Protein AF-0000000071712464 (afdb_homodimer)

Radius of gyration: 34.08 Å; Cα contacts (8 Å, |Δi|>4): 1507; chains: 2; bounding box: 91×116×108 Å

Nearest PDB structures (foldseek):
  1itq-assembly1_B  TM=9.499E-01  e=4.815E-50  Homo sapiens
  6vgo-assembly1_A  TM=9.066E-01  e=2.234E-34  Homo sapiens
  3fdg-assembly1_A  TM=8.667E-01  e=4.500E-21  Cereibacter sphaeroides 2.4.1
  3ly0-assembly1_A  TM=8.441E-01  e=1.075E-21  Cereibacter sphaeroides 2.4.1
  3fdg-assembly1_B  TM=8.505E-01  e=1.003E-20  Cereibacter sphaeroides 2.4.1

Structure (mmCIF, N/CA/C/O backbone):
data_AF-0000000071712464-model_v1
#
loop_
_entity.id
_entity.type
_entity.pdbx_description
1 polymer Dipeptidase
#
loop_
_atom_site.group_PDB
_atom_site.id
_atom_site.type_symbol
_atom_site.label_atom_id
_atom_site.label_alt_id
_atom_site.label_comp_id
_atom_site.label_asym_id
_atom_site.label_entity_id
_atom_site.label_seq_id
_atom_site.pdbx_PDB_ins_code
_atom_site.Cartn_x
_atom_site.Cartn_y
_atom_site.Cartn_z
_atom_site.occupancy
_atom_site.B_iso_or_equiv
_atom_site.auth_seq_id
_atom_site.auth_comp_id
_atom_site.auth_asym_id
_atom_site.auth_atom_id
_atom_site.pdbx_PDB_model_num
ATOM 1 N N . MET A 1 1 ? 20.703 -51.75 -50.5 1 29.52 1 MET A N 1
ATOM 2 C CA . MET A 1 1 ? 19.438 -51.438 -49.844 1 29.52 1 MET A CA 1
ATOM 3 C C . MET A 1 1 ? 19.656 -50.469 -48.656 1 29.52 1 MET A C 1
ATOM 5 O O . MET A 1 1 ? 18.75 -50.219 -47.875 1 29.52 1 MET A O 1
ATOM 9 N N . TRP A 1 2 ? 20.906 -50.031 -48.375 1 38.97 2 TRP A N 1
ATOM 10 C CA . TRP A 1 2 ? 21.328 -49.312 -47.188 1 38.97 2 TRP A CA 1
ATOM 11 C C . TRP A 1 2 ? 20.984 -47.844 -47.281 1 38.97 2 TRP A C 1
ATOM 13 O O . TRP A 1 2 ? 21.359 -47.031 -46.406 1 38.97 2 TRP A O 1
ATOM 23 N N . ILE A 1 3 ? 20.609 -47.312 -48.438 1 43.41 3 ILE A N 1
ATOM 24 C CA . ILE A 1 3 ? 20.438 -45.875 -48.656 1 43.41 3 ILE A CA 1
ATOM 25 C C . ILE A 1 3 ? 19.172 -45.375 -47.938 1 43.41 3 ILE A C 1
ATOM 27 O O . ILE A 1 3 ? 18.938 -44.156 -47.875 1 43.41 3 ILE A O 1
ATOM 31 N N . ARG A 1 4 ? 18.234 -46.219 -47.625 1 43.78 4 ARG A N 1
ATOM 32 C CA . ARG A 1 4 ? 16.922 -45.75 -47.188 1 43.78 4 ARG A CA 1
ATOM 33 C C . ARG A 1 4 ? 16.984 -45.188 -45.781 1 43.78 4 ARG A C 1
ATOM 35 O O . ARG A 1 4 ? 16.016 -44.594 -45.281 1 43.78 4 ARG A O 1
ATOM 42 N N . TRP A 1 5 ? 18.109 -45.5 -45.031 1 42.66 5 TRP A N 1
ATOM 43 C CA . TRP A 1 5 ? 17.984 -45.156 -43.625 1 42.66 5 TRP A CA 1
ATOM 44 C C . TRP A 1 5 ? 18.297 -43.688 -43.375 1 42.66 5 TRP A C 1
ATOM 46 O O . TRP A 1 5 ? 18.172 -43.188 -42.25 1 42.66 5 TRP A O 1
ATOM 56 N N . TRP A 1 6 ? 18.922 -42.969 -44.469 1 42.91 6 TRP A N 1
ATOM 57 C CA . TRP A 1 6 ? 19.391 -41.625 -44.125 1 42.91 6 TRP A CA 1
ATOM 58 C C . TRP A 1 6 ? 18.234 -40.625 -44.188 1 42.91 6 TRP A C 1
ATOM 60 O O . TRP A 1 6 ? 18.422 -39.438 -43.906 1 42.91 6 TRP A O 1
ATOM 70 N N . LEU A 1 7 ? 17.062 -40.969 -44.844 1 42.22 7 LEU A N 1
ATOM 71 C CA . LEU A 1 7 ? 16.047 -39.938 -45.094 1 42.22 7 LEU A CA 1
ATOM 72 C C . LEU A 1 7 ? 15.219 -39.719 -43.812 1 42.22 7 LEU A C 1
ATOM 74 O O . LEU A 1 7 ? 14.414 -38.781 -43.781 1 42.22 7 LEU A O 1
ATOM 78 N N . TRP A 1 8 ? 15.414 -40.531 -42.812 1 41.28 8 TRP A N 1
ATOM 79 C CA . TRP A 1 8 ? 14.508 -40.406 -41.688 1 41.28 8 TRP A CA 1
ATOM 80 C C . TRP A 1 8 ? 14.875 -39.219 -40.812 1 41.28 8 TRP A C 1
ATOM 82 O O . TRP A 1 8 ? 14.008 -38.594 -40.188 1 41.28 8 TRP A O 1
ATOM 92 N N . PRO A 1 9 ? 16.219 -38.875 -40.812 1 44.97 9 PRO A N 1
ATOM 93 C CA . PRO A 1 9 ? 16.5 -37.75 -39.906 1 44.97 9 PRO A CA 1
ATOM 94 C C . PRO A 1 9 ? 16.047 -36.438 -40.5 1 44.97 9 PRO A C 1
ATOM 96 O O . PRO A 1 9 ? 15.719 -35.5 -39.75 1 44.97 9 PRO A O 1
ATOM 99 N N . LEU A 1 10 ? 16 -36.344 -41.812 1 42.16 10 LEU A N 1
ATOM 100 C CA . LEU A 1 10 ? 15.664 -35.031 -42.406 1 42.16 10 LEU A CA 1
ATOM 101 C C . LEU A 1 10 ? 14.18 -34.719 -42.188 1 42.16 10 LEU A C 1
ATOM 103 O O . LEU A 1 10 ? 13.805 -33.562 -42 1 42.16 10 LEU A O 1
ATOM 107 N N . VAL A 1 11 ? 13.336 -35.719 -42.25 1 41.78 11 VAL A N 1
ATOM 108 C CA . VAL A 1 11 ? 11.898 -35.5 -42.125 1 41.78 11 VAL A CA 1
ATOM 109 C C . VAL A 1 11 ? 11.562 -35.125 -40.688 1 41.78 11 VAL A C 1
ATOM 111 O O . VAL A 1 11 ? 10.703 -34.25 -40.438 1 41.78 11 VAL A O 1
ATOM 114 N N . ALA A 1 12 ? 12.297 -35.656 -39.75 1 42.16 12 ALA A N 1
ATOM 115 C CA . ALA A 1 12 ? 12.008 -35.375 -38.344 1 42.16 12 ALA A CA 1
ATOM 116 C C . ALA A 1 12 ? 12.398 -33.938 -38 1 42.16 12 ALA A C 1
ATOM 118 O O . ALA A 1 12 ? 11.703 -33.281 -37.219 1 42.16 12 ALA A O 1
ATOM 119 N N . ILE A 1 13 ? 13.484 -33.438 -38.625 1 43.16 13 ILE A N 1
ATOM 120 C CA . ILE A 1 13 ? 13.93 -32.094 -38.344 1 43.16 13 ILE A CA 1
ATOM 121 C C . ILE A 1 13 ? 12.938 -31.094 -38.969 1 43.16 13 ILE A C 1
ATOM 123 O O . ILE A 1 13 ? 12.578 -30.094 -38.312 1 43.16 13 ILE A O 1
ATOM 127 N N . CYS A 1 14 ? 12.461 -31.438 -40.156 1 43.34 14 CYS A N 1
ATOM 128 C CA . CYS A 1 14 ? 11.539 -30.531 -40.812 1 43.34 14 CYS A CA 1
ATOM 129 C C . CYS A 1 14 ? 10.211 -30.453 -40.094 1 43.34 14 CYS A C 1
ATOM 131 O O . CYS A 1 14 ? 9.578 -29.391 -40.062 1 43.34 14 CYS A O 1
ATOM 133 N N . SER A 1 15 ? 9.781 -31.516 -39.469 1 43.5 15 SER A N 1
ATOM 134 C CA . SER A 1 15 ? 8.5 -31.516 -38.781 1 43.5 15 SER A CA 1
ATOM 135 C C . SER A 1 15 ? 8.578 -30.734 -37.469 1 43.5 15 SER A C 1
ATOM 137 O O . SER A 1 15 ? 7.676 -29.953 -37.156 1 43.5 15 SER A O 1
ATOM 139 N N . ALA A 1 16 ? 9.758 -30.906 -36.875 1 49.62 16 ALA A N 1
ATOM 140 C CA . ALA A 1 16 ? 9.938 -30.156 -35.625 1 49.62 16 ALA A CA 1
ATOM 141 C C . ALA A 1 16 ? 9.953 -28.656 -35.906 1 49.62 16 ALA A C 1
ATOM 143 O O . ALA A 1 16 ? 9.352 -27.875 -35.156 1 49.62 16 ALA A O 1
ATOM 144 N N . ASP A 1 17 ? 10.609 -28.312 -37.031 1 51.28 17 ASP A N 1
ATOM 145 C CA . ASP A 1 17 ? 10.719 -26.906 -37.406 1 51.28 17 ASP A CA 1
ATOM 146 C C . ASP A 1 17 ? 9.359 -26.344 -37.812 1 51.28 17 ASP A C 1
ATOM 148 O O . ASP A 1 17 ? 9.023 -25.203 -37.5 1 51.28 17 ASP A O 1
ATOM 152 N N . GLN A 1 18 ? 8.578 -27.141 -38.531 1 50.03 18 GLN A N 1
ATOM 153 C CA . GLN A 1 18 ? 7.262 -26.688 -38.969 1 50.03 18 GLN A CA 1
ATOM 154 C C . GLN A 1 18 ? 6.34 -26.484 -37.781 1 50.03 18 GLN A C 1
ATOM 156 O O . GLN A 1 18 ? 5.586 -25.5 -37.719 1 50.03 18 GLN A O 1
ATOM 161 N N . PHE A 1 19 ? 6.43 -27.344 -36.875 1 52.41 19 PHE A N 1
ATOM 162 C CA . PHE A 1 19 ? 5.605 -27.203 -35.688 1 52.41 19 PHE A CA 1
ATOM 163 C C . PHE A 1 19 ? 6.051 -26.016 -34.844 1 52.41 19 PHE A C 1
ATOM 165 O O . PHE A 1 19 ? 5.219 -25.297 -34.281 1 52.41 19 PHE A O 1
ATOM 172 N N . ARG A 1 20 ? 7.32 -25.766 -35 1 58.38 20 ARG A N 1
ATOM 173 C CA . ARG A 1 20 ? 7.828 -24.594 -34.281 1 58.38 20 ARG A CA 1
ATOM 174 C C . ARG A 1 20 ? 7.277 -23.297 -34.906 1 58.38 20 ARG A C 1
ATOM 176 O O . ARG A 1 20 ? 6.871 -22.391 -34.188 1 58.38 20 ARG A O 1
ATOM 183 N N . ASP A 1 21 ? 7.391 -23.266 -36.188 1 60.34 21 ASP A N 1
ATOM 184 C CA . ASP A 1 21 ? 6.91 -22.078 -36.875 1 60.34 21 ASP A CA 1
ATOM 185 C C . ASP A 1 21 ? 5.418 -21.859 -36.625 1 60.34 21 ASP A C 1
ATOM 187 O O . ASP A 1 21 ? 4.973 -20.719 -36.438 1 60.34 21 ASP A O 1
ATOM 191 N N . GLU A 1 22 ? 4.711 -22.938 -36.656 1 57.91 22 GLU A N 1
ATOM 192 C CA . GLU A 1 22 ? 3.273 -22.828 -36.438 1 57.91 22 GLU A CA 1
ATOM 193 C C . GLU A 1 22 ? 2.982 -22.438 -34.969 1 57.91 22 GLU A C 1
ATOM 195 O O . GLU A 1 22 ? 2.109 -21.609 -34.719 1 57.91 22 GLU A O 1
ATOM 200 N N . ALA A 1 23 ? 3.754 -23.016 -34.094 1 56.16 23 ALA A N 1
ATOM 201 C CA . ALA A 1 23 ? 3.605 -22.641 -32.688 1 56.16 23 ALA A CA 1
ATOM 202 C C . ALA A 1 23 ? 3.916 -21.172 -32.469 1 56.16 23 ALA A C 1
ATOM 204 O O . ALA A 1 23 ? 3.197 -20.484 -31.75 1 56.16 23 ALA A O 1
ATOM 205 N N . GLU A 1 24 ? 4.926 -20.766 -33.156 1 63.38 24 GLU A N 1
ATOM 206 C CA . GLU A 1 24 ? 5.312 -19.359 -33.031 1 63.38 24 GLU A CA 1
ATOM 207 C C . GLU A 1 24 ? 4.227 -18.453 -33.594 1 63.38 24 GLU A C 1
ATOM 209 O O . GLU A 1 24 ? 3.951 -17.391 -33 1 63.38 24 GLU A O 1
ATOM 214 N N . ARG A 1 25 ? 3.678 -18.844 -34.625 1 61.38 25 ARG A N 1
ATOM 215 C CA . ARG A 1 25 ? 2.604 -18.062 -35.25 1 61.38 25 ARG A CA 1
ATOM 216 C C . ARG A 1 25 ? 1.4 -17.984 -34.312 1 61.38 25 ARG A C 1
ATOM 218 O O . ARG A 1 25 ? 0.812 -16.906 -34.156 1 61.38 25 ARG A O 1
ATOM 225 N N . ILE A 1 26 ? 1.087 -19.047 -33.688 1 56.81 26 ILE A N 1
ATOM 226 C CA . ILE A 1 26 ? -0.055 -19.094 -32.781 1 56.81 26 ILE A CA 1
ATOM 227 C C . ILE A 1 26 ? 0.242 -18.266 -31.547 1 56.81 26 ILE A C 1
ATOM 229 O O . ILE A 1 26 ? -0.604 -17.484 -31.094 1 56.81 26 ILE A O 1
ATOM 233 N N . MET A 1 27 ? 1.455 -18.375 -31.141 1 60.47 27 MET A N 1
ATOM 234 C CA . MET A 1 27 ? 1.808 -17.688 -29.906 1 60.47 27 MET A CA 1
ATOM 235 C C . MET A 1 27 ? 1.9 -16.172 -30.125 1 60.47 27 MET A C 1
ATOM 237 O O . MET A 1 27 ? 1.629 -15.391 -29.219 1 60.47 27 MET A O 1
ATOM 241 N N . ARG A 1 28 ? 2.287 -15.852 -31.344 1 61.91 28 ARG A N 1
ATOM 242 C CA . ARG A 1 28 ? 2.34 -14.438 -31.688 1 61.91 28 ARG A CA 1
ATOM 243 C C . ARG A 1 28 ? 0.942 -13.82 -31.688 1 61.91 28 ARG A C 1
ATOM 245 O O . ARG A 1 28 ? 0.772 -12.641 -31.375 1 61.91 28 ARG A O 1
ATOM 252 N N . GLY A 1 29 ? 0.027 -14.695 -31.938 1 60.88 29 GLY A N 1
ATOM 253 C CA . GLY A 1 29 ? -1.345 -14.219 -32 1 60.88 29 GLY A CA 1
ATOM 254 C C . GLY A 1 29 ? -2.084 -14.32 -30.688 1 60.88 29 GLY A C 1
ATOM 255 O O . GLY A 1 29 ? -3.051 -13.586 -30.453 1 60.88 29 GLY A O 1
ATOM 256 N N . THR A 1 30 ? -1.629 -15.297 -29.875 1 66.88 30 THR A N 1
ATOM 257 C CA . THR A 1 30 ? -2.264 -15.484 -28.578 1 66.88 30 THR A CA 1
ATOM 258 C C . THR A 1 30 ? -1.215 -15.609 -27.469 1 66.88 30 THR A C 1
ATOM 260 O O . THR A 1 30 ? -0.877 -16.719 -27.047 1 66.88 30 THR A O 1
ATOM 263 N N . PRO A 1 31 ? -0.755 -14.516 -27.047 1 69.31 31 PRO A N 1
ATOM 264 C CA . PRO A 1 31 ? 0.323 -14.562 -26.047 1 69.31 31 PRO A CA 1
ATOM 265 C C . PRO A 1 31 ? -0.064 -15.336 -24.797 1 69.31 31 PRO A C 1
ATOM 267 O O . PRO A 1 31 ? -1.248 -15.422 -24.453 1 69.31 31 PRO A O 1
ATOM 270 N N . VAL A 1 32 ? 0.953 -15.984 -24.203 1 78.94 32 VAL A N 1
ATOM 271 C CA . VAL A 1 32 ? 0.79 -16.859 -23.047 1 78.94 32 VAL A CA 1
ATOM 272 C C . VAL A 1 32 ? 0.81 -16.016 -21.766 1 78.94 32 VAL A C 1
ATOM 274 O O . VAL A 1 32 ? 1.589 -15.078 -21.641 1 78.94 32 VAL A O 1
ATOM 277 N N . ILE A 1 33 ? -0.109 -16.375 -20.906 1 85.44 33 ILE A N 1
ATOM 278 C CA . ILE A 1 33 ? -0.086 -15.781 -19.578 1 85.44 33 ILE A CA 1
ATOM 279 C C . ILE A 1 33 ? 0.491 -16.781 -18.578 1 85.44 33 ILE A C 1
ATOM 281 O O . ILE A 1 33 ? 0.01 -17.906 -18.469 1 85.44 33 ILE A O 1
ATOM 285 N N . ASP A 1 34 ? 1.552 -16.438 -17.953 1 90.31 34 ASP A N 1
ATOM 286 C CA . ASP A 1 34 ? 2.18 -17.266 -16.922 1 90.31 34 ASP A CA 1
ATOM 287 C C . ASP A 1 34 ? 1.699 -16.859 -15.531 1 90.31 34 ASP A C 1
ATOM 289 O O . ASP A 1 34 ? 1.854 -15.703 -15.133 1 90.31 34 ASP A O 1
ATOM 293 N N . GLY A 1 35 ? 1.28 -17.812 -14.758 1 93.81 35 GLY A N 1
ATOM 294 C CA . GLY A 1 35 ? 0.563 -17.531 -13.516 1 93.81 35 GLY A CA 1
ATOM 295 C C . GLY A 1 35 ? 1.481 -17.219 -12.359 1 93.81 35 GLY A C 1
ATOM 296 O O . GLY A 1 35 ? 1.033 -16.688 -11.328 1 93.81 35 GLY A O 1
ATOM 297 N N . HIS A 1 36 ? 2.795 -17.438 -12.547 1 95.88 36 HIS A N 1
ATOM 298 C CA . HIS A 1 36 ? 3.635 -17.234 -11.367 1 95.88 36 HIS A CA 1
ATOM 299 C C . HIS A 1 36 ? 5.109 -17.141 -11.758 1 95.88 36 HIS A C 1
ATOM 301 O O . HIS A 1 36 ? 5.625 -18.016 -12.453 1 95.88 36 HIS A O 1
ATOM 307 N N . ASN A 1 37 ? 5.738 -16.109 -11.305 1 96.12 37 ASN A N 1
ATOM 308 C CA . ASN A 1 37 ? 7.16 -15.891 -11.555 1 96.12 37 ASN A CA 1
ATOM 309 C C . ASN A 1 37 ? 7.828 -15.156 -10.391 1 96.12 37 ASN A C 1
ATOM 311 O O . ASN A 1 37 ? 7.355 -14.109 -9.961 1 96.12 37 ASN A O 1
ATOM 315 N N . ASP A 1 38 ? 8.938 -15.68 -9.914 1 97.06 38 ASP A N 1
ATOM 316 C CA . ASP A 1 38 ? 9.578 -15.188 -8.695 1 97.06 38 ASP A CA 1
ATOM 317 C C . ASP A 1 38 ? 10.742 -14.258 -9.023 1 97.06 38 ASP A C 1
ATOM 319 O O . ASP A 1 38 ? 11.641 -14.062 -8.203 1 97.06 38 ASP A O 1
ATOM 323 N N . LEU A 1 39 ? 10.781 -13.664 -10.172 1 96.88 39 LEU A N 1
ATOM 324 C CA . LEU A 1 39 ? 11.859 -12.75 -10.523 1 96.88 39 LEU A CA 1
ATOM 325 C C . LEU A 1 39 ? 12.031 -11.672 -9.461 1 96.88 39 LEU A C 1
ATOM 327 O O . LEU A 1 39 ? 13.156 -11.344 -9.078 1 96.88 39 LEU A O 1
ATOM 331 N N . PRO A 1 40 ? 10.977 -11.062 -8.898 1 98.06 40 PRO A N 1
ATOM 332 C CA . PRO A 1 40 ? 11.164 -10.055 -7.855 1 98.06 40 PRO A CA 1
ATOM 333 C C . PRO A 1 40 ? 11.945 -10.586 -6.656 1 98.06 40 PRO A C 1
ATOM 335 O O . PRO A 1 40 ? 12.734 -9.859 -6.051 1 98.06 40 PRO A O 1
ATOM 338 N N . TRP A 1 41 ? 11.742 -11.836 -6.336 1 96.62 41 TRP A N 1
ATOM 339 C CA . TRP A 1 41 ? 12.492 -12.453 -5.246 1 96.62 41 TRP A CA 1
ATOM 340 C C . TRP A 1 41 ? 13.977 -12.547 -5.59 1 96.62 41 TRP A C 1
ATOM 342 O O . TRP A 1 41 ? 14.836 -12.273 -4.746 1 96.62 41 TRP A O 1
ATOM 352 N N . LYS A 1 42 ? 14.273 -12.883 -6.805 1 95.81 42 LYS A N 1
ATOM 353 C CA . LYS A 1 42 ? 15.664 -12.953 -7.254 1 95.81 42 LYS A CA 1
ATOM 354 C C . LYS A 1 42 ? 16.312 -11.578 -7.23 1 95.81 42 LYS A C 1
ATOM 356 O O . LYS A 1 42 ? 17.484 -11.445 -6.855 1 95.81 42 LYS A O 1
ATOM 361 N N . LEU A 1 43 ? 15.555 -10.578 -7.645 1 96.69 43 LEU A N 1
ATOM 362 C CA . LEU A 1 43 ? 16.078 -9.219 -7.641 1 96.69 43 LEU A CA 1
ATOM 363 C C . LEU A 1 43 ? 16.438 -8.781 -6.227 1 96.69 43 LEU A C 1
ATOM 365 O O . LEU A 1 43 ? 17.453 -8.102 -6.02 1 96.69 43 LEU A O 1
ATOM 369 N N . LEU A 1 44 ? 15.617 -9.172 -5.289 1 96.94 44 LEU A N 1
ATOM 370 C CA . LEU A 1 44 ? 15.922 -8.867 -3.896 1 96.94 44 LEU A CA 1
ATOM 371 C C . LEU A 1 44 ? 17.188 -9.609 -3.447 1 96.94 44 LEU A C 1
ATOM 373 O O . LEU A 1 44 ? 18.125 -8.984 -2.955 1 96.94 44 LEU A O 1
ATOM 377 N N . ASN A 1 45 ? 17.297 -10.898 -3.699 1 95.44 45 ASN A N 1
ATOM 378 C CA . ASN A 1 45 ? 18.359 -11.758 -3.18 1 95.44 45 ASN A CA 1
ATOM 379 C C . ASN A 1 45 ? 19.703 -11.438 -3.832 1 95.44 45 ASN A C 1
ATOM 381 O O . ASN A 1 45 ? 20.734 -11.469 -3.168 1 95.44 45 ASN A O 1
ATOM 385 N N . MET A 1 46 ? 19.641 -11.117 -5.094 1 95.06 46 MET A N 1
ATOM 386 C CA . MET A 1 46 ? 20.891 -10.945 -5.832 1 95.06 46 MET A CA 1
ATOM 387 C C . MET A 1 46 ? 21.375 -9.5 -5.773 1 95.06 46 MET A C 1
ATOM 389 O O . MET A 1 46 ? 22.578 -9.242 -5.75 1 95.06 46 MET A O 1
ATOM 393 N N . PHE A 1 47 ? 20.391 -8.539 -5.668 1 96 47 PHE A N 1
ATOM 394 C CA . PHE A 1 47 ? 20.797 -7.156 -5.887 1 96 47 PHE A CA 1
ATOM 395 C C . PHE A 1 47 ? 20.188 -6.238 -4.832 1 96 47 PHE A C 1
ATOM 397 O O . PHE A 1 47 ? 20.328 -5.016 -4.902 1 96 47 PHE A O 1
ATOM 404 N N . ASN A 1 48 ? 19.438 -6.793 -3.867 1 96.19 48 ASN A N 1
ATOM 405 C CA . ASN A 1 48 ? 18.766 -6.02 -2.826 1 96.19 48 ASN A CA 1
ATOM 406 C C . ASN A 1 48 ? 17.844 -4.965 -3.422 1 96.19 48 ASN A C 1
ATOM 408 O O . ASN A 1 48 ? 17.781 -3.834 -2.936 1 96.19 48 ASN A O 1
ATOM 412 N N . ASN A 1 49 ? 17.281 -5.344 -4.535 1 96.31 49 ASN A N 1
ATOM 413 C CA . ASN A 1 49 ? 16.281 -4.535 -5.242 1 96.31 49 ASN A CA 1
ATOM 414 C C . ASN A 1 49 ? 16.906 -3.246 -5.781 1 96.31 49 ASN A C 1
ATOM 416 O O . ASN A 1 49 ? 16.203 -2.256 -5.984 1 96.31 49 ASN A O 1
ATOM 420 N N . GLN A 1 50 ? 18.219 -3.17 -5.934 1 96.06 50 GLN A N 1
ATOM 421 C CA . GLN A 1 50 ? 18.891 -2.051 -6.594 1 96.06 50 GLN A CA 1
ATOM 422 C C . GLN A 1 50 ? 18.891 -2.227 -8.109 1 96.06 50 GLN A C 1
ATOM 424 O O . GLN A 1 50 ? 19.875 -2.662 -8.695 1 96.06 50 GLN A O 1
ATOM 429 N N . LEU A 1 51 ? 17.875 -1.781 -8.758 1 95.75 51 LEU A N 1
ATOM 430 C CA . LEU A 1 51 ? 17.609 -2.08 -10.164 1 95.75 51 LEU A CA 1
ATOM 431 C C . LEU A 1 51 ? 18.531 -1.274 -11.07 1 95.75 51 LEU A C 1
ATOM 433 O O . LEU A 1 51 ? 18.703 -1.606 -12.242 1 95.75 51 LEU A O 1
ATOM 437 N N . GLN A 1 52 ? 19.125 -0.221 -10.523 1 93.69 52 GLN A N 1
ATOM 438 C CA . GLN A 1 52 ? 20.016 0.605 -11.328 1 93.69 52 GLN A CA 1
ATOM 439 C C . GLN A 1 52 ? 21.422 -0.009 -11.414 1 93.69 52 GLN A C 1
ATOM 441 O O . GLN A 1 52 ? 22.25 0.433 -12.211 1 93.69 52 GLN A O 1
ATOM 446 N N . ASP A 1 53 ? 21.625 -1.001 -10.609 1 93.81 53 ASP A N 1
ATOM 447 C CA . ASP A 1 53 ? 22.859 -1.767 -10.734 1 93.81 53 ASP A CA 1
ATOM 448 C C . ASP A 1 53 ? 22.969 -2.408 -12.117 1 93.81 53 ASP A C 1
ATOM 450 O O . ASP A 1 53 ? 22.047 -3.086 -12.57 1 93.81 53 ASP A O 1
ATOM 454 N N . GLU A 1 54 ? 24.094 -2.273 -12.695 1 93.88 54 GLU A N 1
ATOM 455 C CA . GLU A 1 54 ? 24.312 -2.801 -14.039 1 93.88 54 GLU A CA 1
ATOM 456 C C . GLU A 1 54 ? 24.125 -4.312 -14.078 1 93.88 54 GLU A C 1
ATOM 458 O O . GLU A 1 54 ? 23.641 -4.859 -15.07 1 93.88 54 GLU A O 1
ATOM 463 N N . LYS A 1 55 ? 24.469 -4.914 -13.031 1 95.12 55 LYS A N 1
ATOM 464 C CA . LYS A 1 55 ? 24.359 -6.367 -12.953 1 95.12 55 LYS A CA 1
ATOM 465 C C . LYS A 1 55 ? 22.906 -6.809 -12.875 1 95.12 55 LYS A C 1
ATOM 467 O O . LYS A 1 55 ? 22.594 -7.98 -13.102 1 95.12 55 LYS A O 1
ATOM 472 N N . ALA A 1 56 ? 21.984 -5.875 -12.57 1 96 56 ALA A N 1
ATOM 473 C CA . ALA A 1 56 ? 20.562 -6.184 -12.43 1 96 56 ALA A CA 1
ATOM 474 C C . ALA A 1 56 ? 19.812 -5.883 -13.719 1 96 56 ALA A C 1
ATOM 476 O O . ALA A 1 56 ? 18.578 -5.988 -13.766 1 96 56 ALA A O 1
ATOM 477 N N . ASN A 1 57 ? 20.562 -5.527 -14.758 1 97.19 57 ASN A N 1
ATOM 478 C CA . ASN A 1 57 ? 19.953 -5.164 -16.031 1 97.19 57 ASN A CA 1
ATOM 479 C C . ASN A 1 57 ? 19.219 -6.344 -16.656 1 97.19 57 ASN A C 1
ATOM 481 O O . ASN A 1 57 ? 19.828 -7.34 -17.031 1 97.19 57 ASN A O 1
ATOM 485 N N . LEU A 1 58 ? 17.891 -6.207 -16.859 1 97.25 58 LEU A N 1
ATOM 486 C CA . LEU A 1 58 ? 17.047 -7.324 -17.266 1 97.25 58 LEU A CA 1
ATOM 487 C C . LEU A 1 58 ? 17.234 -7.621 -18.75 1 97.25 58 LEU A C 1
ATOM 489 O O . LEU A 1 58 ? 16.797 -8.672 -19.234 1 97.25 58 LEU A O 1
ATOM 493 N N . THR A 1 59 ? 17.875 -6.75 -19.438 1 96.06 59 THR A N 1
ATOM 494 C CA . THR A 1 59 ? 18.156 -7.004 -20.859 1 96.06 59 THR A CA 1
ATOM 495 C C . THR A 1 59 ? 19.312 -7.977 -21.016 1 96.06 59 THR A C 1
ATOM 497 O O . THR A 1 59 ? 19.453 -8.641 -22.031 1 96.06 59 THR A O 1
ATOM 500 N N . SER A 1 60 ? 20.125 -8.086 -19.938 1 94.19 60 SER A N 1
ATOM 501 C CA . SER A 1 60 ? 21.328 -8.891 -20.078 1 94.19 60 SER A CA 1
ATOM 502 C C . SER A 1 60 ? 21.5 -9.852 -18.906 1 94.19 60 SER A C 1
ATOM 504 O O . SER A 1 60 ? 22.391 -10.703 -18.922 1 94.19 60 SER A O 1
ATOM 506 N N . LEU A 1 61 ? 20.641 -9.75 -17.938 1 92.12 61 LEU A N 1
ATOM 507 C CA . LEU A 1 61 ? 20.75 -10.586 -16.75 1 92.12 61 LEU A CA 1
ATOM 508 C C . LEU A 1 61 ? 20.734 -12.062 -17.125 1 92.12 61 LEU A C 1
ATOM 510 O O . LEU A 1 61 ? 19.75 -12.555 -17.688 1 92.12 61 LEU A O 1
ATOM 514 N N . ALA A 1 62 ? 21.797 -12.859 -16.797 1 86.38 62 ALA A N 1
ATOM 515 C CA . ALA A 1 62 ? 21.922 -14.219 -17.328 1 86.38 62 ALA A CA 1
ATOM 516 C C . ALA A 1 62 ? 21.688 -15.258 -16.234 1 86.38 62 ALA A C 1
ATOM 518 O O . ALA A 1 62 ? 21.266 -16.375 -16.516 1 86.38 62 ALA A O 1
ATOM 519 N N . ASP A 1 63 ? 21.844 -14.961 -14.961 1 86.94 63 ASP A N 1
ATOM 520 C CA . ASP A 1 63 ? 21.828 -15.961 -13.898 1 86.94 63 ASP A CA 1
ATOM 521 C C . ASP A 1 63 ? 20.422 -16.141 -13.328 1 86.94 63 ASP A C 1
ATOM 523 O O . ASP A 1 63 ? 20.266 -16.578 -12.188 1 86.94 63 ASP A O 1
ATOM 527 N N . THR A 1 64 ? 19.453 -15.758 -14.07 1 90.56 64 THR A N 1
ATOM 528 C CA . THR A 1 64 ? 18.062 -15.953 -13.711 1 90.56 64 THR A CA 1
ATOM 529 C C . THR A 1 64 ? 17.312 -16.703 -14.812 1 90.56 64 THR A C 1
ATOM 531 O O . THR A 1 64 ? 17.797 -16.797 -15.945 1 90.56 64 THR A O 1
ATOM 534 N N . HIS A 1 65 ? 16.203 -17.359 -14.422 1 89.5 65 HIS A N 1
ATOM 535 C CA . HIS A 1 65 ? 15.352 -17.984 -15.43 1 89.5 65 HIS A CA 1
ATOM 536 C C . HIS A 1 65 ? 14.695 -16.938 -16.328 1 89.5 65 HIS A C 1
ATOM 538 O O . HIS A 1 65 ? 14.32 -17.234 -17.453 1 89.5 65 HIS A O 1
ATOM 544 N N . THR A 1 66 ? 14.617 -15.766 -15.797 1 93.31 66 THR A N 1
ATOM 545 C CA . THR A 1 66 ? 13.828 -14.734 -16.453 1 93.31 66 THR A CA 1
ATOM 546 C C . THR A 1 66 ? 14.688 -13.516 -16.781 1 93.31 66 THR A C 1
ATOM 548 O O . THR A 1 66 ? 15.484 -13.07 -15.953 1 93.31 66 THR A O 1
ATOM 551 N N . ASN A 1 67 ? 14.68 -13.078 -17.938 1 94.62 67 ASN A N 1
ATOM 552 C CA . ASN A 1 67 ? 15.102 -11.766 -18.438 1 94.62 67 ASN A CA 1
ATOM 553 C C . ASN A 1 67 ? 14.289 -11.344 -19.656 1 94.62 67 ASN A C 1
ATOM 555 O O . ASN A 1 67 ? 13.391 -12.062 -20.078 1 94.62 67 ASN A O 1
ATOM 559 N N . ILE A 1 68 ? 14.5 -10.172 -20.172 1 95.94 68 ILE A N 1
ATOM 560 C CA . ILE A 1 68 ? 13.633 -9.633 -21.219 1 95.94 68 ILE A CA 1
ATOM 561 C C . ILE A 1 68 ? 13.781 -10.453 -22.5 1 95.94 68 ILE A C 1
ATOM 563 O O . ILE A 1 68 ? 12.789 -10.875 -23.094 1 95.94 68 ILE A O 1
ATOM 567 N N . PRO A 1 69 ? 15.023 -10.859 -22.922 1 92.12 69 PRO A N 1
ATOM 568 C CA . PRO A 1 69 ? 15.164 -11.695 -24.109 1 92.12 69 PRO A CA 1
ATOM 569 C C . PRO A 1 69 ? 14.5 -13.062 -23.953 1 92.12 69 PRO A C 1
ATOM 571 O O . PRO A 1 69 ? 13.875 -13.555 -24.891 1 92.12 69 PRO A O 1
ATOM 574 N N . LYS A 1 70 ? 14.602 -13.664 -22.781 1 88.69 70 LYS A N 1
ATOM 575 C CA . LYS A 1 70 ? 13.984 -14.969 -22.547 1 88.69 70 LYS A CA 1
ATOM 576 C C . LYS A 1 70 ? 12.461 -14.867 -22.594 1 88.69 70 LYS A C 1
ATOM 578 O O . LYS A 1 70 ? 11.797 -15.766 -23.109 1 88.69 70 LYS A O 1
ATOM 583 N N . LEU A 1 71 ? 11.898 -13.828 -22.047 1 90.38 71 LEU A N 1
ATOM 584 C CA . LEU A 1 71 ? 10.453 -13.609 -22.094 1 90.38 71 LEU A CA 1
ATOM 585 C C . LEU A 1 71 ? 9.969 -13.461 -23.531 1 90.38 71 LEU A C 1
ATOM 587 O O . LEU A 1 71 ? 8.938 -14.039 -23.906 1 90.38 71 LEU A O 1
ATOM 591 N N . ARG A 1 72 ? 10.719 -12.719 -24.281 1 85.81 72 ARG A N 1
ATOM 592 C CA . ARG A 1 72 ? 10.367 -12.516 -25.688 1 85.81 72 ARG A CA 1
ATOM 593 C C . ARG A 1 72 ? 10.453 -13.828 -26.469 1 85.81 72 ARG A C 1
ATOM 595 O O . ARG A 1 72 ? 9.562 -14.148 -27.25 1 85.81 72 ARG A O 1
ATOM 602 N N . ALA A 1 73 ? 11.508 -14.547 -26.156 1 81.62 73 ALA A N 1
ATOM 603 C CA . ALA A 1 73 ? 11.719 -15.828 -26.828 1 81.62 73 ALA A CA 1
ATOM 604 C C . ALA A 1 73 ? 10.609 -16.812 -26.469 1 81.62 73 ALA A C 1
ATOM 606 O O . ALA A 1 73 ? 10.234 -17.656 -27.297 1 81.62 73 ALA A O 1
ATOM 607 N N . GLY A 1 74 ? 10.078 -16.656 -25.266 1 77.75 74 GLY A N 1
ATOM 608 C CA . GLY A 1 74 ? 9.023 -17.547 -24.797 1 77.75 74 GLY A CA 1
ATOM 609 C C . GLY A 1 74 ? 7.629 -17.047 -25.141 1 77.75 74 GLY A C 1
ATOM 610 O O . GLY A 1 74 ? 6.633 -17.688 -24.797 1 77.75 74 GLY A O 1
ATOM 611 N N . PHE A 1 75 ? 7.508 -15.883 -25.766 1 79.62 75 PHE A N 1
ATOM 612 C CA . PHE A 1 75 ? 6.254 -15.266 -26.188 1 79.62 75 PHE A CA 1
ATOM 613 C C . PHE A 1 75 ? 5.336 -15.062 -24.984 1 79.62 75 PHE A C 1
ATOM 615 O O . PHE A 1 75 ? 4.133 -15.32 -25.078 1 79.62 75 PHE A O 1
ATOM 622 N N . VAL A 1 76 ? 5.934 -14.727 -23.938 1 86.25 76 VAL A N 1
ATOM 623 C CA . VAL A 1 76 ? 5.137 -14.414 -22.766 1 86.25 76 VAL A CA 1
ATOM 624 C C . VAL A 1 76 ? 4.449 -13.062 -22.938 1 86.25 76 VAL A C 1
ATOM 626 O O . VAL A 1 76 ? 5.113 -12.039 -23.125 1 86.25 76 VAL A O 1
ATOM 629 N N . GLY A 1 77 ? 3.113 -13.102 -22.953 1 87 77 GLY A N 1
ATOM 630 C CA . GLY A 1 77 ? 2.35 -11.875 -23.109 1 87 77 GLY A CA 1
ATOM 631 C C . GLY A 1 77 ? 1.821 -11.336 -21.797 1 87 77 GLY A C 1
ATOM 632 O O . GLY A 1 77 ? 1.487 -10.156 -21.688 1 87 77 GLY A O 1
ATOM 633 N N . GLY A 1 78 ? 1.687 -12.18 -20.844 1 91.44 78 GLY A N 1
ATOM 634 C CA . GLY A 1 78 ? 1.254 -11.82 -19.5 1 91.44 78 GLY A CA 1
ATOM 635 C C . GLY A 1 78 ? 1.988 -12.578 -18.406 1 91.44 78 GLY A C 1
ATOM 636 O O . GLY A 1 78 ? 2.25 -13.773 -18.547 1 91.44 78 GLY A O 1
ATOM 637 N N . GLN A 1 79 ? 2.342 -11.875 -17.391 1 95.19 79 GLN A N 1
ATOM 638 C CA . GLN A 1 79 ? 3.102 -12.492 -16.312 1 95.19 79 GLN A CA 1
ATOM 639 C C . GLN A 1 79 ? 2.629 -11.984 -14.953 1 95.19 79 GLN A C 1
ATOM 641 O O . GLN A 1 79 ? 2.592 -10.773 -14.711 1 95.19 79 GLN A O 1
ATOM 646 N N . PHE A 1 80 ? 2.197 -12.953 -14.125 1 96.75 80 PHE A N 1
ATOM 647 C CA . PHE A 1 80 ? 2.051 -12.602 -12.719 1 96.75 80 PHE A CA 1
ATOM 648 C C . PHE A 1 80 ? 3.396 -12.648 -12 1 96.75 80 PHE A C 1
ATOM 650 O O . PHE A 1 80 ? 4.008 -13.711 -11.883 1 96.75 80 PHE A O 1
ATOM 657 N N . TRP A 1 81 ? 3.844 -11.484 -11.625 1 98.31 81 TRP A N 1
ATOM 658 C CA . TRP A 1 81 ? 5.043 -11.391 -10.797 1 98.31 81 TRP A CA 1
ATOM 659 C C . TRP A 1 81 ? 4.707 -11.609 -9.328 1 98.31 81 TRP A C 1
ATOM 661 O O . TRP A 1 81 ? 3.828 -10.945 -8.773 1 98.31 81 TRP A O 1
ATOM 671 N N . SER A 1 82 ? 5.43 -12.5 -8.703 1 98.38 82 SER A N 1
ATOM 672 C CA . SER A 1 82 ? 5.16 -12.836 -7.309 1 98.38 82 SER A CA 1
ATOM 673 C C . SER A 1 82 ? 5.797 -11.828 -6.359 1 98.38 82 SER A C 1
ATOM 675 O O . SER A 1 82 ? 7.012 -11.625 -6.379 1 98.38 82 SER A O 1
ATOM 677 N N . ALA A 1 83 ? 4.988 -11.148 -5.602 1 98.75 83 ALA A N 1
ATOM 678 C CA . ALA A 1 83 ? 5.461 -10.414 -4.43 1 98.75 83 ALA A CA 1
ATOM 679 C C . ALA A 1 83 ? 5.512 -11.328 -3.203 1 98.75 83 ALA A C 1
ATOM 681 O O . ALA A 1 83 ? 4.535 -11.43 -2.457 1 98.75 83 ALA A O 1
ATOM 682 N N . TYR A 1 84 ? 6.676 -11.898 -3.043 1 97.88 84 TYR A N 1
ATOM 683 C CA . TYR A 1 84 ? 6.855 -12.93 -2.025 1 97.88 84 TYR A CA 1
ATOM 684 C C . TYR A 1 84 ? 7.77 -12.438 -0.909 1 97.88 84 TYR A C 1
ATOM 686 O O . TYR A 1 84 ? 8.734 -11.711 -1.16 1 97.88 84 TYR A O 1
ATOM 694 N N . THR A 1 85 ? 7.395 -12.805 0.297 1 96.94 85 THR A N 1
ATOM 695 C CA . THR A 1 85 ? 8.281 -12.695 1.452 1 96.94 85 THR A CA 1
ATOM 696 C C . THR A 1 85 ? 8.32 -14.008 2.225 1 96.94 85 THR A C 1
ATOM 698 O O . THR A 1 85 ? 7.332 -14.75 2.264 1 96.94 85 THR A O 1
ATOM 701 N N . PRO A 1 86 ? 9.398 -14.375 2.836 1 97 86 PRO A N 1
ATOM 702 C CA . PRO A 1 86 ? 9.523 -15.656 3.543 1 97 86 PRO A CA 1
ATOM 703 C C . PRO A 1 86 ? 8.586 -15.758 4.742 1 97 86 PRO A C 1
ATOM 705 O O . PRO A 1 86 ? 8.219 -14.734 5.336 1 97 86 PRO A O 1
ATOM 708 N N . CYS A 1 87 ? 8.32 -16.969 5.113 1 97 87 CYS A N 1
ATOM 709 C CA . CYS A 1 87 ? 7.426 -17.266 6.227 1 97 87 CYS A CA 1
ATOM 710 C C . CYS A 1 87 ? 7.973 -16.688 7.531 1 97 87 CYS A C 1
ATOM 712 O O . CYS A 1 87 ? 7.203 -16.312 8.414 1 97 87 CYS A O 1
ATOM 714 N N . ASP A 1 88 ? 9.258 -16.578 7.664 1 96.38 88 ASP A N 1
ATOM 715 C CA . ASP A 1 88 ? 9.875 -16.109 8.898 1 96.38 88 ASP A CA 1
ATOM 716 C C . ASP A 1 88 ? 9.562 -14.625 9.141 1 96.38 88 ASP A C 1
ATOM 718 O O . ASP A 1 88 ? 9.789 -14.109 10.242 1 96.38 88 ASP A O 1
ATOM 722 N N . THR A 1 89 ? 9.016 -13.961 8.164 1 96.31 89 THR A N 1
ATOM 723 C CA . THR A 1 89 ? 8.633 -12.562 8.32 1 96.31 89 THR A CA 1
ATOM 724 C C . THR A 1 89 ? 7.258 -12.445 8.969 1 96.31 89 THR A C 1
ATOM 726 O O . THR A 1 89 ? 6.859 -11.367 9.414 1 96.31 89 THR A O 1
ATOM 729 N N . GLN A 1 90 ? 6.531 -13.547 9.031 1 95.94 90 GLN A N 1
ATOM 730 C CA . GLN A 1 90 ? 5.195 -13.523 9.625 1 95.94 90 GLN A CA 1
ATOM 731 C C . GLN A 1 90 ? 5.23 -12.984 11.047 1 95.94 90 GLN A C 1
ATOM 733 O O . GLN A 1 90 ? 6.113 -13.344 11.828 1 95.94 90 GLN A O 1
ATOM 738 N N . ASN A 1 91 ? 4.273 -12.086 11.391 1 93.06 91 ASN A N 1
ATOM 739 C CA . ASN A 1 91 ? 4.152 -11.43 12.688 1 93.06 91 ASN A CA 1
ATOM 740 C C . ASN A 1 91 ? 5.324 -10.492 12.953 1 93.06 91 ASN A C 1
ATOM 742 O O . ASN A 1 91 ? 5.59 -10.133 14.102 1 93.06 91 ASN A O 1
ATOM 746 N N . LYS A 1 92 ? 6.129 -10.219 12.008 1 95.31 92 LYS A N 1
ATOM 747 C CA . LYS A 1 92 ? 7.246 -9.281 12.07 1 95.31 92 LYS A CA 1
ATOM 748 C C . LYS A 1 92 ? 7.121 -8.203 10.992 1 95.31 92 LYS A C 1
ATOM 750 O O . LYS A 1 92 ? 6.285 -7.309 11.102 1 95.31 92 LYS A O 1
ATOM 755 N N . ASP A 1 93 ? 7.875 -8.258 9.977 1 95.81 93 ASP A N 1
ATOM 756 C CA . ASP A 1 93 ? 7.914 -7.164 9.016 1 95.81 93 ASP A CA 1
ATOM 757 C C . ASP A 1 93 ? 7.363 -7.605 7.66 1 95.81 93 ASP A C 1
ATOM 759 O O . ASP A 1 93 ? 7.762 -7.078 6.617 1 95.81 93 ASP A O 1
ATOM 763 N N . ALA A 1 94 ? 6.445 -8.594 7.613 1 97.94 94 ALA A N 1
ATOM 764 C CA . ALA A 1 94 ? 5.906 -9.156 6.379 1 97.94 94 ALA A CA 1
ATOM 765 C C . ALA A 1 94 ? 5.25 -8.07 5.527 1 97.94 94 ALA A C 1
ATOM 767 O O . ALA A 1 94 ? 5.438 -8.023 4.309 1 97.94 94 ALA A O 1
ATOM 768 N N . VAL A 1 95 ? 4.543 -7.215 6.172 1 98.62 95 VAL A N 1
ATOM 769 C CA . VAL A 1 95 ? 3.82 -6.176 5.441 1 98.62 95 VAL A CA 1
ATOM 770 C C . VAL A 1 95 ? 4.812 -5.238 4.762 1 98.62 95 VAL A C 1
ATOM 772 O O . VAL A 1 95 ? 4.703 -4.969 3.562 1 98.62 95 VAL A O 1
ATOM 775 N N . ARG A 1 96 ? 5.773 -4.773 5.504 1 98.19 96 ARG A N 1
ATOM 776 C CA . ARG A 1 96 ? 6.781 -3.881 4.949 1 98.19 96 ARG A CA 1
ATOM 777 C C . ARG A 1 96 ? 7.504 -4.531 3.773 1 98.19 96 ARG A C 1
ATOM 779 O O . ARG A 1 96 ? 7.629 -3.928 2.705 1 98.19 96 ARG A O 1
ATOM 786 N N . ARG A 1 97 ? 7.906 -5.738 3.955 1 98.25 97 ARG A N 1
ATOM 787 C CA . ARG A 1 97 ? 8.672 -6.445 2.934 1 98.25 97 ARG A CA 1
ATOM 788 C C . ARG A 1 97 ? 7.82 -6.699 1.692 1 98.25 97 ARG A C 1
ATOM 790 O O . ARG A 1 97 ? 8.32 -6.645 0.568 1 98.25 97 ARG A O 1
ATOM 797 N N . THR A 1 98 ? 6.598 -7.016 1.878 1 98.75 98 THR A N 1
ATOM 798 C CA . THR A 1 98 ? 5.688 -7.203 0.754 1 98.75 98 THR A CA 1
ATOM 799 C C . THR A 1 98 ? 5.547 -5.918 -0.053 1 98.75 98 THR A C 1
ATOM 801 O O . THR A 1 98 ? 5.586 -5.941 -1.284 1 98.75 98 THR A O 1
ATOM 804 N N . LEU A 1 99 ? 5.406 -4.793 0.648 1 98.88 99 LEU A N 1
ATOM 805 C CA . LEU A 1 99 ? 5.324 -3.504 -0.033 1 98.88 99 LEU A CA 1
ATOM 806 C C . LEU A 1 99 ? 6.582 -3.238 -0.849 1 98.88 99 LEU A C 1
ATOM 808 O O . LEU A 1 99 ? 6.508 -2.729 -1.97 1 98.88 99 LEU A O 1
ATOM 812 N N . GLU A 1 100 ? 7.688 -3.578 -0.307 1 98.69 100 GLU A N 1
ATOM 813 C CA . GLU A 1 100 ? 8.953 -3.406 -1.019 1 98.69 100 GLU A CA 1
ATOM 814 C C . GLU A 1 100 ? 8.992 -4.262 -2.283 1 98.69 100 GLU A C 1
ATOM 816 O O . GLU A 1 100 ? 9.5 -3.824 -3.316 1 98.69 100 GLU A O 1
ATOM 821 N N . GLN A 1 101 ? 8.422 -5.441 -2.193 1 98.75 101 GLN A N 1
ATOM 822 C CA . GLN A 1 101 ? 8.391 -6.316 -3.361 1 98.75 101 GLN A CA 1
ATOM 823 C C . GLN A 1 101 ? 7.41 -5.793 -4.41 1 98.75 101 GLN A C 1
ATOM 825 O O . GLN A 1 101 ? 7.656 -5.914 -5.613 1 98.75 101 GLN A O 1
ATOM 830 N N . ILE A 1 102 ? 6.312 -5.266 -4.008 1 98.88 102 ILE A N 1
ATOM 831 C CA . ILE A 1 102 ? 5.395 -4.641 -4.953 1 98.88 102 ILE A CA 1
ATOM 832 C C . ILE A 1 102 ? 6.066 -3.434 -5.605 1 98.88 102 ILE A C 1
ATOM 834 O O . ILE A 1 102 ? 5.941 -3.223 -6.812 1 98.88 102 ILE A O 1
ATOM 838 N N . ASP A 1 103 ? 6.816 -2.699 -4.824 1 98.75 103 ASP A N 1
ATOM 839 C CA . ASP A 1 103 ? 7.555 -1.544 -5.32 1 98.75 103 ASP A CA 1
ATOM 840 C C . ASP A 1 103 ? 8.531 -1.95 -6.426 1 98.75 103 ASP A C 1
ATOM 842 O O . ASP A 1 103 ? 8.633 -1.273 -7.449 1 98.75 103 ASP A O 1
ATOM 846 N N . VAL A 1 104 ? 9.227 -3.033 -6.211 1 98.44 104 VAL A N 1
ATOM 847 C CA . VAL A 1 104 ? 10.227 -3.453 -7.191 1 98.44 104 VAL A CA 1
ATOM 848 C C . VAL A 1 104 ? 9.531 -3.842 -8.492 1 98.44 104 VAL A C 1
ATOM 850 O O . VAL A 1 104 ? 10.062 -3.592 -9.586 1 98.44 104 VAL A O 1
ATOM 853 N N . ILE A 1 105 ? 8.367 -4.414 -8.445 1 98.69 105 ILE A N 1
ATOM 854 C CA . ILE A 1 105 ? 7.613 -4.77 -9.641 1 98.69 105 ILE A CA 1
ATOM 855 C C . ILE A 1 105 ? 7.207 -3.504 -10.391 1 98.69 105 ILE A C 1
ATOM 857 O O . ILE A 1 105 ? 7.367 -3.42 -11.609 1 98.69 105 ILE A O 1
ATOM 861 N N . HIS A 1 106 ? 6.742 -2.52 -9.648 1 98.62 106 HIS A N 1
ATOM 862 C CA . HIS A 1 106 ? 6.383 -1.245 -10.266 1 98.62 106 HIS A CA 1
ATOM 863 C C . HIS A 1 106 ? 7.59 -0.596 -10.93 1 98.62 106 HIS A C 1
ATOM 865 O O . HIS A 1 106 ? 7.496 -0.116 -12.062 1 98.62 106 HIS A O 1
ATOM 871 N N . ARG A 1 107 ? 8.664 -0.602 -10.234 1 98.25 107 ARG A N 1
ATOM 872 C CA . ARG A 1 107 ? 9.867 0.039 -10.758 1 98.25 107 ARG A CA 1
ATOM 873 C C . ARG A 1 107 ? 10.398 -0.705 -11.977 1 98.25 107 ARG A C 1
ATOM 875 O O . ARG A 1 107 ? 10.93 -0.09 -12.898 1 98.25 107 ARG A O 1
ATOM 882 N N . MET A 1 108 ? 10.234 -2.012 -11.969 1 97.81 108 MET A N 1
ATOM 883 C CA . MET A 1 108 ? 10.594 -2.799 -13.148 1 97.81 108 MET A CA 1
ATOM 884 C C . MET A 1 108 ? 9.812 -2.336 -14.375 1 97.81 108 MET A C 1
ATOM 886 O O . MET A 1 108 ? 10.383 -2.135 -15.445 1 97.81 108 MET A O 1
ATOM 890 N N . CYS A 1 109 ? 8.562 -2.148 -14.258 1 98.19 109 CYS A N 1
ATOM 891 C CA . CYS A 1 109 ? 7.711 -1.706 -15.359 1 98.19 109 CYS A CA 1
ATOM 892 C C . CYS A 1 109 ? 8.102 -0.306 -15.82 1 98.19 109 CYS A C 1
ATOM 894 O O . CYS A 1 109 ? 8.062 -0.009 -17.016 1 98.19 109 CYS A O 1
ATOM 896 N N . GLN A 1 110 ? 8.508 0.527 -14.875 1 97.38 110 GLN A N 1
ATOM 897 C CA . GLN A 1 110 ? 8.906 1.894 -15.195 1 97.38 110 GLN A CA 1
ATOM 898 C C . GLN A 1 110 ? 10.25 1.919 -15.914 1 97.38 110 GLN A C 1
ATOM 900 O O . GLN A 1 110 ? 10.445 2.709 -16.844 1 97.38 110 GLN A O 1
ATOM 905 N N . MET A 1 111 ? 11.117 1.095 -15.516 1 97.5 111 MET A N 1
ATOM 906 C CA . MET A 1 111 ? 12.484 1.104 -16.016 1 97.5 111 MET A CA 1
ATOM 907 C C . MET A 1 111 ? 12.555 0.514 -17.422 1 97.5 111 MET A C 1
ATOM 909 O O . MET A 1 111 ? 13.414 0.895 -18.219 1 97.5 111 MET A O 1
ATOM 913 N N . TYR A 1 112 ? 11.664 -0.414 -17.703 1 98.06 112 TYR A N 1
ATOM 914 C CA . TYR A 1 112 ? 11.648 -1.066 -19.016 1 98.06 112 TYR A CA 1
ATOM 915 C C . TYR A 1 112 ? 10.281 -0.911 -19.672 1 98.06 112 TYR A C 1
ATOM 917 O O . TYR A 1 112 ? 9.617 -1.902 -19.969 1 98.06 112 TYR A O 1
ATOM 925 N N . PRO A 1 113 ? 9.891 0.297 -20.078 1 97.38 113 PRO A N 1
ATOM 926 C CA . PRO A 1 113 ? 8.547 0.559 -20.578 1 97.38 113 PRO A CA 1
ATOM 927 C C . PRO A 1 113 ? 8.297 -0.078 -21.953 1 97.38 113 PRO A C 1
ATOM 929 O O . PRO A 1 113 ? 7.141 -0.248 -22.359 1 97.38 113 PRO A O 1
ATOM 932 N N . GLU A 1 114 ? 9.32 -0.416 -22.625 1 97.19 114 GLU A N 1
ATOM 933 C CA . GLU A 1 114 ? 9.156 -1.067 -23.922 1 97.19 114 GLU A CA 1
ATOM 934 C C . GLU A 1 114 ? 8.867 -2.559 -23.766 1 97.19 114 GLU A C 1
ATOM 936 O O . GLU A 1 114 ? 8.336 -3.197 -24.672 1 97.19 114 GLU A O 1
ATOM 941 N N . ALA A 1 115 ? 9.195 -3.1 -22.609 1 97.88 115 ALA A N 1
ATOM 942 C CA . ALA A 1 115 ? 9.047 -4.535 -22.391 1 97.88 115 ALA A CA 1
ATOM 943 C C . ALA A 1 115 ? 7.836 -4.832 -21.5 1 97.88 115 ALA A C 1
ATOM 945 O O . ALA A 1 115 ? 7.113 -5.801 -21.734 1 97.88 115 ALA A O 1
ATOM 946 N N . PHE A 1 116 ? 7.664 -3.961 -20.531 1 98.5 116 PHE A N 1
ATOM 947 C CA . PHE A 1 116 ? 6.668 -4.258 -19.5 1 98.5 116 PHE A CA 1
ATOM 948 C C . PHE A 1 116 ? 5.664 -3.121 -19.375 1 98.5 116 PHE A C 1
ATOM 950 O O . PHE A 1 116 ? 6.008 -1.957 -19.594 1 98.5 116 PHE A O 1
ATOM 957 N N . VAL A 1 117 ? 4.434 -3.461 -19.031 1 98.38 117 VAL A N 1
ATOM 958 C CA . VAL A 1 117 ? 3.445 -2.504 -18.547 1 98.38 117 VAL A CA 1
ATOM 959 C C . VAL A 1 117 ? 2.65 -3.115 -17.406 1 98.38 117 VAL A C 1
ATOM 961 O O . VAL A 1 117 ? 2.119 -4.223 -17.516 1 98.38 117 VAL A O 1
ATOM 964 N N . CYS A 1 118 ? 2.672 -2.488 -16.266 1 98.25 118 CYS A N 1
ATOM 965 C CA . CYS A 1 118 ? 1.891 -2.951 -15.117 1 98.25 118 CYS A CA 1
ATOM 966 C C . CYS A 1 118 ? 0.404 -2.699 -15.336 1 98.25 118 CYS A C 1
ATOM 968 O O . CYS A 1 118 ? -0.001 -1.578 -15.648 1 98.25 118 CYS A O 1
ATOM 970 N N . VAL A 1 119 ? -0.39 -3.736 -15.242 1 96.88 119 VAL A N 1
ATOM 971 C CA . VAL A 1 119 ? -1.819 -3.645 -15.523 1 96.88 119 VAL A CA 1
ATOM 972 C C . VAL A 1 119 ? -2.611 -4.305 -14.398 1 96.88 119 VAL A C 1
ATOM 974 O O . VAL A 1 119 ? -2.051 -5.055 -13.594 1 96.88 119 VAL A O 1
ATOM 977 N N . THR A 1 120 ? -3.967 -3.977 -14.367 1 95.06 120 THR A N 1
ATOM 978 C CA . THR A 1 120 ? -4.785 -4.477 -13.266 1 95.06 120 THR A CA 1
ATOM 979 C C . THR A 1 120 ? -6.109 -5.027 -13.781 1 95.06 120 THR A C 1
ATOM 981 O O . THR A 1 120 ? -6.98 -5.414 -13 1 95.06 120 THR A O 1
ATOM 984 N N . ASP A 1 121 ? -6.266 -5.02 -15.094 1 89.75 121 ASP A N 1
ATOM 985 C CA . ASP A 1 121 ? -7.539 -5.488 -15.617 1 89.75 121 ASP A CA 1
ATOM 986 C C . ASP A 1 121 ? -7.371 -6.066 -17.031 1 89.75 121 ASP A C 1
ATOM 988 O O . ASP A 1 121 ? -6.281 -6.02 -17.594 1 89.75 121 ASP A O 1
ATOM 992 N N . SER A 1 122 ? -8.445 -6.609 -17.484 1 87.56 122 SER A N 1
ATOM 993 C CA . SER A 1 122 ? -8.414 -7.305 -18.766 1 87.56 122 SER A CA 1
ATOM 994 C C . SER A 1 122 ? -8.156 -6.336 -19.922 1 87.56 122 SER A C 1
ATOM 996 O O . SER A 1 122 ? -7.496 -6.688 -20.906 1 87.56 122 SER A O 1
ATOM 998 N N . THR A 1 123 ? -8.672 -5.129 -19.812 1 90.06 123 THR A N 1
ATOM 999 C CA . THR A 1 123 ? -8.422 -4.121 -20.844 1 90.06 123 THR A CA 1
ATOM 1000 C C . THR A 1 123 ? -6.934 -3.803 -20.953 1 90.06 123 THR A C 1
ATOM 1002 O O . THR A 1 123 ? -6.379 -3.748 -22.047 1 90.06 123 THR A O 1
ATOM 1005 N N . GLY A 1 124 ? -6.355 -3.662 -19.812 1 92.56 124 GLY A N 1
ATOM 1006 C CA . GLY A 1 124 ? -4.922 -3.418 -19.797 1 92.56 124 GLY A CA 1
ATOM 1007 C C . GLY A 1 124 ? -4.113 -4.566 -20.375 1 92.56 124 GLY A C 1
ATOM 1008 O O . GLY A 1 124 ? -3.123 -4.348 -21.062 1 92.56 124 GLY A O 1
ATOM 1009 N N . ILE A 1 125 ? -4.496 -5.73 -20.094 1 90.81 125 ILE A N 1
ATOM 1010 C CA . ILE A 1 125 ? -3.812 -6.918 -20.609 1 90.81 125 ILE A CA 1
ATOM 1011 C C . ILE A 1 125 ? -3.893 -6.949 -22.125 1 90.81 125 ILE A C 1
ATOM 1013 O O . ILE A 1 125 ? -2.881 -7.148 -22.812 1 90.81 125 ILE A O 1
ATOM 1017 N N . ARG A 1 126 ? -5.078 -6.727 -22.656 1 88.12 126 ARG A N 1
ATOM 1018 C CA . ARG A 1 126 ? -5.273 -6.746 -24.094 1 88.12 126 ARG A CA 1
ATOM 1019 C C . ARG A 1 126 ? -4.441 -5.668 -24.781 1 88.12 126 ARG A C 1
ATOM 1021 O O . ARG A 1 126 ? -3.818 -5.914 -25.812 1 88.12 126 ARG A O 1
ATOM 1028 N N . GLN A 1 127 ? -4.445 -4.516 -24.172 1 93 127 GLN A N 1
ATOM 1029 C CA . GLN A 1 127 ? -3.668 -3.414 -24.734 1 93 127 GLN A CA 1
ATOM 1030 C C . GLN A 1 127 ? -2.178 -3.742 -24.734 1 93 127 GLN A C 1
ATOM 1032 O O . GLN A 1 127 ? -1.474 -3.432 -25.703 1 93 127 GLN A O 1
ATOM 1037 N N . ALA A 1 128 ? -1.739 -4.352 -23.688 1 93.44 128 ALA A N 1
ATOM 1038 C CA . ALA A 1 128 ? -0.337 -4.754 -23.609 1 93.44 128 ALA A CA 1
ATOM 1039 C C . ALA A 1 128 ? 0.018 -5.727 -24.734 1 93.44 128 ALA A C 1
ATOM 1041 O O . ALA A 1 128 ? 1.061 -5.59 -25.375 1 93.44 128 ALA A O 1
ATOM 1042 N N . PHE A 1 129 ? -0.859 -6.629 -24.969 1 86.62 129 PHE A N 1
ATOM 1043 C CA . PHE A 1 129 ? -0.667 -7.598 -26.047 1 86.62 129 PHE A CA 1
ATOM 1044 C C . PHE A 1 129 ? -0.551 -6.898 -27.391 1 86.62 129 PHE A C 1
ATOM 1046 O O . PHE A 1 129 ? 0.352 -7.195 -28.172 1 86.62 129 PHE A O 1
ATOM 1053 N N . TRP A 1 130 ? -1.449 -5.98 -27.547 1 89.38 130 TRP A N 1
ATOM 1054 C CA . TRP A 1 130 ? -1.474 -5.254 -28.812 1 89.38 130 TRP A CA 1
ATOM 1055 C C . TRP A 1 130 ? -0.188 -4.457 -29.016 1 89.38 130 TRP A C 1
ATOM 1057 O O . TRP A 1 130 ? 0.294 -4.312 -30.141 1 89.38 130 TRP A O 1
ATOM 1067 N N . GLU A 1 131 ? 0.367 -4.039 -27.969 1 93.56 131 GLU A N 1
ATOM 1068 C CA . GLU A 1 131 ? 1.561 -3.199 -28.031 1 93.56 131 GLU A CA 1
ATOM 1069 C C . GLU A 1 131 ? 2.83 -4.043 -28.016 1 93.56 131 GLU A C 1
ATOM 1071 O O . GLU A 1 131 ? 3.939 -3.51 -28.078 1 93.56 131 GLU A O 1
ATOM 1076 N N . GLY A 1 132 ? 2.67 -5.363 -27.891 1 90.12 132 GLY A N 1
ATOM 1077 C CA . GLY A 1 132 ? 3.82 -6.254 -27.875 1 90.12 132 GLY A CA 1
ATOM 1078 C C . GLY A 1 132 ? 4.594 -6.211 -26.578 1 90.12 132 GLY A C 1
ATOM 1079 O O . GLY A 1 132 ? 5.805 -6.453 -26.547 1 90.12 132 GLY A O 1
ATOM 1080 N N . ARG A 1 133 ? 3.949 -5.809 -25.516 1 95.81 133 ARG A N 1
ATOM 1081 C CA . ARG A 1 133 ? 4.555 -5.742 -24.203 1 95.81 133 ARG A CA 1
ATOM 1082 C C . ARG A 1 133 ? 4.039 -6.863 -23.297 1 95.81 133 ARG A C 1
ATOM 1084 O O . ARG A 1 133 ? 3.014 -7.477 -23.594 1 95.81 133 ARG A O 1
ATOM 1091 N N . VAL A 1 134 ? 4.746 -7.223 -22.312 1 95.5 134 VAL A N 1
ATOM 1092 C CA . VAL A 1 134 ? 4.309 -8.195 -21.312 1 95.5 134 VAL A CA 1
ATOM 1093 C C . VAL A 1 134 ? 3.391 -7.52 -20.297 1 95.5 134 VAL A C 1
ATOM 1095 O O . VAL A 1 134 ? 3.826 -6.641 -19.547 1 95.5 134 VAL A O 1
ATOM 1098 N N . ALA A 1 135 ? 2.094 -7.883 -20.328 1 96.25 135 ALA A N 1
ATOM 1099 C CA . ALA A 1 135 ? 1.208 -7.438 -19.25 1 96.25 135 ALA A CA 1
ATOM 1100 C C . ALA A 1 135 ? 1.703 -7.93 -17.906 1 96.25 135 ALA A C 1
ATOM 1102 O O . ALA A 1 135 ? 1.709 -9.133 -17.641 1 96.25 135 ALA A O 1
ATOM 1103 N N . SER A 1 136 ? 2.094 -7.008 -17.094 1 98.06 136 SER A N 1
ATOM 1104 C CA . SER A 1 136 ? 2.691 -7.32 -15.797 1 98.06 136 SER A CA 1
ATOM 1105 C C . SER A 1 136 ? 1.685 -7.148 -14.664 1 98.06 136 SER A C 1
ATOM 1107 O O . SER A 1 136 ? 1.195 -6.043 -14.422 1 98.06 136 SER A O 1
ATOM 1109 N N . LEU A 1 137 ? 1.383 -8.281 -14.023 1 97.62 137 LEU A N 1
ATOM 1110 C CA . LEU A 1 137 ? 0.432 -8.289 -12.914 1 97.62 137 LEU A CA 1
ATOM 1111 C C . LEU A 1 137 ? 1.127 -8.641 -11.602 1 97.62 137 LEU A C 1
ATOM 1113 O O . LEU A 1 137 ? 2.18 -9.281 -11.602 1 97.62 137 LEU A O 1
ATOM 1117 N N . VAL A 1 138 ? 0.547 -8.195 -10.484 1 98.62 138 VAL A N 1
ATOM 1118 C CA . VAL A 1 138 ? 1.119 -8.461 -9.172 1 98.62 138 VAL A CA 1
ATOM 1119 C C . VAL A 1 138 ? 0.33 -9.562 -8.477 1 98.62 138 VAL A C 1
ATOM 1121 O O . VAL A 1 138 ? -0.891 -9.469 -8.328 1 98.62 138 VAL A O 1
ATOM 1124 N N . GLY A 1 139 ? 0.955 -10.633 -8.164 1 98.62 139 GLY A N 1
ATOM 1125 C CA . GLY A 1 139 ? 0.434 -11.641 -7.258 1 98.62 139 GLY A CA 1
ATOM 1126 C C . GLY A 1 139 ? 1.177 -11.695 -5.934 1 98.62 139 GLY A C 1
ATOM 1127 O O . GLY A 1 139 ? 2.402 -11.82 -5.91 1 98.62 139 GLY A O 1
ATOM 1128 N N . VAL A 1 140 ? 0.44 -11.523 -4.855 1 98.88 140 VAL A N 1
ATOM 1129 C CA . VAL A 1 140 ? 1.057 -11.617 -3.537 1 98.88 140 VAL A CA 1
ATOM 1130 C C . VAL A 1 140 ? 1.021 -13.07 -3.053 1 98.88 140 VAL A C 1
ATOM 1132 O O . VAL A 1 140 ? -0.038 -13.703 -3.045 1 98.88 140 VAL A O 1
ATOM 1135 N N . GLU A 1 141 ? 2.182 -13.594 -2.721 1 98.5 141 GLU A N 1
ATOM 1136 C CA . GLU A 1 141 ? 2.285 -15.016 -2.416 1 98.5 141 GLU A CA 1
ATOM 1137 C C . GLU A 1 141 ? 2.406 -15.25 -0.912 1 98.5 141 GLU A C 1
ATOM 1139 O O . GLU A 1 141 ? 3.488 -15.109 -0.341 1 98.5 141 GLU A O 1
ATOM 1144 N N . GLY A 1 142 ? 1.307 -15.656 -0.302 1 98.69 142 GLY A N 1
ATOM 1145 C CA . GLY A 1 142 ? 1.268 -15.953 1.12 1 98.69 142 GLY A CA 1
ATOM 1146 C C . GLY A 1 142 ? 0.388 -15 1.908 1 98.69 142 GLY A C 1
ATOM 1147 O O . GLY A 1 142 ? 0.612 -13.789 1.9 1 98.69 142 GLY A O 1
ATOM 1148 N N . GLY A 1 143 ? -0.463 -15.562 2.627 1 98.75 143 GLY A N 1
ATOM 1149 C CA . GLY A 1 143 ? -1.419 -14.781 3.395 1 98.75 143 GLY A CA 1
ATOM 1150 C C . GLY A 1 143 ? -0.782 -14.016 4.543 1 98.75 143 GLY A C 1
ATOM 1151 O O . GLY A 1 143 ? -1.364 -13.062 5.059 1 98.75 143 GLY A O 1
ATOM 1152 N N . HIS A 1 144 ? 0.424 -14.422 5.031 1 98.56 144 HIS A N 1
ATOM 1153 C CA . HIS A 1 144 ? 1.103 -13.695 6.098 1 98.56 144 HIS A CA 1
ATOM 1154 C C . HIS A 1 144 ? 1.419 -12.266 5.676 1 98.56 144 HIS A C 1
ATOM 1156 O O . HIS A 1 144 ? 1.67 -11.406 6.523 1 98.56 144 HIS A O 1
ATOM 1162 N N . SER A 1 145 ? 1.317 -11.984 4.387 1 98.69 145 SER A N 1
ATOM 1163 C CA . SER A 1 145 ? 1.611 -10.672 3.83 1 98.69 145 SER A CA 1
ATOM 1164 C C . SER A 1 145 ? 0.581 -9.641 4.277 1 98.69 145 SER A C 1
ATOM 1166 O O . SER A 1 145 ? 0.825 -8.438 4.195 1 98.69 145 SER A O 1
ATOM 1168 N N . ILE A 1 146 ? -0.6 -10.07 4.699 1 98.62 146 ILE A N 1
ATOM 1169 C CA . ILE A 1 146 ? -1.603 -9.094 5.098 1 98.62 146 ILE A CA 1
ATOM 1170 C C . ILE A 1 146 ? -1.654 -8.992 6.621 1 98.62 146 ILE A C 1
ATOM 1172 O O . ILE A 1 146 ? -2.434 -8.219 7.176 1 98.62 146 ILE A O 1
ATOM 1176 N N . ASP A 1 147 ? -0.869 -9.852 7.305 1 97.94 147 ASP A N 1
ATOM 1177 C CA . ASP A 1 147 ? -0.747 -9.812 8.758 1 97.94 147 ASP A CA 1
ATOM 1178 C C . ASP A 1 147 ? -2.121 -9.789 9.422 1 97.94 147 ASP A C 1
ATOM 1180 O O . ASP A 1 147 ? -2.363 -8.984 10.328 1 97.94 147 ASP A O 1
ATOM 1184 N N . SER A 1 148 ? -3.035 -10.609 8.906 1 98.06 148 SER A N 1
ATOM 1185 C CA . SER A 1 148 ? -4.383 -10.812 9.422 1 98.06 148 SER A CA 1
ATOM 1186 C C . SER A 1 148 ? -5.16 -9.5 9.484 1 98.06 148 SER A C 1
ATOM 1188 O O . SER A 1 148 ? -5.91 -9.258 10.43 1 98.06 148 SER A O 1
ATOM 1190 N N . SER A 1 149 ? -4.969 -8.609 8.5 1 98.31 149 SER A N 1
ATOM 1191 C CA . SER A 1 149 ? -5.648 -7.324 8.422 1 98.31 149 SER A CA 1
ATOM 1192 C C . SER A 1 149 ? -6.402 -7.176 7.109 1 98.31 149 SER A C 1
ATOM 1194 O O . SER A 1 149 ? -5.793 -7.168 6.035 1 98.31 149 SER A O 1
ATOM 1196 N N . LEU A 1 150 ? -7.719 -7 7.191 1 98.38 150 LEU A N 1
ATOM 1197 C CA . LEU A 1 150 ? -8.508 -6.754 5.988 1 98.38 150 LEU A CA 1
ATOM 1198 C C . LEU A 1 150 ? -8.203 -5.379 5.406 1 98.38 150 LEU A C 1
ATOM 1200 O O . LEU A 1 150 ? -8.32 -5.176 4.195 1 98.38 150 LEU A O 1
ATOM 1204 N N . GLY A 1 151 ? -7.789 -4.414 6.285 1 98.44 151 GLY A N 1
ATOM 1205 C CA . GLY A 1 151 ? -7.34 -3.121 5.797 1 98.44 151 GLY A CA 1
ATOM 1206 C C . GLY A 1 151 ? -6.109 -3.211 4.914 1 98.44 151 GLY A C 1
ATOM 1207 O O . GLY A 1 151 ? -6.039 -2.564 3.867 1 98.44 151 GLY A O 1
ATOM 1208 N N . VAL A 1 152 ? -5.176 -4.043 5.355 1 98.75 152 VAL A N 1
ATOM 1209 C CA . VAL A 1 152 ? -3.975 -4.254 4.551 1 98.75 152 VAL A CA 1
ATOM 1210 C C . VAL A 1 152 ? -4.344 -4.953 3.246 1 98.75 152 VAL A C 1
ATOM 1212 O O . VAL A 1 152 ? -3.848 -4.586 2.178 1 98.75 152 VAL A O 1
ATOM 1215 N N . LEU A 1 153 ? -5.238 -5.93 3.287 1 98.81 153 LEU A N 1
ATOM 1216 C CA . LEU A 1 153 ? -5.711 -6.617 2.09 1 98.81 153 LEU A CA 1
ATOM 1217 C C . LEU A 1 153 ? -6.242 -5.617 1.067 1 98.81 153 LEU A C 1
ATOM 1219 O O . LEU A 1 153 ? -5.863 -5.66 -0.104 1 98.81 153 LEU A O 1
ATOM 1223 N N . ARG A 1 154 ? -7.055 -4.684 1.474 1 98.56 154 ARG A N 1
ATOM 1224 C CA . ARG A 1 154 ? -7.652 -3.699 0.577 1 98.56 154 ARG A CA 1
ATOM 1225 C C . ARG A 1 154 ? -6.594 -2.756 0.015 1 98.56 154 ARG A C 1
ATOM 1227 O O . ARG A 1 154 ? -6.652 -2.377 -1.156 1 98.56 154 ARG A O 1
ATOM 1234 N N . THR A 1 155 ? -5.637 -2.406 0.877 1 98.62 155 THR A N 1
ATOM 1235 C CA . THR A 1 155 ? -4.602 -1.496 0.397 1 98.62 155 THR A CA 1
ATOM 1236 C C . THR A 1 155 ? -3.709 -2.186 -0.632 1 98.62 155 THR A C 1
ATOM 1238 O O . THR A 1 155 ? -3.264 -1.557 -1.594 1 98.62 155 THR A O 1
ATOM 1241 N N . LEU A 1 156 ? -3.447 -3.471 -0.442 1 98.88 156 LEU A N 1
ATOM 1242 C CA . LEU A 1 156 ? -2.676 -4.211 -1.437 1 98.88 156 LEU A CA 1
ATOM 1243 C C . LEU A 1 156 ? -3.422 -4.273 -2.766 1 98.88 156 LEU A C 1
ATOM 1245 O O . LEU A 1 156 ? -2.809 -4.188 -3.83 1 98.88 156 LEU A O 1
ATOM 1249 N N . TYR A 1 157 ? -4.746 -4.391 -2.703 1 98.62 157 TYR A N 1
ATOM 1250 C CA . TYR A 1 157 ? -5.562 -4.332 -3.91 1 98.62 157 TYR A CA 1
ATOM 1251 C C . TYR A 1 157 ? -5.363 -3.01 -4.641 1 98.62 157 TYR A C 1
ATOM 1253 O O . TYR A 1 157 ? -5.164 -2.99 -5.859 1 98.62 157 TYR A O 1
ATOM 1261 N N . HIS A 1 158 ? -5.305 -1.949 -3.912 1 97.94 158 HIS A N 1
ATOM 1262 C CA . HIS A 1 158 ? -5.145 -0.628 -4.508 1 97.94 158 HIS A CA 1
ATOM 1263 C C . HIS A 1 158 ? -3.744 -0.453 -5.086 1 97.94 158 HIS A C 1
ATOM 1265 O O . HIS A 1 158 ? -3.547 0.333 -6.016 1 97.94 158 HIS A O 1
ATOM 1271 N N . LEU A 1 159 ? -2.834 -1.233 -4.582 1 98.56 159 LEU A N 1
ATOM 1272 C CA . LEU A 1 159 ? -1.464 -1.157 -5.078 1 98.56 159 LEU A CA 1
ATOM 1273 C C . LEU A 1 159 ? -1.278 -2.047 -6.301 1 98.56 159 LEU A C 1
ATOM 1275 O O . LEU A 1 159 ? -0.178 -2.131 -6.852 1 98.56 159 LEU A O 1
ATOM 1279 N N . GLY A 1 160 ? -2.332 -2.791 -6.691 1 97.94 160 GLY A N 1
ATOM 1280 C CA . GLY A 1 160 ? -2.297 -3.516 -7.953 1 97.94 160 GLY A CA 1
ATOM 1281 C C . GLY A 1 160 ? -2.352 -5.02 -7.777 1 97.94 160 GLY A C 1
ATOM 1282 O O . GLY A 1 160 ? -2.395 -5.766 -8.758 1 97.94 160 GLY A O 1
ATOM 1283 N N . MET A 1 161 ? -2.387 -5.473 -6.508 1 98.62 161 MET A N 1
ATOM 1284 C CA . MET A 1 161 ? -2.482 -6.914 -6.293 1 98.62 161 MET A CA 1
ATOM 1285 C C . MET A 1 161 ? -3.742 -7.477 -6.938 1 98.62 161 MET A C 1
ATOM 1287 O O . MET A 1 161 ? -4.832 -6.93 -6.762 1 98.62 161 MET A O 1
ATOM 1291 N N . ARG A 1 162 ? -3.57 -8.578 -7.629 1 97.75 162 ARG A N 1
ATOM 1292 C CA . ARG A 1 162 ? -4.75 -9.141 -8.281 1 97.75 162 ARG A CA 1
ATOM 1293 C C . ARG A 1 162 ? -4.926 -10.609 -7.906 1 97.75 162 ARG A C 1
ATOM 1295 O O . ARG A 1 162 ? -5.984 -11.195 -8.156 1 97.75 162 ARG A O 1
ATOM 1302 N N . TYR A 1 163 ? -3.979 -11.25 -7.262 1 97.38 163 TYR A N 1
ATOM 1303 C CA . TYR A 1 163 ? -4.277 -12.477 -6.535 1 97.38 163 TYR A CA 1
ATOM 1304 C C . TYR A 1 163 ? -3.494 -12.539 -5.227 1 97.38 163 TYR A C 1
ATOM 1306 O O . TYR A 1 163 ? -2.488 -11.844 -5.062 1 97.38 163 TYR A O 1
ATOM 1314 N N . LEU A 1 164 ? -3.986 -13.25 -4.305 1 98.81 164 LEU A N 1
ATOM 1315 C CA . LEU A 1 164 ? -3.342 -13.547 -3.029 1 98.81 164 LEU A CA 1
ATOM 1316 C C . LEU A 1 164 ? -3.344 -15.047 -2.752 1 98.81 164 LEU A C 1
ATOM 1318 O O . LEU A 1 164 ? -4.402 -15.68 -2.752 1 98.81 164 LEU A O 1
ATOM 1322 N N . THR A 1 165 ? -2.129 -15.586 -2.658 1 98.88 165 THR A N 1
ATOM 1323 C CA . THR A 1 165 ? -2.033 -16.953 -2.176 1 98.88 165 THR A CA 1
ATOM 1324 C C . THR A 1 165 ? -2.32 -17.031 -0.679 1 98.88 165 THR A C 1
ATOM 1326 O O . THR A 1 165 ? -1.755 -16.266 0.103 1 98.88 165 THR A O 1
ATOM 1329 N N . LEU A 1 166 ? -3.121 -17.922 -0.271 1 98.88 166 LEU A N 1
ATOM 1330 C CA . LEU A 1 166 ? -3.621 -17.906 1.1 1 98.88 166 LEU A CA 1
ATOM 1331 C C . LEU A 1 166 ? -2.525 -18.297 2.084 1 98.88 166 LEU A C 1
ATOM 1333 O O . LEU A 1 166 ? -2.521 -17.844 3.23 1 98.88 166 LEU A O 1
ATOM 1337 N N . THR A 1 167 ? -1.652 -19.172 1.694 1 98.81 167 THR A N 1
ATOM 1338 C CA . THR A 1 167 ? -0.508 -19.562 2.504 1 98.81 167 THR A CA 1
ATOM 1339 C C . THR A 1 167 ? 0.741 -19.719 1.639 1 98.81 167 THR A C 1
ATOM 1341 O O . THR A 1 167 ? 0.665 -19.641 0.411 1 98.81 167 THR A O 1
ATOM 1344 N N . HIS A 1 168 ? 1.823 -19.781 2.221 1 98 168 HIS A N 1
ATOM 1345 C CA . HIS A 1 168 ? 3.027 -20.375 1.657 1 98 168 HIS A CA 1
ATOM 1346 C C . HIS A 1 168 ? 3.395 -21.672 2.385 1 98 168 HIS A C 1
ATOM 1348 O O . HIS A 1 168 ? 2.531 -22.516 2.633 1 98 168 HIS A O 1
ATOM 1354 N N . SER A 1 169 ? 4.641 -21.969 2.623 1 97.88 169 SER A N 1
ATOM 1355 C CA . SER A 1 169 ? 5.016 -23.172 3.354 1 97.88 169 SER A CA 1
ATOM 1356 C C . SER A 1 169 ? 4.98 -22.938 4.859 1 97.88 169 SER A C 1
ATOM 1358 O O . SER A 1 169 ? 5.906 -23.328 5.574 1 97.88 169 SER A O 1
ATOM 1360 N N . CYS A 1 170 ? 3.975 -22.219 5.332 1 97.75 170 CYS A N 1
ATOM 1361 C CA . CYS A 1 170 ? 3.645 -21.969 6.73 1 97.75 170 CYS A CA 1
ATOM 1362 C C . CYS A 1 170 ? 2.17 -21.609 6.887 1 97.75 170 CYS A C 1
ATOM 1364 O O . CYS A 1 170 ? 1.573 -21.016 5.992 1 97.75 170 CYS A O 1
ATOM 1366 N N . ASN A 1 171 ? 1.655 -22.016 8.031 1 98.44 171 ASN A N 1
ATOM 1367 C CA . ASN A 1 171 ? 0.283 -21.625 8.328 1 98.44 171 ASN A CA 1
ATOM 1368 C C . ASN A 1 171 ? 0.172 -20.109 8.562 1 98.44 171 ASN A C 1
ATOM 1370 O O . ASN A 1 171 ? 1.09 -19.5 9.102 1 98.44 171 ASN A O 1
ATOM 1374 N N . THR A 1 172 ? -0.875 -19.516 8.039 1 98.31 172 THR A N 1
ATOM 1375 C CA . THR A 1 172 ? -1.328 -18.266 8.633 1 98.31 172 THR A CA 1
ATOM 1376 C C . THR A 1 172 ? -2.207 -18.531 9.852 1 98.31 172 THR A C 1
ATOM 1378 O O . THR A 1 172 ? -2.631 -19.656 10.086 1 98.31 172 THR A O 1
ATOM 1381 N N . PRO A 1 173 ? -2.492 -17.516 10.625 1 98.06 173 PRO A N 1
ATOM 1382 C CA . PRO A 1 173 ? -3.41 -17.734 11.75 1 98.06 173 PRO A CA 1
ATOM 1383 C C . PRO A 1 173 ? -4.805 -18.172 11.289 1 98.06 173 PRO A C 1
ATOM 1385 O O . PRO A 1 173 ? -5.637 -18.547 12.117 1 98.06 173 PRO A O 1
ATOM 1388 N N . TRP A 1 174 ? -5.059 -18.219 9.992 1 98.75 174 TRP A N 1
ATOM 1389 C CA . TRP A 1 174 ? -6.449 -18.359 9.578 1 98.75 174 TRP A CA 1
ATOM 1390 C C . TRP A 1 174 ? -6.566 -19.359 8.422 1 98.75 174 TRP A C 1
ATOM 1392 O O . TRP A 1 174 ? -7.668 -19.625 7.938 1 98.75 174 TRP A O 1
ATOM 1402 N N . ALA A 1 175 ? -5.469 -19.953 7.914 1 98.88 175 ALA A N 1
ATOM 1403 C CA . ALA A 1 175 ? -5.469 -20.953 6.848 1 98.88 175 ALA A CA 1
ATOM 1404 C C . ALA A 1 175 ? -4.312 -21.922 7.008 1 98.88 175 ALA A C 1
ATOM 1406 O O . ALA A 1 175 ? -3.211 -21.547 7.406 1 98.88 175 ALA A O 1
ATOM 1407 N N . ASP A 1 176 ? -4.535 -23.156 6.602 1 98.88 176 ASP A N 1
ATOM 1408 C CA . ASP A 1 176 ? -3.527 -24.203 6.734 1 98.88 176 ASP A CA 1
ATOM 1409 C C . ASP A 1 176 ? -2.766 -24.406 5.422 1 98.88 176 ASP A C 1
ATOM 1411 O O . ASP A 1 176 ? -3.361 -24.391 4.344 1 98.88 176 ASP A O 1
ATOM 1415 N N . ASN A 1 177 ? -1.468 -24.641 5.508 1 98.81 177 ASN A N 1
ATOM 1416 C CA . ASN A 1 177 ? -0.589 -24.812 4.355 1 98.81 177 ASN A CA 1
ATOM 1417 C C . ASN A 1 177 ? -0.448 -26.281 3.975 1 98.81 177 ASN A C 1
ATOM 1419 O O . ASN A 1 177 ? -0.949 -27.172 4.676 1 98.81 177 ASN A O 1
ATOM 1423 N N . TRP A 1 178 ? 0.257 -26.578 2.908 1 98.56 178 TRP A N 1
ATOM 1424 C CA . TRP A 1 178 ? 0.35 -27.906 2.314 1 98.56 178 TRP A CA 1
ATOM 1425 C C . TRP A 1 178 ? 1.156 -28.844 3.203 1 98.56 178 TRP A C 1
ATOM 1427 O O . TRP A 1 178 ? 0.986 -30.062 3.145 1 98.56 178 TRP A O 1
ATOM 1437 N N . LEU A 1 179 ? 2.023 -28.344 4.066 1 98.62 179 LEU A N 1
ATOM 1438 C CA . LEU A 1 179 ? 2.84 -29.172 4.945 1 98.62 179 LEU A CA 1
ATOM 1439 C C . LEU A 1 179 ? 1.975 -29.891 5.969 1 98.62 179 LEU A C 1
ATOM 1441 O O . LEU A 1 179 ? 2.406 -30.875 6.562 1 98.62 179 LEU A O 1
ATOM 1445 N N . VAL A 1 180 ? 0.818 -29.391 6.234 1 98.5 180 VAL A N 1
ATOM 1446 C CA . VAL A 1 180 ? -0.137 -30.078 7.102 1 98.5 180 VAL A CA 1
ATOM 1447 C C . VAL A 1 180 ? -0.476 -31.438 6.52 1 98.5 180 VAL A C 1
ATOM 1449 O O . VAL A 1 180 ? -0.635 -32.406 7.262 1 98.5 180 VAL A O 1
ATOM 1452 N N . ASP A 1 181 ? -0.545 -31.578 5.262 1 98.38 181 ASP A N 1
ATOM 1453 C CA . ASP A 1 181 ? -0.926 -32.812 4.578 1 98.38 181 ASP A CA 1
ATOM 1454 C C . ASP A 1 181 ? 0.222 -33.812 4.582 1 98.38 181 ASP A C 1
ATOM 1456 O O . ASP A 1 181 ? 0.023 -35 4.277 1 98.38 181 ASP A O 1
ATOM 1460 N N . THR A 1 182 ? 1.427 -33.438 4.844 1 97.62 182 THR A N 1
ATOM 1461 C CA . THR A 1 182 ? 2.568 -34.344 4.965 1 97.62 182 THR A CA 1
ATOM 1462 C C . THR A 1 182 ? 2.801 -34.719 6.422 1 97.62 182 THR A C 1
ATOM 1464 O O . THR A 1 182 ? 3.57 -35.656 6.711 1 97.62 182 THR A O 1
ATOM 1467 N N . GLY A 1 183 ? 2.143 -34.031 7.281 1 96.88 183 GLY A N 1
ATOM 1468 C CA . GLY A 1 183 ? 2.322 -34.25 8.703 1 96.88 183 GLY A CA 1
ATOM 1469 C C . GLY A 1 183 ? 3.418 -33.406 9.32 1 96.88 183 GLY A C 1
ATOM 1470 O O . GLY A 1 183 ? 3.633 -33.438 10.531 1 96.88 183 GLY A O 1
ATOM 1471 N N . GLU A 1 184 ? 4.133 -32.562 8.578 1 96.75 184 GLU A N 1
ATOM 1472 C CA . GLU A 1 184 ? 5.223 -31.719 9.07 1 96.75 184 GLU A CA 1
ATOM 1473 C C . GLU A 1 184 ? 4.688 -30.547 9.891 1 96.75 184 GLU A C 1
ATOM 1475 O O . GLU A 1 184 ? 5.355 -30.078 10.812 1 96.75 184 GLU A O 1
ATOM 1480 N N . ASP A 1 185 ? 3.547 -30 9.461 1 97 185 ASP A N 1
ATOM 1481 C CA . ASP A 1 185 ? 2.85 -28.984 10.227 1 97 185 ASP A CA 1
ATOM 1482 C C . ASP A 1 185 ? 1.538 -29.516 10.797 1 97 185 ASP A C 1
ATOM 1484 O O . ASP A 1 185 ? 0.967 -30.469 10.273 1 97 185 ASP A O 1
ATOM 1488 N N . LYS A 1 186 ? 1.125 -28.906 11.898 1 97.56 186 LYS A N 1
ATOM 1489 C CA . LYS A 1 186 ? -0.166 -29.25 12.484 1 97.56 186 LYS A CA 1
ATOM 1490 C C . LYS A 1 186 ? -1.284 -28.391 11.898 1 97.56 186 LYS A C 1
ATOM 1492 O O . LYS A 1 186 ? -1.107 -27.188 11.695 1 97.56 186 LYS A O 1
ATOM 1497 N N . ALA A 1 187 ? -2.375 -29.047 11.648 1 97.69 187 ALA A N 1
ATOM 1498 C CA . ALA A 1 187 ? -3.557 -28.281 11.234 1 97.69 187 ALA A CA 1
ATOM 1499 C C . ALA A 1 187 ? -4.043 -27.359 12.344 1 97.69 187 ALA A C 1
ATOM 1501 O O . ALA A 1 187 ? -4.262 -27.812 13.477 1 97.69 187 ALA A O 1
ATOM 1502 N N . GLU A 1 188 ? -4.219 -26.109 12.07 1 97.62 188 GLU A N 1
ATOM 1503 C CA . GLU A 1 188 ? -4.648 -25.156 13.086 1 97.62 188 GLU A CA 1
ATOM 1504 C C . GLU A 1 188 ? -6.02 -24.578 12.758 1 97.62 188 GLU A C 1
ATOM 1506 O O . GLU A 1 188 ? -6.773 -24.203 13.656 1 97.62 188 GLU A O 1
ATOM 1511 N N . SER A 1 189 ? -6.402 -24.516 11.523 1 98.06 189 SER A N 1
ATOM 1512 C CA . SER A 1 189 ? -7.633 -23.859 11.094 1 98.06 189 SER A CA 1
ATOM 1513 C C . SER A 1 189 ? -8.602 -24.859 10.469 1 98.06 189 SER A C 1
ATOM 1515 O O . SER A 1 189 ? -9.734 -24.5 10.117 1 98.06 189 SER A O 1
ATOM 1517 N N . GLN A 1 190 ? -8.141 -26.141 10.266 1 96.62 190 GLN A N 1
ATOM 1518 C CA . GLN A 1 190 ? -8.938 -27.141 9.578 1 96.62 190 GLN A CA 1
ATOM 1519 C C . GLN A 1 190 ? -9.398 -26.656 8.211 1 96.62 190 GLN A C 1
ATOM 1521 O O . GLN A 1 190 ? -10.57 -26.781 7.855 1 96.62 190 GLN A O 1
ATOM 1526 N N . GLY A 1 191 ? -8.461 -26.078 7.543 1 98.06 191 GLY A N 1
ATOM 1527 C CA . GLY A 1 191 ? -8.719 -25.406 6.273 1 98.06 191 GLY A CA 1
ATOM 1528 C C . GLY A 1 191 ? -8.75 -23.906 6.387 1 98.06 191 GLY A C 1
ATOM 1529 O O . GLY A 1 191 ? -7.727 -23.234 6.195 1 98.06 191 GLY A O 1
ATOM 1530 N N . LEU A 1 192 ? -9.945 -23.406 6.809 1 98.81 192 LEU A N 1
ATOM 1531 C CA . LEU A 1 192 ? -10.141 -21.984 7.016 1 98.81 192 LEU A CA 1
ATOM 1532 C C . LEU A 1 192 ? -10.781 -21.719 8.375 1 98.81 192 LEU A C 1
ATOM 1534 O O . LEU A 1 192 ? -11.797 -22.312 8.719 1 98.81 192 LEU A O 1
ATOM 1538 N N . SER A 1 193 ? -10.148 -20.812 9.172 1 98.69 193 SER A N 1
ATOM 1539 C CA . SER A 1 193 ? -10.82 -20.297 10.367 1 98.69 193 SER A CA 1
ATOM 1540 C C . SER A 1 193 ? -11.961 -19.359 10.008 1 98.69 193 SER A C 1
ATOM 1542 O O . SER A 1 193 ? -12.203 -19.094 8.828 1 98.69 193 SER A O 1
ATOM 1544 N N . SER A 1 194 ? -12.68 -18.859 11.047 1 98.31 194 SER A N 1
ATOM 1545 C CA . SER A 1 194 ? -13.727 -17.875 10.797 1 98.31 194 SER A CA 1
ATOM 1546 C C . SER A 1 194 ? -13.164 -16.609 10.133 1 98.31 194 SER A C 1
ATOM 1548 O O . SER A 1 194 ? -13.766 -16.078 9.203 1 98.31 194 SER A O 1
ATOM 1550 N N . PHE A 1 195 ? -12.078 -16.188 10.648 1 98.5 195 PHE A N 1
ATOM 1551 C CA . PHE A 1 195 ? -11.445 -15.023 10.031 1 98.5 195 PHE A CA 1
ATOM 1552 C C . PHE A 1 195 ? -11.023 -15.344 8.602 1 98.5 195 PHE A C 1
ATOM 1554 O O . PHE A 1 195 ? -11.164 -14.508 7.703 1 98.5 195 PHE A O 1
ATOM 1561 N N . GLY A 1 196 ? -10.438 -16.562 8.383 1 98.81 196 GLY A N 1
ATOM 1562 C CA . GLY A 1 196 ? -10.086 -16.984 7.039 1 98.81 196 GLY A CA 1
ATOM 1563 C C . GLY A 1 196 ? -11.25 -16.922 6.07 1 98.81 196 GLY A C 1
ATOM 1564 O O . GLY A 1 196 ? -11.078 -16.531 4.91 1 98.81 196 GLY A O 1
ATOM 1565 N N . GLN A 1 197 ? -12.398 -17.281 6.535 1 98.81 197 GLN A N 1
ATOM 1566 C CA . GLN A 1 197 ? -13.594 -17.172 5.715 1 98.81 197 GLN A CA 1
ATOM 1567 C C . GLN A 1 197 ? -13.914 -15.719 5.387 1 98.81 197 GLN A C 1
ATOM 1569 O O . GLN A 1 197 ? -14.328 -15.406 4.27 1 98.81 197 GLN A O 1
ATOM 1574 N N . SER A 1 198 ? -13.688 -14.805 6.332 1 98.5 198 SER A N 1
ATOM 1575 C CA . SER A 1 198 ? -13.883 -13.375 6.098 1 98.5 198 SER A CA 1
ATOM 1576 C C . SER A 1 198 ? -12.906 -12.852 5.047 1 98.5 198 SER A C 1
ATOM 1578 O O . SER A 1 198 ? -13.258 -11.984 4.246 1 98.5 198 SER A O 1
ATOM 1580 N N . VAL A 1 199 ? -11.703 -13.383 5.078 1 98.75 199 VAL A N 1
ATOM 1581 C CA . VAL A 1 199 ? -10.703 -13 4.086 1 98.75 199 VAL A CA 1
ATOM 1582 C C . VAL A 1 199 ? -11.172 -13.406 2.691 1 98.75 199 VAL A C 1
ATOM 1584 O O . VAL A 1 199 ? -11.133 -12.602 1.758 1 98.75 199 VAL A O 1
ATOM 1587 N N . VAL A 1 200 ? -11.664 -14.625 2.559 1 98.75 200 VAL A N 1
ATOM 1588 C CA . VAL A 1 200 ? -12.156 -15.141 1.285 1 98.75 200 VAL A CA 1
ATOM 1589 C C . VAL A 1 200 ? -13.305 -14.273 0.784 1 98.75 200 VAL A C 1
ATOM 1591 O O . VAL A 1 200 ? -13.328 -13.867 -0.381 1 98.75 200 VAL A O 1
ATOM 1594 N N . LYS A 1 201 ? -14.219 -13.922 1.645 1 98.5 201 LYS A N 1
ATOM 1595 C CA . LYS A 1 201 ? -15.375 -13.102 1.273 1 98.5 201 LYS A CA 1
ATOM 1596 C C . LYS A 1 201 ? -14.938 -11.703 0.833 1 98.5 201 LYS A C 1
ATOM 1598 O O . LYS A 1 201 ? -15.469 -11.164 -0.137 1 98.5 201 LYS A O 1
ATOM 1603 N N . GLU A 1 202 ? -13.969 -11.164 1.562 1 98.06 202 GLU A N 1
ATOM 1604 C CA . GLU A 1 202 ? -13.477 -9.836 1.203 1 98.06 202 GLU A CA 1
ATOM 1605 C C . GLU A 1 202 ? -12.758 -9.867 -0.143 1 98.06 202 GLU A C 1
ATOM 1607 O O . GLU A 1 202 ? -12.891 -8.93 -0.939 1 98.06 202 GLU A O 1
ATOM 1612 N N . MET A 1 203 ? -12.016 -10.898 -0.37 1 98.44 203 MET A N 1
ATOM 1613 C CA . MET A 1 203 ? -11.352 -11.039 -1.664 1 98.44 203 MET A CA 1
ATOM 1614 C C . MET A 1 203 ? -12.375 -11.141 -2.791 1 98.44 203 MET A C 1
ATOM 1616 O O . MET A 1 203 ? -12.203 -10.539 -3.85 1 98.44 203 MET A O 1
ATOM 1620 N N . ASN A 1 204 ? -13.469 -11.859 -2.566 1 97.5 204 ASN A N 1
ATOM 1621 C CA . ASN A 1 204 ? -14.555 -11.922 -3.539 1 97.5 204 ASN A CA 1
ATOM 1622 C C . ASN A 1 204 ? -15.148 -10.547 -3.807 1 97.5 204 ASN A C 1
ATOM 1624 O O . ASN A 1 204 ? -15.359 -10.172 -4.961 1 97.5 204 ASN A O 1
ATOM 1628 N N . ARG A 1 205 ? -15.352 -9.828 -2.795 1 96.69 205 ARG A N 1
ATOM 1629 C CA . ARG A 1 205 ? -15.945 -8.5 -2.924 1 96.69 205 ARG 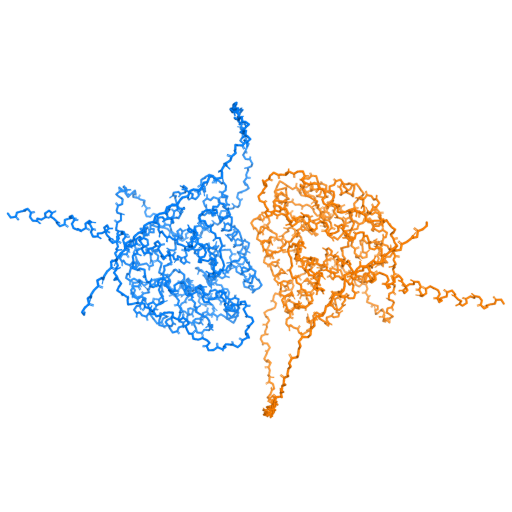A CA 1
ATOM 1630 C C . ARG A 1 205 ? -15.039 -7.574 -3.732 1 96.69 205 ARG A C 1
ATOM 1632 O O . ARG A 1 205 ? -15.516 -6.82 -4.586 1 96.69 205 ARG A O 1
ATOM 1639 N N . LEU A 1 206 ? -13.758 -7.637 -3.496 1 96.06 206 LEU A N 1
ATOM 1640 C CA . LEU A 1 206 ? -12.789 -6.746 -4.113 1 96.06 206 LEU A CA 1
ATOM 1641 C C . LEU A 1 206 ? -12.5 -7.16 -5.551 1 96.06 206 LEU A C 1
ATOM 1643 O O . LEU A 1 206 ? -12.07 -6.336 -6.363 1 96.06 206 LEU A O 1
ATOM 1647 N N . GLY A 1 207 ? -12.672 -8.445 -5.82 1 95.19 207 GLY A N 1
ATOM 1648 C CA . GLY A 1 207 ? -12.266 -8.977 -7.109 1 95.19 207 GLY A CA 1
ATOM 1649 C C . GLY A 1 207 ? -10.812 -9.438 -7.133 1 95.19 207 GLY A C 1
ATOM 1650 O O . GLY A 1 207 ? -10.172 -9.43 -8.188 1 95.19 207 GLY A O 1
ATOM 1651 N N . VAL A 1 208 ? -10.336 -9.734 -6.004 1 97.12 208 VAL A N 1
ATOM 1652 C CA . VAL A 1 208 ? -9.016 -10.344 -5.898 1 97.12 208 VAL A CA 1
ATOM 1653 C C . VAL A 1 208 ? -9.125 -11.852 -6.09 1 97.12 208 VAL A C 1
ATOM 1655 O O . VAL A 1 208 ? -9.938 -12.508 -5.434 1 97.12 208 VAL A O 1
ATOM 1658 N N . ILE A 1 209 ? -8.328 -12.391 -6.992 1 97.19 209 ILE A N 1
ATOM 1659 C CA . ILE A 1 209 ? -8.359 -13.828 -7.242 1 97.19 209 ILE A CA 1
ATOM 1660 C C . ILE A 1 209 ? -7.75 -14.57 -6.055 1 97.19 209 ILE A C 1
ATOM 1662 O O . ILE A 1 209 ? -6.691 -14.188 -5.555 1 97.19 209 ILE A O 1
ATOM 1666 N N . ILE A 1 210 ? -8.492 -15.555 -5.621 1 98.62 210 ILE A N 1
ATOM 1667 C CA . ILE A 1 210 ? -7.973 -16.406 -4.559 1 98.62 210 ILE A CA 1
ATOM 1668 C C . ILE A 1 210 ? -7.043 -17.453 -5.152 1 98.62 210 ILE A C 1
ATOM 1670 O O . ILE A 1 210 ? -7.453 -18.234 -6.016 1 98.62 210 ILE A O 1
ATOM 1674 N N . ASP A 1 211 ? -5.812 -17.453 -4.734 1 98.69 211 ASP A N 1
ATOM 1675 C CA . ASP A 1 211 ? -4.836 -18.438 -5.207 1 98.69 211 ASP A CA 1
ATOM 1676 C C . ASP A 1 211 ? -4.629 -19.547 -4.176 1 98.69 211 ASP A C 1
ATOM 1678 O O . ASP A 1 211 ? -4.312 -19.281 -3.018 1 98.69 211 ASP A O 1
ATOM 1682 N N . LEU A 1 212 ? -4.738 -20.766 -4.598 1 98.81 212 LEU A N 1
ATOM 1683 C CA . LEU A 1 212 ? -4.723 -21.906 -3.689 1 98.81 212 LEU A CA 1
ATOM 1684 C C . LEU A 1 212 ? -3.459 -22.75 -3.887 1 98.81 212 LEU A C 1
ATOM 1686 O O . LEU A 1 212 ? -3.389 -23.891 -3.434 1 98.81 212 LEU A O 1
ATOM 1690 N N . ALA A 1 213 ? -2.486 -22.094 -4.5 1 98.19 213 ALA A N 1
ATOM 1691 C CA . ALA A 1 213 ? -1.177 -22.734 -4.445 1 98.19 213 ALA A CA 1
ATOM 1692 C C . ALA A 1 213 ? -0.634 -22.75 -3.02 1 98.19 213 ALA A C 1
ATOM 1694 O O . ALA A 1 213 ? -0.878 -21.828 -2.24 1 98.19 213 ALA A O 1
ATOM 1695 N N . HIS A 1 214 ? 0.066 -23.797 -2.545 1 98.12 214 HIS A N 1
ATOM 1696 C CA . HIS A 1 214 ? 0.79 -23.891 -1.281 1 98.12 214 HIS A CA 1
ATOM 1697 C C . HIS A 1 214 ? -0.159 -24.172 -0.121 1 98.12 214 HIS A C 1
ATOM 1699 O O . HIS A 1 214 ? 0.217 -24.016 1.044 1 98.12 214 HIS A O 1
ATOM 1705 N N . VAL A 1 215 ? -1.424 -24.531 -0.397 1 98.81 215 VAL A N 1
ATOM 1706 C CA . VAL A 1 215 ? -2.355 -24.703 0.715 1 98.81 215 VAL A CA 1
ATOM 1707 C C . VAL A 1 215 ? -2.607 -26.188 0.97 1 98.81 215 VAL A C 1
ATOM 1709 O O . VAL A 1 215 ? -2.223 -27.031 0.163 1 98.81 215 VAL A O 1
ATOM 1712 N N . SER A 1 216 ? -3.23 -26.516 2.068 1 98.81 216 SER A N 1
ATOM 1713 C CA . SER A 1 216 ? -3.629 -27.891 2.373 1 98.81 216 SER A CA 1
ATOM 1714 C C . SER A 1 216 ? -4.855 -28.297 1.567 1 98.81 216 SER A C 1
ATOM 1716 O O . SER A 1 216 ? -5.582 -27.438 1.052 1 98.81 216 SER A O 1
ATOM 1718 N N . VAL A 1 217 ? -5.078 -29.562 1.504 1 98.88 217 VAL A N 1
ATOM 1719 C CA . VAL A 1 217 ? -6.262 -30.094 0.825 1 98.88 217 VAL A CA 1
ATOM 1720 C C . VAL A 1 217 ? -7.523 -29.562 1.511 1 98.88 217 VAL A C 1
ATOM 1722 O O . VAL A 1 217 ? -8.492 -29.203 0.845 1 98.88 217 VAL A O 1
ATOM 1725 N N . ALA A 1 218 ? -7.5 -29.516 2.852 1 98.81 218 ALA A N 1
ATOM 1726 C CA . ALA A 1 218 ? -8.641 -28.984 3.59 1 98.81 218 ALA A CA 1
ATOM 1727 C C . ALA A 1 218 ? -8.914 -27.547 3.205 1 98.81 218 ALA A C 1
ATOM 1729 O O . ALA A 1 218 ? -10.07 -27.141 3.051 1 98.81 218 ALA A O 1
ATOM 1730 N N . THR A 1 219 ? -7.895 -26.719 3.08 1 98.94 219 THR A N 1
ATOM 1731 C CA . THR A 1 219 ? -8.023 -25.328 2.678 1 98.94 219 THR A CA 1
ATOM 1732 C C . THR A 1 219 ? -8.555 -25.219 1.249 1 98.94 219 THR A C 1
ATOM 1734 O O . THR A 1 219 ? -9.406 -24.375 0.956 1 98.94 219 THR A O 1
ATOM 1737 N N . MET A 1 220 ? -8.039 -26.125 0.335 1 98.94 220 MET A N 1
ATOM 1738 C CA . MET A 1 220 ? -8.555 -26.156 -1.029 1 98.94 220 MET A CA 1
ATOM 1739 C C . MET A 1 220 ? -10.07 -26.344 -1.03 1 98.94 220 MET A C 1
ATOM 1741 O O . MET A 1 220 ? -10.797 -25.516 -1.604 1 98.94 220 MET A O 1
ATOM 1745 N N . LYS A 1 221 ? -10.477 -27.312 -0.36 1 98.81 221 LYS A N 1
ATOM 1746 C CA . LYS A 1 221 ? -11.883 -27.703 -0.381 1 98.81 221 LYS A CA 1
ATOM 1747 C C . LYS A 1 221 ? -12.758 -26.641 0.288 1 98.81 221 LYS A C 1
ATOM 1749 O O . LYS A 1 221 ? -13.797 -26.266 -0.249 1 98.81 221 LYS A O 1
ATOM 1754 N N . ALA A 1 222 ? -12.32 -26.172 1.453 1 98.81 222 ALA A N 1
ATOM 1755 C CA . ALA A 1 222 ? -13.086 -25.156 2.168 1 98.81 222 ALA A CA 1
ATOM 1756 C C . ALA A 1 222 ? -13.258 -23.906 1.31 1 98.81 222 ALA A C 1
ATOM 1758 O O . ALA A 1 222 ? -14.352 -23.328 1.246 1 98.81 222 ALA A O 1
ATOM 1759 N N . THR A 1 223 ? -12.211 -23.469 0.644 1 98.88 223 THR A N 1
ATOM 1760 C CA . THR A 1 223 ? -12.234 -22.25 -0.158 1 98.88 223 THR A CA 1
ATOM 1761 C C . THR A 1 223 ? -13.102 -22.438 -1.401 1 98.88 223 THR A C 1
ATOM 1763 O O . THR A 1 223 ? -13.906 -21.578 -1.738 1 98.88 223 THR A O 1
ATOM 1766 N N . LEU A 1 224 ? -12.953 -23.578 -2.109 1 98.75 224 LEU A N 1
ATOM 1767 C CA . LEU A 1 224 ? -13.719 -23.859 -3.318 1 98.75 224 LEU A CA 1
ATOM 1768 C C . LEU A 1 224 ? -15.211 -23.922 -3.012 1 98.75 224 LEU A C 1
ATOM 1770 O O . LEU A 1 224 ? -16.031 -23.516 -3.836 1 98.75 224 LEU A O 1
ATOM 1774 N N . ARG A 1 225 ? -15.562 -24.312 -1.854 1 98.25 225 ARG A N 1
ATOM 1775 C CA . ARG A 1 225 ? -16.969 -24.406 -1.46 1 98.25 225 ARG A CA 1
ATOM 1776 C C . ARG A 1 225 ? -17.516 -23.047 -1.041 1 98.25 225 ARG A C 1
ATOM 1778 O O . ARG A 1 225 ? -18.688 -22.75 -1.243 1 98.25 225 ARG A O 1
ATOM 1785 N N . LEU A 1 226 ? -16.672 -22.266 -0.518 1 98.5 226 LEU A N 1
ATOM 1786 C CA . LEU A 1 226 ? -17.094 -20.984 0.068 1 98.5 226 LEU A CA 1
ATOM 1787 C C . LEU A 1 226 ? -17.094 -19.875 -0.977 1 98.5 226 LEU A C 1
ATOM 1789 O O . LEU A 1 226 ? -17.969 -19.016 -0.972 1 98.5 226 LEU A O 1
ATOM 1793 N N . SER A 1 227 ? -16.109 -19.844 -1.845 1 98.06 227 SER A N 1
ATOM 1794 C CA . SER A 1 227 ? -15.906 -18.734 -2.768 1 98.06 227 SER A CA 1
ATOM 1795 C C . SER A 1 227 ? -17.078 -18.594 -3.734 1 98.06 227 SER A C 1
ATOM 1797 O O . SER A 1 227 ? -17.594 -19.594 -4.234 1 98.06 227 SER A O 1
ATOM 1799 N N . LYS A 1 228 ? -17.422 -17.328 -3.998 1 96.25 228 LYS A N 1
ATOM 1800 C CA . LYS A 1 228 ? -18.5 -17.031 -4.938 1 96.25 228 LYS A CA 1
ATOM 1801 C C . LYS A 1 228 ? -17.953 -16.812 -6.344 1 96.25 228 LYS A C 1
ATOM 1803 O O . LYS A 1 228 ? -18.719 -16.688 -7.301 1 96.25 228 LYS A O 1
ATOM 1808 N N . ALA A 1 229 ? -16.688 -16.781 -6.43 1 95.12 229 ALA A N 1
ATOM 1809 C CA . ALA A 1 229 ? -16 -16.594 -7.699 1 95.12 229 ALA A CA 1
ATOM 1810 C C . ALA A 1 229 ? -14.984 -17.703 -7.945 1 95.12 229 ALA A C 1
ATOM 1812 O O . ALA A 1 229 ? -14.555 -18.375 -7.008 1 95.12 229 ALA A O 1
ATOM 1813 N N . PRO A 1 230 ? -14.656 -17.984 -9.25 1 95 230 PRO A N 1
ATOM 1814 C CA . PRO A 1 230 ? -13.617 -18.969 -9.531 1 95 230 PRO A CA 1
ATOM 1815 C C . PRO A 1 230 ? -12.305 -18.656 -8.82 1 95 230 PRO A C 1
ATOM 1817 O O . PRO A 1 230 ? -11.977 -17.484 -8.594 1 95 230 PRO A O 1
ATOM 1820 N N . VAL A 1 231 ? -11.57 -19.703 -8.5 1 97.12 231 VAL A N 1
ATOM 1821 C CA . VAL A 1 231 ? -10.289 -19.547 -7.824 1 97.12 231 VAL A CA 1
ATOM 1822 C C . VAL A 1 231 ? -9.156 -20.016 -8.734 1 97.12 231 VAL A C 1
ATOM 1824 O O . VAL A 1 231 ? -9.406 -20.531 -9.828 1 97.12 231 VAL A O 1
ATOM 1827 N N . LEU A 1 232 ? -7.945 -19.766 -8.266 1 96.88 232 LEU A N 1
ATOM 1828 C CA . LEU A 1 232 ? -6.75 -20.031 -9.055 1 96.88 232 LEU A CA 1
ATOM 1829 C C . LEU A 1 232 ? -5.777 -20.922 -8.289 1 96.88 232 LEU A C 1
ATOM 1831 O O . LEU A 1 232 ? -5.625 -20.781 -7.074 1 96.88 232 LEU A O 1
ATOM 1835 N N . PHE A 1 233 ? -5.32 -21.891 -8.93 1 98.19 233 PHE A N 1
ATOM 1836 C CA . PHE A 1 233 ? -4.035 -22.484 -8.555 1 98.19 233 PHE A CA 1
ATOM 1837 C C . PHE A 1 233 ? -2.924 -21.969 -9.461 1 98.19 233 PHE A C 1
ATOM 1839 O O . PHE A 1 233 ? -2.746 -22.453 -10.578 1 98.19 233 PHE A O 1
ATOM 1846 N N . SER A 1 234 ? -2.146 -21.016 -8.961 1 96.94 234 SER A N 1
ATOM 1847 C CA . SER A 1 234 ? -1.277 -20.219 -9.82 1 96.94 234 SER A CA 1
ATOM 1848 C C . SER A 1 234 ? -0.102 -21.047 -10.336 1 96.94 234 SER A C 1
ATOM 1850 O O . SER A 1 234 ? 0.467 -20.734 -11.383 1 96.94 234 SER A O 1
ATOM 1852 N N . HIS A 1 235 ? 0.344 -22.031 -9.555 1 96.19 235 HIS A N 1
ATOM 1853 C CA . HIS A 1 235 ? 1.481 -22.859 -9.938 1 96.19 235 HIS A CA 1
ATOM 1854 C C . HIS A 1 235 ? 1.465 -24.203 -9.203 1 96.19 235 HIS A C 1
ATOM 1856 O O . HIS A 1 235 ? 2.318 -24.453 -8.352 1 96.19 235 HIS A O 1
ATOM 1862 N N . SER A 1 236 ? 0.597 -25.062 -9.609 1 97.69 236 SER A N 1
ATOM 1863 C CA . SER A 1 236 ? 0.426 -26.406 -9.047 1 97.69 236 SER A CA 1
ATOM 1864 C C . SER A 1 236 ? 0.215 -27.438 -10.141 1 97.69 236 SER A C 1
ATOM 1866 O O . SER A 1 236 ? -0.354 -27.125 -11.195 1 97.69 236 SER A O 1
ATOM 1868 N N . SER A 1 237 ? 0.639 -28.656 -9.922 1 96.94 237 SER A N 1
ATOM 1869 C CA . SER A 1 237 ? 0.453 -29.766 -10.859 1 96.94 237 SER A CA 1
ATOM 1870 C C . SER A 1 237 ? -0.562 -30.781 -10.336 1 96.94 237 SER A C 1
ATOM 1872 O O . SER A 1 237 ? -1.385 -30.453 -9.477 1 96.94 237 SER A O 1
ATOM 1874 N N . ALA A 1 238 ? -0.677 -31.906 -11.039 1 98.31 238 ALA A N 1
ATOM 1875 C CA . ALA A 1 238 ? -1.663 -32.906 -10.68 1 98.31 238 ALA A CA 1
ATOM 1876 C C . ALA A 1 238 ? -1.063 -33.938 -9.734 1 98.31 238 ALA A C 1
ATOM 1878 O O . ALA A 1 238 ? -0.038 -34.562 -10.039 1 98.31 238 ALA A O 1
ATOM 1879 N N . TYR A 1 239 ? -1.73 -34.219 -8.641 1 98.69 239 TYR A N 1
ATOM 1880 C CA . TYR A 1 239 ? -1.245 -35.125 -7.613 1 98.69 239 TYR A CA 1
ATOM 1881 C C . TYR A 1 239 ? -1.158 -36.562 -8.148 1 98.69 239 TYR A C 1
ATOM 1883 O O . TYR A 1 239 ? -0.256 -37.312 -7.777 1 98.69 239 TYR A O 1
ATOM 1891 N N . SER A 1 240 ? -2.045 -36.969 -9.016 1 98.19 240 SER A N 1
ATOM 1892 C CA . SER A 1 240 ? -2.131 -38.344 -9.523 1 98.19 240 SER A CA 1
ATOM 1893 C C . SER A 1 240 ? -0.885 -38.719 -10.32 1 98.19 240 SER A C 1
ATOM 1895 O O . SER A 1 240 ? -0.523 -39.875 -10.398 1 98.19 240 SER A O 1
ATOM 1897 N N . LEU A 1 241 ? -0.214 -37.688 -10.922 1 97.69 241 LEU A N 1
ATOM 1898 C CA . LEU A 1 241 ? 0.956 -37.969 -11.75 1 97.69 241 LEU A CA 1
ATOM 1899 C C . LEU A 1 241 ? 2.24 -37.812 -10.945 1 97.69 241 LEU A C 1
ATOM 1901 O O . LEU A 1 241 ? 3.254 -38.438 -11.258 1 97.69 241 LEU A O 1
ATOM 1905 N N . CYS A 1 242 ? 2.252 -36.969 -9.992 1 97.62 242 CYS A N 1
ATOM 1906 C CA . CYS A 1 242 ? 3.33 -36.75 -9.031 1 97.62 242 CYS A CA 1
ATOM 1907 C C . CYS A 1 242 ? 2.775 -36.531 -7.629 1 97.62 242 CYS A C 1
ATOM 1909 O O . CYS A 1 242 ? 2.207 -35.5 -7.34 1 97.62 242 CYS A O 1
ATOM 1911 N N . HIS A 1 243 ? 3.021 -37.531 -6.727 1 97.56 243 HIS A N 1
ATOM 1912 C CA . HIS A 1 243 ? 2.393 -37.531 -5.41 1 97.56 243 HIS A CA 1
ATOM 1913 C C . HIS A 1 243 ? 3.102 -36.594 -4.441 1 97.56 243 HIS A C 1
ATOM 1915 O O . HIS A 1 243 ? 3.551 -37.031 -3.373 1 97.56 243 HIS A O 1
ATOM 1921 N N . HIS A 1 244 ? 3.205 -35.406 -4.762 1 97.25 244 HIS A N 1
ATOM 1922 C CA . HIS A 1 244 ? 3.676 -34.344 -3.906 1 97.25 244 HIS A CA 1
ATOM 1923 C C . HIS A 1 244 ? 2.51 -33.5 -3.383 1 97.25 244 HIS A C 1
ATOM 1925 O O . HIS A 1 244 ? 1.605 -33.156 -4.141 1 97.25 244 HIS A O 1
ATOM 1931 N N . ARG A 1 245 ? 2.504 -33.125 -2.168 1 97.88 245 ARG A N 1
ATOM 1932 C CA . ARG A 1 245 ? 1.337 -32.531 -1.517 1 97.88 245 ARG A CA 1
ATOM 1933 C C . ARG A 1 245 ? 1.135 -31.078 -1.961 1 97.88 245 ARG A C 1
ATOM 1935 O O . ARG A 1 245 ? 0.092 -30.484 -1.688 1 97.88 245 ARG A O 1
ATOM 1942 N N . ARG A 1 246 ? 2.041 -30.516 -2.693 1 97.75 246 ARG A N 1
ATOM 1943 C CA . ARG A 1 246 ? 1.868 -29.219 -3.365 1 97.75 246 ARG A CA 1
ATOM 1944 C C . ARG A 1 246 ? 0.926 -29.359 -4.559 1 97.75 246 ARG A C 1
ATOM 1946 O O . ARG A 1 246 ? 0.451 -28.344 -5.094 1 97.75 246 ARG A O 1
ATOM 1953 N N . ASN A 1 247 ? 0.743 -30.609 -5.039 1 98.62 247 ASN A N 1
ATOM 1954 C CA . ASN A 1 247 ? -0.051 -30.844 -6.238 1 98.62 247 ASN A CA 1
ATOM 1955 C C . ASN A 1 247 ? -1.52 -31.094 -5.902 1 98.62 247 ASN A C 1
ATOM 1957 O O . ASN A 1 247 ? -1.856 -31.391 -4.758 1 98.62 247 ASN A O 1
ATOM 1961 N N . VAL A 1 248 ? -2.398 -31 -6.883 1 98.81 248 VAL A N 1
ATOM 1962 C CA . VAL A 1 248 ? -3.846 -30.953 -6.703 1 98.81 248 VAL A CA 1
ATOM 1963 C C . VAL A 1 248 ? -4.434 -32.344 -6.902 1 98.81 248 VAL A C 1
ATOM 1965 O O . VAL A 1 248 ? -4.281 -32.938 -7.969 1 98.81 248 VAL A O 1
ATOM 1968 N N . PRO A 1 249 ? -5.168 -32.906 -5.934 1 98.81 249 PRO A N 1
ATOM 1969 C CA . PRO A 1 249 ? -5.805 -34.219 -6.07 1 98.81 249 PRO A CA 1
ATOM 1970 C C . PRO A 1 249 ? -7.012 -34.188 -7.004 1 98.81 249 PRO A C 1
ATOM 1972 O O . PRO A 1 249 ? -7.609 -33.125 -7.215 1 98.81 249 PRO A O 1
ATOM 1975 N N . ASP A 1 250 ? -7.383 -35.375 -7.473 1 98.75 250 ASP A N 1
ATOM 1976 C CA . ASP A 1 250 ? -8.438 -35.469 -8.477 1 98.75 250 ASP A CA 1
ATOM 1977 C C . ASP A 1 250 ? -9.781 -35.031 -7.914 1 98.75 250 ASP A C 1
ATOM 1979 O O . ASP A 1 250 ? -10.602 -34.469 -8.641 1 98.75 250 ASP A O 1
ATOM 1983 N N . ASP A 1 251 ? -10.062 -35.344 -6.707 1 98.62 251 ASP A N 1
ATOM 1984 C CA . ASP A 1 251 ? -11.336 -34.906 -6.129 1 98.62 251 ASP A CA 1
ATOM 1985 C C . ASP A 1 251 ? -11.422 -33.375 -6.055 1 98.62 251 ASP A C 1
ATOM 1987 O O . ASP A 1 251 ? -12.5 -32.812 -6.223 1 98.62 251 ASP A O 1
ATOM 1991 N N . VAL A 1 252 ? -10.312 -32.719 -5.766 1 98.88 252 VAL A N 1
ATOM 1992 C CA . VAL A 1 252 ? -10.273 -31.25 -5.801 1 98.88 252 VAL A CA 1
ATOM 1993 C C . VAL A 1 252 ? -10.391 -30.766 -7.246 1 98.88 252 VAL A C 1
ATOM 1995 O O . VAL A 1 252 ? -11.055 -29.766 -7.516 1 98.88 252 VAL A O 1
ATOM 1998 N N . LEU A 1 253 ? -9.758 -31.453 -8.211 1 98.75 253 LEU A N 1
ATOM 1999 C CA . LEU A 1 253 ? -9.883 -31.094 -9.617 1 98.75 253 LEU A CA 1
ATOM 2000 C C . LEU A 1 253 ? -11.344 -31.125 -10.062 1 98.75 253 LEU A C 1
ATOM 2002 O O . LEU A 1 253 ? -11.758 -30.328 -10.891 1 98.75 253 LEU A O 1
ATOM 2006 N N . GLN A 1 254 ? -12.078 -32.062 -9.555 1 98.62 254 GLN A N 1
ATOM 2007 C CA . GLN A 1 254 ? -13.508 -32.094 -9.852 1 98.62 254 GLN A CA 1
ATOM 2008 C C . GLN A 1 254 ? -14.219 -30.859 -9.328 1 98.62 254 GLN A C 1
ATOM 2010 O O . GLN A 1 254 ? -15.094 -30.312 -10 1 98.62 254 GLN A O 1
ATOM 2015 N N . LEU A 1 255 ? -13.852 -30.453 -8.117 1 98.5 255 LEU A N 1
ATOM 2016 C CA . LEU A 1 255 ? -14.398 -29.219 -7.578 1 98.5 255 LEU A CA 1
ATOM 2017 C C . LEU A 1 255 ? -13.992 -28.016 -8.445 1 98.5 255 LEU A C 1
ATOM 2019 O O . LEU A 1 255 ? -14.781 -27.078 -8.617 1 98.5 255 LEU A O 1
ATOM 2023 N N . VAL A 1 256 ? -12.797 -28.031 -8.93 1 97.81 256 VAL A N 1
ATOM 2024 C CA . VAL A 1 256 ? -12.305 -27 -9.836 1 97.81 256 VAL A CA 1
ATOM 2025 C C . VAL A 1 256 ? -13.227 -26.906 -11.055 1 97.81 256 VAL A C 1
ATOM 2027 O O . VAL A 1 256 ? -13.578 -25.797 -11.477 1 97.81 256 VAL A O 1
ATOM 2030 N N . ASN A 1 257 ? -13.586 -28 -11.602 1 95.88 257 ASN A N 1
ATOM 2031 C CA . ASN A 1 257 ? -14.516 -28.031 -12.727 1 95.88 257 ASN A CA 1
ATOM 2032 C C . ASN A 1 257 ? -15.867 -27.422 -12.352 1 95.88 257 ASN A C 1
ATOM 2034 O O . ASN A 1 257 ? -16.375 -26.547 -13.055 1 95.88 257 ASN A O 1
ATOM 2038 N N . GLN A 1 258 ? -16.375 -27.828 -11.234 1 97.19 258 GLN A N 1
ATOM 2039 C CA . GLN A 1 258 ? -17.703 -27.406 -10.781 1 97.19 258 GLN A CA 1
ATOM 2040 C C . GLN A 1 258 ? -17.734 -25.891 -10.547 1 97.19 258 GLN A C 1
ATOM 2042 O O . GLN A 1 258 ? -18.781 -25.266 -10.727 1 97.19 258 GLN A O 1
ATOM 2047 N N . THR A 1 259 ? -16.625 -25.344 -10.164 1 96.06 259 THR A N 1
ATOM 2048 C CA . THR A 1 259 ? -16.594 -23.938 -9.797 1 96.06 259 THR A CA 1
ATOM 2049 C C . THR A 1 259 ? -15.961 -23.094 -10.914 1 96.06 259 THR A C 1
ATOM 2051 O O . THR A 1 259 ? -15.703 -21.906 -10.742 1 96.06 259 THR A O 1
ATOM 2054 N N . ARG A 1 260 ? -15.625 -23.734 -12.023 1 94.06 260 ARG A N 1
ATOM 2055 C CA . ARG A 1 260 ? -15.031 -23.078 -13.18 1 94.06 260 ARG A CA 1
ATOM 2056 C C . ARG A 1 260 ? -13.719 -22.391 -12.812 1 94.06 260 ARG A C 1
ATOM 2058 O O . ARG A 1 260 ? -13.461 -21.266 -13.227 1 94.06 260 ARG A O 1
ATOM 2065 N N . SER A 1 261 ? -12.984 -23.047 -11.938 1 95.94 261 SER A N 1
ATOM 2066 C CA . SER A 1 261 ? -11.695 -22.547 -11.461 1 95.94 261 SER A CA 1
ATOM 2067 C C . SER A 1 261 ? -10.555 -23 -12.375 1 95.94 261 SER A C 1
ATOM 2069 O O . SER A 1 261 ? -10.797 -23.594 -13.422 1 95.94 261 SER A O 1
ATOM 2071 N N . LEU A 1 262 ? -9.344 -22.516 -12.023 1 94.69 262 LEU A N 1
ATOM 2072 C CA . LEU A 1 262 ? -8.219 -22.703 -12.938 1 94.69 262 LEU A CA 1
ATOM 2073 C C . LEU A 1 262 ? -7.012 -23.266 -12.203 1 94.69 262 LEU A C 1
ATOM 2075 O O . LEU A 1 262 ? -6.691 -22.828 -11.094 1 94.69 262 LEU A O 1
ATOM 2079 N N . VAL A 1 263 ? -6.371 -24.281 -12.828 1 96.5 263 VAL A N 1
ATOM 2080 C CA . VAL A 1 263 ? -5.109 -24.828 -12.352 1 96.5 263 VAL A CA 1
ATOM 2081 C C . VAL A 1 263 ? -4.008 -24.562 -13.375 1 96.5 263 VAL A C 1
ATOM 2083 O O . VAL A 1 263 ? -4.086 -25.031 -14.508 1 96.5 263 VAL A O 1
ATOM 2086 N N . MET A 1 264 ? -3 -23.828 -12.93 1 94.25 264 MET A N 1
ATOM 2087 C CA . MET A 1 264 ? -1.872 -23.531 -13.812 1 94.25 264 MET A CA 1
ATOM 2088 C C . MET A 1 264 ? -0.661 -24.375 -13.445 1 94.25 264 MET A C 1
ATOM 2090 O O . MET A 1 264 ? -0.122 -24.266 -12.344 1 94.25 264 MET A O 1
ATOM 2094 N N . VAL A 1 265 ? -0.201 -25.172 -14.367 1 92.38 265 VAL A N 1
ATOM 2095 C CA . VAL A 1 265 ? 0.735 -26.266 -14.117 1 92.38 265 VAL A CA 1
ATOM 2096 C C . VAL A 1 265 ? 2.125 -25.703 -13.844 1 92.38 265 VAL A C 1
ATOM 2098 O O . VAL A 1 265 ? 2.611 -24.844 -14.578 1 92.38 265 VAL A O 1
ATOM 2101 N N . ASN A 1 266 ? 2.729 -26.172 -12.789 1 93 266 ASN A N 1
ATOM 2102 C CA . ASN A 1 266 ? 4.074 -25.797 -12.344 1 93 266 ASN A CA 1
ATOM 2103 C C . ASN A 1 266 ? 5.141 -26.484 -13.195 1 93 266 ASN A C 1
ATOM 2105 O O . ASN A 1 266 ? 4.945 -27.609 -13.664 1 93 266 ASN A O 1
ATOM 2109 N N . PHE A 1 267 ? 6.348 -25.891 -13.328 1 86.94 267 PHE A N 1
ATOM 2110 C CA . PHE A 1 267 ? 7.41 -26.453 -14.164 1 86.94 267 PHE A CA 1
ATOM 2111 C C . PHE A 1 267 ? 8.555 -26.969 -13.305 1 86.94 267 PHE A C 1
ATOM 2113 O O . PHE A 1 267 ? 9.562 -27.453 -13.82 1 86.94 267 PHE A O 1
ATOM 2120 N N . TYR A 1 268 ? 8.422 -26.828 -12.031 1 88.38 268 TYR A N 1
ATOM 2121 C CA . TYR A 1 268 ? 9.477 -27.297 -11.141 1 88.38 268 TYR A CA 1
ATOM 2122 C C . TYR A 1 268 ? 9.539 -28.828 -11.117 1 88.38 268 TYR A C 1
ATOM 2124 O O . TYR A 1 268 ? 8.516 -29.484 -10.969 1 88.38 268 TYR A O 1
ATOM 2132 N N . ASN A 1 269 ? 10.688 -29.391 -11.172 1 88.19 269 ASN A N 1
ATOM 2133 C CA . ASN A 1 269 ? 10.898 -30.828 -11.312 1 88.19 269 ASN A CA 1
ATOM 2134 C C . ASN A 1 269 ? 10.227 -31.609 -10.195 1 88.19 269 ASN A C 1
ATOM 2136 O O . ASN A 1 269 ? 9.586 -32.625 -10.438 1 88.19 269 ASN A O 1
ATOM 2140 N N . ASP A 1 270 ? 10.312 -31.094 -8.992 1 90.31 270 ASP A N 1
ATOM 2141 C CA . ASP A 1 270 ? 9.812 -31.812 -7.824 1 90.31 270 ASP A CA 1
ATOM 2142 C C . ASP A 1 270 ? 8.297 -31.953 -7.871 1 90.31 270 ASP A C 1
ATOM 2144 O O . ASP A 1 270 ? 7.73 -32.875 -7.27 1 90.31 270 ASP A O 1
ATOM 2148 N N . TYR A 1 271 ? 7.672 -31.094 -8.617 1 93.5 271 TYR A N 1
ATOM 2149 C CA . TYR A 1 271 ? 6.215 -31.109 -8.648 1 93.5 271 TYR A CA 1
ATOM 2150 C C . TYR A 1 271 ? 5.703 -31.703 -9.961 1 93.5 271 TYR A C 1
ATOM 2152 O O . TYR A 1 271 ? 4.5 -31.922 -10.117 1 93.5 271 TYR A O 1
ATOM 2160 N N . VAL A 1 272 ? 6.613 -31.953 -10.898 1 92.31 272 VAL A N 1
ATOM 2161 C CA . VAL A 1 272 ? 6.234 -32.5 -12.203 1 92.31 272 VAL A CA 1
ATOM 2162 C C . VAL A 1 272 ? 6.504 -34 -12.242 1 92.31 272 VAL A C 1
ATOM 2164 O O . VAL A 1 272 ? 5.637 -34.781 -12.633 1 92.31 272 VAL A O 1
ATOM 2167 N N . SER A 1 273 ? 7.691 -34.344 -11.75 1 92.25 273 SER A N 1
ATOM 2168 C CA . SER A 1 273 ? 8.078 -35.75 -11.922 1 92.25 273 SER A CA 1
ATOM 2169 C C . SER A 1 273 ? 8.367 -36.406 -10.578 1 92.25 273 SER A C 1
ATOM 2171 O O . SER A 1 273 ? 8.555 -37.625 -10.508 1 92.25 273 SER A O 1
ATOM 2173 N N . CYS A 1 274 ? 8.359 -35.656 -9.539 1 93.12 274 CYS A N 1
ATOM 2174 C CA . CYS A 1 274 ? 8.75 -36.156 -8.227 1 93.12 274 CYS A CA 1
ATOM 2175 C C . CYS A 1 274 ? 10.164 -36.719 -8.266 1 93.12 274 CYS A C 1
ATOM 2177 O O . CYS A 1 274 ? 10.492 -37.625 -7.48 1 93.12 274 CYS A O 1
ATOM 2179 N N . LYS A 1 275 ? 10.945 -36.281 -9.258 1 90.5 275 LYS A N 1
ATOM 2180 C CA . LYS A 1 275 ? 12.336 -36.688 -9.43 1 90.5 275 LYS A CA 1
ATOM 2181 C C . LYS A 1 275 ? 13.234 -35.5 -9.688 1 90.5 275 LYS A C 1
ATOM 2183 O O . LYS A 1 275 ? 12.742 -34.375 -9.812 1 90.5 275 LYS A O 1
ATOM 2188 N N . LYS A 1 276 ? 14.523 -35.719 -9.727 1 86.56 276 LYS A N 1
ATOM 2189 C CA . LYS A 1 276 ? 15.5 -34.656 -9.93 1 86.56 276 LYS A CA 1
ATOM 2190 C C . LYS A 1 276 ? 15.391 -34.062 -11.328 1 86.56 276 LYS A C 1
ATOM 2192 O O . LYS A 1 276 ? 15.648 -32.875 -11.523 1 86.56 276 LYS A O 1
ATOM 2197 N N . GLU A 1 277 ? 15.016 -34.875 -12.242 1 83.44 277 GLU A N 1
ATOM 2198 C CA . GLU A 1 277 ? 14.867 -34.406 -13.625 1 83.44 277 GLU A CA 1
ATOM 2199 C C . GLU A 1 277 ? 13.414 -34.531 -14.086 1 83.44 277 GLU A C 1
ATOM 2201 O O . GLU A 1 277 ? 12.656 -35.375 -13.594 1 83.44 277 GLU A O 1
ATOM 2206 N N . ALA A 1 278 ? 13.062 -33.531 -14.891 1 85 278 ALA A N 1
ATOM 2207 C CA . ALA A 1 278 ? 11.742 -33.562 -15.516 1 85 278 ALA A CA 1
ATOM 2208 C C . ALA A 1 278 ? 11.828 -33.156 -16.984 1 85 278 ALA A C 1
ATOM 2210 O O . ALA A 1 278 ? 12.82 -32.562 -17.422 1 85 278 ALA A O 1
ATOM 2211 N N . THR A 1 279 ? 10.883 -33.594 -17.719 1 79.31 279 THR A N 1
ATOM 2212 C CA . THR A 1 279 ? 10.836 -33.281 -19.141 1 79.31 279 THR A CA 1
ATOM 2213 C C . THR A 1 279 ? 9.594 -32.438 -19.469 1 79.31 279 THR A C 1
ATOM 2215 O O . THR A 1 279 ? 8.641 -32.406 -18.688 1 79.31 279 THR A O 1
ATOM 2218 N N . LEU A 1 280 ? 9.602 -31.859 -20.578 1 78.5 280 LEU A N 1
ATOM 2219 C CA . LEU A 1 280 ? 8.453 -31.094 -21.047 1 78.5 280 LEU A CA 1
ATOM 2220 C C . LEU A 1 280 ? 7.258 -32.031 -21.297 1 78.5 280 LEU A C 1
ATOM 2222 O O . LEU A 1 280 ? 6.109 -31.625 -21.094 1 78.5 280 LEU A O 1
ATOM 2226 N N . SER A 1 281 ? 7.594 -33.188 -21.719 1 81.06 281 SER A N 1
ATOM 2227 C CA . SER A 1 281 ? 6.535 -34.188 -21.938 1 81.06 281 SER A CA 1
ATOM 2228 C C . SER A 1 281 ? 5.773 -34.469 -20.641 1 81.06 281 SER A C 1
ATOM 2230 O O . SER A 1 281 ? 4.555 -34.656 -20.672 1 81.06 281 SER A O 1
ATOM 2232 N N . GLN A 1 282 ? 6.48 -34.531 -19.625 1 88.31 282 GLN A N 1
ATOM 2233 C CA . GLN A 1 282 ? 5.836 -34.781 -18.344 1 88.31 282 GLN A CA 1
ATOM 2234 C C . GLN A 1 282 ? 4.973 -33.594 -17.922 1 88.31 282 GLN A C 1
ATOM 2236 O O . GLN A 1 282 ? 3.938 -33.781 -17.266 1 88.31 282 GLN A O 1
ATOM 2241 N N . VAL A 1 283 ? 5.418 -32.375 -18.219 1 86.69 283 VAL A N 1
ATOM 2242 C CA . VAL A 1 283 ? 4.59 -31.203 -17.984 1 86.69 283 VAL A CA 1
ATOM 2243 C C . VAL A 1 283 ? 3.297 -31.297 -18.781 1 86.69 283 VAL A C 1
ATOM 2245 O O . VAL A 1 283 ? 2.211 -31.047 -18.266 1 86.69 283 VAL A O 1
ATOM 2248 N N . ALA A 1 284 ? 3.406 -31.719 -20.016 1 83.75 284 ALA A N 1
ATOM 2249 C CA . ALA A 1 284 ? 2.244 -31.906 -20.891 1 83.75 284 ALA A CA 1
ATOM 2250 C C . ALA A 1 284 ? 1.293 -32.938 -20.312 1 83.75 284 ALA A C 1
ATOM 2252 O O . ALA A 1 284 ? 0.073 -32.812 -20.438 1 83.75 284 ALA A O 1
ATOM 2253 N N . ASP A 1 285 ? 1.871 -34 -19.719 1 91.38 285 ASP A N 1
ATOM 2254 C CA . ASP A 1 285 ? 1.048 -35.031 -19.078 1 91.38 285 ASP A CA 1
ATOM 2255 C C . ASP A 1 285 ? 0.166 -34.438 -17.984 1 91.38 285 ASP A C 1
ATOM 2257 O O . ASP A 1 285 ? -0.998 -34.812 -17.844 1 91.38 285 ASP A O 1
ATOM 2261 N N . HIS A 1 286 ? 0.715 -33.531 -17.234 1 94.38 286 HIS A N 1
ATOM 2262 C CA . HIS A 1 286 ? -0.059 -32.844 -16.203 1 94.38 286 HIS A CA 1
ATOM 2263 C C . HIS A 1 286 ? -1.178 -32 -16.797 1 94.38 286 HIS A C 1
ATOM 2265 O O . HIS A 1 286 ? -2.307 -32.031 -16.312 1 94.38 286 HIS A O 1
ATOM 2271 N N . LEU A 1 287 ? -0.868 -31.25 -17.844 1 89.12 287 LEU A N 1
ATOM 2272 C CA . LEU A 1 287 ? -1.875 -30.453 -18.531 1 89.12 287 LEU A CA 1
ATOM 2273 C C . LEU A 1 287 ? -3.023 -31.328 -19.016 1 89.12 287 LEU A C 1
ATOM 2275 O O . LEU A 1 287 ? -4.195 -31.016 -18.797 1 89.12 287 LEU A O 1
ATOM 2279 N N . ASP A 1 288 ? -2.699 -32.438 -19.594 1 90.25 288 ASP A N 1
ATOM 2280 C CA . ASP A 1 288 ? -3.693 -33.375 -20.141 1 90.25 288 ASP A CA 1
ATOM 2281 C C . ASP A 1 288 ? -4.555 -33.969 -19.031 1 90.25 288 ASP A C 1
ATOM 2283 O O . ASP A 1 288 ? -5.773 -34.094 -19.188 1 90.25 288 ASP A O 1
ATOM 2287 N N . HIS A 1 289 ? -3.873 -34.344 -18.031 1 95.44 289 HIS A N 1
ATOM 2288 C CA . HIS A 1 289 ? -4.613 -34.969 -16.922 1 95.44 289 HIS A CA 1
ATOM 2289 C C . HIS A 1 289 ? -5.609 -33.969 -16.328 1 95.44 289 HIS A C 1
ATOM 2291 O O . HIS A 1 289 ? -6.77 -34.312 -16.094 1 95.44 289 HIS A O 1
ATOM 2297 N N . ILE A 1 290 ? -5.211 -32.781 -16.062 1 95.75 290 ILE A N 1
ATOM 2298 C CA . ILE A 1 290 ? -6.078 -31.766 -15.492 1 95.75 290 ILE A CA 1
ATOM 2299 C C . ILE A 1 290 ? -7.219 -31.453 -16.453 1 95.75 290 ILE A C 1
ATOM 2301 O O . ILE A 1 290 ? -8.375 -31.328 -16.031 1 95.75 290 ILE A O 1
ATOM 2305 N N . LYS A 1 291 ? -6.91 -31.359 -17.719 1 91.5 291 LYS A N 1
ATOM 2306 C CA . LYS A 1 291 ? -7.941 -31.156 -18.734 1 91.5 291 LYS A CA 1
ATOM 2307 C C . LYS A 1 291 ? -8.977 -32.281 -18.703 1 91.5 291 LYS A C 1
ATOM 2309 O O . LYS A 1 291 ? -10.18 -32.031 -18.781 1 91.5 291 LYS A O 1
ATOM 2314 N N . LYS A 1 292 ? -8.5 -33.406 -18.562 1 95.06 292 LYS A N 1
ATOM 2315 C CA . LYS A 1 292 ? -9.375 -34.594 -18.547 1 95.06 292 LYS A CA 1
ATOM 2316 C C . LYS A 1 292 ? -10.305 -34.562 -17.344 1 95.06 292 LYS A C 1
ATOM 2318 O O . LYS A 1 292 ? -11.5 -34.844 -17.469 1 95.06 292 LYS A O 1
ATOM 2323 N N . VAL A 1 293 ? -9.773 -34.25 -16.219 1 97.62 293 VAL A N 1
ATOM 2324 C CA . VAL A 1 293 ? -10.531 -34.375 -14.977 1 97.62 293 VAL A CA 1
ATOM 2325 C C . VAL A 1 293 ? -11.336 -33.094 -14.742 1 97.62 293 VAL A C 1
ATOM 2327 O O . VAL A 1 293 ? -12.508 -33.156 -14.359 1 97.62 293 VAL A O 1
ATOM 2330 N N . ALA A 1 294 ? -10.773 -31.906 -14.984 1 96.56 294 ALA A N 1
ATOM 2331 C CA . ALA A 1 294 ? -11.375 -30.625 -14.609 1 96.56 294 ALA A CA 1
ATOM 2332 C C . ALA A 1 294 ? -11.938 -29.906 -15.828 1 96.56 294 ALA A C 1
ATOM 2334 O O . ALA A 1 294 ? -12.672 -28.922 -15.688 1 96.56 294 ALA A O 1
ATOM 2335 N N . GLY A 1 295 ? -11.664 -30.344 -16.953 1 91.25 295 GLY A N 1
ATOM 2336 C CA . GLY A 1 295 ? -12.18 -29.719 -18.156 1 91.25 295 GLY A CA 1
ATOM 2337 C C . GLY A 1 295 ? -11.148 -28.859 -18.859 1 91.25 295 GLY A C 1
ATOM 2338 O O . GLY A 1 295 ? -10.195 -28.391 -18.234 1 91.25 295 GLY A O 1
ATOM 2339 N N . ALA A 1 296 ? -11.352 -28.547 -20.141 1 84.5 296 ALA A N 1
ATOM 2340 C CA . ALA A 1 296 ? -10.406 -27.844 -21 1 84.5 296 ALA A CA 1
ATOM 2341 C C . ALA A 1 296 ? -10.234 -26.391 -20.547 1 84.5 296 ALA A C 1
ATOM 2343 O O . ALA A 1 296 ? -9.156 -25.812 -20.719 1 84.5 296 ALA A O 1
ATOM 2344 N N . GLY A 1 297 ? -11.242 -25.859 -19.922 1 84.69 297 GLY A N 1
ATOM 2345 C CA . GLY A 1 297 ? -11.172 -24.484 -19.484 1 84.69 297 GLY A CA 1
ATOM 2346 C C . GLY A 1 297 ? -10.469 -24.328 -18.156 1 84.69 297 GLY A C 1
ATOM 2347 O O . GLY A 1 297 ? -10.258 -23.203 -17.688 1 84.69 297 GLY A O 1
ATOM 2348 N N . ALA A 1 298 ? -9.953 -25.359 -17.562 1 90.88 298 ALA A N 1
ATOM 2349 C CA . ALA A 1 298 ? -9.453 -25.328 -16.188 1 90.88 298 ALA A CA 1
ATOM 2350 C C . ALA A 1 298 ? -7.93 -25.438 -16.156 1 90.88 298 ALA A C 1
ATOM 2352 O O . ALA A 1 298 ? -7.34 -25.703 -15.109 1 90.88 298 ALA A O 1
ATOM 2353 N N . VAL A 1 299 ? -7.27 -25.281 -17.297 1 88.75 299 VAL A N 1
ATOM 2354 C CA . VAL A 1 299 ? -5.844 -25.578 -17.297 1 88.75 299 VAL A CA 1
ATOM 2355 C C . VAL A 1 299 ? -5.066 -24.406 -17.875 1 88.75 299 VAL A C 1
ATOM 2357 O O . VAL A 1 299 ? -5.52 -23.734 -18.812 1 88.75 299 VAL A O 1
ATOM 2360 N N . GLY A 1 300 ? -3.924 -24.062 -17.25 1 87.5 300 GLY A N 1
ATOM 2361 C CA . GLY A 1 300 ? -3.016 -23.016 -17.688 1 87.5 300 GLY A CA 1
ATOM 2362 C C . GLY A 1 300 ? -1.573 -23.266 -17.281 1 87.5 300 GLY A C 1
ATOM 2363 O O . GLY A 1 300 ? -1.242 -24.344 -16.797 1 87.5 300 GLY A O 1
ATOM 2364 N N . PHE A 1 301 ? -0.728 -22.234 -17.562 1 85.69 301 PHE A N 1
ATOM 2365 C CA . PHE A 1 301 ? 0.694 -22.344 -17.266 1 85.69 301 PHE A CA 1
ATOM 2366 C C . PHE A 1 301 ? 1.064 -21.5 -16.062 1 85.69 301 PHE A C 1
ATOM 2368 O O . PHE A 1 301 ? 0.698 -20.312 -15.992 1 85.69 301 PHE A O 1
ATOM 2375 N N . GLY A 1 302 ? 1.712 -22.078 -15.133 1 90.69 302 GLY A N 1
ATOM 2376 C CA . GLY A 1 302 ? 2.285 -21.422 -13.969 1 90.69 302 GLY A CA 1
ATOM 2377 C C . GLY A 1 302 ? 3.729 -21.812 -13.711 1 90.69 302 GLY A C 1
ATOM 2378 O O . GLY A 1 302 ? 4.016 -22.594 -12.797 1 90.69 302 GLY A O 1
ATOM 2379 N N . GLY A 1 303 ? 4.59 -21.281 -14.391 1 85.12 303 GLY A N 1
ATOM 2380 C CA . GLY A 1 303 ? 5.941 -21.781 -14.57 1 85.12 303 GLY A CA 1
ATOM 2381 C C . GLY A 1 303 ? 6.77 -21.75 -13.297 1 85.12 303 GLY A C 1
ATOM 2382 O O . GLY A 1 303 ? 7.707 -22.531 -13.133 1 85.12 303 GLY A O 1
ATOM 2383 N N . ASP A 1 304 ? 6.449 -20.859 -12.344 1 86.38 304 ASP A N 1
ATOM 2384 C CA . ASP A 1 304 ? 7.176 -20.75 -11.086 1 86.38 304 ASP A CA 1
ATOM 2385 C C . ASP A 1 304 ? 8.648 -20.422 -11.32 1 86.38 304 ASP A C 1
ATOM 2387 O O . ASP A 1 304 ? 9.516 -20.828 -10.555 1 86.38 304 ASP A O 1
ATOM 2391 N N . PHE A 1 305 ? 8.961 -19.75 -12.422 1 82.94 305 PHE A N 1
ATOM 2392 C CA . PHE A 1 305 ? 10.328 -19.375 -12.773 1 82.94 305 PHE A CA 1
ATOM 2393 C C . PHE A 1 305 ? 10.953 -18.531 -11.672 1 82.94 305 PHE A C 1
ATOM 2395 O O . PHE A 1 305 ? 10.281 -17.703 -11.062 1 82.94 305 PHE A O 1
ATOM 2402 N N . ASP A 1 306 ? 12.273 -18.844 -11.477 1 80.5 306 ASP A N 1
ATOM 2403 C CA . ASP A 1 306 ? 13.117 -18.109 -10.547 1 80.5 306 ASP A CA 1
ATOM 2404 C C . ASP A 1 306 ? 12.688 -18.359 -9.102 1 80.5 306 ASP A C 1
ATOM 2406 O O . ASP A 1 306 ? 13.18 -17.703 -8.18 1 80.5 306 ASP A O 1
ATOM 2410 N N . GLY A 1 307 ? 11.68 -19.188 -8.875 1 73.25 307 GLY A N 1
ATOM 2411 C CA . GLY A 1 307 ? 11.273 -19.578 -7.539 1 73.25 307 GLY A CA 1
ATOM 2412 C C . GLY A 1 307 ? 12.023 -20.797 -7.031 1 73.25 307 GLY A C 1
ATOM 2413 O O . GLY A 1 307 ? 11.938 -21.141 -5.848 1 73.25 307 GLY A O 1
ATOM 2414 N N . VAL A 1 308 ? 12.672 -21.469 -7.98 1 60.41 308 VAL A N 1
ATOM 2415 C CA . VAL A 1 308 ? 13.305 -22.734 -7.625 1 60.41 308 VAL A CA 1
ATOM 2416 C C . VAL A 1 308 ? 14.742 -22.75 -8.125 1 60.41 308 VAL A C 1
ATOM 2418 O O . VAL A 1 308 ? 15.086 -22.031 -9.07 1 60.41 308 VAL A O 1
ATOM 2421 N N . SER A 1 309 ? 15.688 -23.203 -7.27 1 52.19 309 SER A N 1
ATOM 2422 C CA . SER A 1 309 ? 17.109 -23.234 -7.547 1 52.19 309 SER A CA 1
ATOM 2423 C C . SER A 1 309 ? 17.422 -24.109 -8.758 1 52.19 309 SER A C 1
ATOM 2425 O O . SER A 1 309 ? 18.422 -23.891 -9.453 1 52.19 309 SER A O 1
ATOM 2427 N N . ARG A 1 310 ? 16.641 -25.109 -8.891 1 50.31 310 ARG A N 1
ATOM 2428 C CA . ARG A 1 310 ? 17.109 -26.094 -9.875 1 50.31 310 ARG A CA 1
ATOM 2429 C C . ARG A 1 310 ? 16.562 -25.766 -11.266 1 50.31 310 ARG A C 1
ATOM 2431 O O . ARG A 1 310 ? 15.734 -24.875 -11.422 1 50.31 310 ARG A O 1
ATOM 2438 N N . ARG A 1 311 ? 17.125 -26.531 -12.203 1 48.91 311 ARG A N 1
ATOM 2439 C CA . ARG A 1 311 ? 16.891 -26.453 -13.641 1 48.91 311 ARG A CA 1
ATOM 2440 C C . ARG A 1 311 ? 15.398 -26.469 -13.961 1 48.91 311 ARG A C 1
ATOM 2442 O O . ARG A 1 311 ? 14.648 -27.266 -13.383 1 48.91 311 ARG A O 1
ATOM 2449 N N . VAL A 1 312 ? 14.883 -25.25 -14.156 1 52.84 312 VAL A N 1
ATOM 2450 C CA . VAL A 1 312 ? 13.531 -25.172 -14.711 1 52.84 312 VAL A CA 1
ATOM 2451 C C . VAL A 1 312 ? 13.539 -25.688 -16.156 1 52.84 312 VAL A C 1
ATOM 2453 O O . VAL A 1 312 ? 14.539 -25.547 -16.859 1 52.84 312 VAL A O 1
ATOM 2456 N N . ILE A 1 313 ? 12.672 -26.609 -16.375 1 46.06 313 ILE A N 1
ATOM 2457 C CA . ILE A 1 313 ? 12.43 -26.969 -17.766 1 46.06 313 ILE A CA 1
ATOM 2458 C C . ILE A 1 313 ? 12.383 -25.703 -18.625 1 46.06 313 ILE A C 1
ATOM 2460 O O . ILE A 1 313 ? 11.617 -24.781 -18.344 1 46.06 313 ILE A O 1
ATOM 2464 N N . THR A 1 314 ? 13.539 -25.141 -18.953 1 43.81 314 THR A N 1
ATOM 2465 C CA . THR A 1 314 ? 13.555 -23.984 -19.828 1 43.81 314 THR A CA 1
ATOM 2466 C C . THR A 1 314 ? 12.875 -24.297 -21.156 1 43.81 314 THR A C 1
ATOM 2468 O O . THR A 1 314 ? 13.07 -25.375 -21.719 1 43.81 314 THR A O 1
ATOM 2471 N N . HIS A 1 315 ? 11.781 -24.75 -21.328 1 41.56 315 HIS A N 1
ATOM 2472 C CA . HIS A 1 315 ? 11.312 -24.953 -22.703 1 41.56 315 HIS A CA 1
ATOM 2473 C C . HIS A 1 315 ? 10.414 -23.797 -23.141 1 41.56 315 HIS A C 1
ATOM 2475 O O . HIS A 1 315 ? 9.805 -23.125 -22.312 1 41.56 315 HIS A O 1
ATOM 2481 N N . ARG A 1 316 ? 10.742 -23.203 -24.328 1 40.28 316 ARG A N 1
ATOM 2482 C CA . ARG A 1 316 ? 9.727 -22.469 -25.078 1 40.28 316 ARG A CA 1
ATOM 2483 C C . ARG A 1 316 ? 8.336 -23.031 -24.812 1 40.28 316 ARG A C 1
ATOM 2485 O O . ARG A 1 316 ? 8.117 -24.234 -24.922 1 40.28 316 ARG A O 1
ATOM 2492 N N . LEU A 1 317 ? 7.672 -22.359 -23.953 1 43.97 317 LEU A N 1
ATOM 2493 C CA . LEU A 1 317 ? 6.266 -22.609 -23.656 1 43.97 317 LEU A CA 1
ATOM 2494 C C . LEU A 1 317 ? 5.605 -23.344 -24.828 1 43.97 317 LEU A C 1
ATOM 2496 O O . LEU A 1 317 ? 5.688 -22.906 -25.969 1 43.97 317 LEU A O 1
ATOM 2500 N N . LEU A 1 318 ? 5.527 -24.562 -24.797 1 38.41 318 LEU A N 1
ATOM 2501 C CA . LEU A 1 318 ? 5.027 -25.625 -25.656 1 38.41 318 LEU A CA 1
ATOM 2502 C C . LEU A 1 318 ? 3.688 -25.25 -26.281 1 38.41 318 LEU A C 1
ATOM 2504 O O . LEU A 1 318 ? 2.941 -24.453 -25.719 1 38.41 318 LEU A O 1
ATOM 2508 N N . ARG A 1 319 ? 3.482 -25.578 -27.516 1 37.53 319 ARG A N 1
ATOM 2509 C CA . ARG A 1 319 ? 2.457 -25.609 -28.562 1 37.53 319 ARG A CA 1
ATOM 2510 C C . ARG A 1 319 ? 1.107 -26.031 -27.984 1 37.53 319 ARG A C 1
ATOM 2512 O O . ARG A 1 319 ? 0.113 -26.109 -28.703 1 37.53 319 ARG A O 1
ATOM 2519 N N . ARG A 1 320 ? 1.076 -26.953 -26.938 1 40.22 320 ARG A N 1
ATOM 2520 C CA . ARG A 1 320 ? -0.273 -27.438 -26.656 1 40.22 320 ARG A CA 1
ATOM 2521 C C . ARG A 1 320 ? -1.103 -26.375 -25.938 1 40.22 320 ARG A C 1
ATOM 2523 O O . ARG A 1 320 ? -1.098 -26.297 -24.719 1 40.22 320 ARG A O 1
ATOM 2530 N N . SER A 1 321 ? -1.078 -25.281 -26.422 1 39.91 321 SER A N 1
ATOM 2531 C CA . SER A 1 321 ? -1.736 -24.172 -25.719 1 39.91 321 SER A CA 1
ATOM 2532 C C . SER A 1 321 ? -3.166 -24.547 -25.344 1 39.91 321 SER A C 1
ATOM 2534 O O . SER A 1 321 ? -3.988 -24.844 -26.203 1 39.91 321 SER A O 1
ATOM 2536 N N . PRO A 1 322 ? -3.422 -25.266 -24.266 1 39.44 322 PRO A N 1
ATOM 2537 C CA . PRO A 1 322 ? -4.84 -25.188 -23.906 1 39.44 322 PRO A CA 1
ATOM 2538 C C . PRO A 1 322 ? -5.5 -23.891 -24.359 1 39.44 322 PRO A C 1
ATOM 2540 O O . PRO A 1 322 ? -4.809 -22.922 -24.656 1 39.44 322 PRO A O 1
ATOM 2543 N N . SER A 1 323 ? -6.82 -23.938 -24.656 1 39.59 323 SER A N 1
ATOM 2544 C CA . SER A 1 323 ? -7.641 -22.781 -25 1 39.59 323 SER A CA 1
ATOM 2545 C C . SER A 1 323 ? -7.246 -21.562 -24.188 1 39.59 323 SER A C 1
ATOM 2547 O O . SER A 1 323 ? -7.348 -21.578 -22.953 1 39.59 323 SER A O 1
ATOM 2549 N N . GLN A 1 324 ? -6.082 -20.859 -24.547 1 45.47 324 GLN A N 1
ATOM 2550 C CA . GLN A 1 324 ? -5.719 -19.516 -24.109 1 45.47 324 GLN A CA 1
ATOM 2551 C C . GLN A 1 324 ? -6.938 -18.766 -23.578 1 45.47 324 GLN A C 1
ATOM 2553 O O . GLN A 1 324 ? -6.812 -17.906 -22.703 1 45.47 324 GLN A O 1
ATOM 2558 N N . LYS A 1 325 ? -8.039 -19.203 -24 1 46.88 325 LYS A N 1
ATOM 2559 C CA . LYS A 1 325 ? -9.281 -18.531 -23.656 1 46.88 325 LYS A CA 1
ATOM 2560 C C . LYS A 1 325 ? -9.578 -18.641 -22.172 1 46.88 325 LYS A C 1
ATOM 2562 O O . LYS A 1 325 ? -10.172 -17.734 -21.578 1 46.88 325 LYS A O 1
ATOM 2567 N N . THR A 1 326 ? -8.961 -19.688 -21.625 1 43.44 326 THR A N 1
ATOM 2568 C CA . THR A 1 326 ? -9.391 -19.922 -20.25 1 43.44 326 THR A CA 1
ATOM 2569 C C . THR A 1 326 ? -8.68 -18.984 -19.281 1 43.44 326 THR A C 1
ATOM 2571 O O . THR A 1 326 ? -9.312 -18.391 -18.406 1 43.44 326 THR A O 1
ATOM 2574 N N . SER A 1 327 ? -7.273 -18.891 -19.344 1 48.56 327 SER A N 1
ATOM 2575 C CA . SER A 1 327 ? -6.594 -17.984 -18.422 1 48.56 327 SER A CA 1
ATOM 2576 C C . SER A 1 327 ? -7.086 -16.547 -18.594 1 48.56 327 SER A C 1
ATOM 2578 O O . SER A 1 327 ? -7.238 -15.82 -17.609 1 48.56 327 SER A O 1
ATOM 2580 N N . TRP A 1 328 ? -7.391 -16.266 -19.781 1 47.62 328 TRP A N 1
ATOM 2581 C CA . TRP A 1 328 ? -7.945 -14.953 -20.094 1 47.62 328 TRP A CA 1
ATOM 2582 C C . TRP A 1 328 ? -9.312 -14.773 -19.438 1 47.62 328 TRP A C 1
ATOM 2584 O O . TRP A 1 328 ? -9.641 -13.695 -18.953 1 47.62 328 TRP A O 1
ATOM 2594 N N . ARG A 1 329 ? -10.016 -15.812 -19.422 1 46.34 329 ARG A N 1
ATOM 2595 C CA . ARG A 1 329 ? -11.359 -15.719 -18.875 1 46.34 329 ARG A CA 1
ATOM 2596 C C . ARG A 1 329 ? -11.32 -15.422 -17.375 1 46.34 329 ARG A C 1
ATOM 2598 O O . ARG A 1 329 ? -12.133 -14.641 -16.875 1 46.34 329 ARG A O 1
ATOM 2605 N N . LEU A 1 330 ? -10.422 -16.016 -16.781 1 46.59 330 LEU A N 1
ATOM 2606 C CA . LEU A 1 330 ? -10.344 -15.781 -15.344 1 46.59 330 LEU A CA 1
ATOM 2607 C C . LEU A 1 330 ? -10 -14.32 -15.055 1 46.59 330 LEU A C 1
ATOM 2609 O O . LEU A 1 330 ? -10.57 -13.711 -14.148 1 46.59 330 LEU A O 1
ATOM 2613 N N . LEU A 1 331 ? -9.039 -13.844 -15.758 1 48.97 331 LEU A N 1
ATOM 2614 C CA . LEU A 1 331 ? -8.641 -12.461 -15.523 1 48.97 331 LEU A CA 1
ATOM 2615 C C . LEU A 1 331 ? -9.703 -11.492 -16.047 1 48.97 331 LEU A C 1
ATOM 2617 O O . LEU A 1 331 ? -9.922 -10.43 -15.461 1 48.97 331 LEU A O 1
ATOM 2621 N N . ALA A 1 332 ? -10.289 -11.789 -17.156 1 44.72 332 ALA A N 1
ATOM 2622 C CA . ALA A 1 332 ? -11.305 -10.922 -17.75 1 44.72 332 ALA A CA 1
ATOM 2623 C C . ALA A 1 332 ? -12.57 -10.898 -16.891 1 44.72 332 ALA A C 1
ATOM 2625 O O . ALA A 1 332 ? -13.25 -9.875 -16.812 1 44.72 332 ALA A O 1
ATOM 2626 N N . GLY A 1 333 ? -13.055 -12.016 -16.469 1 42.94 333 GLY A N 1
ATOM 2627 C CA . GLY A 1 333 ? -14.281 -12.07 -15.688 1 42.94 333 GLY A CA 1
ATOM 2628 C C . GLY A 1 333 ? -14.18 -11.336 -14.367 1 42.94 333 GLY A C 1
ATOM 2629 O O . GLY A 1 333 ? -15.164 -10.766 -13.891 1 42.94 333 GLY A O 1
ATOM 2630 N N . ARG A 1 334 ? -13.133 -11.477 -13.727 1 42.81 334 ARG A N 1
ATOM 2631 C CA . ARG A 1 334 ? -13.062 -10.961 -12.359 1 42.81 334 ARG A CA 1
ATOM 2632 C C . ARG A 1 334 ? -12.797 -9.461 -12.359 1 42.81 334 ARG A C 1
ATOM 2634 O O . ARG A 1 334 ? -13.211 -8.75 -11.438 1 42.81 334 ARG A O 1
ATOM 2641 N N . CYS A 1 335 ? -12.023 -8.961 -13.242 1 38.38 335 CYS A N 1
ATOM 2642 C CA . CYS A 1 335 ? -11.68 -7.543 -13.156 1 38.38 335 CYS A CA 1
ATOM 2643 C C . CYS A 1 335 ? -12.906 -6.676 -13.43 1 38.38 335 CYS A C 1
ATOM 2645 O O . CYS A 1 335 ? -12.914 -5.488 -13.094 1 38.38 335 CYS A O 1
ATOM 2647 N N . THR A 1 336 ? -13.867 -7.164 -14.203 1 35.25 336 THR A N 1
ATOM 2648 C CA . THR A 1 336 ? -14.984 -6.293 -14.555 1 35.25 336 THR A CA 1
ATOM 2649 C C . THR A 1 336 ? -16.047 -6.297 -13.453 1 35.25 336 THR A C 1
ATOM 2651 O O . THR A 1 336 ? -16.922 -5.434 -13.438 1 35.25 336 THR A O 1
ATOM 2654 N N . ALA A 1 337 ? -16.062 -7.23 -12.672 1 34.06 337 ALA A N 1
ATOM 2655 C CA . ALA A 1 337 ? -17.234 -7.285 -11.805 1 34.06 337 ALA A CA 1
ATOM 2656 C C . ALA A 1 337 ? -17.234 -6.133 -10.805 1 34.06 337 ALA A C 1
ATOM 2658 O O . ALA A 1 337 ? -18.297 -5.625 -10.438 1 34.06 337 ALA A O 1
ATOM 2659 N N . THR A 1 338 ? -16.094 -5.836 -10.211 1 34.53 338 THR A N 1
ATOM 2660 C CA . THR A 1 338 ? -16.297 -5.094 -8.969 1 34.53 338 THR A CA 1
ATOM 2661 C C . THR A 1 338 ? -16.594 -3.627 -9.258 1 34.53 338 THR A C 1
ATOM 2663 O O . THR A 1 338 ? -16.812 -2.842 -8.336 1 34.53 338 THR A O 1
ATOM 2666 N N . GLN A 1 339 ? -16.344 -3.074 -10.461 1 33.41 339 GLN A N 1
ATOM 2667 C CA . GLN A 1 339 ? -16.625 -1.644 -10.391 1 33.41 339 GLN A CA 1
ATOM 2668 C C . GLN A 1 339 ? -18.125 -1.371 -10.445 1 33.41 339 GLN A C 1
ATOM 2670 O O . GLN A 1 339 ? -18.547 -0.215 -10.398 1 33.41 339 GLN A O 1
ATOM 2675 N N . ARG A 1 340 ? -19 -2.209 -11.141 1 31.12 340 ARG A N 1
ATOM 2676 C CA . ARG A 1 340 ? -20.391 -1.771 -11.203 1 31.12 340 ARG A CA 1
ATOM 2677 C C . ARG A 1 340 ? -21.094 -2.047 -9.883 1 31.12 340 ARG A C 1
ATOM 2679 O O . ARG A 1 340 ? -20.828 -3.049 -9.219 1 31.12 340 ARG A O 1
ATOM 2686 N N . PRO A 1 341 ? -21.734 -1.083 -9.242 1 30.97 341 PRO A N 1
ATOM 2687 C CA . PRO A 1 341 ? -22.656 -1.409 -8.156 1 30.97 341 PRO A CA 1
ATOM 2688 C C . PRO A 1 341 ? -23.453 -2.691 -8.414 1 30.97 341 PRO A C 1
ATOM 2690 O O . PRO A 1 341 ? -23.688 -3.051 -9.57 1 30.97 341 PRO A O 1
ATOM 2693 N N . PRO A 1 342 ? -23.578 -3.625 -7.5 1 28.88 342 PRO A N 1
ATOM 2694 C CA . PRO A 1 342 ? -24.438 -4.805 -7.695 1 28.88 342 PRO A CA 1
ATOM 2695 C C . PRO A 1 342 ? -25.734 -4.48 -8.422 1 28.88 342 PRO A C 1
ATOM 2697 O O . PRO A 1 342 ? -26.719 -4.078 -7.785 1 28.88 342 PRO A O 1
ATOM 2700 N N . ALA A 1 343 ? -25.922 -3.531 -9.344 1 26.78 343 ALA A N 1
ATOM 2701 C CA . ALA A 1 343 ? -27.281 -3.6 -9.875 1 26.78 343 ALA A CA 1
ATOM 2702 C C . ALA A 1 343 ? -27.641 -5.023 -10.289 1 26.78 343 ALA A C 1
ATOM 2704 O O . ALA A 1 343 ? -26.781 -5.898 -10.336 1 26.78 343 ALA A O 1
ATOM 2705 N N . SER A 1 344 ? -28.891 -5.141 -11.195 1 24.69 344 SER A N 1
ATOM 2706 C CA . SER A 1 344 ? -29.625 -6.293 -11.711 1 24.69 344 SER A CA 1
ATOM 2707 C C . SER A 1 344 ? -28.719 -7.234 -12.484 1 24.69 344 SER A C 1
ATOM 2709 O O . SER A 1 344 ? -28 -6.805 -13.391 1 24.69 344 SER A O 1
ATOM 2711 N N . ILE A 1 345 ? -28.203 -8.258 -11.844 1 26.42 345 ILE A N 1
ATOM 2712 C CA . ILE A 1 345 ? -27.797 -9.492 -12.5 1 26.42 345 ILE A CA 1
ATOM 2713 C C . ILE A 1 345 ? -28.719 -9.773 -13.695 1 26.42 345 ILE A C 1
ATOM 2715 O O . ILE A 1 345 ? -29.797 -10.352 -13.531 1 26.42 345 ILE A O 1
ATOM 2719 N N . SER A 1 346 ? -29.266 -8.758 -14.445 1 22.91 346 SER A N 1
ATOM 2720 C CA . SER A 1 346 ? -29.953 -9.32 -15.602 1 22.91 346 SER A CA 1
ATOM 2721 C C . SER A 1 346 ? -29.078 -10.344 -16.328 1 22.91 346 SER A C 1
ATOM 2723 O O . SER A 1 346 ? -27.859 -10.328 -16.188 1 22.91 346 SER A O 1
ATOM 2725 N N . SER A 1 347 ? -29.781 -11.336 -17.156 1 23.42 347 SER A N 1
ATOM 2726 C CA . SER A 1 347 ? -29.578 -12.539 -17.969 1 23.42 347 SER A CA 1
ATOM 2727 C C . SER A 1 347 ? -28.547 -12.305 -19.062 1 23.42 347 SER A C 1
ATOM 2729 O O . SER A 1 347 ? -28.547 -12.977 -20.094 1 23.42 347 SER A O 1
ATOM 2731 N N . GLN A 1 348 ? -27.984 -11.141 -19.109 1 24.75 348 GLN A N 1
ATOM 2732 C CA . GLN A 1 348 ? -27.375 -11.117 -20.438 1 24.75 348 GLN A CA 1
ATOM 2733 C C . GLN A 1 348 ? -26.406 -12.281 -20.625 1 24.75 348 GLN A C 1
ATOM 2735 O O . GLN A 1 348 ? -25.688 -12.648 -19.688 1 24.75 348 GLN A O 1
ATOM 2740 N N . GLY A 1 349 ? -26.75 -13.188 -21.609 1 23.53 349 GLY A N 1
ATOM 2741 C CA . GLY A 1 349 ? -26.172 -14.391 -22.188 1 23.53 349 GLY A CA 1
ATOM 2742 C C . GLY A 1 349 ? -24.672 -14.312 -22.344 1 23.53 349 GLY A C 1
ATOM 2743 O O . GLY A 1 349 ? -24.094 -13.219 -22.297 1 23.53 349 GLY A O 1
ATOM 2744 N N . PRO A 1 350 ? -24.188 -15.5 -22.203 1 25.22 350 PRO A N 1
ATOM 2745 C CA . PRO A 1 350 ? -22.766 -15.859 -22.312 1 25.22 350 PRO A CA 1
ATOM 2746 C C . PRO A 1 350 ? -22.125 -15.359 -23.594 1 25.22 350 PRO A C 1
ATOM 2748 O O . PRO A 1 350 ? -22.625 -15.625 -24.688 1 25.22 350 PRO A O 1
ATOM 2751 N N . CYS A 1 351 ? -21.875 -14.094 -23.641 1 24.16 351 CYS A N 1
ATOM 2752 C CA . CYS A 1 351 ? -21.219 -13.719 -24.891 1 24.16 351 CYS A CA 1
ATOM 2753 C C . CYS A 1 351 ? -20.141 -14.727 -25.25 1 24.16 351 CYS A C 1
ATOM 2755 O O . CYS A 1 351 ? -18.984 -14.578 -24.859 1 24.16 351 CYS A O 1
ATOM 2757 N N . TRP A 1 352 ? -20.422 -16.031 -25.094 1 24.12 352 TRP A N 1
ATOM 2758 C CA . TRP A 1 352 ? -19.531 -17.094 -25.531 1 24.12 352 TRP A CA 1
ATOM 2759 C C . TRP A 1 352 ? -19.359 -17.062 -27.047 1 24.12 352 TRP A C 1
ATOM 2761 O O . TRP A 1 352 ? -20.312 -17.219 -27.797 1 24.12 352 TRP A O 1
ATOM 2771 N N . PRO A 1 353 ? -18.5 -16.266 -27.656 1 26.12 353 PRO A N 1
ATOM 2772 C CA . PRO A 1 353 ? -18.516 -16.797 -29.031 1 26.12 353 PRO A CA 1
ATOM 2773 C C . PRO A 1 353 ? -18.172 -18.281 -29.094 1 26.12 353 PRO A C 1
ATOM 2775 O O . PRO A 1 353 ? -17.531 -18.797 -28.188 1 26.12 353 PRO A O 1
ATOM 2778 N N . PRO A 1 354 ? -18.797 -19.078 -29.891 1 24.08 354 PRO A N 1
ATOM 2779 C CA . PRO A 1 354 ? -18.625 -20.516 -30.078 1 24.08 354 PRO A CA 1
ATOM 2780 C C . PRO A 1 354 ? -17.172 -20.922 -30.328 1 24.08 354 PRO A C 1
ATOM 2782 O O . PRO A 1 354 ? -16.422 -20.156 -30.922 1 24.08 354 PRO A O 1
ATOM 2785 N N . SER A 1 355 ? -16.562 -21.828 -29.5 1 27.06 355 SER A N 1
ATOM 2786 C CA . SER A 1 355 ? -15.273 -22.5 -29.5 1 27.06 355 SER A CA 1
ATOM 2787 C C . SER A 1 355 ? -15.023 -23.203 -30.828 1 27.06 355 SER A C 1
ATOM 2789 O O . SER A 1 355 ? -15.852 -24.016 -31.266 1 27.06 355 SER A O 1
ATOM 2791 N N . PRO A 1 356 ? -14.297 -22.609 -31.812 1 28.2 356 PRO A N 1
ATOM 2792 C CA . PRO A 1 356 ? -14.086 -23.562 -32.906 1 28.2 356 PRO A CA 1
ATOM 2793 C C . PRO A 1 356 ? -13.453 -24.859 -32.438 1 28.2 356 PRO A C 1
ATOM 2795 O O . PRO A 1 356 ? -12.867 -24.922 -31.359 1 28.2 356 PRO A O 1
ATOM 2798 N N . PRO A 1 357 ? -13.562 -25.984 -33.219 1 25.44 357 PRO A N 1
ATOM 2799 C CA . PRO A 1 357 ? -13.148 -27.359 -33 1 25.44 357 PRO A CA 1
ATOM 2800 C C . PRO A 1 357 ? -11.664 -27.484 -32.656 1 25.44 357 PRO A C 1
ATOM 2802 O O . PRO A 1 357 ? -10.852 -26.688 -33.125 1 25.44 357 PRO A O 1
ATOM 2805 N N . SER A 1 358 ? -11.234 -28.172 -31.547 1 28.02 358 SER A N 1
ATOM 2806 C CA . SER A 1 358 ? -10.156 -28.438 -30.609 1 28.02 358 SER A CA 1
ATOM 2807 C C . SER A 1 358 ? -9.062 -29.281 -31.25 1 28.02 358 SER A C 1
ATOM 2809 O O . SER A 1 358 ? -8.734 -30.375 -30.766 1 28.02 358 SER A O 1
ATOM 2811 N N . SER A 1 359 ? -8.719 -29.312 -32.562 1 23.48 359 SER A N 1
ATOM 2812 C CA . SER A 1 359 ? -7.656 -30.297 -32.781 1 23.48 359 SER A CA 1
ATOM 2813 C C . SER A 1 359 ? -6.359 -29.859 -32.094 1 23.48 359 SER A C 1
ATOM 2815 O O . SER A 1 359 ? -5.875 -28.75 -32.344 1 23.48 359 SER A O 1
ATOM 2817 N N . LEU A 1 360 ? -5.949 -30.469 -31.031 1 28.03 360 LEU A N 1
ATOM 2818 C CA . LEU A 1 360 ? -4.891 -30.266 -30.062 1 28.03 360 LEU A CA 1
ATOM 2819 C C . LEU A 1 360 ? -3.541 -30.719 -30.609 1 28.03 360 LEU A C 1
ATOM 2821 O O . LEU A 1 360 ? -3.326 -31.906 -30.828 1 28.03 360 LEU A O 1
ATOM 2825 N N . ALA A 1 361 ? -2.963 -30.281 -31.672 1 23.91 361 ALA A N 1
ATOM 2826 C CA . ALA A 1 361 ? -1.659 -30.844 -31.984 1 23.91 361 ALA A CA 1
ATOM 2827 C C . ALA A 1 361 ? -0.559 -30.203 -31.141 1 23.91 361 ALA A C 1
ATOM 2829 O O . ALA A 1 361 ? -0.501 -28.984 -31.016 1 23.91 361 ALA A O 1
ATOM 2830 N N . TYR A 1 362 ? 0.076 -31.031 -30.281 1 26.31 362 TYR A N 1
ATOM 2831 C CA . TYR A 1 362 ? 1.177 -30.688 -29.391 1 26.31 362 TYR A CA 1
ATOM 2832 C C . TYR A 1 362 ? 2.506 -30.688 -30.125 1 26.31 362 TYR A C 1
ATOM 2834 O O . TYR A 1 362 ? 2.797 -31.625 -30.875 1 26.31 362 TYR A O 1
ATOM 2842 N N . VAL A 1 363 ? 3.061 -29.688 -30.625 1 24.83 363 VAL A N 1
ATOM 2843 C CA . VAL A 1 363 ? 4.402 -29.812 -31.172 1 24.83 363 VAL A CA 1
ATOM 2844 C C . VAL A 1 363 ? 5.438 -29.391 -30.141 1 24.83 363 VAL A C 1
ATOM 2846 O O . VAL A 1 363 ? 5.348 -28.297 -29.578 1 24.83 363 VAL A O 1
ATOM 2849 N N . PHE A 1 364 ? 6.215 -30.234 -29.484 1 25.94 364 PHE A N 1
ATOM 2850 C CA . PHE A 1 364 ? 7.277 -30.062 -28.5 1 25.94 364 PHE A CA 1
ATOM 2851 C C . PHE A 1 364 ? 8.625 -29.875 -29.188 1 25.94 364 PHE A C 1
ATOM 2853 O O . PHE A 1 364 ? 8.969 -30.625 -30.094 1 25.94 364 PHE A O 1
ATOM 2860 N N . CYS A 1 365 ? 9.211 -28.688 -29.406 1 24.42 365 CYS A N 1
ATOM 2861 C CA . CYS A 1 365 ? 10.539 -28.609 -30 1 24.42 365 CYS A CA 1
ATOM 2862 C C . CYS A 1 365 ? 11.617 -28.609 -28.922 1 24.42 365 CYS A C 1
ATOM 2864 O O . CYS A 1 365 ? 11.555 -27.828 -27.969 1 24.42 365 CYS A O 1
ATOM 2866 N N . ASP A 1 366 ? 12.523 -29.641 -28.625 1 24.5 366 ASP A N 1
ATOM 2867 C CA . ASP A 1 366 ? 13.672 -29.906 -27.766 1 24.5 366 ASP A CA 1
ATOM 2868 C C . ASP A 1 366 ? 14.867 -29.047 -28.172 1 24.5 366 ASP A C 1
ATOM 2870 O O . ASP A 1 366 ? 15.336 -29.125 -29.312 1 24.5 366 ASP A O 1
ATOM 2874 N N . ALA A 1 367 ? 15.164 -27.812 -27.891 1 26.64 367 ALA A N 1
ATOM 2875 C CA . ALA A 1 367 ? 16.5 -27.312 -28.188 1 26.64 367 ALA A CA 1
ATOM 2876 C C . ALA A 1 367 ? 17.531 -27.828 -27.188 1 26.64 367 ALA A C 1
ATOM 2878 O O . ALA A 1 367 ? 17.469 -27.484 -26.016 1 26.64 367 ALA A O 1
ATOM 2879 N N . LEU A 1 368 ? 18.25 -28.938 -27.297 1 25.06 368 LEU A N 1
ATOM 2880 C CA . LEU A 1 368 ? 19.438 -29.469 -26.641 1 25.06 368 LEU A CA 1
ATOM 2881 C C . LEU A 1 368 ? 20.625 -28.547 -26.844 1 25.06 368 LEU A C 1
ATOM 2883 O O . LEU A 1 368 ? 21.156 -28.453 -27.953 1 25.06 368 LEU A O 1
ATOM 2887 N N . GLY A 1 369 ? 20.734 -27.281 -26.453 1 25.16 369 GLY A N 1
ATOM 2888 C CA . GLY A 1 369 ? 22.109 -26.812 -26.469 1 25.16 369 GLY A CA 1
ATOM 2889 C C . GLY A 1 369 ? 23.031 -27.625 -25.578 1 25.16 369 GLY A C 1
ATOM 2890 O O . GLY A 1 369 ? 22.656 -28.031 -24.484 1 25.16 369 GLY A O 1
ATOM 2891 N N . SER A 1 370 ? 24 -28.438 -26.016 1 25.62 370 SER A N 1
ATOM 2892 C CA . SER A 1 370 ? 25.078 -29.281 -25.5 1 25.62 370 SER A CA 1
ATOM 2893 C C . SER A 1 370 ? 25.969 -28.5 -24.531 1 25.62 370 SER A C 1
ATOM 2895 O O . SER A 1 370 ? 27.125 -28.219 -24.828 1 25.62 370 SER A O 1
ATOM 2897 N N . GLY A 1 371 ? 25.766 -27.359 -24 1 26.78 371 GLY A N 1
ATOM 2898 C CA . GLY A 1 371 ? 26.922 -26.969 -23.203 1 26.78 371 GLY A CA 1
ATOM 2899 C C . GLY A 1 371 ? 27.172 -27.891 -22.031 1 26.78 371 GLY A C 1
ATOM 2900 O O . GLY A 1 371 ? 26.281 -28.625 -21.609 1 26.78 371 GLY A O 1
ATOM 2901 N N . PRO A 1 372 ? 28.5 -28.297 -21.703 1 25.55 372 PRO A N 1
ATOM 2902 C CA . PRO A 1 372 ? 28.906 -29.25 -20.656 1 25.55 372 PRO A CA 1
ATOM 2903 C C . PRO A 1 372 ? 28.203 -28.984 -19.312 1 25.55 372 PRO A C 1
ATOM 2905 O O . PRO A 1 372 ? 27.875 -27.828 -19 1 25.55 372 PRO A O 1
ATOM 2908 N N . LEU A 1 373 ? 27.391 -29.922 -18.922 1 25.58 373 LEU A N 1
ATOM 2909 C CA . LEU A 1 373 ? 26.672 -30.062 -17.656 1 25.58 373 LEU A CA 1
ATOM 2910 C C . LEU A 1 373 ? 27.641 -29.984 -16.469 1 25.58 373 LEU A C 1
ATOM 2912 O O . LEU A 1 373 ? 28.516 -30.844 -16.312 1 25.58 373 LEU A O 1
ATOM 2916 N N . GLY A 1 374 ? 28.297 -28.812 -16.219 1 22.44 374 GLY A N 1
ATOM 2917 C CA . GLY A 1 374 ? 29.125 -28.812 -15.023 1 22.44 374 GLY A CA 1
ATOM 2918 C C . GLY A 1 374 ? 28.453 -29.484 -13.836 1 22.44 374 GLY A C 1
ATOM 2919 O O . GLY A 1 374 ? 27.234 -29.5 -13.734 1 22.44 374 GLY A O 1
ATOM 2920 N N . SER A 1 375 ? 29 -30.609 -13.414 1 20.64 375 SER A N 1
ATOM 2921 C CA . SER A 1 375 ? 28.703 -31.453 -12.258 1 20.64 375 SER A CA 1
ATOM 2922 C C . SER A 1 375 ? 28.391 -30.594 -11.023 1 20.64 375 SER A C 1
ATOM 2924 O O . SER A 1 375 ? 29.281 -29.953 -10.469 1 20.64 375 SER A O 1
ATOM 2926 N N . TYR A 1 376 ? 27.469 -29.75 -11.156 1 21.52 376 TYR A N 1
ATOM 2927 C CA . TYR A 1 376 ? 27.219 -29.078 -9.883 1 21.52 376 TYR A CA 1
ATOM 2928 C C . TYR A 1 376 ? 26.828 -30.094 -8.805 1 21.52 376 TYR A C 1
ATOM 2930 O O . TYR A 1 376 ? 26.031 -30.984 -9.055 1 21.52 376 TYR A O 1
ATOM 2938 N N . SER A 1 377 ? 27.781 -30.578 -7.984 1 21.55 377 SER A N 1
ATOM 2939 C CA . SER A 1 377 ? 27.641 -31.391 -6.781 1 21.55 377 SER A CA 1
ATOM 2940 C C . SER A 1 377 ? 26.359 -31.047 -6.031 1 21.55 377 SER A C 1
ATOM 2942 O O . SER A 1 377 ? 25.953 -29.875 -5.996 1 21.55 377 SER A O 1
ATOM 2944 N N . SER A 1 378 ? 25.469 -32.031 -5.938 1 21.61 378 SER A N 1
ATOM 2945 C CA . SER A 1 378 ? 24.188 -32.156 -5.25 1 21.61 378 SER A CA 1
ATOM 2946 C C . SER A 1 378 ? 24.266 -31.625 -3.828 1 21.61 378 SER A C 1
ATOM 2948 O O . SER A 1 378 ? 24.531 -32.375 -2.887 1 21.61 378 SER A O 1
ATOM 2950 N N . ARG A 1 379 ? 24.922 -30.531 -3.57 1 24.95 379 ARG A N 1
ATOM 2951 C CA . ARG A 1 379 ? 24.844 -30.219 -2.145 1 24.95 379 ARG A CA 1
ATOM 2952 C C . ARG A 1 379 ? 23.391 -30.219 -1.666 1 24.95 379 ARG A C 1
ATOM 2954 O O . ARG A 1 379 ? 22.484 -29.812 -2.406 1 24.95 379 ARG A O 1
ATOM 2961 N N . GLU A 1 380 ? 23.078 -31.062 -0.702 1 22.62 380 GLU A N 1
ATOM 2962 C CA . GLU A 1 380 ? 21.875 -31.234 0.105 1 22.62 380 GLU A CA 1
ATOM 2963 C C . GLU A 1 380 ? 21.188 -29.906 0.398 1 22.62 380 GLU A C 1
ATOM 2965 O O . GLU A 1 380 ? 21.812 -28.984 0.939 1 22.62 380 GLU A O 1
ATOM 2970 N N . ILE A 1 381 ? 20.438 -29.469 -0.524 1 26.45 381 ILE A N 1
ATOM 2971 C CA . ILE A 1 381 ? 19.625 -28.281 -0.305 1 26.45 381 ILE A CA 1
ATOM 2972 C C . ILE A 1 381 ? 18.906 -28.391 1.033 1 26.45 381 ILE A C 1
ATOM 2974 O O . ILE A 1 381 ? 17.938 -29.141 1.16 1 26.45 381 ILE A O 1
ATOM 2978 N N . GLY A 1 382 ? 19.656 -28.625 2.148 1 23.72 382 GLY A N 1
ATOM 2979 C CA . GLY A 1 382 ? 19.031 -28.453 3.445 1 23.72 382 GLY A CA 1
ATOM 2980 C C . GLY A 1 382 ? 18.109 -27.234 3.506 1 23.72 382 GLY A C 1
ATOM 2981 O O . GLY A 1 382 ? 18.297 -26.281 2.742 1 23.72 382 GLY A O 1
ATOM 2982 N N . HIS A 1 383 ? 16.844 -27.453 3.908 1 27 383 HIS A N 1
ATOM 2983 C CA . HIS A 1 383 ? 15.859 -26.422 4.25 1 27 383 HIS A CA 1
ATOM 2984 C C . HIS A 1 383 ? 16.547 -25.188 4.82 1 27 383 HIS A C 1
ATOM 2986 O O . HIS A 1 383 ? 16.828 -25.125 6.02 1 27 383 HIS A O 1
ATOM 2992 N N . GLN A 1 384 ? 17.547 -24.75 4.188 1 26.64 384 GLN A N 1
ATOM 2993 C CA . GLN A 1 384 ? 18.203 -23.594 4.797 1 26.64 384 GLN A CA 1
ATOM 2994 C C . GLN A 1 384 ? 17.219 -22.438 4.965 1 26.64 384 GLN A C 1
ATOM 2996 O O . GLN A 1 384 ? 16.438 -22.141 4.066 1 26.64 384 GLN A O 1
ATOM 3001 N N . SER A 1 385 ? 16.891 -22.141 6.164 1 28.56 385 SER A N 1
ATOM 3002 C CA . SER A 1 385 ? 16.234 -20.906 6.617 1 28.56 385 SER A CA 1
ATOM 3003 C C . SER A 1 385 ? 16.703 -19.703 5.812 1 28.56 385 SER A C 1
ATOM 3005 O O . SER A 1 385 ? 17.906 -19.391 5.793 1 28.56 385 SER A O 1
ATOM 3007 N N . ARG A 1 386 ? 16.047 -19.594 4.641 1 38.09 386 ARG A N 1
ATOM 3008 C CA . ARG A 1 386 ? 16.328 -18.391 3.854 1 38.09 386 ARG A CA 1
ATOM 3009 C C . ARG A 1 386 ? 16.438 -17.156 4.746 1 38.09 386 ARG A C 1
ATOM 3011 O O . ARG A 1 386 ? 15.43 -16.703 5.309 1 38.09 386 ARG A O 1
ATOM 3018 N N . GLU A 1 387 ? 17.578 -16.984 5.41 1 34 387 GLU A N 1
ATOM 3019 C CA . GLU A 1 387 ? 17.844 -15.789 6.203 1 34 387 GLU A CA 1
ATOM 3020 C C . GLU A 1 387 ? 17.875 -14.539 5.332 1 34 387 GLU A C 1
ATOM 3022 O O . GLU A 1 387 ? 18.406 -14.555 4.223 1 34 387 GLU A O 1
ATOM 3027 N N . LEU A 1 388 ? 17 -13.695 5.586 1 38.53 388 LEU A N 1
ATOM 3028 C CA . LEU A 1 388 ? 16.906 -12.398 4.918 1 38.53 388 LEU A CA 1
ATOM 3029 C C . LEU A 1 388 ? 18.25 -11.672 4.969 1 38.53 388 LEU A C 1
ATOM 3031 O O . LEU A 1 388 ? 18.891 -11.625 6.016 1 38.53 388 LEU A O 1
ATOM 3035 N N . PRO A 1 389 ? 18.984 -11.469 3.977 1 30.73 389 PRO A N 1
ATOM 3036 C CA . PRO A 1 389 ? 20.172 -10.617 4.129 1 30.73 389 PRO A CA 1
ATOM 3037 C C . PRO A 1 389 ? 19.875 -9.297 4.816 1 30.73 389 PRO A C 1
ATOM 3039 O O . PRO A 1 389 ? 18.75 -8.789 4.73 1 30.73 389 PRO A O 1
ATOM 3042 N N . ALA A 1 390 ? 20.688 -8.953 5.953 1 33.5 390 ALA A N 1
ATOM 3043 C CA . ALA A 1 390 ? 20.578 -7.664 6.633 1 33.5 390 ALA A CA 1
ATOM 3044 C C . ALA A 1 390 ? 20.641 -6.512 5.633 1 33.5 390 ALA A C 1
ATOM 3046 O O . ALA A 1 390 ? 21.312 -6.609 4.602 1 33.5 390 ALA A O 1
ATOM 3047 N N . PRO A 1 391 ? 19.922 -5.504 5.734 1 32.25 391 PRO A N 1
ATOM 3048 C CA . PRO A 1 391 ? 19.938 -4.352 4.828 1 32.25 391 PRO A CA 1
ATOM 3049 C C . PRO A 1 391 ? 21.312 -3.699 4.734 1 32.25 391 PRO A C 1
ATOM 3051 O O . PRO A 1 391 ? 21.891 -3.316 5.754 1 32.25 391 PRO A O 1
ATOM 3054 N N . GLN A 1 392 ? 22.281 -4.207 4 1 26.33 392 GLN A N 1
ATOM 3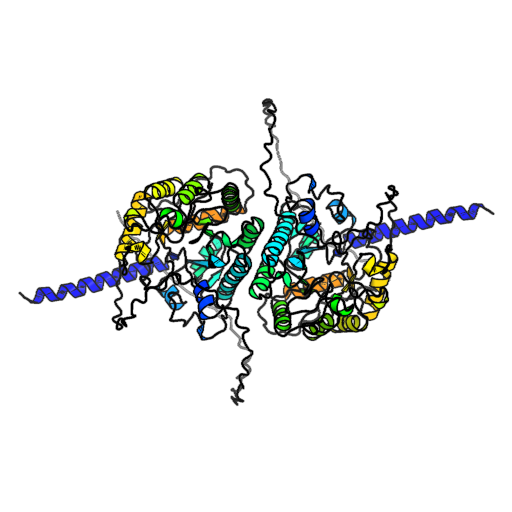055 C CA . GLN A 1 392 ? 23.531 -3.449 3.938 1 26.33 392 GLN A CA 1
ATOM 3056 C C . GLN A 1 392 ? 23.266 -1.998 3.543 1 26.33 392 GLN A C 1
ATOM 3058 O O . GLN A 1 392 ? 22.406 -1.723 2.701 1 26.33 392 GLN A O 1
ATOM 3063 N N . ALA A 1 393 ? 23.625 -1.057 4.43 1 26.84 393 ALA A N 1
ATOM 3064 C CA . ALA A 1 393 ? 23.719 0.373 4.148 1 26.84 393 ALA A CA 1
ATOM 3065 C C . ALA A 1 393 ? 24.516 0.631 2.877 1 26.84 393 ALA A C 1
ATOM 3067 O O . ALA A 1 393 ? 25.672 0.2 2.76 1 26.84 393 ALA A O 1
ATOM 3068 N N . GLN A 1 394 ? 24 0.722 1.701 1 24.81 394 GLN A N 1
ATOM 3069 C CA . GLN A 1 394 ? 24.656 0.982 0.427 1 24.81 394 GLN A CA 1
ATOM 3070 C C . GLN A 1 394 ? 25.578 2.195 0.524 1 24.81 394 GLN A C 1
ATOM 3072 O O . GLN A 1 394 ? 25.141 3.293 0.862 1 24.81 394 GLN A O 1
ATOM 3077 N N . GLY A 1 395 ? 26.859 2.031 0.978 1 21.61 395 GLY A N 1
ATOM 3078 C CA . GLY A 1 395 ? 27.953 2.988 0.984 1 21.61 395 GLY A CA 1
ATOM 3079 C C . GLY A 1 395 ? 28.141 3.686 -0.35 1 21.61 395 GLY A C 1
ATOM 3080 O O . GLY A 1 395 ? 27.906 3.096 -1.405 1 21.61 395 GLY A O 1
ATOM 3081 N N . LEU A 1 396 ? 28.109 5.02 -0.341 1 25.19 396 LEU A N 1
ATOM 3082 C CA . LEU A 1 396 ? 28.328 6.02 -1.379 1 25.19 396 LEU A CA 1
ATOM 3083 C C . LEU A 1 396 ? 29.688 5.82 -2.037 1 25.19 396 LEU A C 1
ATOM 3085 O O . LEU A 1 396 ? 30.734 5.875 -1.367 1 25.19 396 LEU A O 1
ATOM 3089 N N . GLY A 1 397 ? 29.922 4.816 -2.875 1 19.12 397 GLY A N 1
ATOM 3090 C CA . GLY A 1 397 ? 31.141 4.656 -3.65 1 19.12 397 GLY A CA 1
ATOM 3091 C C . GLY A 1 397 ? 31.562 5.926 -4.359 1 19.12 397 GLY A C 1
ATOM 3092 O O . GLY A 1 397 ? 30.719 6.703 -4.82 1 19.12 397 GLY A O 1
ATOM 3093 N N . SER A 1 398 ? 32.719 6.531 -4.027 1 21.94 398 SER A N 1
ATOM 3094 C CA . SER A 1 398 ? 33.531 7.691 -4.43 1 21.94 398 SER A CA 1
ATOM 3095 C C . SER A 1 398 ? 33.906 7.605 -5.898 1 21.94 398 SER A C 1
ATOM 3097 O O . SER A 1 398 ? 34.75 8.391 -6.371 1 21.94 398 SER A O 1
ATOM 3099 N N . SER A 1 399 ? 33.094 7.121 -6.824 1 18.75 399 SER A N 1
ATOM 3100 C CA . SER A 1 399 ? 33.75 6.922 -8.109 1 18.75 399 SER A CA 1
ATOM 3101 C C . SER A 1 399 ? 34.281 8.242 -8.68 1 18.75 399 SER A C 1
ATOM 3103 O O . SER A 1 399 ? 33.562 9.242 -8.68 1 18.75 399 SER A O 1
ATOM 3105 N N . SER A 1 400 ? 35.594 8.469 -8.703 1 19.78 400 SER A N 1
ATOM 3106 C CA . SER A 1 400 ? 36.5 9.461 -9.273 1 19.78 400 SER A CA 1
ATOM 3107 C C . SER A 1 400 ? 36.312 9.586 -10.781 1 19.78 400 SER A C 1
ATOM 3109 O O . SER A 1 400 ? 36.656 8.68 -11.531 1 19.78 400 SER A O 1
ATOM 3111 N N . ARG A 1 401 ? 35.156 9.969 -11.172 1 19.16 401 ARG A N 1
ATOM 3112 C CA . ARG A 1 401 ? 34.969 10.055 -12.617 1 19.16 401 ARG A CA 1
ATOM 3113 C C . ARG A 1 401 ? 35.969 11 -13.258 1 19.16 401 ARG A C 1
ATOM 3115 O O . ARG A 1 401 ? 36.156 12.125 -12.797 1 19.16 401 ARG A O 1
ATOM 3122 N N . GLN A 1 402 ? 36.875 10.461 -13.953 1 18.06 402 GLN A N 1
ATOM 3123 C CA . GLN A 1 402 ? 37.906 10.969 -14.875 1 18.06 402 GLN A CA 1
ATOM 3124 C C . GLN A 1 402 ? 37.281 11.906 -15.914 1 18.06 402 GLN A C 1
ATOM 3126 O O . GLN A 1 402 ? 36.062 11.828 -16.172 1 18.06 402 GLN A O 1
ATOM 3131 N N . THR A 1 403 ? 38.031 12.898 -16.484 1 19.75 403 THR A N 1
ATOM 3132 C CA . THR A 1 403 ? 38.125 14.18 -17.172 1 19.75 403 THR A CA 1
ATOM 3133 C C . THR A 1 403 ? 37.75 14.031 -18.641 1 19.75 403 THR A C 1
ATOM 3135 O O . THR A 1 403 ? 37.688 15.016 -19.375 1 19.75 403 THR A O 1
ATOM 3138 N N . HIS A 1 404 ? 37.125 12.852 -19.078 1 17.34 404 HIS A N 1
ATOM 3139 C CA . HIS A 1 404 ? 37.469 12.781 -20.484 1 17.34 404 HIS A CA 1
ATOM 3140 C C . HIS A 1 404 ? 36.875 13.945 -21.266 1 17.34 404 HIS A C 1
ATOM 3142 O O . HIS A 1 404 ? 35.844 14.484 -20.875 1 17.34 404 HIS A O 1
ATOM 3148 N N . SER A 1 405 ? 37.625 14.547 -22.203 1 18.56 405 SER A N 1
ATOM 3149 C CA . SER A 1 405 ? 37.875 15.648 -23.141 1 18.56 405 SER A CA 1
ATOM 3150 C C . SER A 1 405 ? 36.844 15.648 -24.281 1 18.56 405 SER A C 1
ATOM 3152 O O . SER A 1 405 ? 36.875 16.516 -25.156 1 18.56 405 SER A O 1
ATOM 3154 N N . GLY A 1 406 ? 35.812 14.711 -24.234 1 17.28 406 GLY A N 1
ATOM 3155 C CA . GLY A 1 406 ? 35.5 14.5 -25.625 1 17.28 406 GLY A CA 1
ATOM 3156 C C . GLY A 1 406 ? 34.875 15.711 -26.297 1 17.28 406 GLY A C 1
ATOM 3157 O O . GLY A 1 406 ? 34 16.375 -25.703 1 17.28 406 GLY A O 1
ATOM 3158 N N . PRO A 1 407 ? 35.5 16.438 -27.188 1 18.53 407 PRO A N 1
ATOM 3159 C CA . PRO A 1 407 ? 35.25 17.688 -27.922 1 18.53 407 PRO A CA 1
ATOM 3160 C C . PRO A 1 407 ? 34 17.609 -28.812 1 18.53 407 PRO A C 1
ATOM 3162 O O . PRO A 1 407 ? 33.656 18.578 -29.484 1 18.53 407 PRO A O 1
ATOM 3165 N N . LEU A 1 408 ? 32.906 16.984 -28.391 1 16.62 408 LEU A N 1
ATOM 3166 C CA . LEU A 1 408 ? 32.031 16.656 -29.516 1 16.62 408 LEU A CA 1
ATOM 3167 C C . LEU A 1 408 ? 31.734 17.906 -30.344 1 16.62 408 LEU A C 1
ATOM 3169 O O . LEU A 1 408 ? 31.703 19.016 -29.812 1 16.62 408 LEU A O 1
ATOM 3173 N N . ILE A 1 409 ? 31.359 17.547 -31.625 1 16.14 409 ILE A N 1
ATOM 3174 C CA . ILE A 1 409 ? 31.203 17.969 -33 1 16.14 409 ILE A CA 1
ATOM 3175 C C . ILE A 1 409 ? 30.016 18.906 -33.125 1 16.14 409 ILE A C 1
ATOM 3177 O O . ILE A 1 409 ? 29 18.734 -32.469 1 16.14 409 ILE A O 1
ATOM 3181 N N . LYS A 1 410 ? 30.219 19.922 -33.938 1 16.42 410 LYS A N 1
ATOM 3182 C CA . LYS A 1 410 ? 29.719 21.172 -34.5 1 16.42 410 LYS A CA 1
ATOM 3183 C C . LYS A 1 410 ? 28.375 20.969 -35.188 1 16.42 410 LYS A C 1
ATOM 3185 O O . LYS A 1 410 ? 28.266 20.188 -36.125 1 16.42 410 LYS A O 1
ATOM 3190 N N . ALA A 1 411 ? 27.25 20.844 -34.375 1 16.28 411 ALA A N 1
ATOM 3191 C CA . ALA A 1 411 ? 25.875 20.734 -34.844 1 16.28 411 ALA A CA 1
ATOM 3192 C C . ALA A 1 411 ? 25.609 21.688 -36 1 16.28 411 ALA A C 1
ATOM 3194 O O . ALA A 1 411 ? 25.891 22.891 -35.906 1 16.28 411 ALA A O 1
ATOM 3195 N N . ALA A 1 412 ? 25.422 20.969 -37.156 1 16.06 412 ALA A N 1
ATOM 3196 C CA . ALA A 1 412 ? 25.141 21.391 -38.531 1 16.06 412 ALA A CA 1
ATOM 3197 C C . ALA A 1 412 ? 23.984 22.391 -38.562 1 16.06 412 ALA A C 1
ATOM 3199 O O . ALA A 1 412 ? 23.125 22.391 -37.688 1 16.06 412 ALA A O 1
ATOM 3200 N N . THR A 1 413 ? 24 23.203 -39.656 1 16.42 413 THR A N 1
ATOM 3201 C CA . THR A 1 413 ? 23.516 24.453 -40.25 1 16.42 413 THR A CA 1
ATOM 3202 C C . THR A 1 413 ? 22.016 24.391 -40.5 1 16.42 413 THR A C 1
ATOM 3204 O O . THR A 1 413 ? 21.453 23.312 -40.625 1 16.42 413 THR A O 1
ATOM 3207 N N . LEU A 1 414 ? 21.359 25.5 -40.719 1 17.08 414 LEU A N 1
ATOM 3208 C CA . LEU A 1 414 ? 20.172 26.359 -40.781 1 17.08 414 LEU A CA 1
ATOM 3209 C C . LEU A 1 414 ? 19.281 26 -41.938 1 17.08 414 LEU A C 1
ATOM 3211 O O . LEU A 1 414 ? 19.672 26.188 -43.094 1 17.08 414 LEU A O 1
ATOM 3215 N N . LEU A 1 415 ? 18.641 24.719 -41.875 1 16.38 415 LEU A N 1
ATOM 3216 C CA . LEU A 1 415 ? 17.859 24.359 -43.031 1 16.38 415 LEU A CA 1
ATOM 3217 C C . LEU A 1 415 ? 16.844 25.438 -43.375 1 16.38 415 LEU A C 1
ATOM 3219 O O . LEU A 1 415 ? 16.031 25.828 -42.531 1 16.38 415 LEU A O 1
ATOM 3223 N N . SER A 1 416 ? 17.031 26.094 -44.562 1 16.16 416 SER A N 1
ATOM 3224 C CA . SER A 1 416 ? 16.375 27.203 -45.25 1 16.16 416 SER A CA 1
ATOM 3225 C C . SER A 1 416 ? 14.938 26.859 -45.625 1 16.16 416 SER A C 1
ATOM 3227 O O . SER A 1 416 ? 14.57 25.688 -45.656 1 16.16 416 SER A O 1
ATOM 3229 N N . HIS A 1 417 ? 14.172 27.734 -46.188 1 17.03 417 HIS A N 1
ATOM 3230 C CA . HIS A 1 417 ? 12.898 28.422 -46.344 1 17.03 417 HIS A CA 1
ATOM 3231 C C . HIS A 1 417 ? 12 27.672 -47.344 1 17.03 417 HIS A C 1
ATOM 3233 O O . HIS A 1 417 ? 10.844 27.375 -47.031 1 17.03 417 HIS A O 1
ATOM 3239 N N . GLU A 1 418 ? 12.039 27.797 -48.75 1 16.27 418 GLU A N 1
ATOM 3240 C CA . GLU A 1 418 ? 11.078 28.547 -49.531 1 16.27 418 GLU A CA 1
ATOM 3241 C C . GLU A 1 418 ? 10.102 27.609 -50.25 1 16.27 418 GLU A C 1
ATOM 3243 O O . GLU A 1 418 ? 8.906 27.906 -50.344 1 16.27 418 GLU A O 1
ATOM 3248 N N . GLY A 1 419 ? 10.414 26.484 -50.938 1 16.33 419 GLY A N 1
ATOM 3249 C CA . GLY A 1 419 ? 9.992 26.594 -52.344 1 16.33 419 GLY A CA 1
ATOM 3250 C C . GLY A 1 419 ? 8.516 26.328 -52.531 1 16.33 419 GLY A C 1
ATOM 3251 O O . GLY A 1 419 ? 7.863 25.719 -51.656 1 16.33 419 GLY A O 1
ATOM 3252 N N . VAL A 1 420 ? 7.797 26.75 -53.75 1 17.69 420 VAL A N 1
ATOM 3253 C CA . VAL A 1 420 ? 6.652 27.25 -54.531 1 17.69 420 VAL A CA 1
ATOM 3254 C C . VAL A 1 420 ? 5.852 26.078 -55.062 1 17.69 420 VAL A C 1
ATOM 3256 O O . VAL A 1 420 ? 6.309 25.391 -56 1 17.69 420 VAL A O 1
ATOM 3259 N N . CYS A 1 421 ? 5.348 25.109 -54.281 1 16.33 421 CYS A N 1
ATOM 3260 C CA . CYS A 1 421 ? 4.766 24 -55.031 1 16.33 421 CYS A CA 1
ATOM 3261 C C . CYS A 1 421 ? 3.564 24.469 -55.844 1 16.33 421 CYS A C 1
ATOM 3263 O O . CYS A 1 421 ? 2.574 24.938 -55.281 1 16.33 421 CYS A O 1
ATOM 3265 N N . SER A 1 422 ? 3.674 24.625 -57.156 1 16.11 422 SER A N 1
ATOM 3266 C CA . SER A 1 422 ? 2.771 25.062 -58.219 1 16.11 422 SER A CA 1
ATOM 3267 C C . SER A 1 422 ? 1.649 24.062 -58.438 1 16.11 422 SER A C 1
ATOM 3269 O O . SER A 1 422 ? 1.777 22.891 -58.062 1 16.11 422 SER A O 1
ATOM 3271 N N . GLN A 1 423 ? 0.501 24.406 -59.188 1 16.59 423 GLN A N 1
ATOM 3272 C CA . GLN A 1 423 ? -0.912 24.266 -59.5 1 16.59 423 GLN A CA 1
ATOM 3273 C C . GLN A 1 423 ? -1.123 23.156 -60.531 1 16.59 423 GLN A C 1
ATOM 3275 O O . GLN A 1 423 ? -2.25 22.703 -60.75 1 16.59 423 GLN A O 1
ATOM 3280 N N . HIS A 1 424 ? -0.263 22.391 -61.125 1 15.81 424 HIS A N 1
ATOM 3281 C CA . HIS A 1 424 ? -0.721 22.297 -62.531 1 15.81 424 HIS A CA 1
ATOM 3282 C C . HIS A 1 424 ? -1.978 21.438 -62.625 1 15.81 424 HIS A C 1
ATOM 3284 O O . HIS A 1 424 ? -2.252 20.609 -61.75 1 15.81 424 HIS A O 1
ATOM 3290 N N . PRO A 1 425 ? -2.434 21.062 -64 1 16.95 425 PRO A N 1
ATOM 3291 C CA . PRO A 1 425 ? -3.607 21.109 -64.875 1 16.95 425 PRO A CA 1
ATOM 3292 C C . PRO A 1 425 ? -4.344 19.781 -64.938 1 16.95 425 PRO A C 1
ATOM 3294 O O . PRO A 1 425 ? -5.566 19.734 -64.812 1 16.95 425 PRO A O 1
ATOM 3297 N N . SER A 1 426 ? -3.877 18.594 -65.688 1 15.23 426 SER A N 1
ATOM 3298 C CA . SER A 1 426 ? -4.484 18.266 -66.938 1 15.23 426 SER A CA 1
ATOM 3299 C C . SER A 1 426 ? -5.594 17.234 -66.812 1 15.23 426 SER A C 1
ATOM 3301 O O . SER A 1 426 ? -5.703 16.594 -65.75 1 15.23 426 SER A O 1
ATOM 3303 N N . PRO A 1 427 ? -5.785 16.094 -67.812 1 16.58 427 PRO A N 1
ATOM 3304 C CA . PRO A 1 427 ? -6.762 15.773 -68.875 1 16.58 427 PRO A CA 1
ATOM 3305 C C . PRO A 1 427 ? -7.578 14.523 -68.562 1 16.58 427 PRO A C 1
ATOM 3307 O O . PRO A 1 427 ? -8.812 14.562 -68.625 1 16.58 427 PRO A O 1
ATOM 3310 N N . GLY A 1 428 ? -7.203 13.148 -69 1 15.45 428 GLY A N 1
ATOM 3311 C CA . GLY A 1 428 ? -7.777 12.414 -70.125 1 15.45 428 GLY A CA 1
ATOM 3312 C C . GLY A 1 428 ? -8.75 11.336 -69.688 1 15.45 428 GLY A C 1
ATOM 3313 O O . GLY A 1 428 ? -8.945 11.117 -68.5 1 15.45 428 GLY A O 1
ATOM 3314 N N . GLY A 1 429 ? -8.625 9.859 -70.125 1 15.96 429 GLY A N 1
ATOM 3315 C CA . GLY A 1 429 ? -9.312 9.023 -71.062 1 15.96 429 GLY A CA 1
ATOM 3316 C C . GLY A 1 429 ? -10.219 7.988 -70.438 1 15.96 429 GLY A C 1
ATOM 3317 O O . GLY A 1 429 ? -10.305 7.898 -69.188 1 15.96 429 GLY A O 1
ATOM 3318 N N . GLY A 1 430 ? -10.055 6.504 -70.625 1 16.08 430 GLY A N 1
ATOM 3319 C CA . GLY A 1 430 ? -10.719 5.539 -71.5 1 16.08 430 GLY A CA 1
ATOM 3320 C C . GLY A 1 430 ? -11.594 4.566 -70.75 1 16.08 430 GLY A C 1
ATOM 3321 O O . GLY A 1 430 ? -11.578 4.543 -69.5 1 16.08 430 GLY A O 1
ATOM 3322 N N . LEU A 1 431 ? -11.75 3.014 -71.062 1 16.62 431 LEU A N 1
ATOM 3323 C CA . LEU A 1 431 ? -12.641 2.117 -71.812 1 16.62 431 LEU A CA 1
ATOM 3324 C C . LEU A 1 431 ? -13.25 1.08 -70.875 1 16.62 431 LEU A C 1
ATOM 3326 O O . LEU A 1 431 ? -14.469 0.881 -70.875 1 16.62 431 LEU A O 1
ATOM 3330 N N . LEU A 1 432 ? -12.641 -0.245 -70.438 1 16.45 432 LEU A N 1
ATOM 3331 C CA . LEU A 1 432 ? -13.07 -1.505 -71.062 1 16.45 432 LEU A CA 1
ATOM 3332 C C . LEU A 1 432 ? -14.156 -2.164 -70.188 1 16.45 432 LEU A C 1
ATOM 3334 O O . LEU A 1 432 ? -14.258 -1.907 -69 1 16.45 432 LEU A O 1
ATOM 3338 N N . ASP A 1 433 ? -14.953 -3.457 -70.688 1 17.42 433 ASP A N 1
ATOM 3339 C CA . ASP A 1 433 ? -16.078 -4.266 -71.188 1 17.42 433 ASP A CA 1
ATOM 3340 C C . ASP A 1 433 ? -16.281 -5.488 -70.25 1 17.42 433 ASP A C 1
ATOM 3342 O O . ASP A 1 433 ? -17.297 -6.176 -70.375 1 17.42 433 ASP A O 1
ATOM 3346 N N . ILE A 1 434 ? -15.523 -6.102 -69.312 1 17.61 434 ILE A N 1
ATOM 3347 C CA . ILE A 1 434 ? -15.508 -7.555 -69.438 1 17.61 434 ILE A CA 1
ATOM 3348 C C . ILE A 1 434 ? -16.812 -8.125 -68.875 1 17.61 434 ILE A C 1
ATOM 3350 O O . ILE A 1 434 ? -17.297 -7.688 -67.875 1 17.61 434 ILE A O 1
ATOM 3354 N N . HIS A 1 435 ? -17.688 -9.289 -69.5 1 18.45 435 HIS A N 1
ATOM 3355 C CA . HIS A 1 435 ? -18.812 -10.125 -69.938 1 18.45 435 HIS A CA 1
ATOM 3356 C C . HIS A 1 435 ? -19.078 -11.234 -68.938 1 18.45 435 HIS A C 1
ATOM 3358 O O . HIS A 1 435 ? -20.172 -11.797 -68.875 1 18.45 435 HIS A O 1
ATOM 3364 N N . GLY A 1 436 ? -18.234 -12.031 -68.25 1 18.66 436 GLY A N 1
ATOM 3365 C CA . GLY A 1 436 ? -18.406 -13.477 -68.312 1 18.66 436 GLY A CA 1
ATOM 3366 C C . GLY A 1 436 ? -19.672 -13.938 -67.562 1 18.66 436 GLY A C 1
ATOM 3367 O O . GLY A 1 436 ? -20.172 -13.281 -66.688 1 18.66 436 GLY A O 1
ATOM 3368 N N . GLN A 1 437 ? -20.5 -15.195 -68 1 18.38 437 GLN A N 1
ATOM 3369 C CA . GLN A 1 437 ? -21.547 -16.156 -68.312 1 18.38 437 GLN A CA 1
ATOM 3370 C C . GLN A 1 437 ? -21.797 -17.109 -67.188 1 18.38 437 GLN A C 1
ATOM 3372 O O . GLN A 1 437 ? -22.828 -17.781 -67.125 1 18.38 437 GLN A O 1
ATOM 3377 N N . VAL A 1 438 ? -20.969 -17.562 -66.25 1 19.28 438 VAL A N 1
ATOM 3378 C CA . VAL A 1 438 ? -21.078 -18.969 -65.875 1 19.28 438 VAL A CA 1
ATOM 3379 C C . VAL A 1 438 ? -22.484 -19.234 -65.312 1 19.28 438 VAL A C 1
ATOM 3381 O O . VAL A 1 438 ? -23.031 -18.406 -64.625 1 19.28 438 VAL A O 1
ATOM 3384 N N . LEU A 1 439 ? -23.125 -20.516 -65.625 1 20.77 439 LEU A N 1
ATOM 3385 C CA . LEU A 1 439 ? -24.016 -21.672 -65.562 1 20.77 439 LEU A CA 1
ATOM 3386 C C . LEU A 1 439 ? -24.281 -22.125 -64.125 1 20.77 439 LEU A C 1
ATOM 3388 O O . LEU A 1 439 ? -23.344 -22.219 -63.344 1 20.77 439 LEU A O 1
ATOM 3392 N N . MET B 1 1 ? -31.719 62 28.859 1 29.56 1 MET B N 1
ATOM 3393 C CA . MET B 1 1 ? -30.531 61.812 28.062 1 29.56 1 MET B CA 1
ATOM 3394 C C . MET B 1 1 ? -30.156 60.312 27.984 1 29.56 1 MET B C 1
ATOM 3396 O O . MET B 1 1 ? -29.109 59.969 27.453 1 29.56 1 MET B O 1
ATOM 3400 N N . TRP B 1 2 ? -30.891 59.438 28.688 1 38.69 2 TRP B N 1
ATOM 3401 C CA . TRP B 1 2 ? -30.531 58.031 28.922 1 38.69 2 TRP B CA 1
ATOM 3402 C C . TRP B 1 2 ? -30.875 57.156 27.703 1 38.69 2 TRP B C 1
ATOM 3404 O O . TRP B 1 2 ? -30.781 55.938 27.75 1 38.69 2 TRP B O 1
ATOM 3414 N N . ILE B 1 3 ? -31.609 57.625 26.719 1 42.81 3 ILE B N 1
ATOM 3415 C CA . ILE B 1 3 ? -32.125 56.812 25.625 1 42.81 3 ILE B CA 1
ATOM 3416 C C . ILE B 1 3 ? -30.984 56.438 24.672 1 42.81 3 ILE B C 1
ATOM 3418 O O . ILE B 1 3 ? -31.172 55.625 23.766 1 42.81 3 ILE B O 1
ATOM 3422 N N . ARG B 1 4 ? -29.875 57.125 24.656 1 44.31 4 ARG B N 1
ATOM 3423 C CA . ARG B 1 4 ? -28.891 56.938 23.594 1 44.31 4 ARG B CA 1
ATOM 3424 C C . ARG B 1 4 ? -28.125 55.625 23.781 1 44.31 4 ARG B C 1
ATOM 3426 O O . ARG B 1 4 ? -27.344 55.219 22.906 1 44.31 4 ARG B O 1
ATOM 3433 N N . TRP B 1 5 ? -28.234 55 24.984 1 42.16 5 TRP B N 1
ATOM 3434 C CA . TRP B 1 5 ? -27.297 53.906 25.188 1 42.16 5 TRP B CA 1
ATOM 3435 C C . TRP B 1 5 ? -27.797 52.625 24.547 1 42.16 5 TRP B C 1
ATOM 3437 O O . TRP B 1 5 ? -27.109 51.625 24.531 1 42.16 5 TRP B O 1
ATOM 3447 N N . TRP B 1 6 ? -29.172 52.594 24.141 1 42.16 6 TRP B N 1
ATOM 3448 C CA . TRP B 1 6 ? -29.656 51.281 23.719 1 42.16 6 TRP B CA 1
ATOM 3449 C C . TRP B 1 6 ? -29.281 51 22.266 1 42.16 6 TRP B C 1
ATOM 3451 O O . TRP B 1 6 ? -29.578 49.938 21.75 1 42.16 6 TRP B O 1
ATOM 3461 N N . LEU B 1 7 ? -28.875 52.031 21.453 1 41.69 7 LEU B N 1
ATOM 3462 C CA . LEU B 1 7 ? -28.703 51.781 20.016 1 41.69 7 LEU B CA 1
ATOM 3463 C C . LEU B 1 7 ? -27.375 51.094 19.734 1 41.69 7 LEU B C 1
ATOM 3465 O O . LEU B 1 7 ? -27.109 50.656 18.609 1 41.69 7 LEU B O 1
ATOM 3469 N N . TRP B 1 8 ? -26.531 50.938 20.766 1 40.28 8 TRP B N 1
ATOM 3470 C CA . TRP B 1 8 ? -25.203 50.438 20.453 1 40.28 8 TRP B CA 1
ATOM 3471 C C . TRP B 1 8 ? -25.25 48.906 20.25 1 40.28 8 TRP B C 1
ATOM 3473 O O . TRP B 1 8 ? -24.438 48.375 19.5 1 40.28 8 TRP B O 1
ATOM 3483 N N . PRO B 1 9 ? -26.203 48.219 20.984 1 44.03 9 PRO B N 1
ATOM 3484 C CA . PRO B 1 9 ? -26.125 46.781 20.781 1 44.03 9 PRO B CA 1
ATOM 3485 C C . PRO B 1 9 ? -26.656 46.344 19.422 1 44.03 9 PRO B C 1
ATOM 3487 O O . PRO B 1 9 ? -26.25 45.312 18.891 1 44.03 9 PRO B O 1
ATOM 3490 N N . LEU B 1 10 ? -27.578 47.156 18.859 1 41.75 10 LEU B N 1
ATOM 3491 C CA . LEU B 1 10 ? -28.156 46.688 17.594 1 41.75 10 LEU B CA 1
ATOM 3492 C C . LEU B 1 10 ? -27.156 46.844 16.453 1 41.75 10 LEU B C 1
ATOM 3494 O O . LEU B 1 10 ? -27.156 46.031 15.531 1 41.75 10 LEU B O 1
ATOM 3498 N N . VAL B 1 11 ? -26.312 47.844 16.484 1 41.12 11 VAL B N 1
ATOM 3499 C CA . VAL B 1 11 ? -25.359 48.031 15.398 1 41.12 11 VAL B CA 1
ATOM 3500 C C . VAL B 1 11 ? -24.266 46.969 15.461 1 41.12 11 VAL B C 1
ATOM 3502 O O . VAL B 1 11 ? -23.812 46.5 14.422 1 41.12 11 VAL B O 1
ATOM 3505 N N . ALA B 1 12 ? -23.938 46.531 16.641 1 41.97 12 ALA B N 1
ATOM 3506 C CA . ALA B 1 12 ? -22.875 45.531 16.766 1 41.97 12 ALA B CA 1
ATOM 3507 C C . ALA B 1 12 ? -23.328 44.188 16.266 1 41.97 12 ALA B C 1
ATOM 3509 O O . ALA B 1 12 ? -22.562 43.438 15.633 1 41.97 12 ALA B O 1
ATOM 3510 N N . ILE B 1 13 ? -24.609 43.844 16.469 1 43 13 ILE B N 1
ATOM 3511 C CA . ILE B 1 13 ? -25.141 42.562 16.016 1 43 13 ILE B CA 1
ATOM 3512 C C . ILE B 1 13 ? -25.234 42.562 14.492 1 43 13 ILE B C 1
ATOM 3514 O O . ILE B 1 13 ? -24.875 41.594 13.836 1 43 13 ILE B O 1
ATOM 3518 N N . CYS B 1 14 ? -25.641 43.719 13.938 1 43.06 14 CYS B N 1
ATOM 3519 C CA . CYS B 1 14 ? -25.797 43.812 12.492 1 43.06 14 CYS B CA 1
ATOM 3520 C C . CYS B 1 14 ? -24.453 43.688 11.789 1 43.06 14 CYS B C 1
ATOM 3522 O O . CYS B 1 14 ? -24.359 43.125 10.703 1 43.06 14 CYS B O 1
ATOM 3524 N N . SER B 1 15 ? -23.422 44.188 12.406 1 43.88 15 SER B N 1
ATOM 3525 C CA . SER B 1 15 ? -22.109 44.156 11.766 1 43.88 15 SER B CA 1
ATOM 3526 C C . SER B 1 15 ? -21.516 42.75 11.797 1 43.88 15 SER B C 1
ATOM 3528 O O . SER B 1 15 ? -20.953 42.281 10.805 1 43.88 15 SER B O 1
ATOM 3530 N N . ALA B 1 16 ? -21.812 42.125 12.945 1 49.25 16 ALA B N 1
ATOM 3531 C CA . ALA B 1 16 ? -21.312 40.75 13.031 1 49.25 16 ALA B CA 1
ATOM 3532 C C . ALA B 1 16 ? -22 39.844 12.008 1 49.25 16 ALA B C 1
ATOM 3534 O O . ALA B 1 16 ? -21.344 39.031 11.367 1 49.25 16 ALA B O 1
ATOM 3535 N N . ASP B 1 17 ? -23.312 40.125 11.844 1 51.47 17 ASP B N 1
ATOM 3536 C CA . ASP B 1 17 ? -24.094 39.344 10.898 1 51.47 17 ASP B CA 1
ATOM 3537 C C . ASP B 1 17 ? -23.672 39.625 9.461 1 51.47 17 ASP B C 1
ATOM 3539 O O . ASP B 1 17 ? -23.594 38.719 8.633 1 51.47 17 ASP B O 1
ATOM 3543 N N . GLN B 1 18 ? -23.406 40.906 9.164 1 50.03 18 GLN B N 1
ATOM 3544 C CA . GLN B 1 18 ? -22.984 41.25 7.809 1 50.03 18 GLN B CA 1
ATOM 3545 C C . GLN B 1 18 ? -21.625 40.656 7.473 1 50.03 18 GLN B C 1
ATOM 3547 O O . GLN B 1 18 ? -21.422 40.188 6.355 1 50.03 18 GLN B O 1
ATOM 3552 N N . PHE B 1 19 ? -20.812 40.656 8.406 1 52.25 19 PHE B N 1
ATOM 3553 C CA . PHE B 1 19 ? -19.5 40.094 8.18 1 52.25 19 PHE B CA 1
ATOM 3554 C C . PHE B 1 19 ? -19.594 38.562 8.031 1 52.25 19 PHE B C 1
ATOM 3556 O O . PHE B 1 19 ? -18.875 37.969 7.219 1 52.25 19 PHE B O 1
ATOM 3563 N N . ARG B 1 20 ? -20.594 38.094 8.695 1 57.75 20 ARG B N 1
ATOM 3564 C CA . ARG B 1 20 ? -20.812 36.656 8.562 1 57.75 20 ARG B CA 1
ATOM 3565 C C . ARG B 1 20 ? -21.281 36.312 7.152 1 57.75 20 ARG B C 1
ATOM 3567 O O . ARG B 1 20 ? -20.797 35.344 6.555 1 57.75 20 ARG B O 1
ATOM 3574 N N . ASP B 1 21 ? -22.234 37.031 6.75 1 60.09 21 ASP B N 1
ATOM 3575 C CA . ASP B 1 21 ? -22.781 36.781 5.422 1 60.09 21 ASP B CA 1
ATOM 3576 C C . ASP B 1 21 ? -21.719 36.969 4.348 1 60.09 21 ASP B C 1
ATOM 3578 O O . ASP B 1 21 ? -21.641 36.188 3.396 1 60.09 21 ASP B O 1
ATOM 3582 N N . GLU B 1 22 ? -20.922 37.969 4.527 1 57.25 22 GLU B N 1
ATOM 3583 C CA . GLU B 1 22 ? -19.859 38.188 3.559 1 57.25 22 GLU B CA 1
ATOM 3584 C C . GLU B 1 22 ? -18.797 37.094 3.621 1 57.25 22 GLU B C 1
ATOM 3586 O O . GLU B 1 22 ? -18.312 36.625 2.584 1 57.25 22 GLU B O 1
ATOM 3591 N N . ALA B 1 23 ? -18.5 36.688 4.832 1 55.5 23 ALA B N 1
ATOM 3592 C CA . ALA B 1 23 ? -17.547 35.594 5 1 55.5 23 ALA B CA 1
ATOM 3593 C C . ALA B 1 23 ? -18.062 34.312 4.367 1 55.5 23 ALA B C 1
ATOM 3595 O O . ALA B 1 23 ? -17.328 33.594 3.691 1 55.5 23 ALA B O 1
ATOM 3596 N N . GLU B 1 24 ? -19.312 34.125 4.574 1 62.56 24 GLU B N 1
ATOM 3597 C CA . GLU B 1 24 ? -19.938 32.938 3.998 1 62.56 24 GLU B CA 1
ATOM 3598 C C . GLU B 1 24 ? -19.906 32.969 2.473 1 62.56 24 GLU B C 1
ATOM 3600 O O . GLU B 1 24 ? -19.672 31.953 1.819 1 62.56 24 GLU B O 1
ATOM 3605 N N . ARG B 1 25 ? -20.156 34.094 1.988 1 60.47 25 ARG B N 1
ATOM 3606 C CA . ARG B 1 25 ? -20.141 34.281 0.54 1 60.47 25 ARG B CA 1
ATOM 3607 C C . ARG B 1 25 ? -18.75 34 -0.02 1 60.47 25 ARG B C 1
ATOM 3609 O O . ARG B 1 25 ? -18.594 33.344 -1.042 1 60.47 25 ARG B O 1
ATOM 3616 N N . ILE B 1 26 ? -17.766 34.469 0.664 1 56.16 26 ILE B N 1
ATOM 3617 C CA . ILE B 1 26 ? -16.391 34.312 0.223 1 56.16 26 ILE B CA 1
ATOM 3618 C C . ILE B 1 26 ? -15.984 32.844 0.345 1 56.16 26 ILE B C 1
ATOM 3620 O O . ILE B 1 26 ? -15.375 32.281 -0.569 1 56.16 26 ILE B O 1
ATOM 3624 N N . MET B 1 27 ? -16.453 32.281 1.396 1 60 27 MET B N 1
ATOM 3625 C CA . MET B 1 27 ? -16.047 30.891 1.644 1 60 27 MET B CA 1
ATOM 3626 C C . MET B 1 27 ? -16.75 29.938 0.685 1 60 27 MET B C 1
ATOM 3628 O O . MET B 1 27 ? -16.188 28.891 0.321 1 60 27 MET B O 1
ATOM 3632 N N . ARG B 1 28 ? -17.953 30.359 0.32 1 61.22 28 ARG B N 1
ATOM 3633 C CA . ARG B 1 28 ? -18.672 29.547 -0.65 1 61.22 28 ARG B CA 1
ATOM 3634 C C . ARG B 1 28 ? -17.984 29.562 -2.01 1 61.22 28 ARG B C 1
ATOM 3636 O O . ARG B 1 28 ? -18.031 28.578 -2.756 1 61.22 28 ARG B O 1
ATOM 3643 N N . GLY B 1 29 ? -17.297 30.641 -2.197 1 60.44 29 GLY B N 1
ATOM 3644 C CA . GLY B 1 29 ? -16.625 30.797 -3.479 1 60.44 29 GLY B CA 1
ATOM 3645 C C . GLY B 1 29 ? -15.195 30.266 -3.471 1 60.44 29 GLY B C 1
ATOM 3646 O O . GLY B 1 29 ? -14.656 29.906 -4.52 1 60.44 29 GLY B O 1
ATOM 3647 N N . THR B 1 30 ? -14.602 30.297 -2.248 1 66.44 30 THR B N 1
ATOM 3648 C CA . THR B 1 30 ? -13.227 29.812 -2.117 1 66.44 30 THR B CA 1
ATOM 3649 C C . THR B 1 30 ? -13.102 28.875 -0.916 1 66.44 30 THR B C 1
ATOM 3651 O O . THR B 1 30 ? -12.672 29.297 0.161 1 66.44 30 THR B O 1
ATOM 3654 N N . PRO B 1 31 ? -13.445 27.688 -1.117 1 68.69 31 PRO B N 1
ATOM 3655 C CA . PRO B 1 31 ? -13.438 26.75 0.016 1 68.69 31 PRO B CA 1
ATOM 3656 C C . PRO B 1 31 ? -12.062 26.656 0.684 1 68.69 31 PRO B C 1
ATOM 3658 O O . PRO B 1 31 ? -11.039 26.875 0.038 1 68.69 31 PRO B O 1
ATOM 3661 N N . VAL B 1 32 ? -12.109 26.422 2.012 1 78.5 32 VAL B N 1
ATOM 3662 C CA . VAL B 1 32 ? -10.93 26.375 2.859 1 78.5 32 VAL B CA 1
ATOM 3663 C C . VAL B 1 32 ? -10.312 24.984 2.809 1 78.5 32 VAL B C 1
ATOM 3665 O O . VAL B 1 32 ? -11.031 23.984 2.807 1 78.5 32 VAL B O 1
ATOM 3668 N N . ILE B 1 33 ? -9 25 2.686 1 84.88 33 ILE B N 1
ATOM 3669 C CA . ILE B 1 33 ? -8.281 23.734 2.803 1 84.88 33 ILE B CA 1
ATOM 3670 C C . ILE B 1 33 ? -7.633 23.641 4.184 1 84.88 33 ILE B C 1
ATOM 3672 O O . ILE B 1 33 ? -6.891 24.531 4.59 1 84.88 33 ILE B O 1
ATOM 3676 N N . ASP B 1 34 ? -7.984 22.672 4.93 1 90.06 34 ASP B N 1
ATOM 3677 C CA . ASP B 1 34 ? -7.402 22.406 6.242 1 90.06 34 ASP B CA 1
ATOM 3678 C C . ASP B 1 34 ? -6.254 21.406 6.145 1 90.06 34 ASP B C 1
ATOM 3680 O O . ASP B 1 34 ? -6.441 20.281 5.676 1 90.06 34 ASP B O 1
ATOM 3684 N N . GLY B 1 35 ? -5.129 21.75 6.715 1 93.75 35 GLY B N 1
ATOM 3685 C CA . GLY B 1 35 ? -3.893 21.016 6.48 1 93.75 35 GLY B CA 1
ATOM 3686 C C . GLY B 1 35 ? -3.773 19.766 7.328 1 93.75 35 GLY B C 1
ATOM 3687 O O . GLY B 1 35 ? -2.936 18.906 7.055 1 93.75 35 GLY B O 1
ATOM 3688 N N . HIS B 1 36 ? -4.664 19.625 8.32 1 95.88 36 HIS B N 1
ATOM 3689 C CA . HIS B 1 36 ? -4.453 18.484 9.203 1 95.88 36 HIS B CA 1
ATOM 3690 C C . HIS B 1 36 ? -5.695 18.188 10.031 1 95.88 36 HIS B C 1
ATOM 3692 O O . HIS B 1 36 ? -6.242 19.078 10.68 1 95.88 36 HIS B O 1
ATOM 3698 N N . ASN B 1 37 ? -6.117 16.969 9.992 1 96.12 37 ASN B N 1
ATOM 3699 C CA . ASN B 1 37 ? -7.273 16.516 10.758 1 96.12 37 ASN B CA 1
ATOM 3700 C C . ASN B 1 37 ? -7.125 15.055 11.18 1 96.12 37 ASN B C 1
ATOM 3702 O O . ASN B 1 37 ? -6.863 14.188 10.344 1 96.12 37 ASN B O 1
ATOM 3706 N N . ASP B 1 38 ? -7.332 14.766 12.445 1 97.06 38 ASP B N 1
ATOM 3707 C CA . ASP B 1 38 ? -7.051 13.453 13.023 1 97.06 38 ASP B CA 1
ATOM 3708 C C . ASP B 1 38 ? -8.32 12.617 13.133 1 97.06 38 ASP B C 1
ATOM 3710 O O . ASP B 1 38 ? -8.383 11.672 13.93 1 97.06 38 ASP B O 1
ATOM 3714 N N . LEU B 1 39 ? -9.336 12.906 12.391 1 96.81 39 LEU B N 1
ATOM 3715 C CA . LEU B 1 39 ? -10.57 12.125 12.445 1 96.81 39 LEU B CA 1
ATOM 3716 C C . LEU B 1 39 ? -10.281 10.641 12.266 1 96.81 39 LEU B C 1
ATOM 3718 O O . LEU B 1 39 ? -10.844 9.805 12.977 1 96.81 39 LEU B O 1
ATOM 3722 N N . PRO B 1 40 ? -9.414 10.18 11.352 1 98.06 40 PRO B N 1
ATOM 3723 C CA . PRO B 1 40 ? -9.133 8.75 11.234 1 98.06 40 PRO B CA 1
ATOM 3724 C C . PRO B 1 40 ? -8.625 8.141 12.531 1 98.06 40 PRO B C 1
ATOM 3726 O O . PRO B 1 40 ? -8.945 6.984 12.844 1 98.06 40 PRO B O 1
ATOM 3729 N N . TRP B 1 41 ? -7.875 8.898 13.281 1 96.62 41 TRP B N 1
ATOM 3730 C CA . TRP B 1 41 ? -7.398 8.422 14.578 1 96.62 41 TRP B CA 1
ATOM 3731 C C . TRP B 1 41 ? -8.562 8.219 15.539 1 96.62 41 TRP B C 1
ATOM 3733 O O . TRP B 1 41 ? -8.609 7.227 16.266 1 96.62 41 TRP B O 1
ATOM 3743 N N . LYS B 1 42 ? -9.492 9.125 15.531 1 95.81 42 LYS B N 1
ATOM 3744 C CA . LYS B 1 42 ? -10.672 9.008 16.375 1 95.81 42 LYS B CA 1
ATOM 3745 C C . LYS B 1 42 ? -11.516 7.797 15.984 1 95.81 42 LYS B C 1
ATOM 3747 O O . LYS B 1 42 ? -12.047 7.094 16.844 1 95.81 42 LYS B O 1
ATOM 3752 N N . LEU B 1 43 ? -11.633 7.598 14.672 1 96.69 43 LEU B N 1
ATOM 3753 C CA . LEU B 1 43 ? -12.398 6.453 14.195 1 96.69 43 LEU B CA 1
ATOM 3754 C C . LEU B 1 43 ? -11.781 5.145 14.672 1 96.69 43 LEU B C 1
ATOM 3756 O O . LEU B 1 43 ? -12.508 4.203 15.023 1 96.69 43 LEU B O 1
ATOM 3760 N N . LEU B 1 44 ? -10.484 5.098 14.688 1 96.94 44 LEU B N 1
ATOM 3761 C CA . LEU B 1 44 ? -9.805 3.92 15.211 1 96.94 44 LEU B CA 1
ATOM 3762 C C . LEU B 1 44 ? -10.062 3.764 16.703 1 96.94 44 LEU B C 1
ATOM 3764 O O . LEU B 1 44 ? -10.523 2.711 17.156 1 96.94 44 LEU B O 1
ATOM 3768 N N . ASN B 1 45 ? -9.891 4.812 17.5 1 95.44 45 ASN B N 1
ATOM 3769 C CA . ASN B 1 45 ? -9.938 4.762 18.953 1 95.44 45 ASN B CA 1
ATOM 3770 C C . ASN B 1 45 ? -11.352 4.504 19.469 1 95.44 45 ASN B C 1
ATOM 3772 O O . ASN B 1 45 ? -11.547 3.777 20.438 1 95.44 45 ASN B O 1
ATOM 3776 N N . MET B 1 46 ? -12.305 5.082 18.781 1 95 46 MET B N 1
ATOM 3777 C CA . MET B 1 46 ? -13.672 5.02 19.281 1 95 46 MET B CA 1
ATOM 3778 C C . MET B 1 46 ? -14.398 3.797 18.734 1 95 46 MET B C 1
ATOM 3780 O O . MET B 1 46 ? -15.242 3.213 19.422 1 95 46 MET B O 1
ATOM 3784 N N . PHE B 1 47 ? -14 3.355 17.484 1 96 47 PHE B N 1
ATOM 3785 C CA . PHE B 1 47 ? -14.852 2.375 16.828 1 96 47 PHE B CA 1
ATOM 3786 C C . PHE B 1 47 ? -14.016 1.258 16.219 1 96 47 PHE B C 1
ATOM 3788 O O . PHE B 1 47 ? -14.547 0.383 15.531 1 96 47 PHE B O 1
ATOM 3795 N N . ASN B 1 48 ? -12.688 1.298 16.375 1 96.25 48 ASN B N 1
ATOM 3796 C CA . ASN B 1 48 ? -11.781 0.312 15.805 1 96.25 48 ASN B CA 1
ATOM 3797 C C . ASN B 1 48 ? -11.938 0.225 14.289 1 96.25 48 ASN B C 1
ATOM 3799 O O . ASN B 1 48 ? -11.922 -0.869 13.719 1 96.25 48 ASN B O 1
ATOM 3803 N N . ASN B 1 49 ? -12.234 1.371 13.734 1 96.38 49 ASN B N 1
ATOM 3804 C CA . ASN B 1 49 ? -12.352 1.548 12.289 1 96.38 49 ASN B CA 1
ATOM 3805 C C . ASN B 1 49 ? -13.531 0.764 11.727 1 96.38 49 ASN B C 1
ATOM 3807 O O . ASN B 1 49 ? -13.539 0.406 10.547 1 96.38 49 ASN B O 1
ATOM 3811 N N . GLN B 1 50 ? -14.5 0.389 12.547 1 96.12 50 GLN B N 1
ATOM 3812 C CA . GLN B 1 50 ? -15.75 -0.214 12.078 1 96.12 50 GLN B CA 1
ATOM 3813 C C . GLN B 1 50 ? -16.75 0.855 11.648 1 96.12 50 GLN B C 1
ATOM 3815 O O . GLN B 1 50 ? -17.656 1.207 12.406 1 96.12 50 GLN B O 1
ATOM 3820 N N . LEU B 1 51 ? -16.703 1.254 10.43 1 95.69 51 LEU B N 1
ATOM 3821 C CA . LEU B 1 51 ? -17.422 2.424 9.93 1 95.69 51 LEU B CA 1
ATOM 3822 C C . LEU B 1 51 ? -18.906 2.115 9.75 1 95.69 51 LEU B C 1
ATOM 3824 O O . LEU B 1 51 ? -19.719 3.029 9.656 1 95.69 51 LEU B O 1
ATOM 3828 N N . GLN B 1 52 ? -19.234 0.836 9.703 1 93.75 52 GLN B N 1
ATOM 3829 C CA . GLN B 1 52 ? -20.625 0.461 9.516 1 93.75 52 GLN B CA 1
ATOM 3830 C C . GLN B 1 52 ? -21.391 0.504 10.844 1 93.75 52 GLN B C 1
ATOM 3832 O O . GLN B 1 52 ? -22.609 0.411 10.859 1 93.75 52 GLN B O 1
ATOM 3837 N N . ASP B 1 53 ? -20.625 0.646 11.891 1 93.81 53 ASP B N 1
ATOM 3838 C CA . ASP B 1 53 ? -21.266 0.871 13.188 1 93.81 53 ASP B CA 1
ATOM 3839 C C . ASP B 1 53 ? -22.109 2.15 13.172 1 93.81 53 ASP B C 1
ATOM 3841 O O . ASP B 1 53 ? -21.609 3.213 12.789 1 93.81 53 ASP B O 1
ATOM 3845 N N . GLU B 1 54 ? -23.266 2.061 13.664 1 93.88 54 GLU B N 1
ATOM 3846 C CA . GLU B 1 54 ? -24.172 3.203 13.672 1 93.88 54 GLU B CA 1
ATOM 3847 C C . GLU B 1 54 ? -23.594 4.367 14.469 1 93.88 54 GLU B C 1
ATOM 3849 O O . GLU B 1 54 ? -23.812 5.531 14.125 1 93.88 54 GLU B O 1
ATOM 3854 N N . LYS B 1 55 ? -22.906 4.039 15.461 1 95 55 LYS B N 1
ATOM 3855 C CA . LYS B 1 55 ? -22.312 5.062 16.312 1 95 55 LYS B CA 1
ATOM 3856 C C . LYS B 1 55 ? -21.188 5.797 15.602 1 95 55 LYS B C 1
ATOM 3858 O O . LYS B 1 55 ? -20.766 6.875 16.031 1 95 55 LYS B O 1
ATOM 3863 N N . ALA B 1 56 ? -20.688 5.23 14.492 1 95.94 56 ALA B N 1
ATOM 3864 C CA . ALA B 1 56 ? -19.578 5.82 13.742 1 95.94 56 ALA B CA 1
ATOM 3865 C C . ALA B 1 56 ? -20.078 6.648 12.57 1 95.94 56 ALA B C 1
ATOM 3867 O O . ALA B 1 56 ? -19.297 7.145 11.758 1 95.94 56 ALA B O 1
ATOM 3868 N N . ASN B 1 57 ? -21.406 6.797 12.5 1 97.12 57 ASN B N 1
ATOM 3869 C CA . ASN B 1 57 ? -22.016 7.527 11.398 1 97.12 57 ASN B CA 1
ATOM 3870 C C . ASN B 1 57 ? -21.594 8.992 11.398 1 97.12 57 ASN B C 1
ATOM 3872 O O . ASN B 1 57 ? -21.938 9.742 12.312 1 97.12 57 ASN B O 1
ATOM 3876 N N . LEU B 1 58 ? -20.953 9.445 10.32 1 97.12 58 LEU B N 1
ATOM 3877 C CA . LEU B 1 58 ? -20.344 10.766 10.273 1 97.12 58 LEU B CA 1
ATOM 3878 C C . LEU B 1 58 ? -21.406 11.844 10.062 1 97.12 58 LEU B C 1
ATOM 3880 O O . LEU B 1 58 ? -21.125 13.031 10.234 1 97.12 58 LEU B O 1
ATOM 3884 N N . THR B 1 59 ? -22.562 11.445 9.719 1 95.88 59 THR B N 1
ATOM 3885 C CA . THR B 1 59 ? -23.641 12.414 9.57 1 95.88 59 THR B CA 1
ATOM 3886 C C . THR B 1 59 ? -24.188 12.828 10.93 1 95.88 59 THR B C 1
ATOM 3888 O O . THR B 1 59 ? -24.781 13.906 11.07 1 95.88 59 THR B O 1
ATOM 3891 N N . SER B 1 60 ? -23.922 11.992 11.938 1 94 60 SER B N 1
ATOM 3892 C CA . SER B 1 60 ? -24.547 12.273 13.227 1 94 60 SER B CA 1
ATOM 3893 C C . SER B 1 60 ? -23.531 12.172 14.367 1 94 60 SER B C 1
ATOM 3895 O O . SER B 1 60 ? -23.844 12.492 15.516 1 94 60 SER B O 1
ATOM 3897 N N . LEU B 1 61 ? -22.344 11.781 14.047 1 91.88 61 LEU B N 1
ATOM 3898 C CA . LEU B 1 61 ? -21.312 11.602 15.062 1 91.88 61 LEU B CA 1
ATOM 3899 C C . LEU B 1 61 ? -21.078 12.891 15.836 1 91.88 61 LEU B C 1
ATOM 3901 O O . LEU B 1 61 ? -20.672 13.906 15.266 1 91.88 61 LEU B O 1
ATOM 3905 N N . ALA B 1 62 ? -21.281 12.922 17.203 1 85.88 62 ALA B N 1
ATOM 3906 C CA . ALA B 1 62 ? -21.312 14.172 17.953 1 85.88 62 ALA B CA 1
ATOM 3907 C C . ALA B 1 62 ? -20.062 14.312 18.828 1 85.88 62 ALA B C 1
ATOM 3909 O O . ALA B 1 62 ? -19.625 15.43 19.125 1 85.88 62 ALA B O 1
ATOM 3910 N N . ASP B 1 63 ? -19.375 13.266 19.203 1 86.62 63 ASP B N 1
ATOM 3911 C CA . ASP B 1 63 ? -18.297 13.32 20.188 1 86.62 63 ASP B CA 1
ATOM 3912 C C . ASP B 1 63 ? -16.938 13.547 19.531 1 86.62 63 ASP B C 1
ATOM 3914 O O . ASP B 1 63 ? -15.906 13.203 20.094 1 86.62 63 ASP B O 1
ATOM 3918 N N . THR B 1 64 ? -16.969 14.055 18.344 1 90.44 64 THR B N 1
ATOM 3919 C CA . THR B 1 64 ? -15.75 14.414 17.625 1 90.44 64 THR B CA 1
ATOM 3920 C C . THR B 1 64 ? -15.805 15.875 17.172 1 90.44 64 THR B C 1
ATOM 3922 O O . THR B 1 64 ? -16.875 16.484 17.156 1 90.44 64 THR B O 1
ATOM 3925 N N . HIS B 1 65 ? -14.609 16.453 16.953 1 88.88 65 HIS B N 1
ATOM 3926 C CA . HIS B 1 65 ? -14.562 17.797 16.375 1 88.88 65 HIS B CA 1
ATOM 3927 C C . HIS B 1 65 ? -15.094 17.812 14.953 1 88.88 65 HIS B C 1
ATOM 3929 O O . HIS B 1 65 ? -15.555 18.844 14.469 1 88.88 65 HIS B O 1
ATOM 3935 N N . THR B 1 66 ? -15.062 16.656 14.352 1 93.25 66 THR B N 1
ATOM 3936 C CA . THR B 1 66 ? -15.344 16.594 12.922 1 93.25 66 THR B CA 1
ATOM 3937 C C . THR B 1 66 ? -16.516 15.648 12.656 1 93.25 66 THR B C 1
ATOM 3939 O O . THR B 1 66 ? -16.594 14.562 13.227 1 93.25 66 THR B O 1
ATOM 3942 N N . ASN B 1 67 ? -17.438 16.062 11.961 1 94.31 67 ASN B N 1
ATOM 3943 C CA . ASN B 1 67 ? -18.484 15.297 11.266 1 94.31 67 ASN B CA 1
ATOM 3944 C C . ASN B 1 67 ? -18.953 16.016 10.008 1 94.31 67 ASN B C 1
ATOM 3946 O O . ASN B 1 67 ? -18.453 17.094 9.672 1 94.31 67 ASN B O 1
ATOM 3950 N N . ILE B 1 68 ? -19.828 15.43 9.234 1 95.75 68 ILE B N 1
ATOM 3951 C CA . ILE B 1 68 ? -20.172 15.969 7.926 1 95.75 68 ILE B CA 1
ATOM 3952 C C . ILE B 1 68 ? -20.906 17.297 8.094 1 95.75 68 ILE B C 1
ATOM 3954 O O . ILE B 1 68 ? -20.547 18.297 7.449 1 95.75 68 ILE B O 1
ATOM 3958 N N . PRO B 1 69 ? -21.859 17.453 9.062 1 91.38 69 PRO B N 1
ATOM 3959 C CA . PRO B 1 69 ? -22.516 18.75 9.25 1 91.38 69 PRO B CA 1
ATOM 3960 C C . PRO B 1 69 ? -21.547 19.844 9.695 1 91.38 69 PRO B C 1
ATOM 3962 O O . PRO B 1 69 ? -21.641 20.984 9.234 1 91.38 69 PRO B O 1
ATOM 3965 N N . LYS B 1 70 ? -20.594 19.516 10.555 1 87.94 70 LYS B N 1
ATOM 3966 C CA . LYS B 1 70 ? -19.625 20.5 11.016 1 87.94 70 LYS B CA 1
ATOM 3967 C C . LYS B 1 70 ? -18.703 20.938 9.883 1 87.94 70 LYS B C 1
ATOM 3969 O O . LYS B 1 70 ? -18.344 22.109 9.789 1 87.94 70 LYS B O 1
ATOM 3974 N N . LEU B 1 71 ? -18.297 20.031 9.023 1 89.88 71 LEU B N 1
ATOM 3975 C CA . LEU B 1 71 ? -17.484 20.359 7.867 1 89.88 71 LEU B CA 1
ATOM 3976 C C . LEU B 1 71 ? -18.219 21.297 6.926 1 89.88 71 LEU B C 1
ATOM 3978 O O . LEU B 1 71 ? -17.641 22.266 6.43 1 89.88 71 LEU B O 1
ATOM 3982 N N . ARG B 1 72 ? -19.469 21 6.715 1 85.19 72 ARG B N 1
ATOM 3983 C CA . ARG B 1 72 ? -20.281 21.844 5.848 1 85.19 72 ARG B CA 1
ATOM 3984 C C . ARG B 1 72 ? -20.469 23.234 6.445 1 85.19 72 ARG B C 1
ATOM 3986 O O . ARG B 1 72 ? -20.344 24.234 5.742 1 85.19 72 ARG B O 1
ATOM 3993 N N . ALA B 1 73 ? -20.688 23.219 7.75 1 80.31 73 ALA B N 1
ATOM 3994 C CA . ALA B 1 73 ? -20.891 24.484 8.445 1 80.31 73 ALA B CA 1
ATOM 3995 C C . ALA B 1 73 ? -19.609 25.328 8.422 1 80.31 73 ALA B C 1
ATOM 3997 O O . ALA B 1 73 ? -19.688 26.562 8.383 1 80.31 73 ALA B O 1
ATOM 3998 N N . GLY B 1 74 ? -18.484 24.625 8.391 1 76.88 74 GLY B N 1
ATOM 3999 C CA . GLY B 1 74 ? -17.203 25.328 8.367 1 76.88 74 GLY B CA 1
ATOM 4000 C C . GLY B 1 74 ? -16.703 25.609 6.961 1 76.88 74 GLY B C 1
ATOM 4001 O O . GLY B 1 74 ? -15.633 26.188 6.781 1 76.88 74 GLY B O 1
ATOM 4002 N N . PHE B 1 75 ? -17.438 25.234 5.938 1 79 75 PHE B N 1
ATOM 4003 C CA . PHE B 1 75 ? -17.125 25.438 4.527 1 79 75 PHE B CA 1
ATOM 4004 C C . PHE B 1 75 ? -15.758 24.844 4.184 1 79 75 PHE B C 1
ATOM 4006 O O . PHE B 1 75 ? -14.961 25.469 3.482 1 79 75 PHE B O 1
ATOM 4013 N N . VAL B 1 76 ? -15.508 23.766 4.762 1 85.75 76 VAL B N 1
ATOM 4014 C CA . VAL B 1 76 ? -14.273 23.062 4.43 1 85.75 76 VAL B CA 1
ATOM 4015 C C . VAL B 1 76 ? -14.391 22.422 3.045 1 85.75 76 VAL B C 1
ATOM 4017 O O . VAL B 1 76 ? -15.273 21.594 2.805 1 85.75 76 VAL B O 1
ATOM 4020 N N . GLY B 1 77 ? -13.523 22.906 2.137 1 86.5 77 GLY B N 1
ATOM 4021 C CA . GLY B 1 77 ? -13.531 22.375 0.786 1 86.5 77 GLY B CA 1
ATOM 4022 C C . GLY B 1 77 ? -12.453 21.328 0.554 1 86.5 77 GLY B C 1
ATOM 4023 O O . GLY B 1 77 ? -12.547 20.516 -0.373 1 86.5 77 GLY B O 1
ATOM 4024 N N . GLY B 1 78 ? -11.438 21.375 1.316 1 91.12 78 GLY B N 1
ATOM 4025 C CA . GLY B 1 78 ? -10.344 20.422 1.266 1 91.12 78 GLY B CA 1
ATOM 4026 C C . GLY B 1 78 ? -9.812 20.047 2.637 1 91.12 78 GLY B C 1
ATOM 4027 O O . GLY B 1 78 ? -9.688 20.906 3.516 1 91.12 78 GLY B O 1
ATOM 4028 N N . GLN B 1 79 ? -9.547 18.812 2.816 1 95 79 GLN B N 1
ATOM 4029 C CA . GLN B 1 79 ? -9.078 18.328 4.113 1 95 79 GLN B CA 1
ATOM 4030 C C . GLN B 1 79 ? -7.988 17.281 3.955 1 95 79 GLN B C 1
ATOM 4032 O O . GLN B 1 79 ? -8.18 16.281 3.264 1 95 79 GLN B O 1
ATOM 4037 N N . PHE B 1 80 ? -6.832 17.594 4.543 1 96.69 80 PHE B N 1
ATOM 4038 C CA . PHE B 1 80 ? -5.867 16.516 4.723 1 96.69 80 PHE B CA 1
ATOM 4039 C C . PHE B 1 80 ? -6.215 15.672 5.945 1 96.69 80 PHE B C 1
ATOM 4041 O O . PHE B 1 80 ? -6.184 16.172 7.074 1 96.69 80 PHE B O 1
ATOM 4048 N N . TRP B 1 81 ? -6.609 14.469 5.672 1 98.31 81 TRP B N 1
ATOM 4049 C CA . TRP B 1 81 ? -6.828 13.508 6.746 1 98.31 81 TRP B CA 1
ATOM 4050 C C . TRP B 1 81 ? -5.516 12.852 7.172 1 98.31 81 TRP B C 1
ATOM 4052 O O . TRP B 1 81 ? -4.781 12.32 6.336 1 98.31 81 TRP B O 1
ATOM 4062 N N . SER B 1 82 ? -5.262 12.859 8.445 1 98.38 82 SER B N 1
ATOM 4063 C CA . SER B 1 82 ? -4.008 12.328 8.961 1 98.38 82 SER B CA 1
ATOM 4064 C C . SER B 1 82 ? -4.074 10.812 9.117 1 98.38 82 SER B C 1
ATOM 4066 O O . SER B 1 82 ? -4.934 10.289 9.836 1 98.38 82 SER B O 1
ATOM 4068 N N . ALA B 1 83 ? -3.248 10.117 8.398 1 98.75 83 ALA B N 1
ATOM 4069 C CA . ALA B 1 83 ? -2.965 8.711 8.695 1 98.75 83 ALA B CA 1
ATOM 4070 C C . ALA B 1 83 ? -1.851 8.586 9.727 1 98.75 83 ALA B C 1
ATOM 4072 O O . ALA B 1 83 ? -0.672 8.508 9.375 1 98.75 83 ALA B O 1
ATOM 4073 N N . TYR B 1 84 ? -2.301 8.516 10.961 1 97.81 84 TYR B N 1
ATOM 4074 C CA . TYR B 1 84 ? -1.373 8.562 12.086 1 97.81 84 TYR B CA 1
ATOM 4075 C C . TYR B 1 84 ? -1.336 7.227 12.82 1 97.81 84 TYR B C 1
ATOM 4077 O O . TYR B 1 84 ? -2.359 6.551 12.938 1 97.81 84 TYR B O 1
ATOM 4085 N N . THR B 1 85 ? -0.141 6.855 13.211 1 96.94 85 THR B N 1
ATOM 4086 C CA . THR B 1 85 ? 0.066 5.777 14.164 1 96.94 85 THR B CA 1
ATOM 4087 C C . THR B 1 85 ? 1.001 6.219 15.289 1 96.94 85 THR B C 1
ATOM 4089 O O . THR B 1 85 ? 1.896 7.039 15.07 1 96.94 85 THR B O 1
ATOM 4092 N N . PRO B 1 86 ? 0.861 5.746 16.484 1 97.06 86 PRO B N 1
ATOM 4093 C CA . PRO B 1 86 ? 1.682 6.18 17.609 1 97.06 86 PRO B CA 1
ATOM 4094 C C . PRO B 1 86 ? 3.154 5.809 17.453 1 97.06 86 PRO B C 1
ATOM 4096 O O . PRO B 1 86 ? 3.479 4.832 16.781 1 97.06 86 PRO B O 1
ATOM 4099 N N . CYS B 1 87 ? 3.967 6.535 18.156 1 96.94 87 CYS B N 1
ATOM 4100 C CA . CYS B 1 87 ? 5.41 6.348 18.109 1 96.94 87 CYS B CA 1
ATOM 4101 C C . CYS B 1 87 ? 5.793 4.957 18.594 1 96.94 87 CYS B C 1
ATOM 4103 O O . CYS B 1 87 ? 6.781 4.379 18.141 1 96.94 87 CYS B O 1
ATOM 4105 N N . ASP B 1 88 ? 5.012 4.375 19.469 1 96.38 88 ASP B N 1
ATOM 4106 C CA . ASP B 1 88 ? 5.328 3.072 20.047 1 96.38 88 ASP B CA 1
ATOM 4107 C C . ASP B 1 88 ? 5.23 1.97 19 1 96.38 88 ASP B C 1
ATOM 4109 O O . ASP B 1 88 ? 5.688 0.847 19.219 1 96.38 88 ASP B O 1
ATOM 4113 N N . THR B 1 89 ? 4.688 2.27 17.844 1 96.25 89 THR B N 1
ATOM 4114 C CA . THR B 1 89 ? 4.598 1.292 16.766 1 96.25 89 THR B CA 1
ATOM 4115 C C . THR B 1 89 ? 5.895 1.253 15.969 1 96.25 89 THR B C 1
ATOM 4117 O O . THR B 1 89 ? 6.113 0.335 15.172 1 96.25 89 THR B O 1
ATOM 4120 N N . GLN B 1 90 ? 6.754 2.232 16.156 1 95.94 90 GLN B N 1
ATOM 4121 C CA . GLN B 1 90 ? 8.016 2.277 15.422 1 95.94 90 GLN B CA 1
ATOM 4122 C C . GLN B 1 90 ? 8.812 0.992 15.617 1 95.94 90 GLN B C 1
ATOM 4124 O O . GLN B 1 90 ? 8.906 0.477 16.734 1 95.94 90 GLN B O 1
ATOM 4129 N N . ASN B 1 91 ? 9.383 0.449 14.516 1 93 91 ASN B N 1
ATOM 4130 C CA . ASN B 1 91 ? 10.156 -0.787 14.477 1 93 91 ASN B CA 1
ATOM 4131 C C . ASN B 1 91 ? 9.289 -2 14.805 1 93 91 ASN B C 1
ATOM 4133 O O . ASN B 1 91 ? 9.805 -3.059 15.164 1 93 91 ASN B O 1
ATOM 4137 N N . LYS B 1 92 ? 8.031 -1.869 14.859 1 95.31 92 LYS B N 1
ATOM 4138 C CA . LYS B 1 92 ? 7.062 -2.939 15.078 1 95.31 92 LYS B CA 1
ATOM 4139 C C . LYS B 1 92 ? 6.043 -2.998 13.938 1 95.31 92 LYS B C 1
ATOM 4141 O O . LYS B 1 92 ? 6.367 -3.422 12.828 1 95.31 92 LYS B O 1
ATOM 4146 N N . ASP B 1 93 ? 4.859 -2.576 14.148 1 95.81 93 ASP B N 1
ATOM 4147 C CA . ASP B 1 93 ? 3.809 -2.77 13.156 1 95.81 93 ASP B CA 1
ATOM 4148 C C . ASP B 1 93 ? 3.359 -1.436 12.562 1 95.81 93 ASP B C 1
ATOM 4150 O O . ASP B 1 93 ? 2.207 -1.292 12.148 1 95.81 93 ASP B O 1
ATOM 4154 N N . ALA B 1 94 ? 4.227 -0.397 12.531 1 97.94 94 ALA B N 1
ATOM 4155 C CA . ALA B 1 94 ? 3.889 0.944 12.062 1 97.94 94 ALA B CA 1
ATOM 4156 C C . ALA B 1 94 ? 3.371 0.91 10.625 1 97.94 94 ALA B C 1
ATOM 4158 O O . ALA B 1 94 ? 2.389 1.577 10.297 1 97.94 94 ALA B O 1
ATOM 4159 N N . VAL B 1 95 ? 4 0.124 9.828 1 98.62 95 VAL B N 1
ATOM 4160 C CA . VAL B 1 95 ? 3.623 0.073 8.414 1 98.62 95 VAL B CA 1
ATOM 4161 C C . VAL B 1 95 ? 2.213 -0.495 8.281 1 98.62 95 VAL B C 1
ATOM 4163 O O . VAL B 1 95 ? 1.362 0.094 7.609 1 98.62 95 VAL B O 1
ATOM 4166 N N . ARG B 1 96 ? 1.966 -1.598 8.93 1 98.19 96 ARG B N 1
ATOM 4167 C CA . ARG B 1 96 ? 0.645 -2.215 8.875 1 98.19 96 ARG B CA 1
ATOM 4168 C C . ARG B 1 96 ? -0.43 -1.25 9.367 1 98.19 96 ARG B C 1
ATOM 4170 O O . ARG B 1 96 ? -1.45 -1.061 8.695 1 98.19 96 ARG B O 1
ATOM 4177 N N . ARG B 1 97 ? -0.171 -0.629 10.461 1 98.25 97 ARG B N 1
ATOM 4178 C CA . ARG B 1 97 ? -1.147 0.266 11.07 1 98.25 97 ARG B CA 1
ATOM 4179 C C . ARG B 1 97 ? -1.39 1.491 10.195 1 98.25 97 ARG B C 1
ATOM 4181 O O . ARG B 1 97 ? -2.514 1.99 10.117 1 98.25 97 ARG B O 1
ATOM 4188 N N . THR B 1 98 ? -0.381 1.996 9.602 1 98.75 98 THR B N 1
ATOM 4189 C CA . THR B 1 98 ? -0.522 3.123 8.688 1 98.75 98 THR B CA 1
ATOM 4190 C C . THR B 1 98 ? -1.406 2.75 7.504 1 98.75 98 THR B C 1
ATOM 4192 O O . THR B 1 98 ? -2.283 3.521 7.109 1 98.75 98 THR B O 1
ATOM 4195 N N . LEU B 1 99 ? -1.184 1.555 6.953 1 98.88 99 LEU B N 1
ATOM 4196 C CA . LEU B 1 99 ? -2.018 1.086 5.852 1 98.88 99 LEU B CA 1
ATOM 4197 C C . LEU B 1 99 ? -3.48 1 6.273 1 98.88 99 LEU B C 1
ATOM 4199 O O . LEU B 1 99 ? -4.375 1.356 5.504 1 98.88 99 LEU B O 1
ATOM 4203 N N . GLU B 1 100 ? -3.699 0.552 7.445 1 98.69 100 GLU B N 1
ATOM 4204 C CA . GLU B 1 100 ? -5.059 0.465 7.969 1 98.69 100 GLU B CA 1
ATOM 4205 C C . GLU B 1 100 ? -5.695 1.848 8.078 1 98.69 100 GLU B C 1
ATOM 4207 O O . GLU B 1 100 ? -6.887 2.014 7.797 1 98.69 100 GLU B O 1
ATOM 4212 N N . GLN B 1 101 ? -4.895 2.82 8.445 1 98.75 101 GLN B N 1
ATOM 4213 C CA . GLN B 1 101 ? -5.41 4.184 8.555 1 98.75 101 GLN B CA 1
ATOM 4214 C C . GLN B 1 101 ? -5.68 4.777 7.172 1 98.75 101 GLN B C 1
ATOM 4216 O O . GLN B 1 101 ? -6.637 5.531 6.992 1 98.75 101 GLN B O 1
ATOM 4221 N N . ILE B 1 102 ? -4.863 4.496 6.227 1 98.88 102 ILE B N 1
ATOM 4222 C CA . ILE B 1 102 ? -5.133 4.93 4.859 1 98.88 102 ILE B CA 1
ATOM 4223 C C . ILE B 1 102 ? -6.406 4.258 4.344 1 98.88 102 ILE B C 1
ATOM 4225 O O . ILE B 1 102 ? -7.234 4.898 3.695 1 98.88 102 ILE B O 1
ATOM 4229 N N . ASP B 1 103 ? -6.578 3.002 4.691 1 98.75 103 ASP B N 1
ATOM 4230 C CA . ASP B 1 103 ? -7.77 2.25 4.309 1 98.75 103 ASP B CA 1
ATOM 4231 C C . ASP B 1 103 ? -9.031 2.912 4.848 1 98.75 103 ASP B C 1
ATOM 4233 O O . ASP B 1 103 ? -10.031 3.033 4.133 1 98.75 103 ASP B O 1
ATOM 4237 N N . VAL B 1 104 ? -8.984 3.334 6.082 1 98.44 104 VAL B N 1
ATOM 4238 C CA . VAL B 1 104 ? -10.172 3.922 6.688 1 98.44 104 VAL B CA 1
ATOM 4239 C C . VAL B 1 104 ? -10.516 5.23 5.984 1 98.44 104 VAL B C 1
ATOM 4241 O O . VAL B 1 104 ? -11.688 5.562 5.809 1 98.44 104 VAL B O 1
ATOM 4244 N N . ILE B 1 105 ? -9.547 5.984 5.547 1 98.69 105 ILE B N 1
ATOM 4245 C CA . ILE B 1 105 ? -9.781 7.227 4.816 1 98.69 105 ILE B CA 1
ATOM 4246 C C . ILE B 1 105 ? -10.453 6.918 3.479 1 98.69 105 ILE B C 1
ATOM 4248 O O . ILE B 1 105 ? -11.43 7.566 3.104 1 98.69 105 ILE B O 1
ATOM 4252 N N . HIS B 1 106 ? -9.953 5.898 2.807 1 98.62 106 HIS B N 1
ATOM 4253 C CA . HIS B 1 106 ? -10.555 5.48 1.546 1 98.62 106 HIS B CA 1
ATOM 4254 C C . HIS B 1 106 ? -12.008 5.047 1.746 1 98.62 106 HIS B C 1
ATOM 4256 O O . HIS B 1 106 ? -12.883 5.441 0.979 1 98.62 106 HIS B O 1
ATOM 4262 N N . ARG B 1 107 ? -12.195 4.273 2.742 1 98.25 107 ARG B N 1
ATOM 4263 C CA . ARG B 1 107 ? -13.539 3.754 2.998 1 98.25 107 ARG B CA 1
ATOM 4264 C C . ARG B 1 107 ? -14.492 4.875 3.393 1 98.25 107 ARG B C 1
ATOM 4266 O O . ARG B 1 107 ? -15.68 4.84 3.055 1 98.25 107 ARG B O 1
ATOM 4273 N N . MET B 1 108 ? -13.969 5.855 4.102 1 97.75 108 MET B N 1
ATOM 4274 C CA . MET B 1 108 ? -14.773 7.031 4.422 1 97.75 108 MET B CA 1
ATOM 4275 C C . MET B 1 108 ? -15.266 7.715 3.154 1 97.75 108 MET B C 1
ATOM 4277 O O . MET B 1 108 ? -16.453 8.055 3.045 1 97.75 108 MET B O 1
ATOM 4281 N N . CYS B 1 109 ? -14.453 7.922 2.201 1 98.19 109 CYS B N 1
ATOM 4282 C CA . CYS B 1 109 ? -14.82 8.562 0.942 1 98.19 109 CYS B CA 1
ATOM 4283 C C . CYS B 1 109 ? -15.836 7.723 0.18 1 98.19 109 CYS B C 1
ATOM 4285 O O . CYS B 1 109 ? -16.75 8.266 -0.455 1 98.19 109 CYS B O 1
ATOM 4287 N N . GLN B 1 110 ? -15.703 6.402 0.286 1 97.38 110 GLN B N 1
ATOM 4288 C CA . GLN B 1 110 ? -16.625 5.496 -0.401 1 97.38 110 GLN B CA 1
ATOM 4289 C C . GLN B 1 110 ? -18 5.496 0.264 1 97.38 110 GLN B C 1
ATOM 4291 O O . GLN B 1 110 ? -19.016 5.445 -0.419 1 97.38 110 GLN B O 1
ATOM 4296 N N . MET B 1 111 ? -18 5.559 1.526 1 97.5 111 MET B N 1
ATOM 4297 C CA . MET B 1 111 ? -19.234 5.422 2.301 1 97.5 111 MET B CA 1
ATOM 4298 C C . MET B 1 111 ? -20.078 6.695 2.217 1 97.5 111 MET B C 1
ATOM 4300 O O . MET B 1 111 ? -21.297 6.641 2.301 1 97.5 111 MET B O 1
ATOM 4304 N N . TYR B 1 112 ? -19.406 7.824 2.066 1 98.06 112 TYR B N 1
ATOM 4305 C CA . TYR B 1 112 ? -20.094 9.109 1.996 1 98.06 112 TYR B CA 1
ATOM 4306 C C . TYR B 1 112 ? -19.734 9.844 0.711 1 98.06 112 TYR B C 1
ATOM 4308 O O . TYR B 1 112 ? -19.188 10.953 0.754 1 98.06 112 TYR B O 1
ATOM 4316 N N . PRO B 1 113 ? -20.156 9.352 -0.456 1 97.38 113 PRO B N 1
ATOM 4317 C CA . PRO B 1 113 ? -19.719 9.914 -1.739 1 97.38 113 PRO B CA 1
ATOM 4318 C C . PRO B 1 113 ? -20.312 11.305 -2.002 1 97.38 113 PRO B C 1
ATOM 4320 O O . PRO B 1 113 ? -19.797 12.047 -2.842 1 97.38 113 PRO B O 1
ATOM 4323 N N . GLU B 1 114 ? -21.328 11.641 -1.325 1 97.12 114 GLU B N 1
ATOM 4324 C CA . GLU B 1 114 ? -21.922 12.969 -1.497 1 97.12 114 GLU B CA 1
ATOM 4325 C C . GLU B 1 114 ? -21.141 14.023 -0.708 1 97.12 114 GLU B C 1
ATOM 4327 O O . GLU B 1 114 ? -21.234 15.219 -1.004 1 97.12 114 GLU B O 1
ATOM 4332 N N . ALA B 1 115 ? -20.391 13.586 0.267 1 97.81 115 ALA B N 1
ATOM 4333 C CA . ALA B 1 115 ? -19.672 14.516 1.143 1 97.81 115 ALA B CA 1
ATOM 4334 C C . ALA B 1 115 ? -18.188 14.57 0.794 1 97.81 115 ALA B C 1
ATOM 4336 O O . ALA B 1 115 ? -17.578 15.641 0.809 1 97.81 115 ALA B O 1
ATOM 4337 N N . PHE B 1 116 ? -17.672 13.398 0.486 1 98.44 116 PHE B N 1
ATOM 4338 C CA . PHE B 1 116 ? -16.234 13.297 0.339 1 98.44 116 PHE B CA 1
ATOM 4339 C C . PHE B 1 116 ? -15.859 12.727 -1.027 1 98.44 116 PHE B C 1
ATOM 4341 O O . PHE B 1 116 ? -16.609 11.922 -1.593 1 98.44 116 PHE B O 1
ATOM 4348 N N . VAL B 1 117 ? -14.719 13.156 -1.547 1 98.38 117 VAL B N 1
ATOM 4349 C CA . VAL B 1 117 ? -14.055 12.492 -2.662 1 98.38 117 VAL B CA 1
ATOM 4350 C C . VAL B 1 117 ? -12.547 12.461 -2.422 1 98.38 117 VAL B C 1
ATOM 4352 O O . VAL B 1 117 ? -11.938 13.5 -2.146 1 98.38 117 VAL B O 1
ATOM 4355 N N . CYS B 1 118 ? -11.977 11.297 -2.4 1 98.25 118 CYS B N 1
ATOM 4356 C CA . CYS B 1 118 ? -10.531 11.164 -2.248 1 98.25 118 CYS B CA 1
ATOM 4357 C C . CYS B 1 118 ? -9.805 11.602 -3.52 1 98.25 118 CYS B C 1
ATOM 4359 O O . CYS B 1 118 ? -10.125 11.125 -4.609 1 98.25 118 CYS B O 1
ATOM 4361 N N . VAL B 1 119 ? -8.891 12.539 -3.391 1 96.94 119 VAL B N 1
ATOM 4362 C CA . VAL B 1 119 ? -8.203 13.109 -4.543 1 96.94 119 VAL B CA 1
ATOM 4363 C C . VAL B 1 119 ? -6.695 13.133 -4.285 1 96.94 119 VAL B C 1
ATOM 4365 O O . VAL B 1 119 ? -6.254 12.984 -3.143 1 96.94 119 VAL B O 1
ATOM 4368 N N . THR B 1 120 ? -5.91 13.305 -5.426 1 94.94 120 THR B N 1
ATOM 4369 C CA . THR B 1 120 ? -4.457 13.242 -5.297 1 94.94 120 THR B CA 1
ATOM 4370 C C . THR B 1 120 ? -3.797 14.383 -6.062 1 94.94 120 THR B C 1
ATOM 4372 O O . THR B 1 120 ? -2.568 14.445 -6.152 1 94.94 120 THR B O 1
ATOM 4375 N N . ASP B 1 121 ? -4.613 15.234 -6.645 1 89.56 121 ASP B N 1
ATOM 4376 C CA . ASP B 1 121 ? -4.02 16.312 -7.434 1 89.56 121 ASP B CA 1
ATOM 4377 C C . ASP B 1 121 ? -4.922 17.531 -7.457 1 89.56 121 ASP B C 1
ATOM 4379 O O . ASP B 1 121 ? -6.031 17.5 -6.922 1 89.56 121 ASP B O 1
ATOM 4383 N N . SER B 1 122 ? -4.387 18.562 -8.031 1 87.25 122 SER B N 1
ATOM 4384 C CA . SER B 1 122 ? -5.086 19.844 -8.031 1 87.25 122 SER B CA 1
ATOM 4385 C C . SER B 1 122 ? -6.363 19.781 -8.867 1 87.25 122 SER B C 1
ATOM 4387 O O . SER B 1 122 ? -7.359 20.438 -8.531 1 87.25 122 SER B O 1
ATOM 4389 N N . THR B 1 123 ? -6.348 19.016 -9.93 1 90.31 123 THR B N 1
ATOM 4390 C CA . THR B 1 123 ? -7.543 18.859 -10.75 1 90.31 123 THR B CA 1
ATOM 4391 C C . THR B 1 123 ? -8.672 18.219 -9.945 1 90.31 123 THR B C 1
ATOM 4393 O O . THR B 1 123 ? -9.812 18.688 -9.992 1 90.31 123 THR B O 1
ATOM 4396 N N . GLY B 1 124 ? -8.289 17.234 -9.227 1 92.62 124 GLY B N 1
ATOM 4397 C CA . GLY B 1 124 ? -9.273 16.594 -8.367 1 92.62 124 GLY B CA 1
ATOM 4398 C C . GLY B 1 124 ? -9.828 17.5 -7.297 1 92.62 124 GLY B C 1
ATOM 4399 O O . GLY B 1 124 ? -11.016 17.469 -6.992 1 92.62 124 GLY B O 1
ATOM 4400 N N . ILE B 1 125 ? -9.023 18.297 -6.742 1 90.56 125 ILE B N 1
ATOM 4401 C CA . ILE B 1 125 ? -9.438 19.234 -5.707 1 90.56 125 ILE B CA 1
ATOM 4402 C C . ILE B 1 125 ? -10.438 20.234 -6.285 1 90.56 125 ILE B C 1
ATOM 4404 O O . ILE B 1 125 ? -11.492 20.469 -5.699 1 90.56 125 ILE B O 1
ATOM 4408 N N . ARG B 1 126 ? -10.117 20.781 -7.445 1 88.06 126 ARG B N 1
ATOM 4409 C CA . ARG B 1 126 ? -10.992 21.75 -8.086 1 88.06 126 ARG B CA 1
ATOM 4410 C C . ARG B 1 126 ? -12.344 21.141 -8.422 1 88.06 126 ARG B C 1
ATOM 4412 O O . ARG B 1 126 ? -13.391 21.75 -8.203 1 88.06 126 ARG B O 1
ATOM 4419 N N . GLN B 1 127 ? -12.289 19.938 -8.922 1 93 127 GLN B N 1
ATOM 4420 C CA . GLN B 1 127 ? -13.531 19.234 -9.258 1 93 127 GLN B CA 1
ATOM 4421 C C . GLN B 1 127 ? -14.383 19 -8.023 1 93 127 GLN B C 1
ATOM 4423 O O . GLN B 1 127 ? -15.609 19.141 -8.07 1 93 127 GLN B O 1
ATOM 4428 N N . ALA B 1 128 ? -13.734 18.656 -6.961 1 93.44 128 ALA B N 1
ATOM 4429 C CA . ALA B 1 128 ? -14.445 18.438 -5.703 1 93.44 128 ALA B CA 1
ATOM 4430 C C . ALA B 1 128 ? -15.148 19.719 -5.25 1 93.44 128 ALA B C 1
ATOM 4432 O O . ALA B 1 128 ? -16.312 19.688 -4.836 1 93.44 128 ALA B O 1
ATOM 4433 N N . PHE B 1 129 ? -14.469 20.797 -5.387 1 86.25 129 PHE B N 1
ATOM 4434 C CA . PHE B 1 129 ? -15.039 22.094 -5.027 1 86.25 129 PHE B CA 1
ATOM 4435 C C . PHE B 1 129 ? -16.281 22.391 -5.863 1 86.25 129 PHE B C 1
ATOM 4437 O O . PHE B 1 129 ? -17.312 22.797 -5.324 1 86.25 129 PHE B O 1
ATOM 4444 N N . TRP B 1 130 ? -16.109 22.125 -7.121 1 89.19 130 TRP B N 1
ATOM 4445 C CA . TRP B 1 130 ? -17.203 22.406 -8.039 1 89.19 130 TRP B CA 1
ATOM 4446 C C . TRP B 1 130 ? -18.422 21.547 -7.703 1 89.19 130 TRP B C 1
ATOM 4448 O O . TRP B 1 130 ? -19.562 21.984 -7.863 1 89.19 130 TRP B O 1
ATOM 4458 N N . GLU B 1 131 ? -18.188 20.406 -7.203 1 93.5 131 GLU B N 1
ATOM 4459 C CA . GLU B 1 131 ? -19.266 19.469 -6.914 1 93.5 131 GLU B CA 1
ATOM 4460 C C . GLU B 1 131 ? -19.781 19.656 -5.492 1 93.5 131 GLU B C 1
ATOM 4462 O O . GLU B 1 131 ? -20.703 18.953 -5.07 1 93.5 131 GLU B O 1
ATOM 4467 N N . GLY B 1 132 ? -19.156 20.562 -4.734 1 89.88 132 GLY B N 1
ATOM 4468 C CA . GLY B 1 132 ? -19.609 20.828 -3.375 1 89.88 132 GLY B CA 1
ATOM 4469 C C . GLY B 1 132 ? -19.203 19.75 -2.396 1 89.88 132 GLY B C 1
ATOM 4470 O O . GLY B 1 132 ? -19.891 19.516 -1.396 1 89.88 132 GLY B O 1
ATOM 4471 N N . ARG B 1 133 ? -18.188 19.016 -2.725 1 95.75 133 ARG B N 1
ATOM 4472 C CA . ARG B 1 133 ? -17.672 17.938 -1.874 1 95.75 133 ARG B CA 1
ATOM 4473 C C . ARG B 1 133 ? -16.359 18.344 -1.216 1 95.75 133 ARG B C 1
ATOM 4475 O O . ARG B 1 133 ? -15.711 19.297 -1.652 1 95.75 133 ARG B O 1
ATOM 4482 N N . VAL B 1 134 ? -16 17.766 -0.151 1 95.25 134 VAL B N 1
ATOM 4483 C CA . VAL B 1 134 ? -14.711 17.984 0.503 1 95.25 134 VAL B CA 1
ATOM 4484 C C . VAL B 1 134 ? -13.633 17.156 -0.199 1 95.25 134 VAL B C 1
ATOM 4486 O O . VAL B 1 134 ? -13.672 15.93 -0.176 1 95.25 134 VAL B O 1
ATOM 4489 N N . ALA B 1 135 ? -12.719 17.859 -0.892 1 96.19 135 ALA B N 1
ATOM 4490 C CA . ALA B 1 135 ? -11.539 17.156 -1.405 1 96.19 135 ALA B CA 1
ATOM 4491 C C . ALA B 1 135 ? -10.75 16.516 -0.272 1 96.19 135 ALA B C 1
ATOM 4493 O O . ALA B 1 135 ? -10.18 17.203 0.572 1 96.19 135 ALA B O 1
ATOM 4494 N N . SER B 1 136 ? -10.734 15.227 -0.271 1 98.06 136 SER B N 1
ATOM 4495 C CA . SER B 1 136 ? -10.109 14.453 0.8 1 98.06 136 SER B CA 1
ATOM 4496 C C . SER B 1 136 ? -8.734 13.945 0.392 1 98.06 136 SER B C 1
ATOM 4498 O O . SER B 1 136 ? -8.602 13.164 -0.551 1 98.06 136 SER B O 1
ATOM 4500 N N . LEU B 1 137 ? -7.727 14.453 1.105 1 97.62 137 LEU B N 1
ATOM 4501 C CA . LEU B 1 137 ? -6.344 14.078 0.839 1 97.62 137 LEU B CA 1
ATOM 4502 C C . LEU B 1 137 ? -5.758 13.289 2.008 1 97.62 137 LEU B C 1
ATOM 4504 O O . LEU B 1 137 ? -6.234 13.414 3.139 1 97.62 137 LEU B O 1
ATOM 4508 N N . VAL B 1 138 ? -4.746 12.477 1.727 1 98.62 138 VAL B N 1
ATOM 4509 C CA . VAL B 1 138 ? -4.109 11.656 2.754 1 98.62 138 VAL B CA 1
ATOM 4510 C C . VAL B 1 138 ? -2.766 12.266 3.143 1 98.62 138 VAL B C 1
ATOM 4512 O O . VAL B 1 138 ? -1.911 12.5 2.283 1 98.62 138 VAL B O 1
ATOM 4515 N N . GLY B 1 139 ? -2.611 12.641 4.348 1 98.62 139 GLY B N 1
ATOM 4516 C CA . GLY B 1 139 ? -1.323 12.961 4.938 1 98.62 139 GLY B CA 1
ATOM 4517 C C . GLY B 1 139 ? -0.859 11.945 5.961 1 98.62 139 GLY B C 1
ATOM 4518 O O . GLY B 1 139 ? -1.587 11.625 6.902 1 98.62 139 GLY B O 1
ATOM 4519 N N . VAL B 1 140 ? 0.306 11.383 5.73 1 98.88 140 VAL B N 1
ATOM 4520 C CA . VAL B 1 140 ? 0.86 10.43 6.684 1 98.88 140 VAL B CA 1
ATOM 4521 C C . VAL B 1 140 ? 1.685 11.172 7.734 1 98.88 140 VAL B C 1
ATOM 4523 O O . VAL B 1 140 ? 2.58 11.945 7.395 1 98.88 140 VAL B O 1
ATOM 4526 N N . GLU B 1 141 ? 1.336 10.977 8.984 1 98.5 141 GLU B N 1
ATOM 4527 C CA . GLU B 1 141 ? 1.937 11.766 10.055 1 98.5 141 GLU B CA 1
ATOM 4528 C C . GLU B 1 141 ? 2.984 10.961 10.812 1 98.5 141 GLU B C 1
ATOM 4530 O O . GLU B 1 141 ? 2.646 10.148 11.68 1 98.5 141 GLU B O 1
ATOM 4535 N N . GLY B 1 142 ? 4.238 11.219 10.516 1 98.69 142 GLY B N 1
ATOM 4536 C CA . GLY B 1 142 ? 5.355 10.57 11.188 1 98.69 142 GLY B CA 1
ATOM 4537 C C . GLY B 1 142 ? 6.164 9.68 10.258 1 98.69 142 GLY B C 1
ATOM 4538 O O . GLY B 1 142 ? 5.629 8.75 9.656 1 98.69 142 GLY B O 1
ATOM 4539 N N . GLY B 1 143 ? 7.395 9.898 10.266 1 98.75 143 GLY B N 1
ATOM 4540 C CA . GLY B 1 143 ? 8.297 9.172 9.383 1 98.75 143 GLY B CA 1
ATOM 4541 C C . GLY B 1 143 ? 8.445 7.711 9.758 1 98.75 143 GLY B C 1
ATOM 4542 O O . GLY B 1 143 ? 8.867 6.895 8.938 1 98.75 143 GLY B O 1
ATOM 4543 N N . HIS B 1 144 ? 8.148 7.309 11.031 1 98.56 144 HIS B N 1
ATOM 4544 C CA . HIS B 1 144 ? 8.227 5.91 11.43 1 98.56 144 HIS B CA 1
ATOM 4545 C C . HIS B 1 144 ? 7.27 5.047 10.609 1 98.56 144 HIS B C 1
ATOM 4547 O O . HIS B 1 144 ? 7.426 3.826 10.547 1 98.56 144 HIS B O 1
ATOM 4553 N N . SER B 1 145 ? 6.348 5.688 9.906 1 98.69 145 SER B N 1
ATOM 4554 C CA . SER B 1 145 ? 5.348 5 9.094 1 98.69 145 SER B CA 1
ATOM 4555 C C . SER B 1 145 ? 5.988 4.312 7.898 1 98.69 145 SER B C 1
ATOM 4557 O O . SER B 1 145 ? 5.387 3.426 7.285 1 98.69 145 SER B O 1
ATOM 4559 N N . ILE B 1 146 ? 7.184 4.734 7.492 1 98.62 146 ILE B N 1
ATOM 4560 C CA . ILE B 1 146 ? 7.785 4.102 6.324 1 98.62 146 ILE B CA 1
ATOM 4561 C C . ILE B 1 146 ? 8.852 3.104 6.77 1 98.62 146 ILE B C 1
ATOM 4563 O O . ILE B 1 146 ? 9.492 2.453 5.938 1 98.62 146 ILE B O 1
ATOM 4567 N N . ASP B 1 147 ? 9.109 3.035 8.086 1 98 147 ASP B N 1
ATOM 4568 C CA . ASP B 1 147 ? 10.031 2.064 8.664 1 98 147 ASP B CA 1
ATOM 4569 C C . ASP B 1 147 ? 11.367 2.068 7.926 1 98 147 ASP B C 1
ATOM 4571 O O . ASP B 1 147 ? 11.891 1.01 7.578 1 98 147 ASP B O 1
ATOM 4575 N N . SER B 1 148 ? 11.844 3.262 7.617 1 98.06 148 SER B N 1
ATOM 4576 C CA . SER B 1 148 ? 13.133 3.523 6.988 1 98.06 148 SER B CA 1
ATOM 4577 C C . SER B 1 148 ? 13.258 2.803 5.648 1 98.06 148 SER B C 1
ATOM 4579 O O . SER B 1 148 ? 14.32 2.281 5.312 1 98.06 148 SER B O 1
ATOM 4581 N N . SER B 1 149 ? 12.172 2.717 4.887 1 98.31 149 SER B N 1
ATOM 4582 C CA . SER B 1 149 ? 12.141 2.062 3.584 1 98.31 149 SER B CA 1
ATOM 4583 C C . SER B 1 149 ? 11.656 3.018 2.498 1 98.31 149 SER B C 1
ATOM 4585 O O . SER B 1 149 ? 10.516 3.48 2.535 1 98.31 149 SER B O 1
ATOM 4587 N N . LEU B 1 150 ? 12.5 3.268 1.498 1 98.38 150 LEU B N 1
ATOM 4588 C CA . LEU B 1 150 ? 12.094 4.094 0.368 1 98.38 150 LEU B CA 1
ATOM 4589 C C . LEU B 1 150 ? 11.047 3.377 -0.479 1 98.38 150 LEU B C 1
ATOM 4591 O O . LEU B 1 150 ? 10.211 4.02 -1.118 1 98.38 150 LEU B O 1
ATOM 4595 N N . GLY B 1 151 ? 11.094 2.008 -0.483 1 98.44 151 GLY B N 1
ATOM 4596 C CA . GLY B 1 151 ? 10.055 1.244 -1.15 1 98.44 151 GLY B CA 1
ATOM 4597 C C . GLY B 1 151 ? 8.68 1.461 -0.549 1 98.44 151 GLY B C 1
ATOM 4598 O O . GLY B 1 151 ? 7.695 1.63 -1.276 1 98.44 151 GLY B O 1
ATOM 4599 N N . VAL B 1 152 ? 8.648 1.479 0.777 1 98.75 152 VAL B N 1
ATOM 4600 C CA . VAL B 1 152 ? 7.387 1.742 1.46 1 98.75 152 VAL B CA 1
ATOM 4601 C C . VAL B 1 152 ? 6.934 3.174 1.177 1 98.75 152 VAL B C 1
ATOM 4603 O O . VAL B 1 152 ? 5.754 3.418 0.912 1 98.75 152 VAL B O 1
ATOM 4606 N N . LEU B 1 153 ? 7.848 4.133 1.176 1 98.81 153 LEU B N 1
ATOM 4607 C CA . LEU B 1 153 ? 7.535 5.52 0.848 1 98.81 153 LEU B CA 1
ATOM 4608 C C . LEU B 1 153 ? 6.844 5.613 -0.508 1 98.81 153 LEU B C 1
ATOM 4610 O O . LEU B 1 153 ? 5.793 6.25 -0.631 1 98.81 153 LEU B O 1
ATOM 4614 N N . ARG B 1 154 ? 7.348 4.953 -1.513 1 98.56 154 ARG B N 1
ATOM 4615 C CA . ARG B 1 154 ? 6.789 5 -2.859 1 98.56 154 ARG B CA 1
ATOM 4616 C C . ARG B 1 154 ? 5.418 4.336 -2.908 1 98.56 154 ARG B C 1
ATOM 4618 O O . ARG B 1 154 ? 4.516 4.812 -3.602 1 98.56 154 ARG B O 1
ATOM 4625 N N . THR B 1 155 ? 5.289 3.246 -2.15 1 98.62 155 THR B N 1
ATOM 4626 C CA . THR B 1 155 ? 4 2.562 -2.164 1 98.62 155 THR B CA 1
ATOM 4627 C C . THR B 1 155 ? 2.932 3.41 -1.478 1 98.62 155 THR B C 1
ATOM 4629 O O . THR B 1 155 ? 1.773 3.418 -1.899 1 98.62 155 THR B O 1
ATOM 4632 N N . LEU B 1 156 ? 3.309 4.125 -0.428 1 98.88 156 LEU B N 1
ATOM 4633 C CA . LEU B 1 156 ? 2.357 5.023 0.215 1 98.88 156 LEU B CA 1
ATOM 4634 C C . LEU B 1 156 ? 1.929 6.133 -0.738 1 98.88 156 LEU B C 1
ATOM 4636 O O . LEU B 1 156 ? 0.764 6.539 -0.744 1 98.88 156 LEU B O 1
ATOM 4640 N N . TYR B 1 157 ? 2.865 6.598 -1.571 1 98.62 157 TYR B N 1
ATOM 4641 C CA . TYR B 1 157 ? 2.529 7.57 -2.605 1 98.62 157 TYR B CA 1
ATOM 4642 C C . TYR B 1 157 ? 1.469 7.016 -3.551 1 98.62 157 TYR B C 1
ATOM 4644 O O . TYR B 1 157 ? 0.485 7.695 -3.855 1 98.62 157 TYR B O 1
ATOM 4652 N N . HIS B 1 158 ? 1.598 5.789 -3.912 1 98 158 HIS B N 1
ATOM 4653 C CA . HIS B 1 158 ? 0.655 5.164 -4.832 1 98 158 HIS B CA 1
ATOM 4654 C C . HIS B 1 158 ? -0.703 4.953 -4.172 1 98 158 HIS B C 1
ATOM 4656 O O . HIS B 1 158 ? -1.729 4.914 -4.855 1 98 158 HIS B O 1
ATOM 4662 N N . LEU B 1 159 ? -0.686 4.895 -2.871 1 98.56 159 LEU B N 1
ATOM 4663 C CA . LEU B 1 159 ? -1.935 4.707 -2.141 1 98.56 159 LEU B CA 1
ATOM 4664 C C . LEU B 1 159 ? -2.625 6.043 -1.896 1 98.56 159 LEU B C 1
ATOM 4666 O O . LEU B 1 159 ? -3.691 6.09 -1.276 1 98.56 159 LEU B O 1
ATOM 4670 N N . GLY B 1 160 ? -1.979 7.16 -2.293 1 98 160 GLY B N 1
ATOM 4671 C CA . GLY B 1 160 ? -2.65 8.445 -2.271 1 98 160 GLY B CA 1
ATOM 4672 C C . GLY B 1 160 ? -2.016 9.438 -1.309 1 98 160 GLY B C 1
ATOM 4673 O O . GLY B 1 160 ? -2.441 10.586 -1.226 1 98 160 GLY B O 1
ATOM 4674 N N . MET B 1 161 ? -0.962 8.984 -0.604 1 98.62 161 MET B N 1
ATOM 4675 C CA . MET B 1 161 ? -0.293 9.906 0.303 1 98.62 161 MET B CA 1
ATOM 4676 C C . MET B 1 161 ? 0.244 11.117 -0.454 1 98.62 161 MET B C 1
ATOM 4678 O O . MET B 1 161 ? 0.89 10.969 -1.493 1 98.62 161 MET B O 1
ATOM 4682 N N . ARG B 1 162 ? -0.01 12.281 0.103 1 97.81 162 ARG B N 1
ATOM 4683 C CA . ARG B 1 162 ? 0.474 13.469 -0.598 1 97.81 162 ARG B CA 1
ATOM 4684 C C . ARG B 1 162 ? 1.318 14.344 0.324 1 97.81 162 ARG B C 1
ATOM 4686 O O . ARG B 1 162 ? 2.006 15.258 -0.137 1 97.81 162 ARG B O 1
ATOM 4693 N N . TYR B 1 163 ? 1.374 14.094 1.616 1 97.38 163 TYR B N 1
ATOM 4694 C CA . TYR B 1 163 ? 2.469 14.617 2.43 1 97.38 163 TYR B CA 1
ATOM 4695 C C . TYR B 1 163 ? 2.898 13.594 3.479 1 97.38 163 TYR B C 1
ATOM 4697 O O . TYR B 1 163 ? 2.145 12.672 3.805 1 97.38 163 TYR B O 1
ATOM 4705 N N . LEU B 1 164 ? 4.078 13.68 3.9 1 98.81 164 LEU B N 1
ATOM 4706 C CA . LEU B 1 164 ? 4.648 12.891 4.984 1 98.81 164 LEU B CA 1
ATOM 4707 C C . LEU B 1 164 ? 5.324 13.789 6.016 1 98.81 164 LEU B C 1
ATOM 4709 O O . LEU B 1 164 ? 6.207 14.586 5.672 1 98.81 164 LEU B O 1
ATOM 4713 N N . THR B 1 165 ? 4.797 13.734 7.23 1 98.88 165 THR B N 1
ATOM 4714 C CA . THR B 1 165 ? 5.512 14.383 8.32 1 98.88 165 THR B CA 1
ATOM 4715 C C . THR B 1 165 ? 6.766 13.594 8.695 1 98.88 165 THR B C 1
ATOM 4717 O O . THR B 1 165 ? 6.703 12.383 8.898 1 98.88 165 THR B O 1
ATOM 4720 N N . LEU B 1 166 ? 7.848 14.242 8.836 1 98.88 166 LEU B N 1
ATOM 4721 C CA . LEU B 1 166 ? 9.117 13.539 8.961 1 98.88 166 LEU B CA 1
ATOM 4722 C C . LEU B 1 166 ? 9.227 12.852 10.32 1 98.88 166 LEU B C 1
ATOM 4724 O O . LEU B 1 166 ? 9.883 11.82 10.445 1 98.88 166 LEU B O 1
ATOM 4728 N N . THR B 1 167 ? 8.672 13.438 11.336 1 98.81 167 THR B N 1
ATOM 4729 C CA . THR B 1 167 ? 8.633 12.852 12.672 1 98.81 167 THR B CA 1
ATOM 4730 C C . THR B 1 167 ? 7.273 13.102 13.328 1 98.81 167 THR B C 1
ATOM 4732 O O . THR B 1 167 ? 6.441 13.836 12.789 1 98.81 167 THR B O 1
ATOM 4735 N N . HIS B 1 168 ? 7 12.43 14.328 1 98.06 168 HIS B N 1
ATOM 4736 C CA . HIS B 1 168 ? 6.031 12.82 15.344 1 98.06 168 HIS B CA 1
ATOM 4737 C C . HIS B 1 168 ? 6.719 13.18 16.656 1 98.06 168 HIS B C 1
ATOM 4739 O O . HIS B 1 168 ? 7.719 13.906 16.656 1 98.06 168 HIS B O 1
ATOM 4745 N N . SER B 1 169 ? 6.18 12.852 17.797 1 97.88 169 SER B N 1
ATOM 4746 C CA . SER B 1 169 ? 6.84 13.141 19.062 1 97.88 169 SER B CA 1
ATOM 4747 C C . SER B 1 169 ? 7.84 12.055 19.438 1 97.88 169 SER B C 1
ATOM 4749 O O . SER B 1 169 ? 7.879 11.594 20.578 1 97.88 169 SER B O 1
ATOM 4751 N N . CYS B 1 170 ? 8.578 11.547 18.453 1 97.75 170 CYS B N 1
ATOM 4752 C CA . CYS B 1 170 ? 9.68 10.609 18.562 1 97.75 170 CYS B CA 1
ATOM 4753 C C . CYS B 1 170 ? 10.625 10.727 17.375 1 97.75 170 CYS B C 1
ATOM 4755 O O . CYS B 1 170 ? 10.188 11.039 16.266 1 97.75 170 CYS B O 1
ATOM 4757 N N . ASN B 1 171 ? 11.883 10.477 17.672 1 98.44 171 ASN B N 1
ATOM 4758 C CA . ASN B 1 171 ? 12.844 10.445 16.578 1 98.44 171 ASN B CA 1
ATOM 4759 C C . ASN B 1 171 ? 12.594 9.266 15.641 1 98.44 171 ASN B C 1
ATOM 4761 O O . ASN B 1 171 ? 12.188 8.188 16.094 1 98.44 171 ASN B O 1
ATOM 4765 N N . THR B 1 172 ? 12.711 9.492 14.352 1 98.38 172 THR B N 1
ATOM 4766 C CA . THR B 1 172 ? 13.016 8.375 13.461 1 98.38 172 THR B CA 1
ATOM 4767 C C . THR B 1 172 ? 14.516 8.086 13.445 1 98.38 172 THR B C 1
ATOM 4769 O O . THR B 1 172 ? 15.312 8.891 13.938 1 98.38 172 THR B O 1
ATOM 4772 N N . PRO B 1 173 ? 14.914 6.977 12.898 1 98.06 173 PRO B N 1
ATOM 4773 C CA . PRO B 1 173 ? 16.359 6.734 12.797 1 98.06 173 PRO B CA 1
ATOM 4774 C C . PRO B 1 173 ? 17.062 7.77 11.93 1 98.06 173 PRO B C 1
ATOM 4776 O O . PRO B 1 173 ? 18.297 7.793 11.883 1 98.06 173 PRO B O 1
ATOM 4779 N N . TRP B 1 174 ? 16.344 8.688 11.312 1 98.75 174 TRP B N 1
ATOM 4780 C CA . TRP B 1 174 ? 16.984 9.5 10.289 1 98.75 174 TRP B CA 1
ATOM 4781 C C . TRP B 1 174 ? 16.578 10.961 10.414 1 98.75 174 TRP B C 1
ATOM 4783 O O . TRP B 1 174 ? 17.031 11.805 9.641 1 98.75 174 TRP B O 1
ATOM 4793 N N . ALA B 1 175 ? 15.711 11.352 11.375 1 98.88 175 ALA B N 1
ATOM 4794 C CA . ALA B 1 175 ? 15.289 12.727 11.617 1 98.88 175 ALA B CA 1
ATOM 4795 C C . ALA B 1 175 ? 14.969 12.953 13.094 1 98.88 175 ALA B C 1
ATOM 4797 O O . ALA B 1 175 ? 14.414 12.078 13.758 1 98.88 175 ALA B O 1
ATOM 4798 N N . ASP B 1 176 ? 15.219 14.156 13.562 1 98.88 176 ASP B N 1
ATOM 4799 C CA . ASP B 1 176 ? 15 14.5 14.961 1 98.88 176 ASP B CA 1
ATOM 4800 C C . ASP B 1 176 ? 13.664 15.211 15.148 1 98.88 176 ASP B C 1
ATOM 4802 O O . ASP B 1 176 ? 13.281 16.062 14.344 1 98.88 176 ASP B O 1
ATOM 4806 N N . ASN B 1 177 ? 12.969 14.914 16.234 1 98.81 177 ASN B N 1
ATOM 4807 C CA . ASN B 1 177 ? 11.656 15.477 16.547 1 98.81 177 ASN B CA 1
ATOM 4808 C C . ASN B 1 177 ? 11.773 16.719 17.422 1 98.81 177 ASN B C 1
ATOM 4810 O O . ASN B 1 177 ? 12.867 17.062 17.875 1 98.81 177 ASN B O 1
ATOM 4814 N N . TRP B 1 178 ? 10.672 17.359 17.719 1 98.56 178 TRP B N 1
ATOM 4815 C CA . TRP B 1 178 ? 10.617 18.656 18.406 1 98.56 178 TRP B CA 1
ATOM 4816 C C . TRP B 1 178 ? 11.031 18.516 19.859 1 98.56 178 TRP B C 1
ATOM 4818 O O . TRP B 1 178 ? 11.492 19.469 20.484 1 98.56 178 TRP B O 1
AT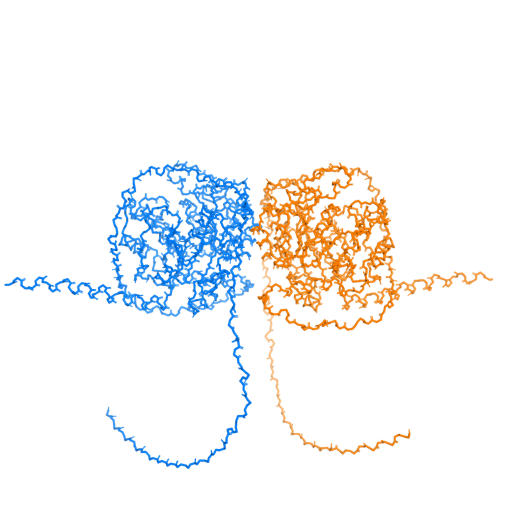OM 4828 N N . LEU B 1 179 ? 10.914 17.344 20.453 1 98.62 179 LEU B N 1
ATOM 4829 C CA . LEU B 1 179 ? 11.273 17.125 21.859 1 98.62 179 LEU B CA 1
ATOM 4830 C C . LEU B 1 179 ? 12.773 17.281 22.062 1 98.62 179 LEU B C 1
ATOM 4832 O O . LEU B 1 179 ? 13.227 17.469 23.203 1 98.62 179 LEU B O 1
ATOM 4836 N N . VAL B 1 180 ? 13.531 17.125 21.031 1 98.5 180 VAL B N 1
ATOM 4837 C CA . VAL B 1 180 ? 14.969 17.375 21.109 1 98.5 180 VAL B CA 1
ATOM 4838 C C . VAL B 1 180 ? 15.227 18.828 21.516 1 98.5 180 VAL B C 1
ATOM 4840 O O . VAL B 1 180 ? 16.156 19.109 22.266 1 98.5 180 VAL B O 1
ATOM 4843 N N . ASP B 1 181 ? 14.43 19.734 21.094 1 98.38 181 ASP B N 1
ATOM 4844 C CA . ASP B 1 181 ? 14.594 21.156 21.359 1 98.38 181 ASP B CA 1
ATOM 4845 C C . ASP B 1 181 ? 14.18 21.5 22.781 1 98.38 181 ASP B C 1
ATOM 4847 O O . ASP B 1 181 ? 14.477 22.594 23.266 1 98.38 181 ASP B O 1
ATOM 4851 N N . THR B 1 182 ? 13.469 20.688 23.484 1 97.62 182 THR B N 1
ATOM 4852 C CA . THR B 1 182 ? 13.109 20.891 24.891 1 97.62 182 THR B CA 1
ATOM 4853 C C . THR B 1 182 ? 14.109 20.188 25.812 1 97.62 182 THR B C 1
ATOM 4855 O O . THR B 1 182 ? 14.109 20.422 27.016 1 97.62 182 THR B O 1
ATOM 4858 N N . GLY B 1 183 ? 14.898 19.359 25.203 1 96.75 183 GLY B N 1
ATOM 4859 C CA . GLY B 1 183 ? 15.852 18.578 26 1 96.75 183 GLY B CA 1
ATOM 4860 C C . GLY B 1 183 ? 15.305 17.25 26.438 1 96.75 183 GLY B C 1
ATOM 4861 O O . GLY B 1 183 ? 16.031 16.453 27.047 1 96.75 183 GLY B O 1
ATOM 4862 N N . GLU B 1 184 ? 14.062 16.859 26.156 1 96.69 184 GLU B N 1
ATOM 4863 C CA . GLU B 1 184 ? 13.438 15.609 26.562 1 96.69 184 GLU B CA 1
ATOM 4864 C C . GLU B 1 184 ? 13.977 14.438 25.75 1 96.69 184 GLU B C 1
ATOM 4866 O O . GLU B 1 184 ? 14.039 13.305 26.25 1 96.69 184 GLU B O 1
ATOM 4871 N N . ASP B 1 185 ? 14.234 14.688 24.469 1 96.94 185 ASP B N 1
ATOM 4872 C CA . ASP B 1 185 ? 14.883 13.695 23.625 1 96.94 185 ASP B CA 1
ATOM 4873 C C . ASP B 1 185 ? 16.297 14.141 23.234 1 96.94 185 ASP B C 1
ATOM 4875 O O . ASP B 1 185 ? 16.594 15.336 23.25 1 96.94 185 ASP B O 1
ATOM 4879 N N . LYS B 1 186 ? 17.125 13.156 22.953 1 97.5 186 LYS B N 1
ATOM 4880 C CA . LYS B 1 186 ? 18.484 13.461 22.484 1 97.5 186 LYS B CA 1
ATOM 4881 C C . LYS B 1 186 ? 18.516 13.57 20.953 1 97.5 186 LYS B C 1
ATOM 4883 O O . LYS B 1 186 ? 17.859 12.781 20.266 1 97.5 186 LYS B O 1
ATOM 4888 N N . ALA B 1 187 ? 19.234 14.531 20.516 1 97.69 187 ALA B N 1
ATOM 4889 C CA . ALA B 1 187 ? 19.469 14.633 19.078 1 97.69 187 ALA B CA 1
ATOM 4890 C C . ALA B 1 187 ? 20.25 13.438 18.547 1 97.69 187 ALA B C 1
ATOM 4892 O O . ALA B 1 187 ? 21.328 13.125 19.078 1 97.69 187 ALA B O 1
ATOM 4893 N N . GLU B 1 188 ? 19.781 12.773 17.547 1 97.62 188 GLU B N 1
ATOM 4894 C CA . GLU B 1 188 ? 20.453 11.594 17.016 1 97.62 188 GLU B CA 1
ATOM 4895 C C . GLU B 1 188 ? 20.922 11.82 15.586 1 97.62 188 GLU B C 1
ATOM 4897 O O . GLU B 1 188 ? 21.906 11.234 15.141 1 97.62 188 GLU B O 1
ATOM 4902 N N . SER B 1 189 ? 20.281 12.672 14.836 1 98 189 SER B N 1
ATOM 4903 C CA . SER B 1 189 ? 20.562 12.867 13.422 1 98 189 SER B CA 1
ATOM 4904 C C . SER B 1 189 ? 21.062 14.273 13.141 1 98 189 SER B C 1
ATOM 4906 O O . SER B 1 189 ? 21.422 14.594 12.008 1 98 189 SER B O 1
ATOM 4908 N N . GLN B 1 190 ? 21.047 15.164 14.188 1 96.56 190 GLN B N 1
ATOM 4909 C CA . GLN B 1 190 ? 21.391 16.578 14.023 1 96.56 190 GLN B CA 1
ATOM 4910 C C . GLN B 1 190 ? 20.578 17.219 12.906 1 96.56 190 GLN B C 1
ATOM 4912 O O . GLN B 1 190 ? 21.125 17.906 12.039 1 96.56 190 GLN B O 1
ATOM 4917 N N . GLY B 1 191 ? 19.328 16.906 12.977 1 98 191 GLY B N 1
ATOM 4918 C CA . GLY B 1 191 ? 18.391 17.312 11.93 1 98 191 GLY B CA 1
ATOM 4919 C C . GLY B 1 191 ? 18 16.172 11.008 1 98 191 GLY B C 1
ATOM 4920 O O . GLY B 1 191 ? 16.984 15.492 11.234 1 98 191 GLY B O 1
ATOM 4921 N N . LEU B 1 192 ? 18.906 15.938 10.023 1 98.75 192 LEU B N 1
ATOM 4922 C CA . LEU B 1 192 ? 18.719 14.852 9.062 1 98.75 192 LEU B CA 1
ATOM 4923 C C . LEU B 1 192 ? 19.984 14.016 8.93 1 98.75 192 LEU B C 1
ATOM 4925 O O . LEU B 1 192 ? 21.078 14.562 8.727 1 98.75 192 LEU B O 1
ATOM 4929 N N . SER B 1 193 ? 19.859 12.672 9.086 1 98.69 193 SER B N 1
ATOM 4930 C CA . SER B 1 193 ? 20.953 11.781 8.727 1 98.69 193 SER B CA 1
ATOM 4931 C C . SER B 1 193 ? 21.125 11.703 7.219 1 98.69 193 SER B C 1
ATOM 4933 O O . SER B 1 193 ? 20.375 12.328 6.465 1 98.69 193 SER B O 1
ATOM 4935 N N . SER B 1 194 ? 22.156 10.93 6.77 1 98.31 194 SER B N 1
ATOM 4936 C CA . SER B 1 194 ? 22.344 10.719 5.34 1 98.31 194 SER B CA 1
ATOM 4937 C C . SER B 1 194 ? 21.125 10.047 4.715 1 98.31 194 SER B C 1
ATOM 4939 O O . SER B 1 194 ? 20.688 10.438 3.629 1 98.31 194 SER B O 1
ATOM 4941 N N . PHE B 1 195 ? 20.656 9.07 5.387 1 98.5 195 PHE B N 1
ATOM 4942 C CA . PHE B 1 195 ? 19.438 8.43 4.891 1 98.5 195 PHE B CA 1
ATOM 4943 C C . PHE B 1 195 ? 18.281 9.406 4.871 1 98.5 195 PHE B C 1
ATOM 4945 O O . PHE B 1 195 ? 17.469 9.414 3.938 1 98.5 195 PHE B O 1
ATOM 4952 N N . GLY B 1 196 ? 18.141 10.227 5.977 1 98.81 196 GLY B N 1
ATOM 4953 C CA . GLY B 1 196 ? 17.109 11.25 6 1 98.81 196 GLY B CA 1
ATOM 4954 C C . GLY B 1 196 ? 17.156 12.18 4.805 1 98.81 196 GLY B C 1
ATOM 4955 O O . GLY B 1 196 ? 16.109 12.57 4.27 1 98.81 196 GLY B O 1
ATOM 4956 N N . GLN B 1 197 ? 18.328 12.516 4.395 1 98.81 197 GLN B N 1
ATOM 4957 C CA . GLN B 1 197 ? 18.484 13.336 3.199 1 98.81 197 GLN B CA 1
ATOM 4958 C C . GLN B 1 197 ? 18 12.602 1.956 1 98.81 197 GLN B C 1
ATOM 4960 O O . GLN B 1 197 ? 17.375 13.203 1.074 1 98.81 197 GLN B O 1
ATOM 4965 N N . SER B 1 198 ? 18.219 11.289 1.873 1 98.44 198 SER B N 1
ATOM 4966 C CA . SER B 1 198 ? 17.719 10.477 0.768 1 98.44 198 SER B CA 1
ATOM 4967 C C . SER B 1 198 ? 16.188 10.445 0.75 1 98.44 198 SER B C 1
ATOM 4969 O O . SER B 1 198 ? 15.578 10.43 -0.319 1 98.44 198 SER B O 1
ATOM 4971 N N . VAL B 1 199 ? 15.609 10.414 1.938 1 98.75 199 VAL B N 1
ATOM 4972 C CA . VAL B 1 199 ? 14.156 10.438 2.047 1 98.75 199 VAL B CA 1
ATOM 4973 C C . VAL B 1 199 ? 13.617 11.75 1.473 1 98.75 199 VAL B C 1
ATOM 4975 O O . VAL B 1 199 ? 12.68 11.742 0.667 1 98.75 199 VAL B O 1
ATOM 4978 N N . VAL B 1 200 ? 14.227 12.852 1.845 1 98.75 200 VAL B N 1
ATOM 4979 C CA . VAL B 1 200 ? 13.82 14.172 1.371 1 98.75 200 VAL B CA 1
ATOM 4980 C C . VAL B 1 200 ? 13.93 14.227 -0.15 1 98.75 200 VAL B C 1
ATOM 4982 O O . VAL B 1 200 ? 13 14.672 -0.829 1 98.75 200 VAL B O 1
ATOM 4985 N N . LYS B 1 201 ? 15 13.742 -0.708 1 98.44 201 LYS B N 1
ATOM 4986 C CA . LYS B 1 201 ? 15.219 13.758 -2.152 1 98.44 201 LYS B CA 1
ATOM 4987 C C . LYS B 1 201 ? 14.188 12.898 -2.873 1 98.44 201 LYS B C 1
ATOM 4989 O O . LYS B 1 201 ? 13.68 13.281 -3.928 1 98.44 201 LYS B O 1
ATOM 4994 N N . GLU B 1 202 ? 13.906 11.75 -2.275 1 98 202 GLU B N 1
ATOM 4995 C CA . GLU B 1 202 ? 12.914 10.867 -2.881 1 98 202 GLU B CA 1
ATOM 4996 C C . GLU B 1 202 ? 11.523 11.492 -2.844 1 98 202 GLU B C 1
ATOM 4998 O O . GLU B 1 202 ? 10.758 11.359 -3.795 1 98 202 GLU B O 1
ATOM 5003 N N . MET B 1 203 ? 11.219 12.133 -1.761 1 98.44 203 MET B N 1
ATOM 5004 C CA . MET B 1 203 ? 9.938 12.828 -1.67 1 98.44 203 MET B CA 1
ATOM 5005 C C . MET B 1 203 ? 9.844 13.93 -2.723 1 98.44 203 MET B C 1
ATOM 5007 O O . MET B 1 203 ? 8.797 14.102 -3.35 1 98.44 203 MET B O 1
ATOM 5011 N N . ASN B 1 204 ? 10.93 14.648 -2.955 1 97.44 204 ASN B N 1
ATOM 5012 C CA . ASN B 1 204 ? 10.961 15.648 -4.02 1 97.44 204 ASN B CA 1
ATOM 5013 C C . ASN B 1 204 ? 10.719 15.023 -5.387 1 97.44 204 ASN B C 1
ATOM 5015 O O . ASN B 1 204 ? 9.93 15.539 -6.18 1 97.44 204 ASN B O 1
ATOM 5019 N N . ARG B 1 205 ? 11.32 13.938 -5.625 1 96.62 205 ARG B N 1
ATOM 5020 C CA . ARG B 1 205 ? 11.188 13.266 -6.91 1 96.62 205 ARG B CA 1
ATOM 5021 C C . ARG B 1 205 ? 9.742 12.82 -7.141 1 96.62 205 ARG B C 1
ATOM 5023 O O . ARG B 1 205 ? 9.219 12.961 -8.242 1 96.62 205 ARG B O 1
ATOM 5030 N N . LEU B 1 206 ? 9.109 12.312 -6.121 1 95.94 206 LEU B N 1
ATOM 5031 C CA . LEU B 1 206 ? 7.77 11.742 -6.215 1 95.94 206 LEU B CA 1
ATOM 5032 C C . LEU B 1 206 ? 6.715 12.844 -6.273 1 95.94 206 LEU B C 1
ATOM 5034 O O . LEU B 1 206 ? 5.609 12.625 -6.777 1 95.94 206 LEU B O 1
ATOM 5038 N N . GLY B 1 207 ? 7.051 13.977 -5.68 1 95.06 207 GLY B N 1
ATOM 5039 C CA . GLY B 1 207 ? 6.059 15.031 -5.52 1 95.06 207 GLY B CA 1
ATOM 5040 C C . GLY B 1 207 ? 5.262 14.906 -4.234 1 95.06 207 GLY B C 1
ATOM 5041 O O . GLY B 1 207 ? 4.113 15.344 -4.164 1 95.06 207 GLY B O 1
ATOM 5042 N N . VAL B 1 208 ? 5.84 14.258 -3.324 1 97.12 208 VAL B N 1
ATOM 5043 C CA . VAL B 1 208 ? 5.262 14.211 -1.984 1 97.12 208 VAL B CA 1
ATOM 5044 C C . VAL B 1 208 ? 5.684 15.445 -1.192 1 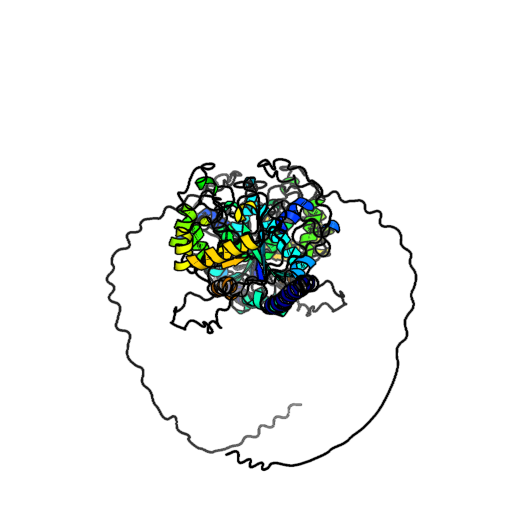97.12 208 VAL B C 1
ATOM 5046 O O . VAL B 1 208 ? 6.871 15.766 -1.115 1 97.12 208 VAL B O 1
ATOM 5049 N N . ILE B 1 209 ? 4.719 16.141 -0.623 1 97.19 209 ILE B N 1
ATOM 5050 C CA . ILE B 1 209 ? 5.023 17.328 0.164 1 97.19 209 ILE B CA 1
ATOM 5051 C C . ILE B 1 209 ? 5.695 16.922 1.474 1 97.19 209 ILE B C 1
ATOM 5053 O O . ILE B 1 209 ? 5.246 16 2.148 1 97.19 209 ILE B O 1
ATOM 5057 N N . ILE B 1 210 ? 6.785 17.594 1.72 1 98.62 210 ILE B N 1
ATOM 5058 C CA . ILE B 1 210 ? 7.465 17.375 2.99 1 98.62 210 ILE B CA 1
ATOM 5059 C C . ILE B 1 210 ? 6.801 18.188 4.086 1 98.62 210 ILE B C 1
ATOM 5061 O O . ILE B 1 210 ? 6.711 19.422 3.982 1 98.62 210 ILE B O 1
ATOM 5065 N N . ASP B 1 211 ? 6.301 17.547 5.098 1 98.69 211 ASP B N 1
ATOM 5066 C CA . ASP B 1 211 ? 5.66 18.219 6.219 1 98.69 211 ASP B CA 1
ATOM 5067 C C . ASP B 1 211 ? 6.605 18.312 7.418 1 98.69 211 ASP B C 1
ATOM 5069 O O . ASP B 1 211 ? 7.129 17.297 7.875 1 98.69 211 ASP B O 1
ATOM 5073 N N . LEU B 1 212 ? 6.766 19.484 7.953 1 98.81 212 LEU B N 1
ATOM 5074 C CA . LEU B 1 212 ? 7.754 19.734 8.992 1 98.81 212 LEU B CA 1
ATOM 5075 C C . LEU B 1 212 ? 7.074 20.047 10.32 1 98.81 212 LEU B C 1
ATOM 5077 O O . LEU B 1 212 ? 7.711 20.562 11.242 1 98.81 212 LEU B O 1
ATOM 5081 N N . ALA B 1 213 ? 5.812 19.641 10.391 1 98.19 213 ALA B N 1
ATOM 5082 C CA . ALA B 1 213 ? 5.219 19.656 11.727 1 98.19 213 ALA B CA 1
ATOM 5083 C C . ALA B 1 213 ? 5.875 18.609 12.617 1 98.19 213 ALA B C 1
ATOM 5085 O O . ALA B 1 213 ? 6.285 17.547 12.148 1 98.19 213 ALA B O 1
ATOM 5086 N N . HIS B 1 214 ? 6.086 18.844 13.93 1 98.12 214 HIS B N 1
ATOM 5087 C CA . HIS B 1 214 ? 6.535 17.875 14.93 1 98.12 214 HIS B CA 1
ATOM 5088 C C . HIS B 1 214 ? 8.039 17.656 14.852 1 98.12 214 HIS B C 1
ATOM 5090 O O . HIS B 1 214 ? 8.562 16.703 15.414 1 98.12 214 HIS B O 1
ATOM 5096 N N . VAL B 1 215 ? 8.781 18.5 14.117 1 98.81 215 VAL B N 1
ATOM 5097 C CA . VAL B 1 215 ? 10.203 18.219 13.953 1 98.81 215 VAL B CA 1
ATOM 5098 C C . VAL B 1 215 ? 11.023 19.203 14.797 1 98.81 215 VAL B C 1
ATOM 5100 O O . VAL B 1 215 ? 10.492 20.188 15.305 1 98.81 215 VAL B O 1
ATOM 5103 N N . SER B 1 216 ? 12.297 18.969 14.953 1 98.81 216 SER B N 1
ATOM 5104 C CA . SER B 1 216 ? 13.203 19.875 15.641 1 98.81 216 SER B CA 1
ATOM 5105 C C . SER B 1 216 ? 13.562 21.062 14.75 1 98.81 216 SER B C 1
ATOM 5107 O O . SER B 1 216 ? 13.391 21 13.531 1 98.81 216 SER B O 1
ATOM 5109 N N . VAL B 1 217 ? 14.055 22.078 15.359 1 98.88 217 VAL B N 1
ATOM 5110 C CA . VAL B 1 217 ? 14.508 23.25 14.617 1 98.88 217 VAL B CA 1
ATOM 5111 C C . VAL B 1 217 ? 15.625 22.859 13.656 1 98.88 217 VAL B C 1
ATOM 5113 O O . VAL B 1 217 ? 15.664 23.312 12.516 1 98.88 217 VAL B O 1
ATOM 5116 N N . ALA B 1 218 ? 16.547 21.984 14.117 1 98.81 218 ALA B N 1
ATOM 5117 C CA . ALA B 1 218 ? 17.609 21.5 13.25 1 98.81 218 ALA B CA 1
ATOM 5118 C C . ALA B 1 218 ? 17.062 20.797 12.023 1 98.81 218 ALA B C 1
ATOM 5120 O O . ALA B 1 218 ? 17.562 20.969 10.914 1 98.81 218 ALA B O 1
ATOM 5121 N N . THR B 1 219 ? 16.047 19.953 12.18 1 98.94 219 THR B N 1
ATOM 5122 C CA . THR B 1 219 ? 15.406 19.25 11.078 1 98.94 219 THR B CA 1
ATOM 5123 C C . THR B 1 219 ? 14.719 20.25 10.133 1 98.94 219 THR B C 1
ATOM 5125 O O . THR B 1 219 ? 14.789 20.094 8.914 1 98.94 219 THR B O 1
ATOM 5128 N N . MET B 1 220 ? 14.039 21.297 10.734 1 98.94 220 MET B N 1
ATOM 5129 C CA . MET B 1 220 ? 13.43 22.328 9.914 1 98.94 220 MET B CA 1
ATOM 5130 C C . MET B 1 220 ? 14.453 22.953 8.969 1 98.94 220 MET B C 1
ATOM 5132 O O . MET B 1 220 ? 14.258 22.953 7.75 1 98.94 220 MET B O 1
ATOM 5136 N N . LYS B 1 221 ? 15.492 23.359 9.523 1 98.81 221 LYS B N 1
ATOM 5137 C CA . LYS B 1 221 ? 16.5 24.094 8.773 1 98.81 221 LYS B CA 1
ATOM 5138 C C . LYS B 1 221 ? 17.188 23.203 7.746 1 98.81 221 LYS B C 1
ATOM 5140 O O . LYS B 1 221 ? 17.359 23.594 6.59 1 98.81 221 LYS B O 1
ATOM 5145 N N . ALA B 1 222 ? 17.578 22 8.172 1 98.81 222 ALA B N 1
ATOM 5146 C CA . ALA B 1 222 ? 18.234 21.062 7.262 1 98.81 222 ALA B CA 1
ATOM 5147 C C . ALA B 1 222 ? 17.344 20.766 6.055 1 98.81 222 ALA B C 1
ATOM 5149 O O . ALA B 1 222 ? 17.812 20.75 4.918 1 98.81 222 ALA B O 1
ATOM 5150 N N . THR B 1 223 ? 16.078 20.547 6.281 1 98.88 223 THR B N 1
ATOM 5151 C CA . THR B 1 223 ? 15.141 20.188 5.223 1 98.88 223 THR B CA 1
ATOM 5152 C C . THR B 1 223 ? 14.883 21.375 4.297 1 98.88 223 THR B C 1
ATOM 5154 O O . THR B 1 223 ? 14.883 21.219 3.072 1 98.88 223 THR B O 1
ATOM 5157 N N . LEU B 1 224 ? 14.664 22.578 4.855 1 98.75 224 LEU B N 1
ATOM 5158 C CA . LEU B 1 224 ? 14.398 23.766 4.062 1 98.75 224 LEU B CA 1
ATOM 5159 C C . LEU B 1 224 ? 15.586 24.109 3.168 1 98.75 224 LEU B C 1
ATOM 5161 O O . LEU B 1 224 ? 15.414 24.594 2.051 1 98.75 224 LEU B O 1
ATOM 5165 N N . ARG B 1 225 ? 16.75 23.781 3.58 1 98.31 225 ARG B N 1
ATOM 5166 C CA . ARG B 1 225 ? 17.953 24.047 2.799 1 98.31 225 ARG B CA 1
ATOM 5167 C C . ARG B 1 225 ? 18.156 22.984 1.722 1 98.31 225 ARG B C 1
ATOM 5169 O O . ARG B 1 225 ? 18.672 23.281 0.64 1 98.31 225 ARG B O 1
ATOM 5176 N N . LEU B 1 226 ? 17.734 21.828 2.01 1 98.5 226 LEU B N 1
ATOM 5177 C CA . LEU B 1 226 ? 18.016 20.703 1.132 1 98.5 226 LEU B CA 1
ATOM 5178 C C . LEU B 1 226 ? 16.922 20.547 0.072 1 98.5 226 LEU B C 1
ATOM 5180 O O . LEU B 1 226 ? 17.219 20.219 -1.078 1 98.5 226 LEU B O 1
ATOM 5184 N N . SER B 1 227 ? 15.68 20.75 0.425 1 98.06 227 SER B N 1
ATOM 5185 C CA . SER B 1 227 ? 14.547 20.469 -0.448 1 98.06 227 SER B CA 1
ATOM 5186 C C . SER B 1 227 ? 14.578 21.344 -1.697 1 98.06 227 SER B C 1
ATOM 5188 O O . SER B 1 227 ? 14.891 22.531 -1.621 1 98.06 227 SER B O 1
ATOM 5190 N N . LYS B 1 228 ? 14.203 20.719 -2.812 1 96.12 228 LYS B N 1
ATOM 5191 C CA . LYS B 1 228 ? 14.148 21.422 -4.086 1 96.12 228 LYS B CA 1
ATOM 5192 C C . LYS B 1 228 ? 12.742 21.969 -4.348 1 96.12 228 LYS B C 1
ATOM 5194 O O . LYS B 1 228 ? 12.523 22.719 -5.305 1 96.12 228 LYS B O 1
ATOM 5199 N N . ALA B 1 229 ? 11.867 21.609 -3.508 1 95.06 229 ALA B N 1
ATOM 5200 C CA . ALA B 1 229 ? 10.469 22.047 -3.592 1 95.06 229 ALA B CA 1
ATOM 5201 C C . ALA B 1 229 ? 10.008 22.672 -2.279 1 95.06 229 ALA B C 1
ATOM 5203 O O . ALA B 1 229 ? 10.602 22.422 -1.226 1 95.06 229 ALA B O 1
ATOM 5204 N N . PRO B 1 230 ? 8.977 23.562 -2.346 1 94.88 230 PRO B N 1
ATOM 5205 C CA . PRO B 1 230 ? 8.422 24.125 -1.104 1 94.88 230 PRO B CA 1
ATOM 5206 C C . PRO B 1 230 ? 7.977 23.031 -0.127 1 94.88 230 PRO B C 1
ATOM 5208 O O . PRO B 1 230 ? 7.559 21.953 -0.548 1 94.88 230 PRO B O 1
ATOM 5211 N N . VAL B 1 231 ? 8.07 23.344 1.145 1 97.19 231 VAL B N 1
ATOM 5212 C CA . VAL B 1 231 ? 7.672 22.391 2.18 1 97.19 231 VAL B CA 1
ATOM 5213 C C . VAL B 1 231 ? 6.461 22.938 2.939 1 97.19 231 VAL B C 1
ATOM 5215 O O . VAL B 1 231 ? 6.016 24.047 2.691 1 97.19 231 VAL B O 1
ATOM 5218 N N . LEU B 1 232 ? 5.938 22.062 3.783 1 96.88 232 LEU B N 1
ATOM 5219 C CA . LEU B 1 232 ? 4.703 22.359 4.504 1 96.88 232 LEU B CA 1
ATOM 5220 C C . LEU B 1 232 ? 4.902 22.203 6.008 1 96.88 232 LEU B C 1
ATOM 5222 O O . LEU B 1 232 ? 5.602 21.297 6.457 1 96.88 232 LEU B O 1
ATOM 5226 N N . PHE B 1 233 ? 4.473 23.156 6.719 1 98.19 233 PHE B N 1
ATOM 5227 C CA . PHE B 1 233 ? 4.098 22.938 8.109 1 98.19 233 PHE B CA 1
ATOM 5228 C C . PHE B 1 233 ? 2.59 22.766 8.242 1 98.19 233 PHE B C 1
ATOM 5230 O O . PHE B 1 233 ? 1.853 23.75 8.273 1 98.19 233 PHE B O 1
ATOM 5237 N N . SER B 1 234 ? 2.137 21.531 8.367 1 96.94 234 SER B N 1
ATOM 5238 C CA . SER B 1 234 ? 0.725 21.219 8.172 1 96.94 234 SER B CA 1
ATOM 5239 C C . SER B 1 234 ? -0.124 21.75 9.32 1 96.94 234 SER B C 1
ATOM 5241 O O . SER B 1 234 ? -1.319 22 9.148 1 96.94 234 SER B O 1
ATOM 5243 N N . HIS B 1 235 ? 0.468 21.844 10.531 1 96.25 235 HIS B N 1
ATOM 5244 C CA . HIS B 1 235 ? -0.263 22.312 11.703 1 96.25 235 HIS B CA 1
ATOM 5245 C C . HIS B 1 235 ? 0.69 22.812 12.781 1 96.25 235 HIS B C 1
ATOM 5247 O O . HIS B 1 235 ? 0.834 22.188 13.836 1 96.25 235 HIS B O 1
ATOM 5253 N N . SER B 1 236 ? 1.232 23.969 12.578 1 97.69 236 SER B N 1
ATOM 5254 C CA . SER B 1 236 ? 2.164 24.625 13.484 1 97.69 236 SER B CA 1
ATOM 5255 C C . SER B 1 236 ? 1.869 26.109 13.602 1 97.69 236 SER B C 1
ATOM 5257 O O . SER B 1 236 ? 1.42 26.734 12.633 1 97.69 236 SER B O 1
ATOM 5259 N N . SER B 1 237 ? 2.131 26.703 14.742 1 96.94 237 SER B N 1
ATOM 5260 C CA . SER B 1 237 ? 1.948 28.141 14.961 1 96.94 237 SER B CA 1
ATOM 5261 C C . SER B 1 237 ? 3.289 28.859 15.07 1 96.94 237 SER B C 1
ATOM 5263 O O . SER B 1 237 ? 4.309 28.359 14.594 1 96.94 237 SER B O 1
ATOM 5265 N N . ALA B 1 238 ? 3.223 30.141 15.438 1 98.25 238 ALA B N 1
ATOM 5266 C CA . ALA B 1 238 ? 4.43 30.953 15.508 1 98.25 238 ALA B CA 1
ATOM 5267 C C . ALA B 1 238 ? 5.043 30.922 16.906 1 98.25 238 ALA B C 1
ATOM 5269 O O . ALA B 1 238 ? 4.367 31.219 17.891 1 98.25 238 ALA B O 1
ATOM 5270 N N . TYR B 1 239 ? 6.324 30.641 17 1 98.62 239 TYR B N 1
ATOM 5271 C CA . TYR B 1 239 ? 7.027 30.5 18.266 1 98.62 239 TYR B CA 1
ATOM 5272 C C . TYR B 1 239 ? 7.055 31.828 19.016 1 98.62 239 TYR B C 1
ATOM 5274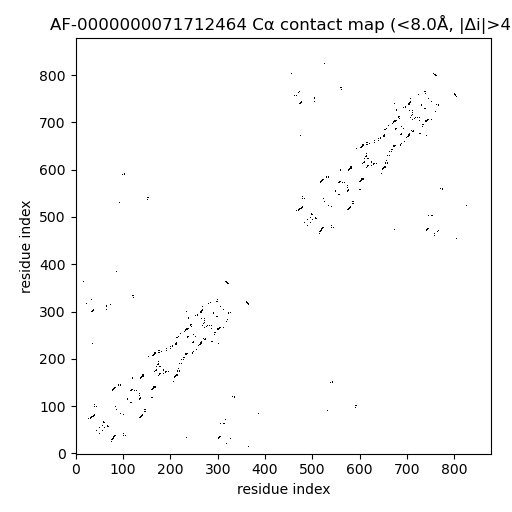 O O . TYR B 1 239 ? 6.984 31.844 20.25 1 98.62 239 TYR B O 1
ATOM 5282 N N . SER B 1 240 ? 7.148 32.938 18.359 1 98.19 240 SER B N 1
ATOM 5283 C CA . SER B 1 240 ? 7.289 34.25 18.969 1 98.19 240 SER B CA 1
ATOM 5284 C C . SER B 1 240 ? 6.055 34.625 19.781 1 98.19 240 SER B C 1
ATOM 5286 O O . SER B 1 240 ? 6.145 35.406 20.75 1 98.19 240 SER B O 1
ATOM 5288 N N . LEU B 1 241 ? 4.883 34.062 19.406 1 97.62 241 LEU B N 1
ATOM 5289 C CA . LEU B 1 241 ? 3.641 34.406 20.094 1 97.62 241 LEU B CA 1
ATOM 5290 C C . LEU B 1 241 ? 3.334 33.375 21.188 1 97.62 241 LEU B C 1
ATOM 5292 O O . LEU B 1 241 ? 2.67 33.688 22.172 1 97.62 241 LEU B O 1
ATOM 5296 N N . CYS B 1 242 ? 3.727 32.188 21.016 1 97.62 242 CYS B N 1
ATOM 5297 C CA . CYS B 1 242 ? 3.639 31.078 21.969 1 97.62 242 CYS B CA 1
ATOM 5298 C C . CYS B 1 242 ? 4.902 30.234 21.938 1 97.62 242 CYS B C 1
ATOM 5300 O O . CYS B 1 242 ? 5.125 29.484 21 1 97.62 242 CYS B O 1
ATOM 5302 N N . HIS B 1 243 ? 5.688 30.281 23.047 1 97.56 243 HIS B N 1
ATOM 5303 C CA . HIS B 1 243 ? 7.016 29.688 23.094 1 97.56 243 HIS B CA 1
ATOM 5304 C C . HIS B 1 243 ? 6.941 28.188 23.344 1 97.56 243 HIS B C 1
ATOM 5306 O O . HIS B 1 243 ? 7.543 27.688 24.297 1 97.56 243 HIS B O 1
ATOM 5312 N N . HIS B 1 244 ? 6.262 27.5 22.562 1 97.31 244 HIS B N 1
ATOM 5313 C CA . HIS B 1 244 ? 6.211 26.047 22.531 1 97.31 244 HIS B CA 1
ATOM 5314 C C . HIS B 1 244 ? 7.055 25.5 21.375 1 97.31 244 HIS B C 1
ATOM 5316 O O . HIS B 1 244 ? 6.988 26.016 20.25 1 97.31 244 HIS B O 1
ATOM 5322 N N . ARG B 1 245 ? 7.781 24.469 21.547 1 97.88 245 ARG B N 1
ATOM 5323 C CA . ARG B 1 245 ? 8.797 24.016 20.594 1 97.88 245 ARG B CA 1
ATOM 5324 C C . ARG B 1 245 ? 8.148 23.328 19.406 1 97.88 245 ARG B C 1
ATOM 5326 O O . ARG B 1 245 ? 8.812 23.062 18.391 1 97.88 245 ARG B O 1
ATOM 5333 N N . ARG B 1 246 ? 6.867 23.078 19.438 1 97.81 246 ARG B N 1
ATOM 5334 C CA . ARG B 1 246 ? 6.098 22.641 18.281 1 97.81 246 ARG B CA 1
ATOM 5335 C C . ARG B 1 246 ? 5.906 23.766 17.281 1 97.81 246 ARG B C 1
ATOM 5337 O O . ARG B 1 246 ? 5.512 23.547 16.141 1 97.81 246 ARG B O 1
ATOM 5344 N N . ASN B 1 247 ? 6.098 25.031 17.766 1 98.69 247 ASN B N 1
ATOM 5345 C CA . ASN B 1 247 ? 5.844 26.203 16.922 1 98.69 247 ASN B CA 1
ATOM 5346 C C . ASN B 1 247 ? 7.098 26.641 16.172 1 98.69 247 ASN B C 1
ATOM 5348 O O . ASN B 1 247 ? 8.211 26.234 16.516 1 98.69 247 ASN B O 1
ATOM 5352 N N . VAL B 1 248 ? 6.945 27.453 15.141 1 98.81 248 VAL B N 1
ATOM 5353 C CA . VAL B 1 248 ? 7.98 27.766 14.164 1 98.81 248 VAL B CA 1
ATOM 5354 C C . VAL B 1 248 ? 8.672 29.078 14.555 1 98.81 248 VAL B C 1
ATOM 5356 O O . VAL B 1 248 ? 8.023 30.125 14.648 1 98.81 248 VAL B O 1
ATOM 5359 N N . PRO B 1 249 ? 9.984 29.109 14.734 1 98.81 249 PRO B N 1
ATOM 5360 C CA . PRO B 1 249 ? 10.719 30.328 15.055 1 98.81 249 PRO B CA 1
ATOM 5361 C C . PRO B 1 249 ? 10.836 31.281 13.867 1 98.81 249 PRO B C 1
ATOM 5363 O O . PRO B 1 249 ? 10.734 30.859 12.719 1 98.81 249 PRO B O 1
ATOM 5366 N N . ASP B 1 250 ? 11.133 32.562 14.172 1 98.75 250 ASP B N 1
ATOM 5367 C CA . ASP B 1 250 ? 11.141 33.594 13.148 1 98.75 250 ASP B CA 1
ATOM 5368 C C . ASP B 1 250 ? 12.25 33.344 12.133 1 98.75 250 ASP B C 1
ATOM 5370 O O . ASP B 1 250 ? 12.086 33.656 10.945 1 98.75 250 ASP B O 1
ATOM 5374 N N . ASP B 1 251 ? 13.367 32.906 12.555 1 98.62 251 ASP B N 1
ATOM 5375 C CA . ASP B 1 251 ? 14.445 32.656 11.602 1 98.62 251 ASP B CA 1
ATOM 5376 C C . ASP B 1 251 ? 14.07 31.547 10.625 1 98.62 251 ASP B C 1
ATOM 5378 O O . ASP B 1 251 ? 14.453 31.578 9.453 1 98.62 251 ASP B O 1
ATOM 5382 N N . VAL B 1 252 ? 13.344 30.531 11.078 1 98.88 252 VAL B N 1
ATOM 5383 C CA . VAL B 1 252 ? 12.828 29.484 10.188 1 98.88 252 VAL B CA 1
ATOM 5384 C C . VAL B 1 252 ? 11.734 30.078 9.297 1 98.88 252 VAL B C 1
ATOM 5386 O O . VAL B 1 252 ? 11.656 29.734 8.109 1 98.88 252 VAL B O 1
ATOM 5389 N N . LEU B 1 253 ? 10.875 30.969 9.828 1 98.75 253 LEU B N 1
ATOM 5390 C CA . LEU B 1 253 ? 9.852 31.625 9.008 1 98.75 253 LEU B CA 1
ATOM 5391 C C . LEU B 1 253 ? 10.492 32.406 7.855 1 98.75 253 LEU B C 1
ATOM 5393 O O . LEU B 1 253 ? 9.922 32.469 6.766 1 98.75 253 LEU B O 1
ATOM 5397 N N . GLN B 1 254 ? 11.609 32.969 8.094 1 98.62 254 GLN B N 1
ATOM 5398 C CA . GLN B 1 254 ? 12.336 33.656 7.023 1 98.62 254 GLN B CA 1
ATOM 5399 C C . GLN B 1 254 ? 12.758 32.688 5.938 1 98.62 254 GLN B C 1
ATOM 5401 O O . GLN B 1 254 ? 12.68 33 4.75 1 98.62 254 GLN B O 1
ATOM 5406 N N . LEU B 1 255 ? 13.242 31.5 6.379 1 98.5 255 LEU B N 1
ATOM 5407 C CA . LEU B 1 255 ? 13.57 30.469 5.418 1 98.5 255 LEU B CA 1
ATOM 5408 C C . LEU B 1 255 ? 12.328 30.016 4.648 1 98.5 255 LEU B C 1
ATOM 5410 O O . LEU B 1 255 ? 12.406 29.703 3.457 1 98.5 255 LEU B O 1
ATOM 5414 N N . VAL B 1 256 ? 11.219 29.953 5.324 1 97.81 256 VAL B N 1
ATOM 5415 C CA . VAL B 1 256 ? 9.945 29.625 4.707 1 97.81 256 VAL B CA 1
ATOM 5416 C C . VAL B 1 256 ? 9.656 30.594 3.57 1 97.81 256 VAL B C 1
ATOM 5418 O O . VAL B 1 256 ? 9.227 30.188 2.484 1 97.81 256 VAL B O 1
ATOM 5421 N N . ASN B 1 257 ? 9.852 31.844 3.807 1 95.88 257 ASN B N 1
ATOM 5422 C CA . ASN B 1 257 ? 9.68 32.875 2.781 1 95.88 257 ASN B CA 1
ATOM 5423 C C . ASN B 1 257 ? 10.609 32.625 1.594 1 95.88 257 ASN B C 1
ATOM 5425 O O . ASN B 1 257 ? 10.164 32.594 0.446 1 95.88 257 ASN B O 1
ATOM 5429 N N . GLN B 1 258 ? 11.844 32.375 1.874 1 97.19 258 GLN B N 1
ATOM 5430 C CA . GLN B 1 258 ? 12.867 32.219 0.847 1 97.19 258 GLN B CA 1
ATOM 5431 C C . GLN B 1 258 ? 12.578 31 -0.038 1 97.19 258 GLN B C 1
ATOM 5433 O O . GLN B 1 258 ? 12.914 31 -1.224 1 97.19 258 GLN B O 1
ATOM 5438 N N . THR B 1 259 ? 11.953 30.016 0.535 1 96.06 259 THR B N 1
ATOM 5439 C CA . THR B 1 259 ? 11.734 28.766 -0.188 1 96.06 259 THR B CA 1
ATOM 5440 C C . THR B 1 259 ? 10.289 28.672 -0.668 1 96.06 259 THR B C 1
ATOM 5442 O O . THR B 1 259 ? 9.859 27.625 -1.174 1 96.06 259 THR B O 1
ATOM 5445 N N . ARG B 1 260 ? 9.508 29.703 -0.419 1 94 260 ARG B N 1
ATOM 5446 C CA . ARG B 1 260 ? 8.102 29.766 -0.818 1 94 260 ARG B CA 1
ATOM 5447 C C . ARG B 1 260 ? 7.309 28.625 -0.194 1 94 260 ARG B C 1
ATOM 5449 O O . ARG B 1 260 ? 6.492 27.984 -0.866 1 94 260 ARG B O 1
ATOM 5456 N N . SER B 1 261 ? 7.652 28.312 1.025 1 95.94 261 SER B N 1
ATOM 5457 C CA . SER B 1 261 ? 7.004 27.25 1.789 1 95.94 261 SER B CA 1
ATOM 5458 C C . SER B 1 261 ? 5.781 27.781 2.533 1 95.94 261 SER B C 1
ATOM 5460 O O . SER B 1 261 ? 5.391 28.938 2.359 1 95.94 261 SER B O 1
ATOM 5462 N N . LEU B 1 262 ? 5.09 26.828 3.201 1 94.69 262 LEU B N 1
ATOM 5463 C CA . LEU B 1 262 ? 3.791 27.172 3.775 1 94.69 262 LEU B CA 1
ATOM 5464 C C . LEU B 1 262 ? 3.709 26.719 5.234 1 94.69 262 LEU B C 1
ATOM 5466 O O . LEU B 1 262 ? 4.137 25.625 5.574 1 94.69 262 LEU B O 1
ATOM 5470 N N . VAL B 1 263 ? 3.188 27.625 6.094 1 96.44 263 VAL B N 1
ATOM 5471 C CA . VAL B 1 263 ? 2.889 27.312 7.488 1 96.44 263 VAL B CA 1
ATOM 5472 C C . VAL B 1 263 ? 1.385 27.406 7.727 1 96.44 263 VAL B C 1
ATOM 5474 O O . VAL B 1 263 ? 0.789 28.469 7.555 1 96.44 263 VAL B O 1
ATOM 5477 N N . MET B 1 264 ? 0.81 26.281 8.117 1 94.19 264 MET B N 1
ATOM 5478 C CA . MET B 1 264 ? -0.621 26.25 8.414 1 94.19 264 MET B CA 1
ATOM 5479 C C . MET B 1 264 ? -0.869 26.25 9.914 1 94.19 264 MET B C 1
ATOM 5481 O O . MET B 1 264 ? -0.479 25.312 10.609 1 94.19 264 MET B O 1
ATOM 5485 N N . VAL B 1 265 ? -1.547 27.25 10.406 1 92.31 265 VAL B N 1
ATOM 5486 C CA . VAL B 1 265 ? -1.622 27.562 11.828 1 92.31 265 VAL B CA 1
ATOM 5487 C C . VAL B 1 265 ? -2.5 26.547 12.539 1 92.31 265 VAL B C 1
ATOM 5489 O O . VAL B 1 265 ? -3.604 26.234 12.086 1 92.31 265 VAL B O 1
ATOM 5492 N N . ASN B 1 266 ? -1.999 26.016 13.625 1 93 266 ASN B N 1
ATOM 5493 C CA . ASN B 1 266 ? -2.664 25.062 14.492 1 93 266 ASN B CA 1
ATOM 5494 C C . ASN B 1 266 ? -3.717 25.734 15.375 1 93 266 ASN B C 1
ATOM 5496 O O . ASN B 1 266 ? -3.562 26.891 15.758 1 93 266 ASN B O 1
ATOM 5500 N N . PHE B 1 267 ? -4.77 25.016 15.805 1 86.62 267 PHE B N 1
ATOM 5501 C CA . PHE B 1 267 ? -5.844 25.578 16.609 1 86.62 267 PHE B CA 1
ATOM 5502 C C . PHE B 1 267 ? -5.812 25.047 18.031 1 86.62 267 PHE B C 1
ATOM 5504 O O . PHE B 1 267 ? -6.68 25.375 18.844 1 86.62 267 PHE B O 1
ATOM 5511 N N . TYR B 1 268 ? -4.879 24.219 18.297 1 88.38 268 TYR B N 1
ATOM 5512 C CA . TYR B 1 268 ? -4.777 23.656 19.641 1 88.38 268 TYR B CA 1
ATOM 5513 C C . TYR B 1 268 ? -4.324 24.719 20.641 1 88.38 268 TYR B C 1
ATOM 5515 O O . TYR B 1 268 ? -3.348 25.422 20.406 1 88.38 268 TYR B O 1
ATOM 5523 N N . ASN B 1 269 ? -4.914 24.781 21.781 1 88.19 269 ASN B N 1
ATOM 5524 C CA . ASN B 1 269 ? -4.695 25.828 22.766 1 88.19 269 ASN B CA 1
ATOM 5525 C C . ASN B 1 269 ? -3.227 25.906 23.188 1 88.19 269 ASN B C 1
ATOM 5527 O O . ASN B 1 269 ? -2.664 27 23.281 1 88.19 269 ASN B O 1
ATOM 5531 N N . ASP B 1 270 ? -2.617 24.766 23.344 1 90.5 270 ASP B N 1
ATOM 5532 C CA . ASP B 1 270 ? -1.252 24.719 23.859 1 90.5 270 ASP B CA 1
ATOM 5533 C C . ASP B 1 270 ? -0.267 25.328 22.875 1 90.5 270 ASP B C 1
ATOM 5535 O O . ASP B 1 270 ? 0.807 25.797 23.266 1 90.5 270 ASP B O 1
ATOM 5539 N N . TYR B 1 271 ? -0.677 25.375 21.625 1 93.69 271 TYR B N 1
ATOM 5540 C CA . TYR B 1 271 ? 0.243 25.875 20.609 1 93.69 271 TYR B CA 1
ATOM 5541 C C . TYR B 1 271 ? -0.157 27.281 20.156 1 93.69 271 TYR B C 1
ATOM 5543 O O . TYR B 1 271 ? 0.573 27.922 19.391 1 93.69 271 TYR B O 1
ATOM 5551 N N . VAL B 1 272 ? -1.307 27.75 20.609 1 92.19 272 VAL B N 1
ATOM 5552 C CA . VAL B 1 272 ? -1.805 29.062 20.219 1 92.19 272 VAL B CA 1
ATOM 5553 C C . VAL B 1 272 ? -1.526 30.078 21.328 1 92.19 272 VAL B C 1
ATOM 5555 O O . VAL B 1 272 ? -0.994 31.156 21.062 1 92.19 272 VAL B O 1
ATOM 5558 N N . SER B 1 273 ? -1.827 29.641 22.562 1 92.19 273 SER B N 1
ATOM 5559 C CA . SER B 1 273 ? -1.749 30.625 23.641 1 92.19 273 SER B CA 1
ATOM 5560 C C . SER B 1 273 ? -0.783 30.172 24.719 1 92.19 273 SER B C 1
ATOM 5562 O O . SER B 1 273 ? -0.466 30.938 25.641 1 92.19 273 SER B O 1
ATOM 5564 N N . CYS B 1 274 ? -0.29 28.984 24.609 1 93.25 274 CYS B N 1
ATOM 5565 C CA . CYS B 1 274 ? 0.534 28.406 25.656 1 93.25 274 CYS B CA 1
ATOM 5566 C C . CYS B 1 274 ? -0.21 28.391 27 1 93.25 274 CYS B C 1
ATOM 5568 O O . CYS B 1 274 ? 0.409 28.453 28.062 1 93.25 274 CYS B O 1
ATOM 5570 N N . LYS B 1 275 ? -1.533 28.453 26.938 1 90.5 275 LYS B N 1
ATOM 5571 C CA . LYS B 1 275 ? -2.416 28.406 28.094 1 90.5 275 LYS B CA 1
ATOM 5572 C C . LYS B 1 275 ? -3.555 27.406 27.891 1 90.5 275 LYS B C 1
ATOM 5574 O O . LYS B 1 275 ? -3.682 26.828 26.812 1 90.5 275 LYS B O 1
ATOM 5579 N N . LYS B 1 276 ? -4.348 27.172 28.906 1 86.5 276 LYS B N 1
ATOM 5580 C CA . LYS B 1 276 ? -5.457 26.219 28.859 1 86.5 276 LYS B CA 1
ATOM 5581 C C . LYS B 1 276 ? -6.551 26.703 27.906 1 86.5 276 LYS B C 1
ATOM 5583 O O . LYS B 1 276 ? -7.215 25.891 27.266 1 86.5 276 LYS B O 1
ATOM 5588 N N . GLU B 1 277 ? -6.688 27.984 27.844 1 83.19 277 GLU B N 1
ATOM 5589 C CA . GLU B 1 277 ? -7.703 28.547 26.953 1 83.19 277 GLU B CA 1
ATOM 5590 C C . GLU B 1 277 ? -7.066 29.375 25.844 1 83.19 277 GLU B C 1
ATOM 5592 O O . GLU B 1 277 ? -5.965 29.906 26 1 83.19 277 GLU B O 1
ATOM 5597 N N . ALA B 1 278 ? -7.711 29.281 24.688 1 84.44 278 ALA B N 1
ATOM 5598 C CA . ALA B 1 278 ? -7.301 30.094 23.547 1 84.44 278 ALA B CA 1
ATOM 5599 C C . ALA B 1 278 ? -8.508 30.688 22.828 1 84.44 278 ALA B C 1
ATOM 5601 O O . ALA B 1 278 ? -9.633 30.203 23 1 84.44 278 ALA B O 1
ATOM 5602 N N . THR B 1 279 ? -8.266 31.781 22.219 1 78.5 279 THR B N 1
ATOM 5603 C CA . THR B 1 279 ? -9.328 32.438 21.484 1 78.5 279 THR B CA 1
ATOM 5604 C C . THR B 1 279 ? -9.023 32.469 19.984 1 78.5 279 THR B C 1
ATOM 5606 O O . THR B 1 279 ? -7.879 32.281 19.578 1 78.5 279 THR B O 1
ATOM 5609 N N . LEU B 1 280 ? -9.984 32.719 19.219 1 77.69 280 LEU B N 1
ATOM 5610 C CA . LEU B 1 280 ? -9.82 32.844 17.781 1 77.69 280 LEU B CA 1
ATOM 5611 C C . LEU B 1 280 ? -8.945 34.031 17.438 1 77.69 280 LEU B C 1
ATOM 5613 O O . LEU B 1 280 ? -8.195 34 16.453 1 77.69 280 LEU B O 1
ATOM 5617 N N . SER B 1 281 ? -9.094 35.031 18.25 1 81 281 SER B N 1
ATOM 5618 C CA . SER B 1 281 ? -8.266 36.219 18.047 1 81 281 SER B CA 1
ATOM 5619 C C . SER B 1 281 ? -6.781 35.875 18.156 1 81 281 SER B C 1
ATOM 5621 O O . SER B 1 281 ? -5.957 36.406 17.406 1 81 281 SER B O 1
ATOM 5623 N N . GLN B 1 282 ? -6.5 35.031 19.047 1 88.31 282 GLN B N 1
ATOM 5624 C CA . GLN B 1 282 ? -5.105 34.625 19.203 1 88.31 282 GLN B CA 1
ATOM 5625 C C . GLN B 1 282 ? -4.633 33.812 18.016 1 88.31 282 GLN B C 1
ATOM 5627 O O . GLN B 1 282 ? -3.461 33.875 17.641 1 88.31 282 GLN B O 1
ATOM 5632 N N . VAL B 1 283 ? -5.527 32.969 17.453 1 86.44 283 VAL B N 1
ATOM 5633 C CA . VAL B 1 283 ? -5.203 32.25 16.219 1 86.44 283 VAL B CA 1
ATOM 5634 C C . VAL B 1 283 ? -4.906 33.25 15.102 1 86.44 283 VAL B C 1
ATOM 5636 O O . VAL B 1 283 ? -3.924 33.094 14.367 1 86.44 283 VAL B O 1
ATOM 5639 N N . ALA B 1 284 ? -5.707 34.281 15 1 83.56 284 ALA B N 1
ATOM 5640 C CA . ALA B 1 284 ? -5.512 35.312 14 1 83.56 284 ALA B CA 1
ATOM 5641 C C . ALA B 1 284 ? -4.168 36 14.188 1 83.56 284 ALA B C 1
ATOM 5643 O O . ALA B 1 284 ? -3.514 36.375 13.211 1 83.56 284 ALA B O 1
ATOM 5644 N N . ASP B 1 285 ? -3.781 36.219 15.469 1 91.44 285 ASP B N 1
ATOM 5645 C CA . ASP B 1 285 ? -2.48 36.812 15.75 1 91.44 285 ASP B CA 1
ATOM 5646 C C . ASP B 1 285 ? -1.35 35.969 15.141 1 91.44 285 ASP B C 1
ATOM 5648 O O . ASP B 1 285 ? -0.383 36.531 14.617 1 91.44 285 ASP B O 1
ATOM 5652 N N . HIS B 1 286 ? -1.463 34.688 15.219 1 94.38 286 HIS B N 1
ATOM 5653 C CA . HIS B 1 286 ? -0.456 33.812 14.633 1 94.38 286 HIS B CA 1
ATOM 5654 C C . HIS B 1 286 ? -0.432 33.938 13.109 1 94.38 286 HIS B C 1
ATOM 5656 O O . HIS B 1 286 ? 0.641 34 12.508 1 94.38 286 HIS B O 1
ATOM 5662 N N . LEU B 1 287 ? -1.601 33.969 12.492 1 88.88 287 LEU B N 1
ATOM 5663 C CA . LEU B 1 287 ? -1.692 34.125 11.055 1 88.88 287 LEU B CA 1
ATOM 5664 C C . LEU B 1 287 ? -1.021 35.438 10.617 1 88.88 287 LEU B C 1
ATOM 5666 O O . LEU B 1 287 ? -0.214 35.438 9.688 1 88.88 287 LEU B O 1
ATOM 5670 N N . ASP B 1 288 ? -1.27 36.469 11.352 1 90.12 288 ASP B N 1
ATOM 5671 C CA . ASP B 1 288 ? -0.725 37.812 11.031 1 90.12 288 ASP B CA 1
ATOM 5672 C C . ASP B 1 288 ? 0.792 37.812 11.195 1 90.12 288 ASP B C 1
ATOM 5674 O O . ASP B 1 288 ? 1.506 38.406 10.367 1 90.12 288 ASP B O 1
ATOM 5678 N N . HIS B 1 289 ? 1.179 37.25 12.266 1 95.31 289 HIS B N 1
ATOM 5679 C CA . HIS B 1 289 ? 2.615 37.25 12.523 1 95.31 289 HIS B CA 1
ATOM 5680 C C . HIS B 1 289 ? 3.359 36.469 11.43 1 95.31 289 HIS B C 1
ATOM 5682 O O . HIS B 1 289 ? 4.371 36.969 10.914 1 95.31 289 HIS B O 1
ATOM 5688 N N . ILE B 1 290 ? 2.9 35.344 11.047 1 95.69 290 ILE B N 1
ATOM 5689 C CA . ILE B 1 290 ? 3.537 34.531 10.016 1 95.69 290 ILE B CA 1
ATOM 5690 C C . ILE B 1 290 ? 3.494 35.25 8.68 1 95.69 290 ILE B C 1
ATOM 5692 O O . ILE B 1 290 ? 4.484 35.281 7.945 1 95.69 290 ILE B O 1
ATOM 5696 N N . LYS B 1 291 ? 2.381 35.906 8.391 1 91.31 291 LYS B N 1
ATOM 5697 C CA . LYS B 1 291 ? 2.266 36.719 7.188 1 91.31 291 LYS B CA 1
ATOM 5698 C C . LYS B 1 291 ? 3.316 37.812 7.172 1 91.31 291 LYS B C 1
ATOM 5700 O O . LYS B 1 291 ? 3.941 38.062 6.141 1 91.31 291 LYS B O 1
ATOM 5705 N N . LYS B 1 292 ? 3.465 38.406 8.266 1 95 292 LYS B N 1
ATOM 5706 C CA . LYS B 1 292 ? 4.406 39.5 8.391 1 95 292 LYS B CA 1
ATOM 5707 C C . LYS B 1 292 ? 5.84 39.031 8.156 1 95 292 LYS B C 1
ATOM 5709 O O . LYS B 1 292 ? 6.602 39.688 7.441 1 95 292 LYS B O 1
ATOM 5714 N N . VAL B 1 293 ? 6.195 37.938 8.727 1 97.56 293 VAL B N 1
ATOM 5715 C CA . VAL B 1 293 ? 7.586 37.5 8.711 1 97.56 293 VAL B CA 1
ATOM 5716 C C . VAL B 1 293 ? 7.855 36.688 7.438 1 97.56 293 VAL B C 1
ATOM 5718 O O . VAL B 1 293 ? 8.891 36.875 6.797 1 97.56 293 VAL B O 1
ATOM 5721 N N . ALA B 1 294 ? 6.949 35.812 7.004 1 96.56 294 ALA B N 1
ATOM 5722 C CA . ALA B 1 294 ? 7.191 34.875 5.922 1 96.56 294 ALA B CA 1
ATOM 5723 C C . ALA B 1 294 ? 6.473 35.281 4.645 1 96.56 294 ALA B C 1
ATOM 5725 O O . ALA B 1 294 ? 6.727 34.75 3.57 1 96.56 294 ALA B O 1
ATOM 5726 N N . GLY B 1 295 ? 5.648 36.219 4.715 1 91.06 295 GLY B N 1
ATOM 5727 C CA . GLY B 1 295 ? 4.938 36.688 3.535 1 91.06 295 GLY B CA 1
ATOM 5728 C C . GLY B 1 295 ? 3.508 36.188 3.461 1 91.06 295 GLY B C 1
ATOM 5729 O O . GLY B 1 295 ? 3.178 35.156 4.055 1 91.06 295 GLY B O 1
ATOM 5730 N N . ALA B 1 296 ? 2.641 36.812 2.674 1 84.19 296 ALA B N 1
ATOM 5731 C CA . ALA B 1 296 ? 1.208 36.531 2.588 1 84.19 296 ALA B CA 1
ATOM 5732 C C . ALA B 1 296 ? 0.946 35.188 1.967 1 84.19 296 ALA B C 1
ATOM 5734 O O . ALA B 1 296 ? -0.049 34.531 2.289 1 84.19 296 ALA B O 1
ATOM 5735 N N . GLY B 1 297 ? 1.858 34.719 1.164 1 84.31 297 GLY B N 1
ATOM 5736 C CA . GLY B 1 297 ? 1.679 33.438 0.511 1 84.31 297 GLY B CA 1
ATOM 5737 C C . GLY B 1 297 ? 2.111 32.25 1.373 1 84.31 297 GLY B C 1
ATOM 5738 O O . GLY B 1 297 ? 1.939 31.109 0.987 1 84.31 297 GLY B O 1
ATOM 5739 N N . ALA B 1 298 ? 2.527 32.5 2.592 1 90.75 298 ALA B N 1
ATOM 5740 C CA . ALA B 1 298 ? 3.154 31.453 3.408 1 90.75 298 ALA B CA 1
ATOM 5741 C C . ALA B 1 298 ? 2.238 31.031 4.551 1 90.75 298 ALA B C 1
ATOM 5743 O O . ALA B 1 298 ? 2.682 30.375 5.5 1 90.75 298 ALA B O 1
ATOM 5744 N N . VAL B 1 299 ? 0.971 31.406 4.508 1 88.5 299 VAL B N 1
ATOM 5745 C CA . VAL B 1 299 ? 0.154 31.172 5.691 1 88.5 299 VAL B CA 1
ATOM 5746 C C . VAL B 1 299 ? -1.122 30.422 5.297 1 88.5 299 VAL B C 1
ATOM 5748 O O . VAL B 1 299 ? -1.696 30.688 4.238 1 88.5 299 VAL B O 1
ATOM 5751 N N . GLY B 1 300 ? -1.535 29.422 6.094 1 87.06 300 GLY B N 1
ATOM 5752 C CA . GLY B 1 300 ? -2.76 28.656 5.918 1 87.06 300 GLY B CA 1
ATOM 5753 C C . GLY B 1 300 ? -3.322 28.125 7.227 1 87.06 300 GLY B C 1
ATOM 5754 O O . GLY B 1 300 ? -2.846 28.484 8.305 1 87.06 300 GLY B O 1
ATOM 5755 N N . PHE B 1 301 ? -4.387 27.297 7.078 1 85.12 301 PHE B N 1
ATOM 5756 C CA . PHE B 1 301 ? -5.051 26.734 8.25 1 85.12 301 PHE B CA 1
ATOM 5757 C C . PHE B 1 301 ? -4.727 25.25 8.398 1 85.12 301 PHE B C 1
ATOM 5759 O O . PHE B 1 301 ? -4.832 24.484 7.434 1 85.12 301 PHE B O 1
ATOM 5766 N N . GLY B 1 302 ? -4.293 24.875 9.547 1 90.75 302 GLY B N 1
ATOM 5767 C CA . GLY B 1 302 ? -4.062 23.5 9.945 1 90.75 302 GLY B CA 1
ATOM 5768 C C . GLY B 1 302 ? -4.68 23.156 11.297 1 90.75 302 GLY B C 1
ATOM 5769 O O . GLY B 1 302 ? -3.971 23.062 12.297 1 90.75 302 GLY B O 1
ATOM 5770 N N . GLY B 1 303 ? -5.867 22.938 11.32 1 85.06 303 GLY B N 1
ATOM 5771 C CA . GLY B 1 303 ? -6.695 22.984 12.508 1 85.06 303 GLY B CA 1
ATOM 5772 C C . GLY B 1 303 ? -6.355 21.891 13.516 1 85.06 303 GLY B C 1
ATOM 5773 O O . GLY B 1 303 ? -6.582 22.047 14.711 1 85.06 303 GLY B O 1
ATOM 5774 N N . ASP B 1 304 ? -5.773 20.766 13.078 1 85.88 304 ASP B N 1
ATOM 5775 C CA . ASP B 1 304 ? -5.395 19.672 13.969 1 85.88 304 ASP B CA 1
ATOM 5776 C C . ASP B 1 304 ? -6.613 19.109 14.703 1 85.88 304 ASP B C 1
ATOM 5778 O O . ASP B 1 304 ? -6.5 18.641 15.836 1 85.88 304 ASP B O 1
ATOM 5782 N N . PHE B 1 305 ? -7.785 19.234 14.117 1 82.12 305 PHE B N 1
ATOM 5783 C CA . PHE B 1 305 ? -9.023 18.75 14.711 1 82.12 305 PHE B CA 1
ATOM 5784 C C . PHE B 1 305 ? -8.938 17.25 15.008 1 82.12 305 PHE B C 1
ATOM 5786 O O . PHE B 1 305 ? -8.336 16.5 14.242 1 82.12 305 PHE B O 1
ATOM 5793 N N . ASP B 1 306 ? -9.586 16.938 16.172 1 80.69 306 ASP B N 1
ATOM 5794 C CA . ASP B 1 306 ? -9.711 15.555 16.625 1 80.69 306 ASP B CA 1
ATOM 5795 C C . ASP B 1 306 ? -8.352 14.977 17.016 1 80.69 306 ASP B C 1
ATOM 5797 O O . ASP B 1 306 ? -8.242 13.781 17.297 1 80.69 306 ASP B O 1
ATOM 5801 N N . GLY B 1 307 ? -7.297 15.727 16.859 1 72.38 307 GLY B N 1
ATOM 5802 C CA . GLY B 1 307 ? -5.984 15.328 17.359 1 72.38 307 GLY B CA 1
ATOM 5803 C C . GLY B 1 307 ? -5.738 15.75 18.797 1 72.38 307 GLY B C 1
ATOM 5804 O O . GLY B 1 307 ? -4.766 15.312 19.406 1 72.38 307 GLY B O 1
ATOM 5805 N N . VAL B 1 308 ? -6.613 16.656 19.219 1 57.97 308 VAL B N 1
ATOM 5806 C CA . VAL B 1 308 ? -6.41 17.25 20.531 1 57.97 308 VAL B CA 1
ATOM 5807 C C . VAL B 1 308 ? -7.68 17.109 21.375 1 57.97 308 VAL B C 1
ATOM 5809 O O . VAL B 1 308 ? -8.781 17.016 20.828 1 57.97 308 VAL B O 1
ATOM 5812 N N . SER B 1 309 ? -7.516 16.625 22.594 1 49 309 SER B N 1
ATOM 5813 C CA . SER B 1 309 ? -8.625 16.344 23.5 1 49 309 SER B CA 1
ATOM 5814 C C . SER B 1 309 ? -9.484 17.578 23.719 1 49 309 SER B C 1
ATOM 5816 O O . SER B 1 309 ? -10.688 17.469 23.953 1 49 309 SER B O 1
ATOM 5818 N N . ARG B 1 310 ? -8.812 18.672 23.812 1 46.66 310 ARG B N 1
ATOM 5819 C CA . ARG B 1 310 ? -9.57 19.797 24.344 1 46.66 310 ARG B CA 1
ATOM 5820 C C . ARG B 1 310 ? -10.273 20.547 23.219 1 46.66 310 ARG B C 1
ATOM 5822 O O . ARG B 1 310 ? -9.969 20.344 22.047 1 46.66 310 ARG B O 1
ATOM 5829 N N . ARG B 1 311 ? -11.195 21.438 23.641 1 45.09 311 ARG B N 1
ATOM 5830 C CA . ARG B 1 311 ? -12.094 22.281 22.859 1 45.09 311 ARG B CA 1
ATOM 5831 C C . ARG B 1 311 ? -11.32 23.031 21.781 1 45.09 311 ARG B C 1
ATOM 5833 O O . ARG B 1 311 ? -10.266 23.609 22.047 1 45.09 311 ARG B O 1
ATOM 5840 N N . VAL B 1 312 ? -11.32 22.406 20.594 1 49.53 312 VAL B N 1
ATOM 5841 C CA . VAL B 1 312 ? -10.812 23.156 19.453 1 49.53 312 VAL B CA 1
ATOM 5842 C C . VAL B 1 312 ? -11.641 24.438 19.266 1 49.53 312 VAL B C 1
ATOM 5844 O O . VAL B 1 312 ? -12.82 24.469 19.625 1 49.53 312 VAL B O 1
ATOM 5847 N N . ILE B 1 313 ? -10.914 25.516 19.125 1 41.16 313 ILE B N 1
ATOM 5848 C CA . ILE B 1 313 ? -11.531 26.781 18.719 1 41.16 313 ILE B CA 1
ATOM 5849 C C . ILE B 1 313 ? -12.477 26.531 17.547 1 41.16 313 ILE B C 1
ATOM 5851 O O . ILE B 1 313 ? -12.055 26.062 16.484 1 41.16 313 ILE B O 1
ATOM 5855 N N . THR B 1 314 ? -13.438 25.75 17.688 1 40.12 314 THR B N 1
ATOM 5856 C CA . THR B 1 314 ? -14.352 25.547 16.578 1 40.12 314 THR B CA 1
ATOM 5857 C C . THR B 1 314 ? -14.805 26.875 15.992 1 40.12 314 THR B C 1
ATOM 5859 O O . THR B 1 314 ? -15.664 26.922 15.109 1 40.12 314 THR B O 1
ATOM 5862 N N . HIS B 1 315 ? -14.477 27.969 16.578 1 36.31 315 HIS B N 1
ATOM 5863 C CA . HIS B 1 315 ? -15.266 29.047 15.984 1 36.31 315 HIS B CA 1
ATOM 5864 C C . HIS B 1 315 ? -14.875 29.281 14.531 1 36.31 315 HIS B C 1
ATOM 5866 O O . HIS B 1 315 ? -13.789 28.875 14.102 1 36.31 315 HIS B O 1
ATOM 5872 N N . ARG B 1 316 ? -15.781 29.984 13.711 1 36.66 316 ARG B N 1
ATOM 5873 C CA . ARG B 1 316 ? -15.883 30.469 12.336 1 36.66 316 ARG B CA 1
ATOM 5874 C C . ARG B 1 316 ? -14.562 31.078 11.867 1 36.66 316 ARG B C 1
ATOM 5876 O O . ARG B 1 316 ? -14.133 32.094 12.398 1 36.66 316 ARG B O 1
ATOM 5883 N N . LEU B 1 317 ? -13.672 30.219 11.602 1 38.91 317 LEU B N 1
ATOM 5884 C CA . LEU B 1 317 ? -12.414 30.594 10.969 1 38.91 317 LEU B CA 1
ATOM 5885 C C . LEU B 1 317 ? -12.578 31.859 10.125 1 38.91 317 LEU B C 1
ATOM 5887 O O . LEU B 1 317 ? -11.586 32.469 9.719 1 38.91 317 LEU B O 1
ATOM 5891 N N . LEU B 1 318 ? -13.672 31.984 9.352 1 37.53 318 LEU B N 1
ATOM 5892 C CA . LEU B 1 318 ? -13.586 32.594 8.031 1 37.53 318 LEU B CA 1
ATOM 5893 C C . LEU B 1 318 ? -13.258 34.062 8.125 1 37.53 318 LEU B C 1
ATOM 5895 O O . LEU B 1 318 ? -13.336 34.812 7.133 1 37.53 318 LEU B O 1
ATOM 5899 N N . ARG B 1 319 ? -13.234 34.562 9.211 1 35.41 319 ARG B N 1
ATOM 5900 C CA . ARG B 1 319 ? -13.383 35.938 8.75 1 35.41 319 ARG B CA 1
ATOM 5901 C C . ARG B 1 319 ? -12.148 36.406 7.977 1 35.41 319 ARG B C 1
ATOM 5903 O O . ARG B 1 319 ? -12.25 37.219 7.055 1 35.41 319 ARG B O 1
ATOM 5910 N N . ARG B 1 320 ? -10.906 36.281 8.578 1 39.16 320 ARG B N 1
ATOM 5911 C CA . ARG B 1 320 ? -9.758 36.906 7.941 1 39.16 320 ARG B CA 1
ATOM 5912 C C . ARG B 1 320 ? -9.094 35.969 6.945 1 39.16 320 ARG B C 1
ATOM 5914 O O . ARG B 1 320 ? -8.32 35.062 7.34 1 39.16 320 ARG B O 1
ATOM 5921 N N . SER B 1 321 ? -9.836 35.406 6.004 1 38.56 321 SER B N 1
ATOM 5922 C CA . SER B 1 321 ? -9.258 34.344 5.164 1 38.56 321 SER B CA 1
ATOM 5923 C C . SER B 1 321 ? -8.008 34.844 4.441 1 38.56 321 SER B C 1
ATOM 5925 O O . SER B 1 321 ? -8.062 35.844 3.723 1 38.56 321 SER B O 1
ATOM 5927 N N . PRO B 1 322 ? -6.82 34.719 4.969 1 38.03 322 PRO B N 1
ATOM 5928 C CA . PRO B 1 322 ? -5.695 34.938 4.051 1 38.03 322 PRO B CA 1
ATOM 5929 C C . PRO B 1 322 ? -6.012 34.469 2.627 1 38.03 322 PRO B C 1
ATOM 5931 O O . PRO B 1 322 ? -6.949 33.719 2.414 1 38.03 322 PRO B O 1
ATOM 5934 N N . SER B 1 323 ? -5.375 35.156 1.596 1 38.12 323 SER B N 1
ATOM 5935 C CA . SER B 1 323 ? -5.492 34.781 0.19 1 38.12 323 SER B CA 1
ATOM 5936 C C . SER B 1 323 ? -5.457 33.25 0.014 1 38.12 323 SER B C 1
ATOM 5938 O O . SER B 1 323 ? -4.5 32.594 0.429 1 38.12 323 SER B O 1
ATOM 5940 N N . GLN B 1 324 ? -6.625 32.531 0.173 1 43.62 324 GLN B N 1
ATOM 5941 C CA . GLN B 1 324 ? -6.934 31.172 -0.211 1 43.62 324 GLN B CA 1
ATOM 5942 C C . GLN B 1 324 ? -6.012 30.688 -1.325 1 43.62 324 GLN B C 1
ATOM 5944 O O . GLN B 1 324 ? -5.758 29.484 -1.451 1 43.62 324 GLN B O 1
ATOM 5949 N N . LYS B 1 325 ? -5.418 31.594 -2.016 1 44.78 325 LYS B N 1
ATOM 5950 C CA . LYS B 1 325 ? -4.625 31.266 -3.195 1 44.78 325 LYS B CA 1
ATOM 5951 C C . LYS B 1 325 ? -3.355 30.516 -2.809 1 44.78 325 LYS B C 1
ATOM 5953 O O . LYS B 1 325 ? -2.877 29.656 -3.564 1 44.78 325 LYS B O 1
ATOM 5958 N N . THR B 1 326 ? -2.971 30.75 -1.572 1 41.47 326 THR B N 1
ATOM 5959 C CA . THR B 1 326 ? -1.644 30.219 -1.275 1 41.47 326 THR B CA 1
ATOM 5960 C C . THR B 1 326 ? -1.708 28.719 -1.009 1 41.47 326 THR B C 1
ATOM 5962 O O . THR B 1 326 ? -0.896 27.953 -1.536 1 41.47 326 THR B O 1
ATOM 5965 N N . SER B 1 327 ? -2.631 28.219 -0.093 1 46.16 327 SER B N 1
ATOM 5966 C CA . SER B 1 327 ? -2.674 26.781 0.162 1 46.16 327 SER B CA 1
ATOM 5967 C C . SER B 1 327 ? -2.951 26.016 -1.119 1 46.16 327 SER B C 1
ATOM 5969 O O . SER B 1 327 ? -2.383 24.938 -1.333 1 46.16 327 SER B O 1
ATOM 5971 N N . TRP B 1 328 ? -3.717 26.609 -1.939 1 45.19 328 TRP B N 1
ATOM 5972 C CA . TRP B 1 328 ? -4.012 26.031 -3.24 1 45.19 328 TRP B CA 1
ATOM 5973 C C . TRP B 1 328 ? -2.758 25.953 -4.105 1 45.19 328 TRP B C 1
ATOM 5975 O O . TRP B 1 328 ? -2.547 24.984 -4.828 1 45.19 328 TRP B O 1
ATOM 5985 N N . ARG B 1 329 ? -1.968 26.922 -3.969 1 44.16 329 ARG B N 1
ATOM 5986 C CA . ARG B 1 329 ? -0.765 26.953 -4.797 1 44.16 329 ARG B CA 1
ATOM 5987 C C . ARG B 1 329 ? 0.173 25.812 -4.441 1 44.16 329 ARG B C 1
ATOM 5989 O O . ARG B 1 329 ? 0.783 25.203 -5.328 1 44.16 329 ARG B O 1
ATOM 5996 N N . LEU B 1 330 ? 0.246 25.594 -3.23 1 44.5 330 LEU B N 1
ATOM 5997 C CA . LEU B 1 330 ? 1.144 24.516 -2.838 1 44.5 330 LEU B CA 1
ATOM 5998 C C . LEU B 1 330 ? 0.664 23.188 -3.396 1 44.5 330 LEU B C 1
ATOM 6000 O O . LEU B 1 330 ? 1.468 22.375 -3.871 1 44.5 330 LEU B O 1
ATOM 6004 N N . LEU B 1 331 ? -0.588 22.938 -3.225 1 46.19 331 LEU B N 1
ATOM 6005 C CA . LEU B 1 331 ? -1.109 21.672 -3.723 1 46.19 331 LEU B CA 1
ATOM 6006 C C . LEU B 1 331 ? -1.124 21.641 -5.25 1 46.19 331 LEU B C 1
ATOM 6008 O O . LEU B 1 331 ? -0.906 20.594 -5.863 1 46.19 331 LEU B O 1
ATOM 6012 N N . ALA B 1 332 ? -1.448 22.719 -5.867 1 42.66 332 ALA B N 1
ATOM 6013 C CA . ALA B 1 332 ? -1.515 22.797 -7.324 1 42.66 332 ALA B CA 1
ATOM 6014 C C . ALA B 1 332 ? -0.127 22.672 -7.945 1 42.66 332 ALA B C 1
ATOM 6016 O O . ALA B 1 332 ? 0.027 22.109 -9.023 1 42.66 332 ALA B O 1
ATOM 6017 N N . GLY B 1 333 ? 0.834 23.344 -7.445 1 41.34 333 GLY B N 1
ATOM 6018 C CA . GLY B 1 333 ? 2.17 23.312 -8.016 1 41.34 333 GLY B CA 1
ATOM 6019 C C . GLY B 1 333 ? 2.816 21.953 -7.945 1 41.34 333 GLY B C 1
ATOM 6020 O O . GLY B 1 333 ? 3.582 21.562 -8.836 1 41.34 33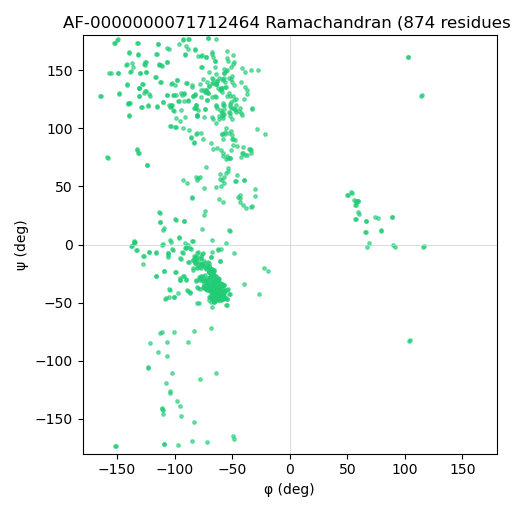3 GLY B O 1
ATOM 6021 N N . ARG B 1 334 ? 2.705 21.312 -6.879 1 41.38 334 ARG B N 1
ATOM 6022 C CA . ARG B 1 334 ? 3.469 20.094 -6.684 1 41.38 334 ARG B CA 1
ATOM 6023 C C . ARG B 1 334 ? 2.816 18.922 -7.406 1 41.38 334 ARG B C 1
ATOM 6025 O O . ARG B 1 334 ? 3.504 18 -7.848 1 41.38 334 ARG B O 1
ATOM 6032 N N . CYS B 1 335 ? 1.549 18.828 -7.441 1 37.62 335 CYS B N 1
ATOM 6033 C CA . CYS B 1 335 ? 0.942 17.641 -8.047 1 37.62 335 CYS B CA 1
ATOM 6034 C C . CYS B 1 335 ? 1.227 17.594 -9.547 1 37.62 335 CYS B C 1
ATOM 6036 O O . CYS B 1 335 ? 1.103 16.547 -10.164 1 37.62 335 CYS B O 1
ATOM 6038 N N . THR B 1 336 ? 1.425 18.719 -10.18 1 34.81 336 THR B N 1
ATOM 6039 C CA . THR B 1 336 ? 1.586 18.688 -11.625 1 34.81 336 THR B CA 1
ATOM 6040 C C . THR B 1 336 ? 3.033 18.375 -12.008 1 34.81 336 THR B C 1
ATOM 6042 O O . THR B 1 336 ? 3.324 18.062 -13.156 1 34.81 336 THR B O 1
ATOM 6045 N N . ALA B 1 337 ? 3.902 18.609 -11.156 1 33.72 337 ALA B N 1
ATOM 6046 C CA . ALA B 1 337 ? 5.266 18.531 -11.672 1 33.72 337 ALA B CA 1
ATOM 6047 C C . ALA B 1 337 ? 5.633 17.109 -12.055 1 33.72 337 ALA B C 1
ATOM 6049 O O . ALA B 1 337 ? 6.395 16.875 -13 1 33.72 337 ALA B O 1
ATOM 6050 N N . THR B 1 338 ? 5.316 16.094 -11.227 1 33.69 338 THR B N 1
ATOM 6051 C CA . THR B 1 338 ? 6.137 14.906 -11.406 1 33.69 338 THR B CA 1
ATOM 6052 C C . THR B 1 338 ? 5.66 14.094 -12.602 1 33.69 338 THR B C 1
ATOM 6054 O O . THR B 1 338 ? 6.23 13.039 -12.914 1 33.69 338 THR B O 1
ATOM 6057 N N . GLN B 1 339 ? 4.465 14.258 -13.148 1 32.94 339 GLN B N 1
ATOM 6058 C CA . GLN B 1 339 ? 4.223 13.211 -14.133 1 32.94 339 GLN B CA 1
ATOM 6059 C C . GLN B 1 339 ? 5.031 13.453 -15.398 1 32.94 339 GLN B C 1
ATOM 6061 O O . GLN B 1 339 ? 4.98 12.656 -16.344 1 32.94 339 GLN B O 1
ATOM 6066 N N . ARG B 1 340 ? 5.289 14.727 -15.875 1 32.47 340 ARG B N 1
ATOM 6067 C CA . ARG B 1 340 ? 5.984 14.797 -17.156 1 32.47 340 ARG B CA 1
ATOM 6068 C C . ARG B 1 340 ? 7.473 14.5 -16.984 1 32.47 340 ARG B C 1
ATOM 6070 O O . ARG B 1 340 ? 8.07 14.836 -15.961 1 32.47 340 ARG B O 1
ATOM 6077 N N . PRO B 1 341 ? 8.086 13.648 -17.797 1 30.59 341 PRO B N 1
ATOM 6078 C CA . PRO B 1 341 ? 9.547 13.539 -17.828 1 30.59 341 PRO B CA 1
ATOM 6079 C C . PRO B 1 341 ? 10.242 14.891 -17.703 1 30.59 341 PRO B C 1
ATOM 6081 O O . PRO B 1 341 ? 9.68 15.922 -18.078 1 30.59 341 PRO B O 1
ATOM 6084 N N . PRO B 1 342 ? 11.266 15.086 -16.922 1 28.59 342 PRO B N 1
ATOM 6085 C CA . PRO B 1 342 ? 12.031 16.344 -16.875 1 28.59 342 PRO B CA 1
ATOM 6086 C C . PRO B 1 342 ? 12.242 16.938 -18.266 1 28.59 342 PRO B C 1
ATOM 6088 O O . PRO B 1 342 ? 13.188 16.562 -18.969 1 28.59 342 PRO B O 1
ATOM 6091 N N . ALA B 1 343 ? 11.383 16.875 -19.297 1 26.73 343 ALA B N 1
ATOM 6092 C CA . ALA B 1 343 ? 11.898 17.672 -20.406 1 26.73 343 ALA B CA 1
ATOM 6093 C C . ALA B 1 343 ? 12.336 19.047 -19.938 1 26.73 343 ALA B C 1
ATOM 6095 O O . ALA B 1 343 ? 12.047 19.438 -18.797 1 26.73 343 ALA B O 1
ATOM 6096 N N . SER B 1 344 ? 12.602 20.062 -21.062 1 24.59 344 SER B N 1
ATOM 6097 C CA . SER B 1 344 ? 13.109 21.422 -21.031 1 24.59 344 SER B CA 1
ATOM 6098 C C . SER B 1 344 ? 12.266 22.312 -20.125 1 24.59 344 SER B C 1
ATOM 6100 O O . SER B 1 344 ? 11.039 22.344 -20.25 1 24.59 344 SER B O 1
ATOM 6102 N N . ILE B 1 345 ? 12.68 22.5 -18.906 1 26.91 345 ILE B N 1
ATOM 6103 C CA . ILE B 1 345 ? 12.328 23.656 -18.109 1 26.91 345 ILE B CA 1
ATOM 6104 C C . ILE B 1 345 ? 12.188 24.891 -19 1 26.91 345 ILE B C 1
ATOM 6106 O O . ILE B 1 345 ? 13.18 25.562 -19.281 1 26.91 345 ILE B O 1
ATOM 6110 N N . SER B 1 346 ? 11.734 24.797 -20.297 1 22.73 346 SER B N 1
ATOM 6111 C CA . SER B 1 346 ? 11.578 26.141 -20.828 1 22.73 346 SER B CA 1
ATOM 6112 C C . SER B 1 346 ? 10.781 27.031 -19.875 1 22.73 346 SER B C 1
ATOM 6114 O O . SER B 1 346 ? 10.055 26.531 -19.016 1 22.73 346 SER B O 1
ATOM 6116 N N . SER B 1 347 ? 10.867 28.484 -20.094 1 23.09 347 SER B N 1
ATOM 6117 C CA . SER B 1 347 ? 10.547 29.797 -19.531 1 23.09 347 SER B CA 1
ATOM 6118 C C . SER B 1 347 ? 9.047 29.953 -19.312 1 23.09 347 SER B C 1
ATOM 6120 O O . SER B 1 347 ? 8.547 31.078 -19.203 1 23.09 347 SER B O 1
ATOM 6122 N N . GLN B 1 348 ? 8.281 29 -19.703 1 24.92 348 GLN B N 1
ATOM 6123 C CA . GLN B 1 348 ? 6.973 29.641 -19.766 1 24.92 348 GLN B CA 1
ATOM 6124 C C . GLN B 1 348 ? 6.586 30.219 -18.406 1 24.92 348 GLN B C 1
ATOM 6126 O O . GLN B 1 348 ? 6.887 29.625 -17.359 1 24.92 348 GLN B O 1
ATOM 6131 N N . GLY B 1 349 ? 6.332 31.578 -18.391 1 23.28 349 GLY B N 1
ATOM 6132 C CA . GLY B 1 349 ? 5.953 32.594 -17.422 1 23.28 349 GLY B CA 1
ATOM 6133 C C . GLY B 1 349 ? 4.887 32.094 -16.453 1 23.28 349 GLY B C 1
ATOM 6134 O O . GLY B 1 349 ? 4.234 31.094 -16.688 1 23.28 349 GLY B O 1
ATOM 6135 N N . PRO B 1 350 ? 5.012 32.75 -15.305 1 25.03 350 PRO B N 1
ATOM 6136 C CA . PRO B 1 350 ? 4.219 32.594 -14.086 1 25.03 350 PRO B CA 1
ATOM 6137 C C . PRO B 1 350 ? 2.721 32.719 -14.336 1 25.03 350 PRO B C 1
ATOM 6139 O O . PRO B 1 350 ? 2.279 33.719 -14.922 1 25.03 350 PRO B O 1
ATOM 6142 N N . CYS B 1 351 ? 2.164 31.719 -14.914 1 24.12 351 CYS B N 1
ATOM 6143 C CA . CYS B 1 351 ? 0.73 31.938 -15.062 1 24.12 351 CYS B CA 1
ATOM 6144 C C . CYS B 1 351 ? 0.132 32.531 -13.797 1 24.12 351 CYS B C 1
ATOM 6146 O O . CYS B 1 351 ? -0.311 31.797 -12.914 1 24.12 351 CYS B O 1
ATOM 6148 N N . TRP B 1 352 ? 0.851 33.469 -13.148 1 23.95 352 TRP B N 1
ATOM 6149 C CA . TRP B 1 352 ? 0.3 34.219 -12.023 1 23.95 352 TRP B CA 1
ATOM 6150 C C . TRP B 1 352 ? -0.931 35 -12.445 1 23.95 352 TRP B C 1
ATOM 6152 O O . TRP B 1 352 ? -0.847 35.875 -13.32 1 23.95 352 TRP B O 1
ATOM 6162 N N . PRO B 1 353 ? -2.137 34.438 -12.539 1 26.48 353 PRO B N 1
ATOM 6163 C CA . PRO B 1 353 ? -2.984 35.625 -12.75 1 26.48 353 PRO B CA 1
ATOM 6164 C C . PRO B 1 353 ? -2.777 36.688 -11.695 1 26.48 353 PRO B C 1
ATOM 6166 O O . PRO B 1 353 ? -2.299 36.406 -10.594 1 26.48 353 PRO B O 1
ATOM 6169 N N . PRO B 1 354 ? -2.822 37.969 -12.016 1 24.45 354 PRO B N 1
ATOM 6170 C CA . PRO B 1 354 ? -2.609 39.125 -11.164 1 24.45 354 PRO B CA 1
ATOM 6171 C C . PRO B 1 354 ? -3.465 39.125 -9.898 1 24.45 354 PRO B C 1
ATOM 6173 O O . PRO B 1 354 ? -4.551 38.531 -9.898 1 24.45 354 PRO B O 1
ATOM 6176 N N . SER B 1 355 ? -2.887 39.344 -8.648 1 26.62 355 SER B N 1
ATOM 6177 C CA . SER B 1 355 ? -3.291 39.5 -7.254 1 26.62 355 SER B CA 1
ATOM 6178 C C . SER B 1 355 ? -4.395 40.531 -7.109 1 26.62 355 SER B C 1
ATOM 6180 O O . SER B 1 355 ? -4.223 41.688 -7.504 1 26.62 355 SER B O 1
ATOM 6182 N N . PRO B 1 356 ? -5.723 40.188 -7.168 1 29.19 356 PRO B N 1
ATOM 6183 C CA . PRO B 1 356 ? -6.488 41.406 -6.879 1 29.19 356 PRO B CA 1
ATOM 6184 C C . PRO B 1 356 ? -6.086 42.062 -5.559 1 29.19 356 PRO B C 1
ATOM 6186 O O . PRO B 1 356 ? -5.457 41.406 -4.715 1 29.19 356 PRO B O 1
ATOM 6189 N N . PRO B 1 357 ? -6.52 43.375 -5.293 1 25.11 357 PRO B N 1
ATOM 6190 C CA . PRO B 1 357 ? -6.156 44.25 -4.184 1 25.11 357 PRO B CA 1
ATOM 6191 C C . PRO B 1 357 ? -6.457 43.656 -2.818 1 25.11 357 PRO B C 1
ATOM 6193 O O . PRO B 1 357 ? -7.309 42.75 -2.705 1 25.11 357 PRO B O 1
ATOM 6196 N N . SER B 1 358 ? -5.691 44 -1.681 1 26.72 358 SER B N 1
ATOM 6197 C CA . SER B 1 358 ? -5.16 43.656 -0.364 1 26.72 358 SER B CA 1
ATOM 6198 C C . SER B 1 358 ? -6.23 43.781 0.714 1 26.72 358 SER B C 1
ATOM 6200 O O . SER B 1 358 ? -5.926 43.75 1.908 1 26.72 358 SER B O 1
ATOM 6202 N N . SER B 1 359 ? -7.457 44.344 0.534 1 23.3 359 SER B N 1
ATOM 6203 C CA . SER B 1 359 ? -8.016 44.75 1.819 1 23.3 359 SER B CA 1
ATOM 6204 C C . SER B 1 359 ? -8.508 43.562 2.611 1 23.3 359 SER B C 1
ATOM 6206 O O . SER B 1 359 ? -9.297 42.75 2.107 1 23.3 359 SER B O 1
ATOM 6208 N N . LEU B 1 360 ? -7.879 43.188 3.666 1 28.05 360 LEU B N 1
ATOM 6209 C CA . LEU B 1 360 ? -7.914 42.031 4.562 1 28.05 360 LEU B CA 1
ATOM 6210 C C . LEU B 1 360 ? -9.047 42.156 5.578 1 28.05 360 LEU B C 1
ATOM 6212 O O . LEU B 1 360 ? -9.023 43.062 6.422 1 28.05 360 LEU B O 1
ATOM 6216 N N . ALA B 1 361 ? -10.312 42.281 5.277 1 23.95 361 ALA B N 1
ATOM 6217 C CA . ALA B 1 361 ? -11.195 42.438 6.438 1 23.95 361 ALA B CA 1
ATOM 6218 C C . ALA B 1 361 ? -11.508 41.094 7.066 1 23.95 361 ALA B C 1
ATOM 6220 O O . ALA B 1 361 ? -11.789 40.125 6.359 1 23.95 361 ALA B O 1
ATOM 6221 N N . TYR B 1 362 ? -11.086 40.938 8.32 1 26.11 362 TYR B N 1
ATOM 6222 C CA . TYR B 1 362 ? -11.281 39.781 9.172 1 26.11 362 TYR B CA 1
ATOM 6223 C C . TYR B 1 362 ? -12.664 39.781 9.805 1 26.11 362 TYR B C 1
ATOM 6225 O O . TYR B 1 362 ? -13.125 40.812 10.297 1 26.11 362 TYR B O 1
ATOM 6233 N N . VAL B 1 363 ? -13.727 39.156 9.383 1 24.75 363 VAL B N 1
ATOM 6234 C CA . VAL B 1 363 ? -14.945 39.188 10.18 1 24.75 363 VAL B CA 1
ATOM 6235 C C . VAL B 1 363 ? -15.062 37.906 10.992 1 24.75 363 VAL B C 1
ATOM 6237 O O . VAL B 1 363 ? -14.953 36.812 10.438 1 24.75 363 VAL B O 1
ATOM 6240 N N . PHE B 1 364 ? -14.883 37.875 12.352 1 24.67 364 PHE B N 1
ATOM 6241 C CA . PHE B 1 364 ? -14.945 36.781 13.32 1 24.67 364 PHE B CA 1
ATOM 6242 C C . PHE B 1 364 ? -16.344 36.656 13.914 1 24.67 364 PHE B C 1
ATOM 6244 O O . PHE B 1 364 ? -16.969 37.656 14.242 1 24.67 364 PHE B O 1
ATOM 6251 N N . CYS B 1 365 ? -17.297 35.781 13.57 1 23.59 365 CYS B N 1
ATOM 6252 C CA . CYS B 1 365 ? -18.578 35.688 14.273 1 23.59 365 CYS B CA 1
ATOM 6253 C C . CYS B 1 365 ? -18.547 34.625 15.359 1 23.59 365 CYS B C 1
ATOM 6255 O O . CYS B 1 365 ? -18.109 33.5 15.109 1 23.59 365 CYS B O 1
ATOM 6257 N N . ASP B 1 366 ? -18.672 34.844 16.719 1 24.39 366 ASP B N 1
ATOM 6258 C CA . ASP B 1 366 ? -18.734 34.094 17.969 1 24.39 366 ASP B CA 1
ATOM 6259 C C . ASP B 1 366 ? -20.047 33.281 18.047 1 24.39 366 ASP B C 1
ATOM 6261 O O . ASP B 1 366 ? -21.125 33.844 17.938 1 24.39 366 ASP B O 1
ATOM 6265 N N . ALA B 1 367 ? -20.297 32.062 17.594 1 26.45 367 ALA B N 1
ATOM 6266 C CA . ALA B 1 367 ? -21.547 31.422 18.047 1 26.45 367 ALA B CA 1
ATOM 6267 C C . ALA B 1 367 ? -21.406 30.906 19.469 1 26.45 367 ALA B C 1
ATOM 6269 O O . ALA B 1 367 ? -20.578 30.031 19.75 1 26.45 367 ALA B O 1
ATOM 6270 N N . LEU B 1 368 ? -21.766 31.516 20.609 1 24.61 368 LEU B N 1
ATOM 6271 C CA . LEU B 1 368 ? -21.953 31.188 22 1 24.61 368 LEU B CA 1
ATOM 6272 C C . LEU B 1 368 ? -23.031 30.109 22.156 1 24.61 368 LEU B C 1
ATOM 6274 O O . LEU B 1 368 ? -24.219 30.359 21.969 1 24.61 368 LEU B O 1
ATOM 6278 N N . GLY B 1 369 ? -23.078 28.891 21.609 1 25.31 369 GLY B N 1
ATOM 6279 C CA . GLY B 1 369 ? -24.078 28.031 22.234 1 25.31 369 GLY B CA 1
ATOM 6280 C C . GLY B 1 369 ? -23.797 27.781 23.703 1 25.31 369 GLY B C 1
ATOM 6281 O O . GLY B 1 369 ? -22.641 27.578 24.094 1 25.31 369 GLY B O 1
ATOM 6282 N N . SER B 1 370 ? -24.5 28.25 24.75 1 25.86 370 SER B N 1
ATOM 6283 C CA . SER B 1 370 ? -24.562 28.172 26.203 1 25.86 370 SER B CA 1
ATOM 6284 C C . SER B 1 370 ? -24.625 26.734 26.688 1 25.86 370 SER B C 1
ATOM 6286 O O . SER B 1 370 ? -25.688 26.25 27.109 1 25.86 370 SER B O 1
ATOM 6288 N N . GLY B 1 371 ? -24.422 25.656 26.062 1 26.88 371 GLY B N 1
ATOM 6289 C CA . GLY B 1 371 ? -24.688 24.484 26.891 1 26.88 371 GLY B CA 1
ATOM 6290 C C . GLY B 1 371 ? -23.75 24.391 28.078 1 26.88 371 GLY B C 1
ATOM 6291 O O . GLY B 1 371 ? -22.688 25.016 28.094 1 26.88 371 GLY B O 1
ATOM 6292 N N . PRO B 1 372 ? -24.234 24.016 29.391 1 26 372 PRO B N 1
ATOM 6293 C CA . PRO B 1 372 ? -23.484 23.969 30.656 1 26 372 PRO B CA 1
ATOM 6294 C C . PRO B 1 372 ? -22.141 23.25 30.516 1 26 372 PRO B C 1
ATOM 6296 O O . PRO B 1 372 ? -21.984 22.359 29.688 1 26 372 PRO B O 1
ATOM 6299 N N . LEU B 1 373 ? -21.062 23.984 30.734 1 25.62 373 LEU B N 1
ATOM 6300 C CA . LEU B 1 373 ? -19.656 23.594 30.844 1 25.62 373 LEU B CA 1
ATOM 6301 C C . LEU B 1 373 ? -19.469 22.5 31.891 1 25.62 373 LEU B C 1
ATOM 6303 O O . LEU B 1 373 ? -19.703 22.719 33.062 1 25.62 373 LEU B O 1
ATOM 6307 N N . GLY B 1 374 ? -20.062 21.281 31.688 1 22.73 374 GLY B N 1
ATOM 6308 C CA . GLY B 1 374 ? -19.75 20.297 32.719 1 22.73 374 GLY B CA 1
ATOM 6309 C C . GLY B 1 374 ? -18.281 20.297 33.094 1 22.73 374 GLY B C 1
ATOM 6310 O O . GLY B 1 374 ? -17.422 20.641 32.281 1 22.73 374 GLY B O 1
ATOM 6311 N N . SER B 1 375 ? -17.984 20.672 34.344 1 21.09 375 SER B N 1
ATOM 6312 C CA . SER B 1 375 ? -16.719 20.688 35.062 1 21.09 375 SER B CA 1
ATOM 6313 C C . SER B 1 375 ? -15.891 19.453 34.75 1 21.09 375 SER B C 1
ATOM 6315 O O . SER B 1 375 ? -16.234 18.344 35.188 1 21.09 375 SER B O 1
ATOM 6317 N N . TYR B 1 376 ? -15.648 19.219 33.562 1 21.97 376 TYR B N 1
ATOM 6318 C CA . TYR B 1 376 ? -14.758 18.062 33.438 1 21.97 376 TYR B CA 1
ATOM 6319 C C . TYR B 1 376 ? -13.453 18.312 34.188 1 21.97 376 TYR B C 1
ATOM 6321 O O . TYR B 1 376 ? -12.867 19.391 34.094 1 21.97 376 TYR B O 1
ATOM 6329 N N . SER B 1 377 ? -13.344 17.859 35.438 1 21.8 377 SER B N 1
ATOM 6330 C CA . SER B 1 377 ? -12.141 17.781 36.281 1 21.8 377 SER B CA 1
ATOM 6331 C C . SER B 1 377 ? -10.906 17.516 35.438 1 21.8 377 SER B C 1
ATOM 6333 O O . SER B 1 377 ? -10.969 16.766 34.438 1 21.8 377 SER B O 1
ATOM 6335 N N . SER B 1 378 ? -9.977 18.469 35.469 1 21.77 378 SER B N 1
ATOM 6336 C CA . SER B 1 378 ? -8.641 18.578 34.906 1 21.77 378 SER B CA 1
ATOM 6337 C C . SER B 1 378 ? -7.848 17.297 35.094 1 21.77 378 SER B C 1
ATOM 6339 O O . SER B 1 378 ? -7.074 17.188 36.062 1 21.77 378 SER B O 1
ATOM 6341 N N . ARG B 1 379 ? -8.445 16.141 35 1 25.42 379 ARG B N 1
ATOM 6342 C CA . ARG B 1 379 ? -7.469 15.07 35.219 1 25.42 379 ARG B CA 1
ATOM 6343 C C . ARG B 1 379 ? -6.242 15.25 34.344 1 25.42 379 ARG B C 1
ATOM 6345 O O . ARG B 1 379 ? -6.359 15.672 33.188 1 25.42 379 ARG B O 1
ATOM 6352 N N . GLU B 1 380 ? -5.066 15.438 34.938 1 23 380 GLU B N 1
ATOM 6353 C CA . GLU B 1 380 ? -3.689 15.477 34.469 1 23 380 GLU B CA 1
ATOM 6354 C C . GLU B 1 380 ? -3.488 14.523 33.312 1 23 380 GLU B C 1
ATOM 6356 O O . GLU B 1 380 ? -3.73 13.32 33.406 1 23 380 GLU B O 1
ATOM 6361 N N . ILE B 1 381 ? -3.902 14.938 32.188 1 26.45 381 ILE B N 1
ATOM 6362 C CA . ILE B 1 381 ? -3.605 14.156 30.984 1 26.45 381 ILE B CA 1
ATOM 6363 C C . ILE B 1 381 ? -2.129 13.773 30.969 1 26.45 381 ILE B C 1
ATOM 6365 O O . ILE B 1 381 ? -1.264 14.609 30.719 1 26.45 381 ILE B O 1
ATOM 6369 N N . GLY B 1 382 ? -1.624 13.117 32.062 1 23.95 382 GLY B N 1
ATOM 6370 C CA . GLY B 1 382 ? -0.326 12.469 31.984 1 23.95 382 GLY B CA 1
ATOM 6371 C C . GLY B 1 382 ? -0.071 11.812 30.641 1 23.95 382 GLY B C 1
ATOM 6372 O O . GLY B 1 382 ? -1.012 11.5 29.906 1 23.95 382 GLY B O 1
ATOM 6373 N N . HIS B 1 383 ? 1.118 12.117 30.016 1 27.08 383 HIS B N 1
ATOM 6374 C CA . HIS B 1 383 ? 1.676 11.469 28.844 1 27.08 383 HIS B CA 1
ATOM 6375 C C . HIS B 1 383 ? 1.258 10 28.766 1 27.08 383 HIS B C 1
ATOM 6377 O O . HIS B 1 383 ? 1.926 9.133 29.328 1 27.08 383 HIS B O 1
ATOM 6383 N N . GLN B 1 384 ? 0.055 9.727 29.062 1 26.28 384 GLN B N 1
ATOM 6384 C CA . GLN B 1 384 ? -0.272 8.305 29.062 1 26.28 384 GLN B CA 1
ATOM 6385 C C . GLN B 1 384 ? 0.04 7.68 27.703 1 26.28 384 GLN B C 1
ATOM 6387 O O . GLN B 1 384 ? -0.239 8.273 26.656 1 26.28 384 GLN B O 1
ATOM 6392 N N . SER B 1 385 ? 1.019 6.82 27.672 1 28.5 385 SER B N 1
ATOM 6393 C CA . SER B 1 385 ? 1.34 5.879 26.609 1 28.5 385 SER B CA 1
ATOM 6394 C C . SER B 1 385 ? 0.077 5.379 25.922 1 28.5 385 SER B C 1
ATOM 6396 O O . SER B 1 385 ? -0.788 4.773 26.547 1 28.5 385 SER B O 1
ATOM 6398 N N . ARG B 1 386 ? -0.366 6.238 25.016 1 38.06 386 ARG B N 1
ATOM 6399 C CA . ARG B 1 386 ? -1.481 5.777 24.188 1 38.06 386 ARG B CA 1
ATOM 6400 C C . ARG B 1 386 ? -1.315 4.309 23.812 1 38.06 386 ARG B C 1
ATOM 6402 O O . ARG B 1 386 ? -0.447 3.963 23.016 1 38.06 386 ARG B O 1
ATOM 6409 N N . GLU B 1 387 ? -1.611 3.391 24.766 1 33.25 387 GLU B N 1
ATOM 6410 C CA . GLU B 1 387 ? -1.6 1.959 24.484 1 33.25 387 GLU B CA 1
ATOM 6411 C C . GLU B 1 387 ? -2.615 1.6 23.406 1 33.25 387 GLU B C 1
ATOM 6413 O O . GLU B 1 387 ? -3.732 2.121 23.391 1 33.25 387 GLU B O 1
ATOM 6418 N N . LEU B 1 388 ? -2.109 1.151 22.344 1 37.38 388 LEU B N 1
ATOM 6419 C CA . LEU B 1 388 ? -2.928 0.66 21.234 1 37.38 388 LEU B CA 1
ATOM 6420 C C . LEU B 1 388 ? -3.967 -0.339 21.734 1 37.38 388 LEU B C 1
ATOM 6422 O O . LEU B 1 388 ? -3.646 -1.24 22.516 1 37.38 388 LEU B O 1
ATOM 6426 N N . PRO B 1 389 ? -5.203 -0.079 21.812 1 30.98 389 PRO B N 1
ATOM 6427 C CA . PRO B 1 389 ? -6.117 -1.166 22.156 1 30.98 389 PRO B CA 1
ATOM 6428 C C . PRO B 1 389 ? -5.859 -2.439 21.359 1 30.98 389 PRO B C 1
ATOM 6430 O O . PRO B 1 389 ? -5.367 -2.371 20.234 1 30.98 389 PRO B O 1
ATOM 6433 N N . ALA B 1 390 ? -5.648 -3.619 22.141 1 33.03 390 ALA B N 1
ATOM 6434 C CA . ALA B 1 390 ? -5.5 -4.918 21.484 1 33.03 390 ALA B CA 1
ATOM 6435 C C . ALA B 1 390 ? -6.602 -5.145 20.453 1 33.03 390 ALA B C 1
ATOM 6437 O O . ALA B 1 390 ? -7.719 -4.648 20.609 1 33.03 390 ALA B O 1
ATOM 6438 N N . PRO B 1 391 ? -6.32 -5.645 19.344 1 32.06 391 PRO B N 1
ATOM 6439 C CA . PRO B 1 391 ? -7.348 -5.91 18.328 1 32.06 391 PRO B CA 1
ATOM 6440 C C . PRO B 1 391 ? -8.492 -6.773 18.859 1 32.06 391 PRO B C 1
ATOM 6442 O O . PRO B 1 391 ? -8.25 -7.871 19.375 1 32.06 391 PRO B O 1
ATOM 6445 N N . GLN B 1 392 ? -9.438 -6.289 19.641 1 26.8 392 GLN B N 1
ATOM 6446 C CA . GLN B 1 392 ? -10.508 -7.207 20.016 1 26.8 392 GLN B CA 1
ATOM 6447 C C . GLN B 1 392 ? -11.078 -7.922 18.797 1 26.8 392 GLN B C 1
ATOM 6449 O O . GLN B 1 392 ? -11.219 -7.32 17.734 1 26.8 392 GLN B O 1
ATOM 6454 N N . ALA B 1 393 ? -10.938 -9.266 18.766 1 26.31 393 ALA B N 1
ATOM 6455 C CA . ALA B 1 393 ? -11.641 -10.141 17.828 1 26.31 393 ALA B CA 1
ATOM 6456 C C . ALA B 1 393 ? -13.133 -9.805 17.781 1 26.31 393 ALA B C 1
ATOM 6458 O O . ALA B 1 393 ? -13.805 -9.797 18.812 1 26.31 393 ALA B O 1
ATOM 6459 N N . GLN B 1 394 ? -13.641 -8.93 16.953 1 25.05 394 GLN B N 1
ATOM 6460 C CA . GLN B 1 394 ? -15.039 -8.547 16.812 1 25.05 394 GLN B CA 1
ATOM 6461 C C . GLN B 1 394 ? -15.953 -9.773 16.781 1 25.05 394 GLN B C 1
ATOM 6463 O O . GLN B 1 394 ? -15.781 -10.656 15.93 1 25.05 394 GLN B O 1
ATOM 6468 N N . GLY B 1 395 ? -16.375 -10.32 17.969 1 21.67 395 GLY B N 1
ATOM 6469 C CA . GLY B 1 395 ? -17.375 -11.359 18.156 1 21.67 395 GLY B CA 1
ATOM 6470 C C . GLY B 1 395 ? -18.641 -11.125 17.359 1 21.67 395 GLY B C 1
ATOM 6471 O O . GLY B 1 395 ? -19.047 -9.984 17.141 1 21.67 395 GLY B O 1
ATOM 6472 N N . LEU B 1 396 ? -18.969 -12.047 16.484 1 25.27 396 LEU B N 1
ATOM 6473 C CA . LEU B 1 396 ? -20.156 -12.195 15.641 1 25.27 396 LEU B CA 1
ATOM 6474 C C . LEU B 1 396 ? -21.438 -12.109 16.469 1 25.27 396 LEU B C 1
ATOM 6476 O O . LEU B 1 396 ? -21.625 -12.891 17.406 1 25.27 396 LEU B O 1
ATOM 6480 N N . GLY B 1 397 ? -21.859 -10.875 16.938 1 19.19 397 GLY B N 1
ATOM 6481 C CA . GLY B 1 397 ? -23.141 -10.672 17.578 1 19.19 397 GLY B CA 1
ATOM 6482 C C . GLY B 1 397 ? -24.281 -11.375 16.875 1 19.19 397 GLY B C 1
ATOM 6483 O O . GLY B 1 397 ? -24.281 -11.5 15.648 1 19.19 397 GLY B O 1
ATOM 6484 N N . SER B 1 398 ? -24.969 -12.336 17.5 1 21.19 398 SER B N 1
ATOM 6485 C CA . SER B 1 398 ? -26.094 -13.203 17.203 1 21.19 398 SER B CA 1
ATOM 6486 C C . SER B 1 398 ? -27.344 -12.391 16.891 1 21.19 398 SER B C 1
ATOM 6488 O O . SER B 1 398 ? -27.969 -11.82 17.797 1 21.19 398 SER B O 1
ATOM 6490 N N . SER B 1 399 ? -27.281 -11.367 15.953 1 18.7 399 SER B N 1
ATOM 6491 C CA . SER B 1 399 ? -28.484 -10.562 15.805 1 18.7 399 SER B CA 1
ATOM 6492 C C . SER B 1 399 ? -29.703 -11.43 15.484 1 18.7 399 SER B C 1
ATOM 6494 O O . SER B 1 399 ? -29.656 -12.234 14.555 1 18.7 399 SER B O 1
ATOM 6496 N N . SER B 1 400 ? -30.547 -11.75 16.453 1 19.52 400 SER B N 1
ATOM 6497 C CA . SER B 1 400 ? -31.844 -12.422 16.438 1 19.52 400 SER B CA 1
ATOM 6498 C C . SER B 1 400 ? -32.844 -11.688 15.531 1 19.52 400 SER B C 1
ATOM 6500 O O . SER B 1 400 ? -33.281 -10.586 15.859 1 19.52 400 SER B O 1
ATOM 6502 N N . ARG B 1 401 ? -32.5 -11.547 14.273 1 18.95 401 ARG B N 1
ATOM 6503 C CA . ARG B 1 401 ? -33.406 -10.781 13.445 1 18.95 401 ARG B CA 1
ATOM 6504 C C . ARG B 1 401 ? -34.844 -11.305 13.57 1 18.95 401 ARG B C 1
ATOM 6506 O O . ARG B 1 401 ? -35.062 -12.516 13.539 1 18.95 401 ARG B O 1
ATOM 6513 N N . GLN B 1 402 ? -35.688 -10.508 14.133 1 17.66 402 GLN B N 1
ATOM 6514 C CA . GLN B 1 402 ? -37.156 -10.492 14.266 1 17.66 402 GLN B CA 1
ATOM 6515 C C . GLN B 1 402 ? -37.812 -10.664 12.906 1 17.66 402 GLN B C 1
ATOM 6517 O O . GLN B 1 402 ? -37.281 -10.258 11.883 1 17.66 402 GLN B O 1
ATOM 6522 N N . THR B 1 403 ? -38.938 -11.391 12.781 1 18.56 403 THR B N 1
ATOM 6523 C CA . THR B 1 403 ? -39.844 -12.086 11.875 1 18.56 403 THR B CA 1
ATOM 6524 C C . THR B 1 403 ? -40.688 -11.086 11.086 1 18.56 403 THR B C 1
ATOM 6526 O O . THR B 1 403 ? -41.531 -11.484 10.297 1 18.56 403 THR B O 1
ATOM 6529 N N . HIS B 1 404 ? -40.188 -9.781 10.875 1 17.42 404 HIS B N 1
ATOM 6530 C CA . HIS B 1 404 ? -41.344 -8.992 10.484 1 17.42 404 HIS B CA 1
ATOM 6531 C C . HIS B 1 404 ? -42 -9.57 9.227 1 17.42 404 HIS 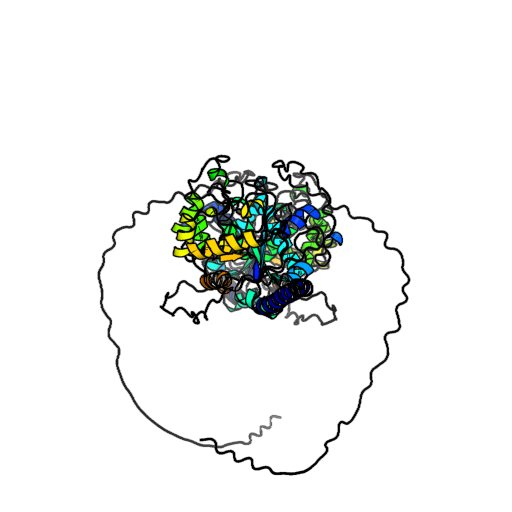B C 1
ATOM 6533 O O . HIS B 1 404 ? -41.312 -10.164 8.391 1 17.42 404 HIS B O 1
ATOM 6539 N N . SER B 1 405 ? -43.375 -9.531 9.172 1 17.56 405 SER B N 1
ATOM 6540 C CA . SER B 1 405 ? -44.531 -10.016 8.445 1 17.56 405 SER B CA 1
ATOM 6541 C C . SER B 1 405 ? -44.562 -9.5 7.012 1 17.56 405 SER B C 1
ATOM 6543 O O . SER B 1 405 ? -43.906 -8.492 6.703 1 17.56 405 SER B O 1
ATOM 6545 N N . GLY B 1 406 ? -45.219 -10.258 6.027 1 16.64 406 GLY B N 1
ATOM 6546 C CA . GLY B 1 406 ? -45.312 -10.688 4.641 1 16.64 406 GLY B CA 1
ATOM 6547 C C . GLY B 1 406 ? -45.875 -9.617 3.727 1 16.64 406 GLY B C 1
ATOM 6548 O O . GLY B 1 406 ? -45.406 -9.438 2.605 1 16.64 406 GLY B O 1
ATOM 6549 N N . PRO B 1 407 ? -46.906 -8.695 4.074 1 16.7 407 PRO B N 1
ATOM 6550 C CA . PRO B 1 407 ? -47.938 -8.938 3.066 1 16.7 407 PRO B CA 1
ATOM 6551 C C . PRO B 1 407 ? -47.688 -8.203 1.755 1 16.7 407 PRO B C 1
ATOM 6553 O O . PRO B 1 407 ? -47.75 -8.805 0.68 1 16.7 407 PRO B O 1
ATOM 6556 N N . LEU B 1 408 ? -47.906 -6.824 1.679 1 17.34 408 LEU B N 1
ATOM 6557 C CA . LEU B 1 408 ? -49 -6.301 0.858 1 17.34 408 LEU B CA 1
ATOM 6558 C C . LEU B 1 408 ? -48.5 -5.992 -0.555 1 17.34 408 LEU B C 1
ATOM 6560 O O . LEU B 1 408 ? -47.469 -5.367 -0.734 1 17.34 408 LEU B O 1
ATOM 6564 N N . ILE B 1 409 ? -49.094 -6.578 -1.681 1 15.39 409 ILE B N 1
ATOM 6565 C CA . ILE B 1 409 ? -48.938 -6.836 -3.109 1 15.39 409 ILE B CA 1
ATOM 6566 C C . ILE B 1 409 ? -49.062 -5.523 -3.883 1 15.39 409 ILE B C 1
ATOM 6568 O O . ILE B 1 409 ? -48.344 -5.316 -4.867 1 15.39 409 ILE B O 1
ATOM 6572 N N . LYS B 1 410 ? -49.844 -4.434 -3.518 1 16.03 410 LYS B N 1
ATOM 6573 C CA . LYS B 1 410 ? -50.781 -4.082 -4.586 1 16.03 410 LYS B CA 1
ATOM 6574 C C . LYS B 1 410 ? -50.062 -3.369 -5.727 1 16.03 410 LYS B C 1
ATOM 6576 O O . LYS B 1 410 ? -49.156 -2.574 -5.492 1 16.03 410 LYS B O 1
ATOM 6581 N N . ALA B 1 411 ? -50.312 -3.779 -7.035 1 15.68 411 ALA B N 1
ATOM 6582 C CA . ALA B 1 411 ? -50 -3.689 -8.461 1 15.68 411 ALA B CA 1
ATOM 6583 C C . ALA B 1 411 ? -50.312 -2.295 -9 1 15.68 411 ALA B C 1
ATOM 6585 O O . ALA B 1 411 ? -51.469 -1.921 -9.141 1 15.68 411 ALA B O 1
ATOM 6586 N N . ALA B 1 412 ? -49.812 -1.163 -8.297 1 15.54 412 ALA B N 1
ATOM 6587 C CA . ALA B 1 412 ? -50.438 0.016 -8.867 1 15.54 412 ALA B CA 1
ATOM 6588 C C . ALA B 1 412 ? -50.312 0.024 -10.391 1 15.54 412 ALA B C 1
ATOM 6590 O O . ALA B 1 412 ? -49.312 -0.441 -10.938 1 15.54 412 ALA B O 1
ATOM 6591 N N . THR B 1 413 ? -51.438 0.589 -11.07 1 15.96 413 THR B N 1
ATOM 6592 C CA . THR B 1 413 ? -52.188 0.8 -12.305 1 15.96 413 THR B CA 1
ATOM 6593 C C . THR B 1 413 ? -51.344 1.585 -13.312 1 15.96 413 THR B C 1
ATOM 6595 O O . THR B 1 413 ? -50.594 2.494 -12.945 1 15.96 413 THR B O 1
ATOM 6598 N N . LEU B 1 414 ? -51.344 1.116 -14.562 1 16.56 414 LEU B N 1
ATOM 6599 C CA . LEU B 1 414 ? -50.875 1.191 -15.945 1 16.56 414 LEU B CA 1
ATOM 6600 C C . LEU B 1 414 ? -51.219 2.537 -16.562 1 16.56 414 LEU B C 1
ATOM 6602 O O . LEU B 1 414 ? -52.406 2.812 -16.828 1 16.56 414 LEU B O 1
ATOM 6606 N N . LEU B 1 415 ? -50.781 3.734 -15.93 1 15.42 415 LEU B N 1
ATOM 6607 C CA . LEU B 1 415 ? -51.375 4.906 -16.562 1 15.42 415 LEU B CA 1
ATOM 6608 C C . LEU B 1 415 ? -51.156 4.879 -18.062 1 15.42 415 LEU B C 1
ATOM 6610 O O . LEU B 1 415 ? -50.062 4.629 -18.531 1 15.42 415 LEU B O 1
ATOM 6614 N N . SER B 1 416 ? -52.25 5.035 -18.859 1 15.48 416 SER B N 1
ATOM 6615 C CA . SER B 1 416 ? -52.75 4.902 -20.219 1 15.48 416 SER B CA 1
ATOM 6616 C C . SER B 1 416 ? -52.031 5.863 -21.172 1 15.48 416 SER B C 1
ATOM 6618 O O . SER B 1 416 ? -51.438 5.438 -22.156 1 15.48 416 SER B O 1
ATOM 6620 N N . HIS B 1 417 ? -52.75 6.934 -21.688 1 15.39 417 HIS B N 1
ATOM 6621 C CA . HIS B 1 417 ? -53.281 7.055 -23.031 1 15.39 417 HIS B CA 1
ATOM 6622 C C . HIS B 1 417 ? -52.375 7.883 -23.922 1 15.39 417 HIS B C 1
ATOM 6624 O O . HIS B 1 417 ? -51.469 8.547 -23.422 1 15.39 417 HIS B O 1
ATOM 6630 N N . GLU B 1 418 ? -53 8.953 -24.828 1 15.56 418 GLU B N 1
ATOM 6631 C CA . GLU B 1 418 ? -53.25 9.094 -26.25 1 15.56 418 GLU B CA 1
ATOM 6632 C C . GLU B 1 418 ? -52.344 10.18 -26.875 1 15.56 418 GLU B C 1
ATOM 6634 O O . GLU B 1 418 ? -51.688 9.945 -27.891 1 15.56 418 GLU B O 1
ATOM 6639 N N . GLY B 1 419 ? -52.594 11.625 -26.672 1 15.1 419 GLY B N 1
ATOM 6640 C CA . GLY B 1 419 ? -53.156 12.312 -27.828 1 15.1 419 GLY B CA 1
ATOM 6641 C C . GLY B 1 419 ? -52.125 12.75 -28.844 1 15.1 419 GLY B C 1
ATOM 6642 O O . GLY B 1 419 ? -50.938 12.734 -28.547 1 15.1 419 GLY B O 1
ATOM 6643 N N . VAL B 1 420 ? -52.438 13.977 -29.719 1 15.45 420 VAL B N 1
ATOM 6644 C CA . VAL B 1 420 ? -52.594 14.281 -31.125 1 15.45 420 VAL B CA 1
ATOM 6645 C C . VAL B 1 420 ? -51.344 15.008 -31.641 1 15.45 420 VAL B C 1
ATOM 6647 O O . VAL B 1 420 ? -50.531 15.469 -30.859 1 15.45 420 VAL B O 1
ATOM 6650 N N . CYS B 1 421 ? -51.594 16.359 -32.406 1 15.5 421 CYS B N 1
ATOM 6651 C CA . CYS B 1 421 ? -51.531 16.641 -33.812 1 15.5 421 CYS B CA 1
ATOM 6652 C C . CYS B 1 421 ? -50.219 17.359 -34.188 1 15.5 421 CYS B C 1
ATOM 6654 O O . CYS B 1 421 ? -49.375 16.812 -34.844 1 15.5 421 CYS B O 1
ATOM 6656 N N . SER B 1 422 ? -50.281 18.844 -34.625 1 15.19 422 SER B N 1
ATOM 6657 C CA . SER B 1 422 ? -50.188 19.375 -36 1 15.19 422 SER B CA 1
ATOM 6658 C C . SER B 1 422 ? -48.875 20.109 -36.188 1 15.19 422 SER B C 1
ATOM 6660 O O . SER B 1 422 ? -48.156 20.422 -35.25 1 15.19 422 SER B O 1
ATOM 6662 N N . GLN B 1 423 ? -48.812 21.344 -37.094 1 15.48 423 GLN B N 1
ATOM 6663 C CA . GLN B 1 423 ? -48.25 21.703 -38.375 1 15.48 423 GLN B CA 1
ATOM 6664 C C . GLN B 1 423 ? -47.125 22.719 -38.219 1 15.48 423 GLN B C 1
ATOM 6666 O O . GLN B 1 423 ? -46.031 22.516 -38.719 1 15.48 423 GLN B O 1
ATOM 6671 N N . HIS B 1 424 ? -47.281 24.188 -37.938 1 15.52 424 HIS B N 1
ATOM 6672 C CA . HIS B 1 424 ? -47.156 25.109 -39.062 1 15.52 424 HIS B CA 1
ATOM 6673 C C . HIS B 1 424 ? -45.75 25.688 -39.125 1 15.52 424 HIS B C 1
ATOM 6675 O O . HIS B 1 424 ? -45.031 25.703 -38.125 1 15.52 424 HIS B O 1
ATOM 6681 N N . PRO B 1 425 ? -45.438 26.812 -40.125 1 16.83 425 PRO B N 1
ATOM 6682 C CA . PRO B 1 425 ? -44.469 27.156 -41.188 1 16.83 425 PRO B CA 1
ATOM 6683 C C . PRO B 1 425 ? -43.5 28.25 -40.75 1 16.83 425 PRO B C 1
ATOM 6685 O O . PRO B 1 425 ? -42.281 28.172 -41.062 1 16.83 425 PRO B O 1
ATOM 6688 N N . SER B 1 426 ? -43.812 29.5 -40.062 1 14.88 426 SER B N 1
ATOM 6689 C CA . SER B 1 426 ? -43.688 30.703 -40.875 1 14.88 426 SER B CA 1
ATOM 6690 C C . SER B 1 426 ? -42.25 31.188 -40.875 1 14.88 426 SER B C 1
ATOM 6692 O O . SER B 1 426 ? -41.469 30.891 -39.969 1 14.88 426 SER B O 1
ATOM 6694 N N . PRO B 1 427 ? -41.938 32.625 -41.469 1 16.81 427 PRO B N 1
ATOM 6695 C CA . PRO B 1 427 ? -41.156 33.281 -42.5 1 16.81 427 PRO B CA 1
ATOM 6696 C C . PRO B 1 427 ? -39.969 34.031 -41.938 1 16.81 427 PRO B C 1
ATOM 6698 O O . PRO B 1 427 ? -38.812 33.812 -42.406 1 16.81 427 PRO B O 1
ATOM 6701 N N . GLY B 1 428 ? -40.125 35.438 -41.406 1 15.55 428 GLY B N 1
ATOM 6702 C CA . GLY B 1 428 ? -39.688 36.625 -42.094 1 15.55 428 GLY B CA 1
ATOM 6703 C C . GLY B 1 428 ? -38.312 37.094 -41.688 1 15.55 428 GLY B C 1
ATOM 6704 O O . GLY B 1 428 ? -37.719 36.594 -40.719 1 15.55 428 GLY B O 1
ATOM 6705 N N . GLY B 1 429 ? -38 38.656 -41.688 1 16.38 429 GLY B N 1
ATOM 6706 C CA . GLY B 1 429 ? -37.25 39.656 -42.406 1 16.38 429 GLY B CA 1
ATOM 6707 C C . GLY B 1 429 ? -36.031 40.156 -41.656 1 16.38 429 GLY B C 1
ATOM 6708 O O . GLY B 1 429 ? -34.906 39.781 -41.938 1 16.38 429 GLY B O 1
ATOM 6709 N N . GLY B 1 430 ? -36.094 41.438 -40.812 1 16.64 430 GLY B N 1
ATOM 6710 C CA . GLY B 1 430 ? -35.562 42.75 -41.125 1 16.64 430 GLY B CA 1
ATOM 6711 C C . GLY B 1 430 ? -34.25 43.062 -40.469 1 16.64 430 GLY B C 1
ATOM 6712 O O . GLY B 1 430 ? -33.938 42.531 -39.375 1 16.64 430 GLY B O 1
ATOM 6713 N N . LEU B 1 431 ? -33.156 43.719 -41.156 1 18.02 431 LEU B N 1
ATOM 6714 C CA . LEU B 1 431 ? -31.781 44.125 -41.281 1 18.02 431 LEU B CA 1
ATOM 6715 C C . LEU B 1 431 ? -31.422 45.156 -40.25 1 18.02 431 LEU B C 1
ATOM 6717 O O . LEU B 1 431 ? -30.375 45.062 -39.594 1 18.02 431 LEU B O 1
ATOM 6721 N N . LEU B 1 432 ? -31.969 46.531 -40.406 1 16.61 432 LEU B N 1
ATOM 6722 C CA . LEU B 1 432 ? -31.25 47.719 -40.781 1 16.61 432 LEU B CA 1
ATOM 6723 C C . LEU B 1 432 ? -30.453 48.281 -39.594 1 16.61 432 LEU B C 1
ATOM 6725 O O . LEU B 1 432 ? -29.234 48.531 -39.719 1 16.61 432 LEU B O 1
ATOM 6729 N N . ASP B 1 433 ? -30.828 49.625 -39.062 1 16.2 433 ASP B N 1
ATOM 6730 C CA . ASP B 1 433 ? -30.453 51.031 -39.25 1 16.2 433 ASP B CA 1
ATOM 6731 C C . ASP B 1 433 ? -29.672 51.562 -38.031 1 16.2 433 ASP B C 1
ATOM 6733 O O . ASP B 1 433 ? -28.859 52.469 -38.156 1 16.2 433 ASP B O 1
ATOM 6737 N N . ILE B 1 434 ? -29.938 51.438 -36.719 1 17.33 434 ILE B N 1
ATOM 6738 C CA . ILE B 1 434 ? -30.109 52.688 -36.031 1 17.33 434 ILE B CA 1
ATOM 6739 C C . ILE B 1 434 ? -28.75 53.375 -35.812 1 17.33 434 ILE B C 1
ATOM 6741 O O . ILE B 1 434 ? -27.766 52.688 -35.562 1 17.33 434 ILE B O 1
ATOM 6745 N N . HIS B 1 435 ? -28.547 54.875 -35.906 1 17.98 435 HIS B N 1
ATOM 6746 C CA . HIS B 1 435 ? -28.047 56.25 -36.062 1 17.98 435 HIS B CA 1
ATOM 6747 C C . HIS B 1 435 ? -27.281 56.688 -34.812 1 17.98 435 HIS B C 1
ATOM 6749 O O . HIS B 1 435 ? -26.5 57.625 -34.875 1 17.98 435 HIS B O 1
ATOM 6755 N N . GLY B 1 436 ? -27.594 56.406 -33.531 1 17.95 436 GLY B N 1
ATOM 6756 C CA . GLY B 1 436 ? -27.578 57.562 -32.688 1 17.95 436 GLY B CA 1
ATOM 6757 C C . GLY B 1 436 ? -26.203 58.188 -32.562 1 17.95 436 GLY B C 1
ATOM 6758 O O . GLY B 1 436 ? -25.188 57.531 -32.688 1 17.95 436 GLY B O 1
ATOM 6759 N N . GLN B 1 437 ? -26.047 59.625 -32.406 1 17.62 437 GLN B N 1
ATOM 6760 C CA . GLN B 1 437 ? -25.609 61 -32.375 1 17.62 437 GLN B CA 1
ATOM 6761 C C . GLN B 1 437 ? -24.672 61.25 -31.203 1 17.62 437 GLN B C 1
ATOM 6763 O O . GLN B 1 437 ? -23.969 62.281 -31.156 1 17.62 437 GLN B O 1
ATOM 6768 N N . VAL B 1 438 ? -24.672 60.594 -30.047 1 18.73 438 VAL B N 1
ATOM 6769 C CA . VAL B 1 438 ? -24.438 61.5 -28.938 1 18.73 438 VAL B CA 1
ATOM 6770 C C . VAL B 1 438 ? -23.078 62.188 -29.109 1 18.73 438 VAL B C 1
ATOM 6772 O O . VAL B 1 438 ? -22.094 61.531 -29.516 1 18.73 438 VAL B O 1
ATOM 6775 N N . LEU B 1 439 ? -23 63.531 -28.891 1 19.64 439 LEU B N 1
ATOM 6776 C CA . LEU B 1 439 ? -22.359 64.812 -28.656 1 19.64 439 LEU B CA 1
ATOM 6777 C C . LEU B 1 439 ? -21.172 64.688 -27.719 1 19.64 439 LEU B C 1
ATOM 6779 O O . LEU B 1 439 ? -21.266 64 -26.703 1 19.64 439 LEU B O 1
#

Secondary structure (DSSP, 8-state):
-GGGGGHHHHHHHHHHHHHHHHHHHHHHHSPEEEEEE-HHHHHHHHHTT-TTSGGG-TTT--SSS--HHHHHHTTEEEEEEEEE--GGGTTTTHHHHHHHHHHHHHHHHHH-TTTEEE--SHHHHHHHHHTT-EEEEEEEE-GGGGTT-HHHHHHHHHTTEEEEES-SSS-BTTB-BGGGGGTSS--SSSSB-HHHHHHHHHHHHHTPEEE-TTB-HHHHHHHHHH-SS--EETT--BTTTS--TTSBPHHHHHHHHHTT-EEEE---HHHHTSSS---HHHHHHHHHHHHHHH-GGGEEE---BTSSSS--------S----THHHHHHHHHHHHHTTS-S-------------------------------------------------------------------------------------------------/-GGGGGHHHHHHHHHHHHHHHHHHHHHHHSPEEEEEE-HHHHHHHHHTT-TTSGGG-TTT--SSS--HHHHHHTTEEEEEEEEE--GGGTTTTHHHHHHHHHHHHHHHHHH-TTTEEE--SHHHHHHHHHTT-EEEEEEEE-GGGGTT-HHHHHHHHHTTEEEEES-SSS-BTTB-BGGGGGTSS--SSSSB-HHHHHHHHHHHHHTPEEE-TTB-HHHHHHHHHH-SS--EETT--BTTTS--TTSBPHHHHHHHHHTT-EEEEP--HHHHTSSS---HHHHHHHHHHHHHHH-GGGEEE---BTSSSS----S-GGGG---THHHHHHHHHHHHHTTS-S-------------------------------------------------------------------------------------------------

Solvent-accessible surface area (backbone atoms only — not comparable to full-atom values): 49233 Å² total; per-residue (Å²): 132,80,74,68,69,68,59,59,62,58,55,54,53,51,48,41,49,50,36,44,52,50,35,49,53,49,32,72,73,50,50,40,56,33,45,27,25,20,53,55,47,44,38,37,75,76,50,69,62,41,65,84,39,74,82,54,33,46,79,69,36,70,95,48,74,64,27,53,62,53,37,59,71,40,38,46,21,26,38,25,38,31,26,54,60,66,70,87,27,47,96,53,50,22,43,54,49,28,39,33,34,48,36,50,54,52,48,48,24,66,75,36,61,78,51,26,41,74,36,75,38,42,68,45,36,52,51,23,46,74,68,67,17,24,16,32,31,38,25,34,47,19,36,41,45,33,66,90,32,72,36,36,47,54,45,42,43,68,72,36,38,43,30,40,16,53,14,34,98,39,64,34,99,26,27,26,12,18,44,36,76,74,61,81,38,78,74,80,26,77,11,49,26,75,64,31,49,50,50,52,52,50,28,52,62,67,37,35,36,45,23,55,29,35,26,14,70,53,25,48,52,50,47,66,70,65,48,93,56,53,40,32,23,34,46,25,27,37,17,90,76,13,88,36,66,63,26,48,44,67,74,57,33,41,50,30,36,77,49,64,15,37,39,9,36,30,42,44,21,60,49,39,48,60,35,92,63,58,53,68,67,48,44,50,49,37,50,50,50,44,24,70,64,22,30,61,62,21,33,46,44,1,45,41,42,48,67,54,94,58,79,54,66,77,56,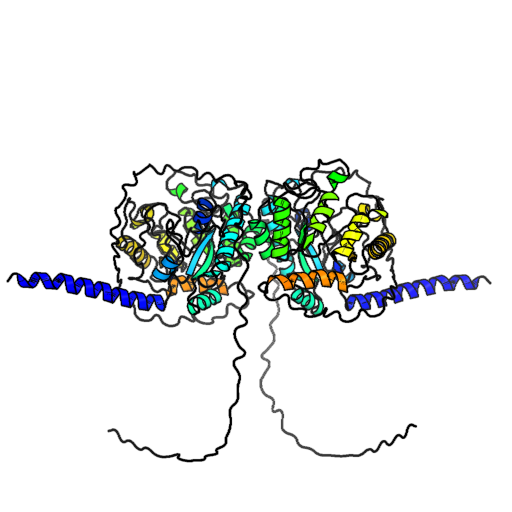65,69,57,39,56,63,50,57,66,61,25,59,48,41,56,48,42,57,36,49,61,53,52,77,54,72,89,65,84,83,64,78,79,67,76,83,61,74,82,76,75,87,77,84,77,64,67,42,78,71,83,80,79,77,81,67,84,77,73,80,70,77,81,68,76,77,60,89,61,76,82,69,73,79,73,84,72,79,81,72,86,76,74,79,78,77,77,77,81,72,80,73,79,81,83,82,79,83,80,84,83,86,79,88,81,86,80,79,85,85,90,86,88,89,93,88,96,80,98,77,95,76,94,131,133,78,75,70,69,68,60,58,62,58,54,53,53,52,50,40,50,50,29,42,53,50,29,48,54,50,31,73,74,50,49,40,56,34,45,26,26,20,52,56,48,45,38,37,75,75,48,69,61,43,64,84,40,75,80,53,32,46,78,69,36,70,95,50,75,64,27,52,61,53,37,59,75,65,37,45,21,24,38,24,37,31,24,53,60,64,69,86,26,46,97,53,52,22,44,53,49,28,39,34,34,48,32,50,55,53,48,49,23,66,76,36,60,76,52,27,40,71,36,75,37,42,67,45,36,53,51,22,47,75,69,67,17,24,16,32,31,38,25,34,47,19,36,40,45,33,66,89,32,71,36,35,47,54,46,43,43,69,73,36,38,44,29,40,16,52,15,34,97,39,64,34,99,24,27,25,12,17,45,35,74,74,62,80,36,79,74,80,27,77,10,49,27,74,64,30,49,51,51,53,52,48,29,55,63,67,36,35,36,45,23,55,30,35,25,14,70,52,25,48,52,50,46,66,70,65,48,92,56,52,39,32,22,31,46,24,28,37,18,88,74,12,87,37,63,62,26,47,43,68,74,56,33,42,50,30,37,77,51,64,15,36,38,9,36,29,43,45,24,60,51,38,48,61,36,92,64,60,54,66,67,48,43,50,50,37,51,50,50,45,24,70,64,22,31,68,62,21,36,43,44,0,44,40,41,47,66,50,92,61,82,56,64,70,60,57,68,49,16,53,63,60,64,65,61,26,59,49,43,58,48,40,57,37,48,60,53,50,77,55,73,88,64,82,82,66,77,80,68,76,84,60,75,83,78,76,88,79,84,77,64,59,33,70,48,83,80,80,78,80,69,84,76,73,79,70,74,80,67,75,78,59,90,62,77,80,68,74,77,72,84,70,78,82,72,82,74,80,75,78,77,78,78,83,84,83,78,90,75,82,77,84,81,79,87,80,90,81,88,92,88,93,87,92,85,91,89,92,89,94,86,88,76,95,74,91,70,92,129

pLDDT: mean 71.49, std 32.0, range [14.88, 98.94]

InterPro domains:
  IPR000180 Membrane dipeptidase, active site [PS00869] (140-162)
  IPR008257 Peptidase M19 [PF01244] (26-310)
  IPR008257 Peptidase M19 [PS51365] (17-310)
  IPR008257 Peptidase M19 [PTHR10443] (2-310)
  IPR008257 Peptidase M19 [cd01301] (31-320)
  IPR032466 Metal-dependent hydrolase [SSF51556] (18-322)

Organism: Suricata suricatta (NCBI:txid37032)

Sequence (878 aa):
MWIRWWLWPLVAICSADQFRDEAERIMRGTPVIDGHNDLPWKLLNMFNNQLQDEKANLTSLADTHTNIPKLRAGFVGGQFWSAYTPCDTQNKDAVRRTLEQIDVIHRMCQMYPEAFVCVTDSTGIRQAFWEGRVASLVGVEGGHSIDSSLGVLRTLYHLGMRYLTLTHSCNTPWADNWLVDTGEDKAESQGLSSFGQSVVKEMNRLGVIIDLAHVSVATMKATLRLSKAPVLFSHSSAYSLCHHRRNVPDDVLQLVNQTRSLVMVNFYNDYVSCKKEATLSQVADHLDHIKKVAGAGAVGFGGDFDGVSRRVITHRLLRRSPSQKTSWRLLAGRCTATQRPPASISSQGPCWPPSPPSSLAYVFCDALGSGPLGSYSSREIGHQSRELPAPQAQGLGSSSRQTHSGPLIKAATLLSHEGVCSQHPSPGGGLLDIHGQVLMWIRWWLWPLVAICSADQFRDEAERIMRGTPVIDGHNDLPWKLLNMFNNQLQDEKANLTSLADTHTNIPKLRAGFVGGQFWSAYTPCDTQNKDAVRRTLEQIDVIHRMCQMYPEAFVCVTDSTGIRQAFWEGRVASLVGVEGGHSIDSSLGVLRTLYHLGMRYLTLTHSCNTPWADNWLVDTGEDKAESQGLSSFGQSVVKEMNRLGVIIDLAHVSVATMKATLRLSKAPVLFSHSSAYSLCHHRRNVPDDVLQLVNQTRSLVMVNFYNDYVSCKKEATLSQVADHLDHIKKVAGAGAVGFGGDFDGVSRRVITHRLLRRSPSQKTSWRLLAGRCTATQRPPASISSQGPCWPPSPPSSLAYVFCDALGSGPLGSYSSREIGHQSRELPAPQAQGLGSSSRQTHSGPLIKAATLLSHEGVCSQHPSPGGGLLDIHGQVL

Foldseek 3Di:
DPVVVVVVVVVVVVVLVVLVVVLVVVCLVQPAAALEEAVLVVCCVPPVLPCPDPCNQLCDNDLFLHGQVLCVLLRHLEYAYELEDDPVCQVHCLQVSSVVSLVSLVVVCVVCVLAEDEDQALVQSVVSSVSSHYHYAYAYEALSNQNLDLVSVVVVVVSGHQEYEHHALDDDQFAAFLVCVVVNDPDRNQQGNPSRLVSLVSCLLSLRAYEHQGGAPSVLVVSLVRHPAAHEPNEAFECVQAVDSSHDYLVSLLSNLVRLHAYAYEQDCCRQHVDQDDEVVSSVVRQVVSCVRRNLLHYHHHHHTRVDPDDGNSFSPWSQHRPSVNVSCSRHVRSPPNPDDPDDPPPPDDPPDDDPDRPRDISGNDPPPPDDPPCPDPPPPPPPPPPNPDPPPPDPPPPPDDDDPDPDDDPDDDPDDDDDPDDDDDDYYDDDDDDDDDD/DPVVPPVVVVVVVVVLVVLVVVLVVVCLVQPAAALEEAVLVVCCVVPVLPCVPPCNQLCDNDLFCHGQVLCVVLRHLEYAYELEDDPVCQVHCLQVSSVVSLVSLVVVCVVCVLAEDEDQALVQSVVSSVSSHYHYAYAYEALSNQNLDLVSVVVVVVSGHQEYEHHALDDDQFAAFLVCVVVNDPDRNQQGNPSRLVSLVSCLQSLRAYEHQGGAPSVLVVSLVRHPAAHEPNEAFECVQAVDSSHDYLVSLLSNLVRLHAYAYEQDCCRQHVDPDDELVSSVVRQVVSCVRRNLLHYHHHHHTRVDNDDGNSFRNRSQHRPSVRVSCSRHVRSPPNPDDPDDPPDDDDPPDDDPDDDRGGSTNDPPPPDDPPCPDPPPPPVPPPPNPDPPPPPPPPPPDDDPDDDDDDDPDDDDDDDYDDDDDDDDDDDDDDDDDDD